Protein AF-0000000081654807 (afdb_homodimer)

InterPro domains:
  IPR016491 Septin [cd01850] (115-390)
  IPR027417 P-loop containing nucleoside triphosphate hydrolase [G3DSA:3.40.50.300] (94-390)
  IPR027417 P-loop containing nucleoside triphosphate hydrolase [SSF52540] (99-362)
  IPR030379 Septin-type guanine nucleotide-binding (G) domain [PF00735] (115-393)
  IPR030379 Septin-type guanine nucleotide-binding (G) domain [PS51719] (115-389)

Organism: Saccoglossus kowalevskii (NCBI:txid10224)

Sequence (804 aa):
MAFEGIRLSKSQSEAVSAVFFEADTQNSGCIDVKLVPALVRKLLGRQPHGLDPHIVRIKAEASSTKGLIQFTDFVGVMADAMAQTTNWGALKTHVGGYVGIDTIQEQIRRKALKKGFEFNIMVVGASGLGKSTLVNTLFKAKVSRRSCATEEDKTPIIPKTVQIKSVGHVIEEKSVRLKLTVTDTPGFGDHINNENCWLPIIEYINEQYEKYLGEEISVNRKRHIPDTRVHCCLYFIAPTGHSLKPLDLEFMSRLDKCVNIVPIISKADTLTVEERQTFKKKIRDELDSHGISTYPMKHLDEDDEDMVVNTNLRDKMPFAVVGSDKVYQVSGKPILGRRTNWGLIEVENRAHCEFANLRDMLIRSHMQDLKDVTESIHYEKFRRETLKGREKAVNGLEESRCMAFEGIRLSKSQSEAVSAVFFEADTQNSGCIDVKLVPALVRKLLGRQPHGLDPHIVRIKAEASSTKGLIQFTDFVGVMADAMAQTTNWGALKTHVGGYVGIDTIQEQIRRKALKKGFEFNIMVVGASGLGKSTLVNTLFKAKVSRRSCATEEDKTPIIPKTVQIKSVGHVIEEKSVRLKLTVTDTPGFGDHINNENCWLPIIEYINEQYEKYLGEEISVNRKRHIPDTRVHCCLYFIAPTGHSLKPLDLEFMSRLDKCVNIVPIISKADTLTVEERQTFKKKIRDELDSHGISTYPMKHLDEDDEDMVVNTNLRDKMPFAVVGSDKVYQVSGKPILGRRTNWGLIEVENRAHCEFANLRDMLIRSHMQDLKDVTESIHYEKFRRETLKGREKAVNGLEESRC

Nearest PDB structures (foldseek):
  6mq9-assembly6_B  TM=9.231E-01  e=2.153E-37  Homo sapiens
  6mq9-assembly3_C  TM=9.258E-01  e=5.223E-37  Homo sapiens
  6mqk-assembly5_D  TM=9.282E-01  e=2.730E-36  Homo sapiens
  6mqk-assembly6_B  TM=9.231E-01  e=2.156E-36  Homo sapiens
  8sgd-assembly2_C  TM=9.260E-01  e=8.408E-34  Saccharomyces cerevisiae

Radius of gyration: 30.56 Å; Cα contacts (8 Å, |Δi|>4): 1293; chains: 2; bounding box: 76×90×70 Å

Foldseek 3Di:
DPPPFDDADPVLLVLLVVLQVVQVPVPPQKHFLVCLLVSLCVFQNPFFPQADSVVLSVQSVVCDDPRIHGSVSSVVSSRVRVVRGPRRHNRDDDDPDDDPPVCVVVVVVVVCLVVAEEAEEEEAAAPPLCRQQLVCQLVVHNQGPVSVDDPVNPPPPPPPPQDWDKGWDWDDDPSGIYIYIYIYTYGDDDPPPLPCNLVVVVVVQLVQLVQQVCLVVDPPHDPDDDRPHHLEYEYEAELPLPAGDPSSLVNQQVVLQAAAYQYAYGPLLVDDPVSVLSHFVRHLVVCVVSVGAHPPGQVPQRDDVSNVVRVVLSSCPPWYFYGFSDWDADPNDTFTWDADPVGTQGRCDVVRTCSVVVSCCCPPPCVVVSVVCNVPPNSVVSSVVVVVVVVCVVVVVVVVVD/DPPPFDDADPVLLVLLVVLQVVQVPVPPQKHFLVCLLVSLCVFQNPAFPQADSVVLSVQSVVQADPRIHGSVSSVVSSRVRVVRGPRRDNRDDDDPDDDPPVCVVVVVVVVCLVVAEEAEEEEAAAPPLCRQQLVCQLVVHNQGCVSVDDPVNPPPPVPPDQDWDKGWDWDDDPSGIYIYIYIYTYGDPDPDPLPCNLVVVVVVQLVQLVQQVCLVVDPDHDPDDDRPHHLEYEYEAELPLDAGDPSSLVNQQVVLQAAAYQYAYGPLLVDDPVSVLSHFVRHLVVCVVSVGAHPPGQVPQRDDVSNVVRVVLSSCPPWYFYGFSDWDADPNDTFTWDQDPVGTQGRCDVVRTCSVVVSCCCPPPCVVVSVVCNVPPNSVVSSVVVVVVVVCVVVVVVVVVD

Solvent-accessible surface area (backbone atoms only — not comparable to full-atom values): 43240 Å² total; per-residue (Å²): 129,80,73,66,66,62,47,64,33,53,70,38,45,50,53,52,48,50,58,49,54,67,63,18,78,77,71,72,60,43,33,58,41,84,47,47,51,58,52,51,28,70,40,28,36,88,72,35,48,77,56,54,63,67,57,51,41,51,52,38,52,71,58,29,59,96,57,30,26,37,58,70,47,46,51,49,47,50,37,52,53,52,65,47,30,38,46,38,56,78,52,42,44,70,59,74,65,90,74,43,68,48,37,44,59,55,48,50,49,54,50,46,46,65,54,34,43,75,47,29,38,30,44,43,38,46,63,87,56,47,65,55,42,32,53,18,43,62,56,34,24,81,55,24,62,79,67,24,52,51,74,80,66,60,53,70,73,66,63,85,70,76,59,68,45,43,25,60,41,28,37,74,41,95,79,31,32,35,25,37,33,38,31,44,47,63,46,56,53,95,82,49,69,72,74,65,67,51,48,65,56,52,50,50,50,48,48,32,45,48,54,47,47,53,44,69,70,36,71,83,44,64,91,70,74,66,81,71,44,57,26,33,34,41,34,48,36,79,68,75,61,56,71,77,51,71,64,55,53,55,44,45,55,60,44,41,70,61,38,42,29,41,54,30,29,26,55,34,81,79,47,52,75,66,44,43,54,52,24,34,51,45,43,51,50,50,33,56,75,68,69,40,59,43,58,75,54,80,90,69,53,82,47,70,67,50,41,53,54,48,50,55,50,53,71,58,42,49,34,39,21,48,63,37,88,40,77,40,77,56,98,86,38,82,36,46,28,45,82,50,98,88,43,73,42,40,33,71,36,70,87,70,26,33,32,45,59,48,44,41,42,55,42,44,67,35,38,64,54,35,45,47,46,31,54,65,44,32,44,41,52,51,50,31,53,52,52,52,51,52,52,47,50,57,49,47,55,53,50,72,72,97,130,78,74,67,64,61,46,64,35,55,70,40,46,50,53,54,48,50,57,49,54,66,64,19,79,78,72,72,60,42,33,57,43,84,47,47,53,56,52,48,29,70,40,29,36,90,72,33,49,75,58,54,62,67,57,50,41,52,53,38,54,70,57,29,59,96,57,28,25,38,57,72,46,49,50,50,48,50,35,52,52,53,63,45,31,38,45,38,56,79,53,42,45,71,56,72,65,92,74,44,67,47,36,44,58,56,49,51,50,55,51,45,45,66,54,36,42,76,50,29,37,31,44,44,37,47,63,88,55,46,66,54,42,33,53,19,43,62,55,36,25,80,56,24,59,78,68,22,50,50,76,79,65,61,53,71,71,65,61,84,72,74,60,68,44,44,25,61,40,26,35,72,40,94,78,31,32,35,26,37,33,39,29,45,46,61,48,54,57,93,82,48,69,72,72,67,66,51,47,66,56,53,50,48,51,50,48,30,46,47,53,46,49,53,42,70,71,37,71,85,44,63,92,69,73,67,80,72,43,59,28,34,34,40,34,46,35,81,67,75,62,56,72,76,50,70,64,54,52,55,42,43,55,59,42,41,70,60,37,42,32,40,53,29,28,28,55,34,80,79,47,52,75,66,44,45,54,52,23,34,51,45,43,50,52,49,33,56,75,69,68,40,58,44,58,75,55,80,89,69,53,83,47,70,70,50,40,54,54,48,52,56,50,52,70,58,41,48,35,39,21,48,62,35,88,40,75,41,77,54,97,85,38,83,37,46,28,45,81,52,98,88,42,74,41,39,35,72,36,71,87,70,25,32,30,46,57,49,44,39,42,55,42,46,68,34,40,64,55,35,45,47,45,30,54,64,44,32,46,43,52,51,51,31,54,54,52,51,50,52,50,46,50,58,50,47,54,54,49,72,70,97

pLDDT: mean 85.09, std 14.55, range [24.31, 98.25]

Structure (mmCIF, N/CA/C/O backbone):
data_AF-0000000081654807-model_v1
#
loop_
_entity.id
_entity.type
_entity.pdbx_description
1 polymer 'Septin-9-like isoform X1'
#
loop_
_atom_site.group_PDB
_atom_site.id
_atom_site.type_symbol
_atom_site.label_atom_id
_atom_site.label_alt_id
_atom_site.label_comp_id
_atom_site.label_asym_id
_atom_site.label_entity_id
_atom_site.label_seq_id
_atom_site.pdbx_PDB_ins_code
_atom_site.Cartn_x
_atom_site.Cartn_y
_atom_site.Cartn_z
_atom_site.occupancy
_atom_site.B_iso_or_equiv
_atom_site.auth_seq_id
_atom_site.auth_comp_id
_atom_site.auth_asym_id
_atom_site.auth_atom_id
_atom_site.pdbx_PDB_model_num
ATOM 1 N N . MET A 1 1 ? -12.766 -30.844 5.414 1 24.52 1 MET A N 1
ATOM 2 C CA . MET A 1 1 ? -11.445 -31.188 4.906 1 24.52 1 MET A CA 1
ATOM 3 C C . MET A 1 1 ? -10.391 -30.234 5.457 1 24.52 1 MET A C 1
ATOM 5 O O . MET A 1 1 ? -10.531 -29.016 5.355 1 24.52 1 MET A O 1
ATOM 9 N N . ALA A 1 2 ? -9.68 -30.688 6.305 1 29.73 2 ALA A N 1
ATOM 10 C CA . ALA A 1 2 ? -8.75 -29.938 7.137 1 29.73 2 ALA A CA 1
ATOM 11 C C . ALA A 1 2 ? -7.695 -29.234 6.277 1 29.73 2 ALA A C 1
ATOM 13 O O . ALA A 1 2 ? -7.008 -29.875 5.48 1 29.73 2 ALA A O 1
ATOM 14 N N . PHE A 1 3 ? -7.926 -28.109 5.77 1 36.62 3 PHE A N 1
ATOM 15 C CA . PHE A 1 3 ? -6.844 -27.281 5.262 1 36.62 3 PHE A CA 1
ATOM 16 C C . PHE A 1 3 ? -5.57 -27.484 6.074 1 36.62 3 PHE A C 1
ATOM 18 O O . PHE A 1 3 ? -5.531 -27.172 7.266 1 36.62 3 PHE A O 1
ATOM 25 N N . GLU A 1 4 ? -4.934 -28.531 5.887 1 44.69 4 GLU A N 1
ATOM 26 C CA . GLU A 1 4 ? -3.691 -28.688 6.637 1 44.69 4 GLU A CA 1
ATOM 27 C C . GLU A 1 4 ? -2.758 -27.5 6.391 1 44.69 4 GLU A C 1
ATOM 29 O O . GLU A 1 4 ? -2.623 -27.031 5.258 1 44.69 4 GLU A O 1
ATOM 34 N N . GLY A 1 5 ? -2.543 -26.672 7.375 1 53.16 5 GLY A N 1
ATOM 35 C CA . GLY A 1 5 ? -1.667 -25.531 7.57 1 53.16 5 GLY A CA 1
ATOM 36 C C . GLY A 1 5 ? -0.414 -25.578 6.719 1 53.16 5 GLY A C 1
ATOM 37 O O . GLY A 1 5 ? -0.271 -26.469 5.871 1 53.16 5 GLY A O 1
ATOM 38 N N . ILE A 1 6 ? 0.42 -24.641 6.695 1 60.06 6 ILE A N 1
ATOM 39 C CA . ILE A 1 6 ? 1.721 -24.531 6.043 1 60.06 6 ILE A CA 1
ATOM 40 C C . ILE A 1 6 ? 2.572 -25.75 6.391 1 60.06 6 ILE A C 1
ATOM 42 O O . ILE A 1 6 ? 2.73 -26.094 7.566 1 60.06 6 ILE A O 1
ATOM 46 N N . ARG A 1 7 ? 2.83 -26.609 5.391 1 67.69 7 ARG A N 1
ATOM 47 C CA . ARG A 1 7 ? 3.764 -27.719 5.602 1 67.69 7 ARG A CA 1
ATOM 48 C C . ARG A 1 7 ? 5.207 -27.234 5.484 1 67.69 7 ARG A C 1
ATOM 50 O O . ARG A 1 7 ? 5.547 -26.469 4.578 1 67.69 7 ARG A O 1
ATOM 57 N N . LEU A 1 8 ? 5.922 -27.609 6.504 1 74.94 8 LEU A N 1
ATOM 58 C CA . LEU A 1 8 ? 7.336 -27.234 6.516 1 74.94 8 LEU A CA 1
ATOM 59 C C . LEU A 1 8 ? 8.125 -28.109 5.547 1 74.94 8 LEU A C 1
ATOM 61 O O . LEU A 1 8 ? 7.84 -29.297 5.402 1 74.94 8 LEU A O 1
ATOM 65 N N . SER A 1 9 ? 9.023 -27.547 4.863 1 74.44 9 SER A N 1
ATOM 66 C CA . SER A 1 9 ? 9.961 -28.312 4.055 1 74.44 9 SER A CA 1
ATOM 67 C C . SER A 1 9 ? 10.852 -29.203 4.93 1 74.44 9 SER A C 1
ATOM 69 O O . SER A 1 9 ? 10.852 -29.062 6.156 1 74.44 9 SER A O 1
ATOM 71 N N . LYS A 1 10 ? 11.508 -30.078 4.289 1 74.62 10 LYS A N 1
ATOM 72 C CA . LYS A 1 10 ? 12.406 -30.969 5.023 1 74.62 10 LYS A CA 1
ATOM 73 C C . LYS A 1 10 ? 13.461 -30.172 5.785 1 74.62 10 LYS A C 1
ATOM 75 O O . LYS A 1 10 ? 13.703 -30.438 6.969 1 74.62 10 LYS A O 1
ATOM 80 N N . SER A 1 11 ? 14.055 -29.234 5.082 1 78.19 11 SER A N 1
ATOM 81 C CA . SER A 1 11 ? 15.094 -28.422 5.715 1 78.19 11 SER A CA 1
ATOM 82 C C . SER A 1 11 ? 14.523 -27.609 6.871 1 78.19 11 SER A C 1
ATOM 84 O O . SER A 1 11 ? 15.18 -27.438 7.906 1 78.19 11 SER A O 1
ATOM 86 N N . GLN A 1 12 ? 13.359 -27.141 6.715 1 83.06 12 GLN A N 1
ATOM 87 C CA . GLN A 1 12 ? 12.711 -26.344 7.762 1 83.06 12 GLN A CA 1
ATOM 88 C C . GLN A 1 12 ? 12.359 -27.219 8.961 1 83.06 12 GLN A C 1
ATOM 90 O O . GLN A 1 12 ? 12.547 -26.812 10.109 1 83.06 12 GLN A O 1
ATOM 95 N N . SER A 1 13 ? 11.883 -28.406 8.641 1 83.38 13 SER A N 1
ATOM 96 C CA . SER A 1 13 ? 11.547 -29.344 9.703 1 83.38 13 SER A CA 1
ATOM 97 C C . SER A 1 13 ? 12.781 -29.734 10.516 1 83.38 13 SER A C 1
ATOM 99 O O . SER A 1 13 ? 12.711 -29.875 11.734 1 83.38 13 SER A O 1
ATOM 101 N N . GLU A 1 14 ? 13.812 -29.859 9.805 1 86.62 14 GLU A N 1
ATOM 102 C CA . GLU A 1 14 ? 15.062 -30.203 10.477 1 86.62 14 GLU A CA 1
ATOM 103 C C . GLU A 1 14 ? 15.531 -29.062 11.383 1 86.62 14 GLU A C 1
ATOM 105 O O . GLU A 1 14 ? 15.984 -29.312 12.508 1 86.62 14 GLU A O 1
ATOM 110 N N . ALA A 1 15 ? 15.414 -27.906 10.938 1 87.94 15 ALA A N 1
ATOM 111 C CA . ALA A 1 15 ? 15.82 -26.734 11.727 1 87.94 15 ALA A CA 1
ATOM 112 C C . ALA A 1 15 ? 14.945 -26.578 12.961 1 87.94 15 ALA A C 1
ATOM 114 O O . ALA A 1 15 ? 15.445 -26.328 14.055 1 87.94 15 ALA A O 1
ATOM 115 N N . VAL A 1 16 ? 13.688 -26.766 12.773 1 89.94 16 VAL A N 1
ATOM 116 C CA . VAL A 1 16 ? 12.742 -26.656 13.875 1 89.94 16 VAL A CA 1
ATOM 117 C C . VAL A 1 16 ? 13 -27.75 14.898 1 89.94 16 VAL A C 1
ATOM 119 O O . VAL A 1 16 ? 12.992 -27.516 16.109 1 89.94 16 VAL A O 1
ATOM 122 N N . SER A 1 17 ? 13.266 -28.922 14.391 1 90.69 17 SER A N 1
ATOM 123 C CA . SER A 1 17 ? 13.555 -30.062 15.258 1 90.69 17 SER A CA 1
ATOM 124 C C . SER A 1 17 ? 14.828 -29.812 16.062 1 90.69 17 SER A C 1
ATOM 126 O O . SER A 1 17 ? 14.875 -30.109 17.266 1 90.69 17 SER A O 1
ATOM 128 N N . ALA A 1 18 ? 15.758 -29.266 15.398 1 91.31 18 ALA A N 1
ATOM 129 C CA . ALA A 1 18 ? 17.031 -29.031 16.062 1 91.31 18 ALA A CA 1
ATOM 130 C C . ALA A 1 18 ? 16.875 -28.062 17.234 1 91.31 18 ALA A C 1
ATOM 132 O O . ALA A 1 18 ? 17.391 -28.312 18.328 1 91.31 18 ALA A O 1
ATOM 133 N N . VAL A 1 19 ? 16.172 -27.016 17.047 1 91.62 19 VAL A N 1
ATOM 134 C CA . VAL A 1 19 ? 15.984 -26 18.078 1 91.62 19 VAL A CA 1
ATOM 135 C C . VAL A 1 19 ? 15.141 -26.562 19.203 1 91.62 19 VAL A C 1
ATOM 137 O O . VAL A 1 19 ? 15.406 -26.281 20.391 1 91.62 19 VAL A O 1
ATOM 140 N N . PHE A 1 20 ? 14.141 -27.391 18.859 1 92.81 20 PHE A N 1
ATOM 141 C CA . PHE A 1 20 ? 13.266 -28 19.859 1 92.81 20 PHE A CA 1
ATOM 142 C C . PHE A 1 20 ? 14.047 -28.984 20.734 1 92.81 20 PHE A C 1
ATOM 144 O O . PHE A 1 20 ? 13.953 -28.938 21.953 1 92.81 20 PHE A O 1
ATOM 151 N N . PHE A 1 21 ? 14.82 -29.797 20.141 1 92.06 21 PHE A N 1
ATOM 152 C CA . PHE A 1 21 ? 15.484 -30.844 20.875 1 92.06 21 PHE A CA 1
ATOM 153 C C . PHE A 1 21 ? 16.703 -30.312 21.625 1 92.06 21 PHE A C 1
ATOM 155 O O . PHE A 1 21 ? 17.156 -30.906 22.594 1 92.06 21 PHE A O 1
ATOM 162 N N . GLU A 1 22 ? 17.203 -29.203 21.156 1 91.81 22 GLU A N 1
ATOM 163 C CA . GLU A 1 22 ? 18.203 -28.5 21.953 1 91.81 22 GLU A CA 1
ATOM 164 C C . GLU A 1 22 ? 17.609 -27.953 23.234 1 91.81 22 GLU A C 1
ATOM 166 O O . GLU A 1 22 ? 18.281 -27.938 24.281 1 91.81 22 GLU A O 1
ATOM 171 N N . ALA A 1 23 ? 16.375 -27.578 23.141 1 91.25 23 ALA A N 1
ATOM 172 C CA . ALA A 1 23 ? 15.688 -27.031 24.312 1 91.25 23 ALA A CA 1
ATOM 173 C C . ALA A 1 23 ? 15.156 -28.141 25.219 1 91.25 23 ALA A C 1
ATOM 175 O O . ALA A 1 23 ? 14.953 -27.938 26.406 1 91.25 23 ALA A O 1
ATOM 176 N N . ASP A 1 24 ? 14.898 -29.297 24.594 1 91.69 24 ASP A N 1
ATOM 177 C CA . ASP A 1 24 ? 14.422 -30.453 25.344 1 91.69 24 ASP A CA 1
ATOM 178 C C . ASP A 1 24 ? 15.586 -31.172 26.031 1 91.69 24 ASP A C 1
ATOM 180 O O . ASP A 1 24 ? 15.93 -32.312 25.656 1 91.69 24 ASP A O 1
ATOM 184 N N . THR A 1 25 ? 16.047 -30.688 27.047 1 87.94 25 THR A N 1
ATOM 185 C CA . THR A 1 25 ? 17.234 -31.203 27.734 1 87.94 25 THR A CA 1
ATOM 186 C C . THR A 1 25 ? 16.953 -32.562 28.344 1 87.94 25 THR A C 1
ATOM 188 O O . THR A 1 25 ? 17.875 -33.375 28.531 1 87.94 25 THR A O 1
ATOM 191 N N . GLN A 1 26 ? 15.75 -32.875 28.641 1 88.38 26 GLN A N 1
ATOM 192 C CA . GLN A 1 26 ? 15.414 -34.125 29.312 1 88.38 26 GLN A CA 1
ATOM 193 C C . GLN A 1 26 ? 15 -35.188 28.312 1 88.38 26 GLN A C 1
ATOM 195 O O . GLN A 1 26 ? 14.641 -36.312 28.703 1 88.38 26 GLN A O 1
ATOM 200 N N . ASN A 1 27 ? 15.016 -34.906 27.031 1 88.81 27 ASN A N 1
ATOM 201 C CA . ASN A 1 27 ? 14.641 -35.844 25.984 1 88.81 27 ASN A CA 1
ATOM 202 C C . ASN A 1 27 ? 13.266 -36.469 26.219 1 88.81 27 ASN A C 1
ATOM 204 O O . ASN A 1 27 ? 13.094 -37.688 26.109 1 88.81 27 ASN A O 1
ATOM 208 N N . SER A 1 28 ? 12.359 -35.656 26.781 1 88.56 28 SER A N 1
ATOM 209 C CA . SER A 1 28 ? 11.008 -36.094 27.109 1 88.56 28 SER A CA 1
ATOM 210 C C . SER A 1 28 ? 10.07 -35.938 25.922 1 88.56 28 SER A C 1
ATOM 212 O O . SER A 1 28 ? 8.961 -36.469 25.906 1 88.56 28 SER A O 1
ATOM 214 N N . GLY A 1 29 ? 10.531 -35.188 24.938 1 90.44 29 GLY A N 1
ATOM 215 C CA . GLY A 1 29 ? 9.68 -34.875 23.797 1 90.44 29 GLY A CA 1
ATOM 216 C C . GLY A 1 29 ? 8.789 -33.656 24.031 1 90.44 29 GLY A C 1
ATOM 217 O O . GLY A 1 29 ? 7.93 -33.344 23.203 1 90.44 29 GLY A O 1
ATOM 218 N N . CYS A 1 30 ? 8.992 -33.062 25.234 1 92.81 30 CYS A N 1
ATOM 219 C CA . CYS A 1 30 ? 8.219 -31.859 25.594 1 92.81 30 CYS A CA 1
ATOM 220 C C . CYS A 1 30 ? 9.133 -30.75 26.094 1 92.81 30 CYS A C 1
ATOM 222 O O . CYS A 1 30 ? 10.242 -31.016 26.562 1 92.81 30 CYS A O 1
ATOM 224 N N . ILE A 1 31 ? 8.727 -29.562 25.891 1 93.81 31 ILE A N 1
ATOM 225 C CA . ILE A 1 31 ? 9.461 -28.422 26.422 1 93.81 31 ILE A CA 1
ATOM 226 C C . ILE A 1 31 ? 8.516 -27.5 27.188 1 93.81 31 ILE A C 1
ATOM 228 O O . ILE A 1 31 ? 7.293 -27.578 27.031 1 93.81 31 ILE A O 1
ATOM 232 N N . ASP A 1 32 ? 9.109 -26.734 28 1 93.25 32 ASP A N 1
ATOM 233 C CA . ASP A 1 32 ? 8.352 -25.734 28.734 1 93.25 32 ASP A CA 1
ATOM 234 C C . ASP A 1 32 ? 7.793 -24.672 27.781 1 93.25 32 ASP A C 1
ATOM 236 O O . ASP A 1 32 ? 8.516 -24.156 26.938 1 93.25 32 ASP A O 1
ATOM 240 N N . VAL A 1 33 ? 6.508 -24.391 27.938 1 92.75 33 VAL A N 1
ATOM 241 C CA . VAL A 1 33 ? 5.812 -23.453 27.062 1 92.75 33 VAL A CA 1
ATOM 242 C C . VAL A 1 33 ? 6.445 -22.062 27.188 1 92.75 33 VAL A C 1
ATOM 244 O O . VAL A 1 33 ? 6.41 -21.281 26.234 1 92.75 33 VAL A O 1
ATOM 247 N N . LYS A 1 34 ? 7.109 -21.766 28.25 1 90.44 34 LYS A N 1
ATOM 248 C CA . LYS A 1 34 ? 7.723 -20.469 28.5 1 90.44 34 LYS A CA 1
ATOM 249 C C . LYS A 1 34 ? 8.914 -20.25 27.562 1 90.44 34 LYS A C 1
ATOM 251 O O . LYS A 1 34 ? 9.32 -19.109 27.328 1 90.44 34 LYS A O 1
ATOM 256 N N . LEU A 1 35 ? 9.391 -21.281 26.984 1 92.38 35 LEU A N 1
ATOM 257 C CA . LEU A 1 35 ? 10.57 -21.188 26.141 1 92.38 35 LEU A CA 1
ATOM 258 C C . LEU A 1 35 ? 10.18 -20.938 24.688 1 92.38 35 LEU A C 1
ATOM 260 O O . LEU A 1 35 ? 11.023 -20.562 23.859 1 92.38 35 LEU A O 1
ATOM 264 N N . VAL A 1 36 ? 8.922 -21.109 24.406 1 92.06 36 VAL A N 1
ATOM 265 C CA . VAL A 1 36 ? 8.469 -21.141 23.016 1 92.06 36 VAL A CA 1
ATOM 266 C C . VAL A 1 36 ? 8.75 -19.797 22.344 1 92.06 36 VAL A C 1
ATOM 268 O O . VAL A 1 36 ? 9.312 -19.734 21.25 1 92.06 36 VAL A O 1
ATOM 271 N N . PRO A 1 37 ? 8.453 -18.672 23.016 1 88.62 37 PRO A N 1
ATOM 272 C CA . PRO A 1 37 ? 8.734 -17.391 22.344 1 88.62 37 PRO A CA 1
ATOM 273 C C . PRO A 1 37 ? 10.219 -17.203 22.047 1 88.62 37 PRO A C 1
ATOM 275 O O . PRO A 1 37 ? 10.57 -16.672 20.984 1 88.62 37 PRO A O 1
ATOM 278 N N . ALA A 1 38 ? 11.016 -17.656 22.891 1 88.69 38 ALA A N 1
ATOM 279 C CA . ALA A 1 38 ? 12.461 -17.531 22.688 1 88.69 38 ALA A CA 1
ATOM 280 C C . ALA A 1 38 ? 12.93 -18.406 21.547 1 88.69 38 ALA A C 1
ATOM 282 O O . ALA A 1 38 ? 13.805 -18.016 20.766 1 88.69 38 ALA A O 1
ATOM 283 N N . LEU A 1 39 ? 12.383 -19.547 21.469 1 91 39 LEU A N 1
ATOM 284 C CA . LEU A 1 39 ? 12.75 -20.469 20.406 1 91 39 LEU A CA 1
ATOM 285 C C . LEU A 1 39 ? 12.297 -19.938 19.047 1 91 39 LEU A C 1
ATOM 287 O O . LEU A 1 39 ? 13.016 -20.047 18.047 1 91 39 LEU A O 1
ATOM 291 N N . VAL A 1 40 ? 11.133 -19.359 19.062 1 89.81 40 VAL A N 1
ATOM 292 C CA . VAL A 1 40 ? 10.617 -18.766 17.828 1 89.81 40 VAL A CA 1
ATOM 293 C C . VAL A 1 40 ? 11.531 -17.625 17.391 1 89.81 40 VAL A C 1
ATOM 295 O O . VAL A 1 40 ? 11.867 -17.516 16.203 1 89.81 40 VAL A O 1
ATOM 298 N N . ARG A 1 41 ? 11.984 -16.906 18.297 1 87.06 41 ARG A N 1
ATOM 299 C CA . ARG A 1 41 ? 12.891 -15.797 18.016 1 87.06 41 ARG A CA 1
ATOM 300 C C . ARG A 1 41 ? 14.234 -16.312 17.5 1 87.06 41 ARG A C 1
ATOM 302 O O . ARG A 1 41 ? 14.852 -15.68 16.641 1 87.06 41 ARG A O 1
ATOM 309 N N . LYS A 1 42 ? 14.633 -17.359 18.031 1 88.56 42 LYS A N 1
ATOM 310 C CA . LYS A 1 42 ? 15.891 -17.953 17.609 1 88.56 42 LYS A CA 1
ATOM 311 C C . LYS A 1 42 ? 15.828 -18.391 16.141 1 88.56 42 LYS A C 1
ATOM 313 O O . LYS A 1 42 ? 16.812 -18.297 15.414 1 88.56 42 LYS A O 1
ATOM 318 N N . LEU A 1 43 ? 14.688 -18.812 15.781 1 89.69 43 LEU A N 1
ATOM 319 C CA . LEU A 1 43 ? 14.531 -19.344 14.43 1 89.69 43 LEU A CA 1
ATOM 320 C C . LEU A 1 43 ? 14.211 -18.219 13.445 1 89.69 43 LEU A C 1
ATOM 322 O O . LEU A 1 43 ? 14.805 -18.141 12.367 1 89.69 43 LEU A O 1
ATOM 326 N N . LEU A 1 44 ? 13.32 -17.328 13.852 1 87.75 44 LEU A N 1
ATOM 327 C CA . LEU A 1 44 ? 12.812 -16.328 12.914 1 87.75 44 LEU A CA 1
ATOM 328 C C . LEU A 1 44 ? 13.57 -15.008 13.062 1 87.75 44 LEU A C 1
ATOM 330 O O . LEU A 1 44 ? 13.492 -14.148 12.18 1 87.75 44 LEU A O 1
ATOM 334 N N . GLY A 1 45 ? 14.273 -14.844 14.148 1 80.19 45 GLY A N 1
ATOM 335 C CA . GLY A 1 45 ? 14.984 -13.602 14.414 1 80.19 45 GLY A CA 1
ATOM 336 C C . GLY A 1 45 ? 14.328 -12.758 15.484 1 80.19 45 GLY A C 1
ATOM 337 O O . GLY A 1 45 ? 13.258 -13.109 16 1 80.19 45 GLY A O 1
ATOM 338 N N . ARG A 1 46 ? 14.828 -11.711 15.961 1 68.88 46 ARG A N 1
ATOM 339 C CA . ARG A 1 46 ? 14.438 -10.93 17.125 1 68.88 46 ARG A CA 1
ATOM 340 C C . ARG A 1 46 ? 13.117 -10.219 16.906 1 68.88 46 ARG A C 1
ATOM 342 O O . ARG A 1 46 ? 12.242 -10.211 17.781 1 68.88 46 ARG A O 1
ATOM 349 N N . GLN A 1 47 ? 12.836 -9.664 15.852 1 65.88 47 GLN A N 1
ATOM 350 C CA . GLN A 1 47 ? 11.578 -8.93 15.672 1 65.88 47 GLN A CA 1
ATOM 351 C C . GLN A 1 47 ? 11.07 -9.062 14.242 1 65.88 47 GLN A C 1
ATOM 353 O O . GLN A 1 47 ? 11.102 -8.094 13.477 1 65.88 47 GLN A O 1
ATOM 358 N N . PRO A 1 48 ? 10.438 -10.273 14.203 1 72.31 48 PRO A N 1
ATOM 359 C CA . PRO A 1 48 ? 9.906 -10.398 12.844 1 72.31 48 PRO A CA 1
ATOM 360 C C . PRO A 1 48 ? 8.672 -9.539 12.609 1 72.31 48 PRO A C 1
ATOM 362 O O . PRO A 1 48 ? 7.801 -9.445 13.484 1 72.31 48 PRO A O 1
ATOM 365 N N . HIS A 1 49 ? 8.688 -8.836 11.57 1 71.75 49 HIS A N 1
ATOM 366 C CA . HIS A 1 49 ? 7.566 -7.977 11.219 1 71.75 49 HIS A CA 1
ATOM 367 C C . HIS A 1 49 ? 6.262 -8.758 11.188 1 71.75 49 HIS A C 1
ATOM 369 O O . HIS A 1 49 ? 6.203 -9.859 10.633 1 71.75 49 HIS A O 1
ATOM 375 N N . GLY A 1 50 ? 5.348 -8.273 11.922 1 68.75 50 GLY A N 1
ATOM 376 C CA . GLY A 1 50 ? 4.012 -8.852 11.867 1 68.75 50 GLY A CA 1
ATOM 377 C C . GLY A 1 50 ? 3.762 -9.875 12.953 1 68.75 50 GLY A C 1
ATOM 378 O O . GLY A 1 50 ? 2.637 -10.352 13.125 1 68.75 50 GLY A O 1
ATOM 379 N N . LEU A 1 51 ? 4.852 -10.242 13.633 1 77.5 51 LEU A N 1
ATOM 380 C CA . LEU A 1 51 ? 4.684 -11.273 14.641 1 77.5 51 LEU A CA 1
ATOM 381 C C . LEU A 1 51 ? 4.695 -10.68 16.047 1 77.5 51 LEU A C 1
ATOM 383 O O . LEU A 1 51 ? 5.645 -9.977 16.422 1 77.5 51 LEU A O 1
ATOM 387 N N . ASP A 1 52 ? 3.586 -10.922 16.688 1 75.5 52 ASP A N 1
ATOM 388 C CA . ASP A 1 52 ? 3.467 -10.508 18.094 1 75.5 52 ASP A CA 1
ATOM 389 C C . ASP A 1 52 ? 3.869 -11.641 19.031 1 75.5 52 ASP A C 1
ATOM 391 O O . ASP A 1 52 ? 3.221 -12.688 19.062 1 75.5 52 ASP A O 1
ATOM 395 N N . PRO A 1 53 ? 4.883 -11.383 19.781 1 77.44 53 PRO A N 1
ATOM 396 C CA . PRO A 1 53 ? 5.332 -12.438 20.688 1 77.44 53 PRO A CA 1
ATOM 397 C C . PRO A 1 53 ? 4.258 -12.859 21.688 1 77.44 53 PRO A C 1
ATOM 399 O O . PRO A 1 53 ? 4.234 -14.016 22.125 1 77.44 53 PRO A O 1
ATOM 402 N N . HIS A 1 54 ? 3.418 -11.922 22 1 80.69 54 HIS A N 1
ATOM 403 C CA . HIS A 1 54 ? 2.354 -12.242 22.938 1 80.69 54 HIS A CA 1
ATOM 404 C C . HIS A 1 54 ? 1.357 -13.227 22.328 1 80.69 54 HIS A C 1
ATOM 406 O O . HIS A 1 54 ? 0.874 -14.133 23.016 1 80.69 54 HIS A O 1
ATOM 412 N N . ILE A 1 55 ? 1.17 -13.086 21.125 1 80 55 ILE A N 1
ATOM 413 C CA . ILE A 1 55 ? 0.24 -13.969 20.438 1 80 55 ILE A CA 1
ATOM 414 C C . ILE A 1 55 ? 0.849 -15.367 20.312 1 80 55 ILE A C 1
ATOM 416 O O . ILE A 1 55 ? 0.149 -16.375 20.469 1 80 55 ILE A O 1
ATOM 420 N N . VAL A 1 56 ? 2.121 -15.406 20.109 1 85.75 56 VAL A N 1
ATOM 421 C CA . VAL A 1 56 ? 2.818 -16.688 20 1 85.75 56 VAL A CA 1
ATOM 422 C C . VAL A 1 56 ? 2.736 -17.438 21.328 1 85.75 56 VAL A C 1
ATOM 424 O O . VAL A 1 56 ? 2.496 -18.641 21.359 1 85.75 56 VAL A O 1
ATOM 427 N N . ARG A 1 57 ? 2.846 -16.672 22.359 1 86.88 57 ARG A N 1
ATOM 428 C CA . ARG A 1 57 ? 2.779 -17.266 23.688 1 86.88 57 ARG A CA 1
ATOM 429 C C . ARG A 1 57 ? 1.389 -17.828 23.969 1 86.88 57 ARG A C 1
ATOM 431 O O . ARG A 1 57 ? 1.252 -18.938 24.453 1 86.88 57 ARG A O 1
ATOM 438 N N . ILE A 1 58 ? 0.431 -17.109 23.594 1 86.94 58 ILE A N 1
ATOM 439 C CA . ILE A 1 58 ? -0.949 -17.516 23.828 1 86.94 58 ILE A CA 1
ATOM 440 C C . ILE A 1 58 ? -1.255 -18.797 23.047 1 86.94 58 ILE A C 1
ATOM 442 O O . ILE A 1 58 ? -1.861 -19.719 23.594 1 86.94 58 ILE A O 1
ATOM 446 N N . LYS A 1 59 ? -0.801 -18.844 21.891 1 87 59 LYS A N 1
ATOM 447 C CA . LYS A 1 59 ? -1.044 -20.016 21.062 1 87 59 LYS A CA 1
ATOM 448 C C . LYS A 1 59 ? -0.296 -21.234 21.578 1 87 59 LYS A C 1
ATOM 450 O O . LYS A 1 59 ? -0.823 -22.359 21.562 1 87 59 LYS A O 1
ATOM 455 N N . ALA A 1 60 ? 0.866 -20.969 22.031 1 90.06 60 ALA A N 1
ATOM 456 C CA . ALA A 1 60 ? 1.659 -22.047 22.609 1 90.06 60 ALA A CA 1
ATOM 457 C C . ALA A 1 60 ? 1.01 -22.594 23.875 1 90.06 60 ALA A C 1
ATOM 459 O O . ALA A 1 60 ? 0.951 -23.812 24.078 1 90.06 60 ALA A O 1
ATOM 460 N N . GLU A 1 61 ? 0.508 -21.688 24.625 1 90.75 61 GLU A N 1
ATOM 461 C CA . GLU A 1 61 ? -0.144 -22.094 25.859 1 90.75 61 GLU A CA 1
ATOM 462 C C . GLU A 1 61 ? -1.435 -22.859 25.594 1 90.75 61 GLU A C 1
ATOM 464 O O . GLU A 1 61 ? -1.759 -23.812 26.297 1 90.75 61 GLU A O 1
ATOM 469 N N . ALA A 1 62 ? -2.09 -22.5 24.578 1 90.25 62 ALA A N 1
ATOM 470 C CA . ALA A 1 62 ? -3.336 -23.172 24.203 1 90.25 62 ALA A CA 1
ATOM 471 C C . ALA A 1 62 ? -3.08 -24.594 23.734 1 90.25 62 ALA A C 1
ATOM 473 O O . ALA A 1 62 ? -3.936 -25.469 23.906 1 90.25 62 ALA A O 1
ATOM 474 N N . SER A 1 63 ? -1.928 -24.828 23.188 1 89.25 63 SER A N 1
ATOM 475 C CA . SER A 1 63 ? -1.596 -26.141 22.656 1 89.25 63 SER A CA 1
ATOM 476 C C . SER A 1 63 ? -0.816 -26.969 23.672 1 89.25 63 SER A C 1
ATOM 478 O O . SER A 1 63 ? -0.373 -28.078 23.375 1 89.25 63 SER A O 1
ATOM 480 N N . SER A 1 64 ? -0.665 -26.328 24.875 1 89.12 64 SER A N 1
ATOM 481 C CA . SER A 1 64 ? 0.17 -27 25.875 1 89.12 64 SER A CA 1
ATOM 482 C C . SER A 1 64 ? -0.678 -27.75 26.891 1 89.12 64 SER A C 1
ATOM 484 O O . SER A 1 64 ? -1.881 -27.5 27 1 89.12 64 SER A O 1
ATOM 486 N N . THR A 1 65 ? -0.115 -28.812 27.375 1 89.5 65 THR A N 1
ATOM 487 C CA . THR A 1 65 ? -0.697 -29.562 28.484 1 89.5 65 THR A CA 1
ATOM 488 C C . THR A 1 65 ? 0.173 -29.453 29.734 1 89.5 65 THR A C 1
ATOM 490 O O . THR A 1 65 ? 1.335 -29.859 29.734 1 89.5 65 THR A O 1
ATOM 493 N N . LYS A 1 66 ? -0.365 -28.938 30.828 1 90.12 66 LYS A N 1
ATOM 494 C CA . LYS A 1 66 ? 0.319 -28.766 32.094 1 90.12 66 LYS A CA 1
ATOM 495 C C . LYS A 1 66 ? 1.608 -27.969 31.938 1 90.12 66 LYS A C 1
ATOM 497 O O . LYS A 1 66 ? 2.65 -28.328 32.469 1 90.12 66 LYS A O 1
ATOM 502 N N . GLY A 1 67 ? 1.596 -27.016 30.969 1 90.25 67 GLY A N 1
ATOM 503 C CA . GLY A 1 67 ? 2.723 -26.109 30.797 1 90.25 67 GLY A CA 1
ATOM 504 C C . GLY A 1 67 ? 3.787 -26.656 29.859 1 90.25 67 GLY A C 1
ATOM 505 O O . GLY A 1 67 ? 4.828 -26.031 29.672 1 90.25 67 GLY A O 1
ATOM 506 N N . LEU A 1 68 ? 3.494 -27.859 29.375 1 93.31 68 LEU A N 1
ATOM 507 C CA . LEU A 1 68 ? 4.441 -28.5 28.469 1 93.31 68 LEU A CA 1
ATOM 508 C C . LEU A 1 68 ? 3.85 -28.609 27.062 1 93.31 68 LEU A C 1
ATOM 510 O O . LEU A 1 68 ? 2.648 -28.859 26.906 1 93.31 68 LEU A O 1
ATOM 514 N N . ILE A 1 69 ? 4.703 -28.391 26.062 1 94.19 69 ILE A N 1
ATOM 515 C CA . ILE A 1 69 ? 4.258 -28.5 24.672 1 94.19 69 ILE A CA 1
ATOM 516 C C . ILE A 1 69 ? 5.039 -29.609 23.969 1 94.19 69 ILE A C 1
ATOM 518 O O . ILE A 1 69 ? 6.258 -29.703 24.109 1 94.19 69 ILE A O 1
ATOM 522 N N . GLN A 1 70 ? 4.293 -30.375 23.328 1 93.06 70 GLN A N 1
ATOM 523 C CA . GLN A 1 70 ? 4.895 -31.469 22.562 1 93.06 70 GLN A CA 1
ATOM 524 C C . GLN A 1 70 ? 5.477 -30.969 21.25 1 93.06 70 GLN A C 1
ATOM 526 O O . GLN A 1 70 ? 5.148 -29.875 20.797 1 93.06 70 GLN A O 1
ATOM 531 N N . PHE A 1 71 ? 6.285 -31.797 20.719 1 91.06 71 PHE A N 1
ATOM 532 C CA . PHE A 1 71 ? 6.957 -31.422 19.484 1 91.06 71 PHE A CA 1
ATOM 533 C C . PHE A 1 71 ? 5.945 -31.141 18.375 1 91.06 71 PHE A C 1
ATOM 535 O O . PHE A 1 71 ? 6.055 -30.156 17.656 1 91.06 71 PHE A O 1
ATOM 542 N N . THR A 1 72 ? 4.984 -31.953 18.266 1 87.75 72 THR A N 1
ATOM 543 C CA . THR A 1 72 ? 3.98 -31.812 17.219 1 87.75 72 THR A CA 1
ATOM 544 C C . THR A 1 72 ? 3.244 -30.484 17.359 1 87.75 72 THR A C 1
ATOM 546 O O . THR A 1 72 ? 2.988 -29.797 16.359 1 87.75 72 THR A O 1
ATOM 549 N N . ASP A 1 73 ? 2.98 -30.156 18.562 1 90.31 73 ASP A N 1
ATOM 550 C CA . ASP A 1 73 ? 2.285 -28.906 18.812 1 90.31 73 ASP A CA 1
ATOM 551 C C . ASP A 1 73 ? 3.205 -27.703 18.562 1 90.31 73 ASP A C 1
ATOM 553 O O . ASP A 1 73 ? 2.758 -26.656 18.094 1 90.31 73 ASP A O 1
ATOM 557 N N . PHE A 1 74 ? 4.445 -27.938 18.922 1 91.56 74 PHE A N 1
ATOM 558 C CA . PHE A 1 74 ? 5.426 -26.891 18.672 1 91.56 74 PHE A CA 1
ATOM 559 C C . PHE A 1 74 ? 5.543 -26.609 17.172 1 91.56 74 PHE A C 1
ATOM 561 O O . PHE A 1 74 ? 5.633 -25.438 16.766 1 91.56 74 PHE A O 1
ATOM 568 N N . VAL A 1 75 ? 5.473 -27.609 16.406 1 88.19 75 VAL A N 1
ATOM 569 C CA . VAL A 1 75 ? 5.527 -27.453 14.961 1 88.19 75 VAL A CA 1
ATOM 570 C C . VAL A 1 75 ? 4.316 -26.672 14.477 1 88.19 75 VAL A C 1
ATOM 572 O O . VAL A 1 75 ? 4.434 -25.812 13.586 1 88.19 75 VAL A O 1
ATOM 575 N N . GLY A 1 76 ? 3.262 -26.906 15.07 1 86.06 76 GLY A N 1
ATOM 576 C CA . GLY A 1 76 ? 2.062 -26.141 14.734 1 86.06 76 GLY A CA 1
ATOM 577 C C . GLY A 1 76 ? 2.184 -24.672 15.055 1 86.06 76 GLY A C 1
ATOM 578 O O . GLY A 1 76 ? 1.775 -23.828 14.25 1 86.06 76 GLY A O 1
ATOM 579 N N . VAL A 1 77 ? 2.736 -24.422 16.188 1 87.44 77 VAL A N 1
ATOM 580 C CA . VAL A 1 77 ? 2.941 -23.047 16.609 1 87.44 77 VAL A CA 1
ATOM 581 C C . VAL A 1 77 ? 3.906 -22.359 15.641 1 87.44 77 VAL A C 1
ATOM 583 O O . VAL A 1 77 ? 3.689 -21.203 15.242 1 87.44 77 VAL A O 1
ATOM 586 N N . MET A 1 78 ? 4.906 -23.047 15.281 1 87.94 78 MET A N 1
ATOM 587 C CA . MET A 1 78 ? 5.902 -22.5 14.367 1 87.94 78 MET A CA 1
ATOM 588 C C . MET A 1 78 ? 5.289 -22.234 12.992 1 87.94 78 MET A C 1
ATOM 590 O O . MET A 1 78 ? 5.555 -21.203 12.383 1 87.94 78 MET A O 1
ATOM 594 N N . ALA A 1 79 ? 4.465 -23.172 12.609 1 84.06 79 ALA A N 1
ATOM 595 C CA . ALA A 1 79 ? 3.797 -23.016 11.32 1 84.06 79 ALA A CA 1
ATOM 596 C C . ALA A 1 79 ? 2.906 -21.781 11.312 1 84.06 79 ALA A C 1
ATOM 598 O O . ALA A 1 79 ? 2.893 -21.016 10.336 1 84.06 79 ALA A O 1
ATOM 599 N N . ASP A 1 80 ? 2.305 -21.562 12.359 1 83.44 80 ASP A N 1
ATOM 600 C CA . ASP A 1 80 ? 1.433 -20.391 12.484 1 83.44 80 ASP A CA 1
ATOM 601 C C . ASP A 1 80 ? 2.242 -19.094 12.5 1 83.44 80 ASP A C 1
ATOM 603 O O . ASP A 1 80 ? 1.85 -18.109 11.875 1 83.44 80 ASP A O 1
ATOM 607 N N . ALA A 1 81 ? 3.266 -19.156 13.234 1 85.62 81 ALA A N 1
ATOM 608 C CA . ALA A 1 81 ? 4.137 -17.984 13.305 1 85.62 81 ALA A CA 1
ATOM 609 C C . ALA A 1 81 ? 4.711 -17.641 11.938 1 85.62 81 ALA A C 1
ATOM 611 O O . ALA A 1 81 ? 4.738 -16.484 11.539 1 85.62 81 ALA A O 1
ATOM 612 N N . MET A 1 82 ? 5.09 -18.656 11.266 1 86.81 82 MET A N 1
ATOM 613 C CA . MET A 1 82 ? 5.68 -18.484 9.945 1 86.81 82 MET A CA 1
ATOM 614 C C . MET A 1 82 ? 4.652 -17.938 8.953 1 86.81 82 MET A C 1
ATOM 616 O O . MET A 1 82 ? 4.996 -17.156 8.07 1 86.81 82 MET A O 1
ATOM 620 N N . ALA A 1 83 ? 3.484 -18.328 9.148 1 83.31 83 ALA A N 1
ATOM 621 C CA . ALA A 1 83 ? 2.41 -17.875 8.273 1 83.31 83 ALA A CA 1
ATOM 622 C C . ALA A 1 83 ? 2.141 -16.375 8.453 1 83.31 83 ALA A C 1
ATOM 624 O O . ALA A 1 83 ? 1.622 -15.719 7.551 1 83.31 83 ALA A O 1
ATOM 625 N N . GLN A 1 84 ? 2.578 -15.836 9.523 1 83.62 84 GLN A N 1
ATOM 626 C CA . GLN A 1 84 ? 2.201 -14.469 9.867 1 83.62 84 GLN A CA 1
ATOM 627 C C . GLN A 1 84 ? 3.305 -13.477 9.492 1 83.62 84 GLN A C 1
ATOM 629 O O . GLN A 1 84 ? 3.105 -12.266 9.555 1 83.62 84 GLN A O 1
ATOM 634 N N . THR A 1 85 ? 4.434 -14.008 9.094 1 86.38 85 THR A N 1
ATOM 635 C CA . THR A 1 85 ? 5.551 -13.094 8.852 1 86.38 85 THR A CA 1
ATOM 636 C C . THR A 1 85 ? 6.289 -13.469 7.574 1 86.38 85 THR A C 1
ATOM 638 O O . THR A 1 85 ? 6.191 -14.602 7.102 1 86.38 85 THR A O 1
ATOM 641 N N . THR A 1 86 ? 6.953 -12.5 7.035 1 88.06 86 THR A N 1
ATOM 642 C CA . THR A 1 86 ? 7.809 -12.734 5.879 1 88.06 86 THR A CA 1
ATOM 643 C C . THR A 1 86 ? 9.266 -12.906 6.309 1 88.06 86 THR A C 1
ATOM 645 O O . THR A 1 86 ? 10.141 -13.148 5.473 1 88.06 86 THR A O 1
ATOM 648 N N . ASN A 1 87 ? 9.492 -12.812 7.566 1 87.38 87 ASN A N 1
ATOM 649 C CA . ASN A 1 87 ? 10.836 -13.008 8.102 1 87.38 87 ASN A CA 1
ATOM 650 C C . ASN A 1 87 ? 11.008 -14.406 8.695 1 87.38 87 ASN A C 1
ATOM 652 O O . ASN A 1 87 ? 10.633 -14.648 9.836 1 87.38 87 ASN A O 1
ATOM 656 N N . TRP A 1 88 ? 11.695 -15.242 7.906 1 86.75 88 TRP A N 1
ATOM 657 C CA . TRP A 1 88 ? 11.828 -16.625 8.359 1 86.75 88 TRP A CA 1
ATOM 658 C C . TRP A 1 88 ? 13.242 -16.891 8.875 1 86.75 88 TRP A C 1
ATOM 660 O O . TRP A 1 88 ? 13.547 -18 9.328 1 86.75 88 TRP A O 1
ATOM 670 N N . GLY A 1 89 ? 14.07 -15.867 8.844 1 85.88 89 GLY A N 1
ATOM 671 C CA . GLY A 1 89 ? 15.398 -15.984 9.422 1 85.88 89 GLY A CA 1
ATOM 672 C C . GLY A 1 89 ? 16.156 -17.203 8.938 1 85.88 89 GLY A C 1
ATOM 673 O O . GLY A 1 89 ? 16.375 -17.359 7.734 1 85.88 89 GLY A O 1
ATOM 674 N N . ALA A 1 90 ? 16.375 -18.156 9.867 1 83.69 90 ALA A N 1
ATOM 675 C CA . ALA A 1 90 ? 17.141 -19.359 9.57 1 83.69 90 ALA A CA 1
ATOM 676 C C . ALA A 1 90 ? 16.312 -20.344 8.75 1 83.69 90 ALA A C 1
ATOM 678 O O . ALA A 1 90 ? 16.859 -21.312 8.195 1 83.69 90 ALA A O 1
ATOM 679 N N . LEU A 1 91 ? 15.102 -20.078 8.617 1 85.56 91 LEU A N 1
ATOM 680 C CA . LEU A 1 91 ? 14.211 -21.031 7.953 1 85.56 91 LEU A CA 1
ATOM 681 C C . LEU A 1 91 ? 13.961 -20.625 6.508 1 85.56 91 LEU A C 1
ATOM 683 O O . LEU A 1 91 ? 13.109 -21.203 5.832 1 85.56 91 LEU A O 1
ATOM 687 N N . LYS A 1 92 ? 14.688 -19.719 6.035 1 86.69 92 LYS A N 1
ATOM 688 C CA . LYS A 1 92 ? 14.523 -19.266 4.652 1 86.69 92 LYS A CA 1
ATOM 689 C C . LYS A 1 92 ? 14.969 -20.359 3.672 1 86.69 92 LYS A C 1
ATOM 691 O O . LYS A 1 92 ? 15.758 -21.234 4.023 1 86.69 92 LYS A O 1
ATOM 696 N N . THR A 1 93 ? 14.391 -20.328 2.574 1 85.69 93 THR A N 1
ATOM 697 C CA . THR A 1 93 ? 14.742 -21.281 1.526 1 85.69 93 THR A CA 1
ATOM 698 C C . THR A 1 93 ? 15.852 -20.734 0.639 1 85.69 93 THR A C 1
ATOM 700 O O . THR A 1 93 ? 15.781 -19.578 0.192 1 85.69 93 THR A O 1
ATOM 703 N N . HIS A 1 94 ? 16.812 -21.547 0.398 1 83.06 94 HIS A N 1
ATOM 704 C CA . HIS A 1 94 ? 17.953 -21.141 -0.42 1 83.06 94 HIS A CA 1
ATOM 705 C C . HIS A 1 94 ? 17.594 -21.156 -1.903 1 83.06 94 HIS A C 1
ATOM 707 O O . HIS A 1 94 ? 16.922 -22.078 -2.371 1 83.06 94 HIS A O 1
ATOM 713 N N . VAL A 1 95 ? 18.047 -20.125 -2.576 1 83 95 VAL A N 1
ATOM 714 C CA . VAL A 1 95 ? 17.812 -20.016 -4.008 1 83 95 VAL A CA 1
ATOM 715 C C . VAL A 1 95 ? 19.094 -20.312 -4.777 1 83 95 VAL A C 1
ATOM 717 O O . VAL A 1 95 ? 20.172 -19.797 -4.434 1 83 95 VAL A O 1
ATOM 720 N N . GLY A 1 96 ? 18.875 -21.281 -5.805 1 79.56 96 GLY A N 1
ATOM 721 C CA . GLY A 1 96 ? 20.016 -21.672 -6.605 1 79.56 96 GLY A CA 1
ATOM 722 C C . GLY A 1 96 ? 20.344 -20.688 -7.711 1 79.56 96 GLY A C 1
ATOM 723 O O . GLY A 1 96 ? 20.422 -21.062 -8.883 1 79.56 96 GLY A O 1
ATOM 724 N N . GLY A 1 97 ? 20.609 -19.422 -7.5 1 81.56 97 GLY A N 1
ATOM 725 C CA . GLY A 1 97 ? 20.953 -18.438 -8.508 1 81.56 97 GLY A CA 1
ATOM 726 C C . GLY A 1 97 ? 20.016 -17.234 -8.516 1 81.56 97 GLY A C 1
ATOM 727 O O . GLY A 1 97 ? 19.141 -17.109 -7.66 1 81.56 97 GLY A O 1
ATOM 728 N N . TYR A 1 98 ? 20.25 -16.453 -9.609 1 88.19 98 TYR A N 1
ATOM 729 C CA . TYR A 1 98 ? 19.484 -15.211 -9.688 1 88.19 98 TYR A CA 1
ATOM 730 C C . TYR A 1 98 ? 18.125 -15.453 -10.312 1 88.19 98 TYR A C 1
ATOM 732 O O . TYR A 1 98 ? 18.016 -15.984 -11.422 1 88.19 98 TYR A O 1
ATOM 740 N N . VAL A 1 99 ? 17.078 -15.164 -9.641 1 89.5 99 VAL A N 1
ATOM 741 C CA . VAL A 1 99 ? 15.703 -15.352 -10.086 1 89.5 99 VAL A CA 1
ATOM 742 C C . VAL A 1 99 ? 15.109 -14.008 -10.508 1 89.5 99 VAL A C 1
ATOM 744 O O . VAL A 1 99 ? 14.398 -13.922 -11.508 1 89.5 99 VAL A O 1
ATOM 747 N N . GLY A 1 100 ? 15.375 -12.922 -9.844 1 92.81 100 GLY A N 1
ATOM 748 C CA . GLY A 1 100 ? 14.891 -11.594 -10.172 1 92.81 100 GLY A CA 1
ATOM 749 C C . GLY A 1 100 ? 13.766 -11.125 -9.266 1 92.81 100 GLY A C 1
ATOM 750 O O . GLY A 1 100 ? 12.945 -10.289 -9.664 1 92.81 100 GLY A O 1
ATOM 751 N N . ILE A 1 101 ? 13.727 -11.625 -8.039 1 92.75 101 ILE A N 1
ATOM 752 C CA . ILE A 1 101 ? 12.633 -11.258 -7.145 1 92.75 101 ILE A CA 1
ATOM 753 C C . ILE A 1 101 ? 12.812 -9.82 -6.668 1 92.75 101 ILE A C 1
ATOM 755 O O . ILE A 1 101 ? 11.844 -9.172 -6.258 1 92.75 101 ILE A O 1
ATOM 759 N N . ASP A 1 102 ? 14.102 -9.328 -6.73 1 93.88 102 ASP A N 1
ATOM 760 C CA . ASP A 1 102 ? 14.398 -7.977 -6.273 1 93.88 102 ASP A CA 1
ATOM 761 C C . ASP A 1 102 ? 13.727 -6.934 -7.164 1 93.88 102 ASP A C 1
ATOM 763 O O . ASP A 1 102 ? 13.57 -5.777 -6.766 1 93.88 102 ASP A O 1
ATOM 767 N N . THR A 1 103 ? 13.266 -7.34 -8.352 1 95.12 103 THR A N 1
ATOM 768 C CA . THR A 1 103 ? 12.664 -6.414 -9.305 1 95.12 103 THR A CA 1
ATOM 769 C C . THR A 1 103 ? 11.297 -5.953 -8.82 1 95.12 103 THR A C 1
ATOM 771 O O . THR A 1 103 ? 10.742 -4.973 -9.336 1 95.12 103 THR A O 1
ATOM 774 N N . ILE A 1 104 ? 10.781 -6.617 -7.824 1 94.75 104 ILE A N 1
ATOM 775 C CA . ILE A 1 104 ? 9.477 -6.246 -7.293 1 94.75 104 ILE A CA 1
ATOM 776 C C . ILE A 1 104 ? 9.531 -4.832 -6.719 1 94.75 104 ILE A C 1
ATOM 778 O O . ILE A 1 104 ? 8.531 -4.105 -6.738 1 94.75 104 ILE A O 1
ATOM 782 N N . GLN A 1 105 ? 10.711 -4.43 -6.246 1 93.31 105 GLN A N 1
ATOM 783 C CA . GLN A 1 105 ? 10.883 -3.086 -5.703 1 93.31 105 GLN A CA 1
ATOM 784 C C . GLN A 1 105 ? 10.594 -2.025 -6.766 1 93.31 105 GLN A C 1
ATOM 786 O O . GLN A 1 105 ? 9.906 -1.041 -6.496 1 93.31 105 GLN A O 1
ATOM 791 N N . GLU A 1 106 ? 11.086 -2.334 -7.918 1 93.44 106 GLU A N 1
ATOM 792 C CA . GLU A 1 106 ? 10.898 -1.388 -9.016 1 93.44 106 GLU A CA 1
ATOM 793 C C . GLU A 1 106 ? 9.453 -1.396 -9.508 1 93.44 106 GLU A C 1
ATOM 795 O O . GLU A 1 106 ? 8.922 -0.358 -9.898 1 93.44 106 GLU A O 1
ATOM 800 N N . GLN A 1 107 ? 8.844 -2.533 -9.492 1 93.44 107 GLN A N 1
ATOM 801 C CA . GLN A 1 107 ? 7.441 -2.637 -9.891 1 93.44 107 GLN A CA 1
ATOM 802 C C . GLN A 1 107 ? 6.547 -1.796 -8.984 1 93.44 107 GLN A C 1
ATOM 804 O O . GLN A 1 107 ? 5.695 -1.044 -9.461 1 93.44 107 GLN A O 1
ATOM 809 N N . ILE A 1 108 ? 6.809 -1.83 -7.73 1 93.12 108 ILE A N 1
ATOM 810 C CA . ILE A 1 108 ? 6.012 -1.103 -6.75 1 93.12 108 ILE A CA 1
ATOM 811 C C . ILE A 1 108 ? 6.281 0.395 -6.875 1 93.12 108 ILE A C 1
ATOM 813 O O . ILE A 1 108 ? 5.355 1.207 -6.793 1 93.12 108 ILE A O 1
ATOM 817 N N . ARG A 1 109 ? 7.555 0.702 -6.996 1 92.5 109 ARG A N 1
ATOM 818 C CA . ARG A 1 109 ? 7.938 2.104 -7.141 1 92.5 109 ARG A CA 1
ATOM 819 C C . ARG A 1 109 ? 7.234 2.744 -8.328 1 92.5 109 ARG A C 1
ATOM 821 O O . ARG A 1 109 ? 6.664 3.83 -8.211 1 92.5 109 ARG A O 1
ATOM 828 N N . ARG A 1 110 ? 7.246 2.088 -9.453 1 91.06 110 ARG A N 1
ATOM 829 C CA . ARG A 1 110 ? 6.637 2.613 -10.672 1 91.06 110 ARG A CA 1
ATOM 830 C C . ARG A 1 110 ? 5.137 2.834 -10.484 1 91.06 110 ARG A C 1
ATOM 832 O O . ARG A 1 110 ? 4.602 3.865 -10.891 1 91.06 110 ARG A O 1
ATOM 839 N N . LYS A 1 111 ? 4.527 1.938 -9.883 1 89.94 111 LYS A N 1
ATOM 840 C CA . LYS A 1 111 ? 3.088 2.035 -9.672 1 89.94 111 LYS A CA 1
ATOM 841 C C . LYS A 1 111 ? 2.754 3.166 -8.703 1 89.94 111 LYS A C 1
ATOM 843 O O . LYS A 1 111 ? 1.779 3.895 -8.898 1 89.94 111 LYS A O 1
ATOM 848 N N . ALA A 1 112 ? 3.545 3.275 -7.641 1 90.62 112 ALA A N 1
ATOM 849 C CA . ALA A 1 112 ? 3.344 4.34 -6.664 1 90.62 112 ALA A CA 1
ATOM 850 C C . ALA A 1 112 ? 3.51 5.715 -7.309 1 90.62 112 ALA A C 1
ATOM 852 O O . ALA A 1 112 ? 2.752 6.641 -7.012 1 90.62 112 ALA A O 1
ATOM 853 N N . LEU A 1 113 ? 4.477 5.805 -8.172 1 90.94 113 LEU A N 1
ATOM 854 C CA . LEU A 1 113 ? 4.738 7.066 -8.859 1 90.94 113 LEU A CA 1
ATOM 855 C C . LEU A 1 113 ? 3.596 7.418 -9.805 1 90.94 113 LEU A C 1
ATOM 857 O O . LEU A 1 113 ? 3.225 8.586 -9.93 1 90.94 113 LEU A O 1
ATOM 861 N N . LYS A 1 114 ? 3.062 6.406 -10.43 1 87.56 114 LYS A N 1
ATOM 862 C CA . LYS A 1 114 ? 1.936 6.633 -11.328 1 87.56 114 LYS A CA 1
ATOM 863 C C . LYS A 1 114 ? 0.702 7.098 -10.562 1 87.56 114 LYS A C 1
ATOM 865 O O . LYS A 1 114 ? -0.034 7.969 -11.031 1 87.56 114 LYS A O 1
ATOM 870 N N . LYS A 1 115 ? 0.491 6.566 -9.453 1 88.44 115 LYS A N 1
ATOM 871 C CA . LYS A 1 115 ? -0.658 6.914 -8.625 1 88.44 115 LYS A CA 1
ATOM 872 C C . LYS A 1 115 ? -0.464 8.273 -7.961 1 88.44 115 LYS A C 1
ATOM 874 O O . LYS A 1 115 ? -1.414 9.047 -7.832 1 88.44 115 LYS A O 1
ATOM 879 N N . GLY A 1 116 ? 0.675 8.555 -7.539 1 92.19 116 GLY A N 1
ATOM 880 C CA . GLY A 1 116 ? 0.958 9.742 -6.758 1 92.19 116 GLY A CA 1
ATOM 881 C C . GLY A 1 116 ? 0.739 9.555 -5.27 1 92.19 116 GLY A C 1
ATOM 882 O O . GLY A 1 116 ? 0.38 8.461 -4.824 1 92.19 116 GLY A O 1
ATOM 883 N N . PHE A 1 117 ? 1.04 10.594 -4.535 1 93.62 117 PHE A N 1
ATOM 884 C CA . PHE A 1 117 ? 0.964 10.516 -3.082 1 93.62 117 PHE A CA 1
ATOM 885 C C . PHE A 1 117 ? 0.042 11.602 -2.531 1 93.62 117 PHE A C 1
ATOM 887 O O . PHE A 1 117 ? -0.266 12.57 -3.225 1 93.62 117 PHE A O 1
ATOM 894 N N . GLU A 1 118 ? -0.497 11.305 -1.395 1 94.56 118 GLU A N 1
ATOM 895 C CA . GLU A 1 118 ? -1.36 12.266 -0.708 1 94.56 118 GLU A CA 1
ATOM 896 C C . GLU A 1 118 ? -0.854 12.547 0.703 1 94.56 118 GLU A C 1
ATOM 898 O O . GLU A 1 118 ? -0.362 11.648 1.386 1 94.56 118 GLU A O 1
ATOM 903 N N . PHE A 1 119 ? -0.941 13.75 1.078 1 96.19 119 PHE A N 1
ATOM 904 C CA . PHE A 1 119 ? -0.57 14.18 2.422 1 96.19 119 PHE A CA 1
ATOM 905 C C . PHE A 1 119 ? -1.488 15.289 2.91 1 96.19 119 PHE A C 1
ATOM 907 O O . PHE A 1 119 ? -1.608 16.328 2.262 1 96.19 119 PHE A O 1
ATOM 914 N N . ASN A 1 120 ? -2.209 15.062 3.977 1 96.31 120 ASN A N 1
ATOM 915 C CA . ASN A 1 120 ? -3.182 16 4.52 1 96.31 120 ASN A CA 1
ATOM 916 C C . ASN A 1 120 ? -2.74 16.547 5.879 1 96.31 120 ASN A C 1
ATOM 918 O O . ASN A 1 120 ? -2.604 15.781 6.84 1 96.31 120 ASN A O 1
ATOM 922 N N . ILE A 1 121 ? -2.576 17.875 5.949 1 96.06 121 ILE A N 1
ATOM 923 C CA . ILE A 1 121 ? -2.104 18.5 7.18 1 96.06 121 ILE A CA 1
ATOM 924 C C . ILE A 1 121 ? -3.158 19.469 7.699 1 96.06 121 ILE A C 1
ATOM 926 O O . ILE A 1 121 ? -3.824 20.156 6.918 1 96.06 121 ILE A O 1
ATOM 930 N N . MET A 1 122 ? -3.303 19.484 8.977 1 95.44 122 MET A N 1
ATOM 931 C CA . MET A 1 122 ? -4.152 20.453 9.664 1 95.44 122 MET A CA 1
ATOM 932 C C . MET A 1 122 ? -3.324 21.375 10.555 1 95.44 122 MET A C 1
ATOM 934 O O . MET A 1 122 ? -2.393 20.922 11.227 1 95.44 122 MET A O 1
ATOM 938 N N . VAL A 1 123 ? -3.66 22.672 10.516 1 93.5 123 VAL A N 1
ATOM 939 C CA . VAL A 1 123 ? -2.939 23.641 11.344 1 93.5 123 VAL A CA 1
ATOM 940 C C . VAL A 1 123 ? -3.863 24.188 12.43 1 93.5 123 VAL A C 1
ATOM 942 O O . VAL A 1 123 ? -4.969 24.641 12.133 1 93.5 123 VAL A O 1
ATOM 945 N N . VAL A 1 124 ? -3.377 24.094 13.656 1 93.12 124 VAL A N 1
ATOM 946 C CA . VAL A 1 124 ? -4.172 24.516 14.797 1 93.12 124 VAL A CA 1
ATOM 947 C C . VAL A 1 124 ? -3.334 25.438 15.695 1 93.12 124 VAL A C 1
ATOM 949 O O . VAL A 1 124 ? -2.148 25.172 15.914 1 93.12 124 VAL A O 1
ATOM 952 N N . GLY A 1 125 ? -3.949 26.5 16.25 1 90.31 125 GLY A N 1
ATOM 953 C CA . GLY A 1 125 ? -3.301 27.438 17.156 1 90.31 125 GLY A CA 1
ATOM 954 C C . GLY A 1 125 ? -4.023 28.766 17.266 1 90.31 125 GLY A C 1
ATOM 955 O O . GLY A 1 125 ? -4.98 29.016 16.531 1 90.31 125 GLY A O 1
ATOM 956 N N . ALA A 1 126 ? -3.508 29.547 18.156 1 86.62 126 ALA A N 1
ATOM 957 C CA . ALA A 1 126 ? -4.109 30.859 18.375 1 86.62 126 ALA A CA 1
ATOM 958 C C . ALA A 1 126 ? -3.936 31.75 17.156 1 86.62 126 ALA A C 1
ATOM 960 O O . ALA A 1 126 ? -3.053 31.516 16.328 1 86.62 126 ALA A O 1
ATOM 961 N N . SER A 1 127 ? -4.816 32.688 17.078 1 84 127 SER A N 1
ATOM 962 C CA . SER A 1 127 ? -4.734 33.656 15.977 1 84 127 SER A CA 1
ATOM 963 C C . SER A 1 127 ? -3.43 34.438 16.031 1 84 127 SER A C 1
ATOM 965 O O . SER A 1 127 ? -2.951 34.781 17.109 1 84 127 SER A O 1
ATOM 967 N N . GLY A 1 128 ? -2.9 34.688 14.859 1 85.06 128 GLY A N 1
ATOM 968 C CA . GLY A 1 128 ? -1.745 35.562 14.773 1 85.06 128 GLY A CA 1
ATOM 969 C C . GLY A 1 128 ? -0.427 34.844 14.977 1 85.06 128 GLY A C 1
ATOM 970 O O . GLY A 1 128 ? 0.628 35.469 15.055 1 85.06 128 GLY A O 1
ATOM 971 N N . LEU A 1 129 ? -0.443 33.625 15.055 1 88.81 129 LEU A N 1
ATOM 972 C CA . LEU A 1 129 ? 0.787 32.875 15.328 1 88.81 129 LEU A CA 1
ATOM 973 C C . LEU A 1 129 ? 1.514 32.531 14.039 1 88.81 129 LEU A C 1
ATOM 975 O O . LEU A 1 129 ? 2.57 31.891 14.07 1 88.81 129 LEU A O 1
ATOM 979 N N . GLY A 1 130 ? 0.982 32.906 12.883 1 87.06 130 GLY A N 1
ATOM 980 C CA . GLY A 1 130 ? 1.672 32.719 11.617 1 87.06 130 GLY A CA 1
ATOM 981 C C . GLY A 1 130 ? 1.403 31.344 11.008 1 87.06 130 GLY A C 1
ATOM 982 O O . GLY A 1 130 ? 2.262 30.797 10.32 1 87.06 130 GLY A O 1
ATOM 983 N N . LYS A 1 131 ? 0.314 30.781 11.227 1 88.5 131 LYS A N 1
ATOM 984 C CA . LYS A 1 131 ? -0.043 29.453 10.734 1 88.5 131 LYS A CA 1
ATOM 985 C C . LYS A 1 131 ? 0.041 29.391 9.211 1 88.5 131 LYS A C 1
ATOM 987 O O . LYS A 1 131 ? 0.748 28.547 8.656 1 88.5 131 LYS A O 1
ATOM 992 N N . SER A 1 132 ? -0.607 30.312 8.531 1 84.19 132 SER A N 1
ATOM 993 C CA . SER A 1 132 ? -0.643 30.344 7.074 1 84.19 132 SER A CA 1
ATOM 994 C C . SER A 1 132 ? 0.745 30.594 6.492 1 84.19 132 SER A C 1
ATOM 996 O O . SER A 1 132 ? 1.133 29.953 5.508 1 84.19 132 SER A O 1
ATOM 998 N N . THR A 1 133 ? 1.48 31.422 7.117 1 85.44 133 THR A N 1
ATOM 999 C CA . THR A 1 133 ? 2.82 31.75 6.645 1 85.44 133 THR A CA 1
ATOM 1000 C C . THR A 1 133 ? 3.74 30.547 6.734 1 85.44 133 THR A C 1
ATOM 1002 O O . THR A 1 133 ? 4.504 30.266 5.809 1 85.44 133 THR A O 1
ATOM 1005 N N . LEU A 1 134 ? 3.617 29.891 7.801 1 87.62 134 LEU A N 1
ATOM 1006 C CA . LEU A 1 134 ? 4.504 28.75 8 1 87.62 134 LEU A CA 1
ATOM 1007 C C . LEU A 1 134 ? 4.219 27.641 6.984 1 87.62 134 LEU A C 1
ATOM 1009 O O . LEU A 1 134 ? 5.145 27.031 6.445 1 87.62 134 LEU A O 1
ATOM 1013 N N . VAL A 1 135 ? 2.996 27.422 6.723 1 86.25 135 VAL A N 1
ATOM 1014 C CA . VAL A 1 135 ? 2.635 26.359 5.785 1 86.25 135 VAL A CA 1
ATOM 1015 C C . VAL A 1 135 ? 3.123 26.734 4.383 1 86.25 135 VAL A C 1
ATOM 1017 O O . VAL A 1 135 ? 3.648 25.875 3.664 1 86.25 135 VAL A O 1
ATOM 1020 N N . ASN A 1 136 ? 3.014 27.953 4.02 1 82.94 136 ASN A N 1
ATOM 1021 C CA . ASN A 1 136 ? 3.547 28.406 2.74 1 82.94 136 ASN A CA 1
ATOM 1022 C C . ASN A 1 136 ? 5.062 28.234 2.668 1 82.94 136 ASN A C 1
ATOM 1024 O O . ASN A 1 136 ? 5.598 27.859 1.629 1 82.94 136 ASN A O 1
ATOM 1028 N N . THR A 1 137 ? 5.613 28.453 3.771 1 82.25 137 THR A N 1
ATOM 1029 C CA . THR A 1 137 ? 7.066 28.328 3.852 1 82.25 137 THR A CA 1
ATOM 1030 C C . THR A 1 137 ? 7.484 26.859 3.748 1 82.25 137 THR A C 1
ATOM 1032 O O . THR A 1 1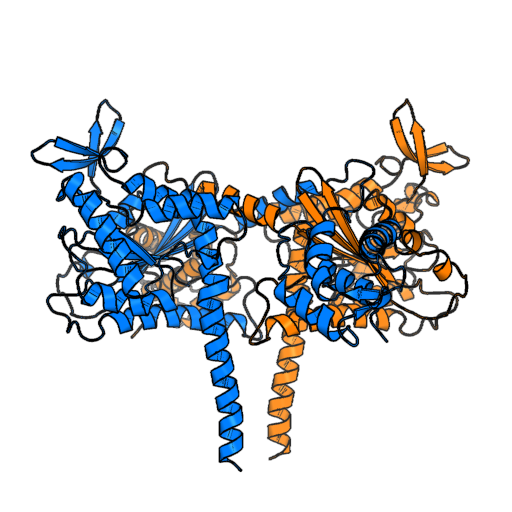37 ? 8.438 26.531 3.041 1 82.25 137 THR A O 1
ATOM 1035 N N . LEU A 1 138 ? 6.742 26.016 4.348 1 84.88 138 LEU A N 1
ATOM 1036 C CA . LEU A 1 138 ? 7.055 24.594 4.391 1 84.88 138 LEU A CA 1
ATOM 1037 C C . LEU A 1 138 ? 7.062 24 2.984 1 84.88 138 LEU A C 1
ATOM 1039 O O . LEU A 1 138 ? 7.926 23.188 2.656 1 84.88 138 LEU A O 1
ATOM 1043 N N . PHE A 1 139 ? 6.195 24.5 2.156 1 79.25 139 PHE A N 1
ATOM 1044 C CA . PHE A 1 139 ? 6.035 23.875 0.85 1 79.25 139 PHE A CA 1
ATOM 1045 C C . PHE A 1 139 ? 6.492 24.812 -0.261 1 79.25 139 PHE A C 1
ATOM 1047 O O . PHE A 1 139 ? 6.375 24.484 -1.444 1 79.25 139 PHE A O 1
ATOM 1054 N N . LYS A 1 140 ? 7.066 25.922 0.155 1 74.31 140 LYS A N 1
ATOM 1055 C CA . LYS A 1 140 ? 7.578 26.922 -0.777 1 74.31 140 LYS A CA 1
ATOM 1056 C C . LYS A 1 140 ? 6.555 27.234 -1.863 1 74.31 140 LYS A C 1
ATOM 1058 O O . LYS A 1 140 ? 6.887 27.25 -3.051 1 74.31 140 LYS A O 1
ATOM 1063 N N . ALA A 1 141 ? 5.344 27.266 -1.452 1 72.38 141 ALA A N 1
ATOM 1064 C CA . ALA A 1 141 ? 4.223 27.531 -2.35 1 72.38 141 ALA A CA 1
ATOM 1065 C C . ALA A 1 141 ? 3.068 28.203 -1.606 1 72.38 141 ALA A C 1
ATOM 1067 O O . ALA A 1 141 ? 2.945 28.062 -0.387 1 72.38 141 ALA A O 1
ATOM 1068 N N . LYS A 1 142 ? 2.322 28.953 -2.385 1 73.44 142 LYS A N 1
ATOM 1069 C CA . LYS A 1 142 ? 1.13 29.562 -1.809 1 73.44 142 LYS A CA 1
ATOM 1070 C C . LYS A 1 142 ? 0.014 28.547 -1.632 1 73.44 142 LYS A C 1
ATOM 1072 O O . LYS A 1 142 ? -0.895 28.453 -2.461 1 73.44 142 LYS A O 1
ATOM 1077 N N . VAL A 1 143 ? 0.11 27.812 -0.551 1 69.44 143 VAL A N 1
ATOM 1078 C CA . VAL A 1 143 ? -0.784 26.672 -0.373 1 69.44 143 VAL A CA 1
ATOM 1079 C C . VAL A 1 143 ? -1.779 26.969 0.746 1 69.44 143 VAL A C 1
ATOM 1081 O O . VAL A 1 143 ? -2.754 26.234 0.928 1 69.44 143 VAL A O 1
ATOM 1084 N N . SER A 1 144 ? -1.564 28.109 1.339 1 70.69 144 SER A N 1
ATOM 1085 C CA . SER A 1 144 ? -2.463 28.422 2.447 1 70.69 144 SER A CA 1
ATOM 1086 C C . SER A 1 144 ? -3.764 29.047 1.949 1 70.69 144 SER A C 1
ATOM 1088 O O . SER A 1 144 ? -3.826 29.547 0.829 1 70.69 144 SER A O 1
ATOM 1090 N N . ARG A 1 145 ? -4.727 28.984 2.766 1 61.06 145 ARG A N 1
ATOM 1091 C CA . ARG A 1 145 ? -6.027 29.562 2.432 1 61.06 145 ARG A CA 1
ATOM 1092 C C . ARG A 1 145 ? -5.918 31.062 2.154 1 61.06 145 ARG A C 1
ATOM 1094 O O . ARG A 1 145 ? -6.512 31.562 1.2 1 61.06 145 ARG A O 1
ATOM 1101 N N . ARG A 1 146 ? -5.215 31.641 3.02 1 58.59 146 ARG A N 1
ATOM 1102 C CA . ARG A 1 146 ? -5.094 33.094 2.902 1 58.59 146 ARG A CA 1
ATOM 1103 C C . ARG A 1 146 ? -4.473 33.469 1.567 1 58.59 146 ARG A C 1
ATOM 1105 O O . ARG A 1 146 ? -4.863 34.469 0.964 1 58.59 146 ARG A O 1
ATOM 1112 N N . SER A 1 147 ? -3.621 32.594 1.172 1 58.09 147 SER A N 1
ATOM 1113 C CA . SER A 1 147 ? -2.941 32.906 -0.08 1 58.09 147 SER A CA 1
ATOM 1114 C C . SER A 1 147 ? -3.828 32.594 -1.282 1 58.09 147 SER A C 1
ATOM 1116 O O . SER A 1 147 ? -3.617 33.156 -2.369 1 58.09 147 SER A O 1
ATOM 1118 N N . CYS A 1 148 ? -4.832 31.719 -1.033 1 52.94 148 CYS A N 1
ATOM 1119 C CA . CYS A 1 148 ? -5.691 31.297 -2.135 1 52.94 148 CYS A CA 1
ATOM 1120 C C . CYS A 1 148 ? -6.996 32.094 -2.139 1 52.94 148 CYS A C 1
ATOM 1122 O O . CYS A 1 148 ? -7.777 32 -3.088 1 52.94 148 CYS A O 1
ATOM 1124 N N . ALA A 1 149 ? -7.258 32.875 -1.055 1 53.59 149 ALA A N 1
ATOM 1125 C CA . ALA A 1 149 ? -8.539 33.562 -0.906 1 53.59 149 ALA A CA 1
ATOM 1126 C C . ALA A 1 149 ? -8.688 34.688 -1.927 1 53.59 149 ALA A C 1
ATOM 1128 O O . ALA A 1 149 ? -7.723 35.406 -2.207 1 53.59 149 ALA A O 1
ATOM 1129 N N . THR A 1 150 ? -9.609 34.531 -2.789 1 50.44 150 THR A N 1
ATOM 1130 C CA . THR A 1 150 ? -9.961 35.594 -3.711 1 50.44 150 THR A CA 1
ATOM 1131 C C . THR A 1 150 ? -10.352 36.844 -2.947 1 50.44 150 THR A C 1
ATOM 1133 O O . THR A 1 150 ? -10.641 36.812 -1.75 1 50.44 150 THR A O 1
ATOM 1136 N N . GLU A 1 151 ? -10.195 38.125 -3.57 1 44.91 151 GLU A N 1
ATOM 1137 C CA . GLU A 1 151 ? -10.555 39.438 -3.051 1 44.91 151 GLU A CA 1
ATOM 1138 C C . GLU A 1 151 ? -11.859 39.375 -2.264 1 44.91 151 GLU A C 1
ATOM 1140 O O . GLU A 1 151 ? -12.055 40.156 -1.32 1 44.91 151 GLU A O 1
ATOM 1145 N N . GLU A 1 152 ? -12.789 38.719 -2.787 1 44.16 152 GLU A N 1
ATOM 1146 C CA . GLU A 1 152 ? -14.086 38.75 -2.119 1 44.16 152 GLU A CA 1
ATOM 1147 C C . GLU A 1 152 ? -14 38.125 -0.721 1 44.16 152 GLU A C 1
ATOM 1149 O O . GLU A 1 152 ? -14.805 38.469 0.155 1 44.16 152 GLU A O 1
ATOM 1154 N N . ASP A 1 153 ? -13.141 37.25 -0.647 1 45.5 153 ASP A N 1
ATOM 1155 C CA . ASP A 1 153 ? -12.969 36.625 0.659 1 45.5 153 ASP A CA 1
ATOM 1156 C C . ASP A 1 153 ? -12.203 37.531 1.614 1 45.5 153 AS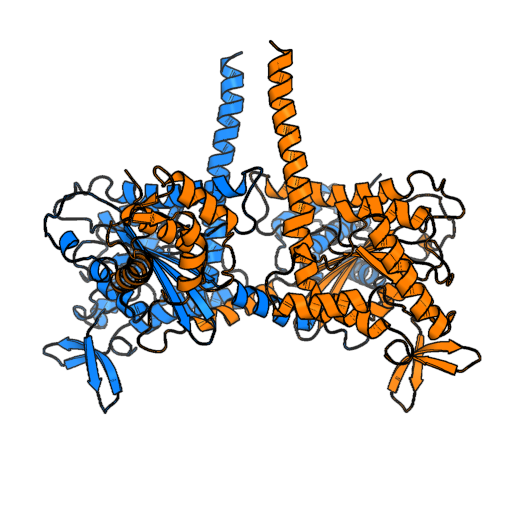P A C 1
ATOM 1158 O O . ASP A 1 153 ? -12.086 37.219 2.805 1 45.5 153 ASP A O 1
ATOM 1162 N N . LYS A 1 154 ? -11.508 38.562 1.174 1 43.66 154 LYS A N 1
ATOM 1163 C CA . LYS A 1 154 ? -10.766 39.562 1.97 1 43.66 154 LYS A CA 1
ATOM 1164 C C . LYS A 1 154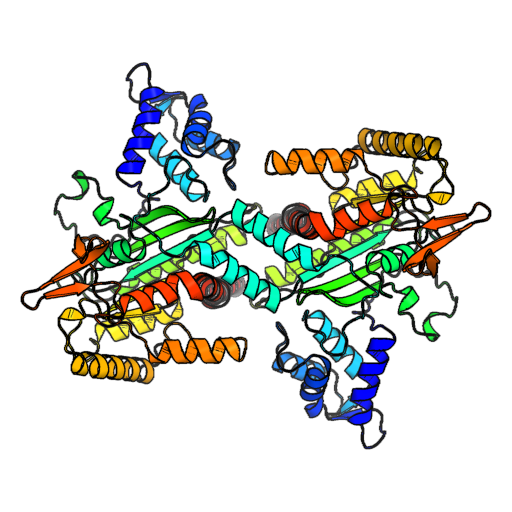 ? -11.711 40.406 2.814 1 43.66 154 LYS A C 1
ATOM 1166 O O . LYS A 1 154 ? -11.289 41.406 3.412 1 43.66 154 LYS A O 1
ATOM 1171 N N . THR A 1 155 ? -12.961 40.5 2.357 1 35.81 155 THR A N 1
ATOM 1172 C CA . THR A 1 155 ? -13.711 41.312 3.312 1 35.81 155 THR A CA 1
ATOM 1173 C C . THR A 1 155 ? -13.492 40.812 4.738 1 35.81 155 THR A C 1
ATOM 1175 O O . THR A 1 155 ? -13.625 39.594 5.004 1 35.81 155 THR A O 1
ATOM 1178 N N . PRO A 1 156 ? -12.836 41.625 5.469 1 36.41 156 PRO A N 1
ATOM 1179 C CA . PRO A 1 156 ? -12.609 41.438 6.902 1 36.41 156 PRO A CA 1
ATOM 1180 C C . PRO A 1 156 ? -13.812 40.812 7.613 1 36.41 156 PRO A C 1
ATOM 1182 O O . PRO A 1 156 ? -13.875 40.812 8.844 1 36.41 156 PRO A O 1
ATOM 1185 N N . ILE A 1 157 ? -14.977 40.906 6.895 1 33.84 157 ILE A N 1
ATOM 1186 C CA . ILE A 1 157 ? -15.992 40.531 7.871 1 33.84 157 ILE A CA 1
ATOM 1187 C C . ILE A 1 157 ? -15.609 39.188 8.516 1 33.84 157 ILE A C 1
ATOM 1189 O O . ILE A 1 157 ? -15.492 38.188 7.828 1 33.84 157 ILE A O 1
ATOM 1193 N N . ILE A 1 158 ? -14.844 39.281 9.508 1 35.56 158 ILE A N 1
ATOM 1194 C CA . ILE A 1 158 ? -14.516 38.25 10.484 1 35.56 158 ILE A CA 1
ATOM 1195 C C . ILE A 1 158 ? -15.711 37.344 10.672 1 35.56 158 ILE A C 1
ATOM 1197 O O . ILE A 1 158 ? -16.656 37.656 11.406 1 35.56 158 ILE A O 1
ATOM 1201 N N . PRO A 1 159 ? -16.625 37.188 9.703 1 35.91 159 PRO A N 1
ATOM 1202 C CA . PRO A 1 159 ? -17.641 36.375 10.391 1 35.91 159 PRO A CA 1
ATOM 1203 C C . PRO A 1 159 ? -17.016 35.312 11.312 1 35.91 159 PRO A C 1
ATOM 1205 O O . PRO A 1 159 ? -15.898 34.875 11.062 1 35.91 159 PRO A O 1
ATOM 1208 N N . LYS A 1 160 ? -17.328 35.375 12.586 1 37.97 160 LYS A N 1
ATOM 1209 C CA . LYS A 1 160 ? -17.156 34.469 13.703 1 37.97 160 LYS A CA 1
ATOM 1210 C C . LYS A 1 160 ? -16.984 33.031 13.219 1 37.97 160 LYS A C 1
ATOM 1212 O O . LYS A 1 160 ? -17.062 32.062 14.008 1 37.97 160 LYS A O 1
ATOM 1217 N N . THR A 1 161 ? -17.5 32.719 12 1 39.03 161 THR A N 1
ATOM 1218 C CA . THR A 1 161 ? -17.766 31.297 11.719 1 39.03 161 THR A CA 1
ATOM 1219 C C . THR A 1 161 ? -16.469 30.516 11.641 1 39.03 161 THR A C 1
ATOM 1221 O O . THR A 1 161 ? -15.508 30.953 11 1 39.03 161 THR A O 1
ATOM 1224 N N . VAL A 1 162 ? -16.078 29.766 12.695 1 50.94 162 VAL A N 1
ATOM 1225 C CA . VAL A 1 162 ? -15.297 28.562 13.023 1 50.94 162 VAL A CA 1
ATOM 1226 C C . VAL A 1 162 ? -15.164 27.688 11.781 1 50.94 162 VAL A C 1
ATOM 1228 O O . VAL A 1 162 ? -15.125 26.453 11.883 1 50.94 162 VAL A O 1
ATOM 1231 N N . GLN A 1 163 ? -15.188 28.266 10.617 1 61.5 163 GLN A N 1
ATOM 1232 C CA . GLN A 1 163 ? -15.273 27.312 9.516 1 61.5 163 GLN A CA 1
ATOM 1233 C C . GLN A 1 163 ? -13.898 26.766 9.148 1 61.5 163 GLN A C 1
ATOM 1235 O O . GLN A 1 163 ? -12.953 27.547 8.969 1 61.5 163 GLN A O 1
ATOM 1240 N N . ILE A 1 164 ? -13.672 25.484 9.336 1 72.88 164 ILE A N 1
ATOM 1241 C CA . ILE A 1 164 ? -12.531 24.719 8.875 1 72.88 164 ILE A CA 1
ATOM 1242 C C . ILE A 1 164 ? -12.531 24.656 7.344 1 72.88 164 ILE A C 1
ATOM 1244 O O . ILE A 1 164 ? -13.539 24.312 6.73 1 72.88 164 ILE A O 1
ATOM 1248 N N . LYS A 1 165 ? -11.539 25.297 6.781 1 75 165 LYS A N 1
ATOM 1249 C CA . LYS A 1 165 ? -11.422 25.281 5.324 1 75 165 LYS A CA 1
ATOM 1250 C C . LYS A 1 165 ? -10.188 24.5 4.875 1 75 165 LYS A C 1
ATOM 1252 O O . LYS A 1 165 ? -9.117 24.656 5.457 1 75 165 LYS A O 1
ATOM 1257 N N . SER A 1 166 ? -10.422 23.656 3.881 1 81.69 166 SER A N 1
ATOM 1258 C CA . SER A 1 166 ? -9.328 22.875 3.33 1 81.69 166 SER A CA 1
ATOM 1259 C C . SER A 1 166 ? -9 23.297 1.903 1 81.69 166 SER A C 1
ATOM 1261 O O . SER A 1 166 ? -9.898 23.609 1.119 1 81.69 166 SER A O 1
ATOM 1263 N N . VAL A 1 167 ? -7.75 23.469 1.625 1 79.81 167 VAL A N 1
ATOM 1264 C CA . VAL A 1 167 ? -7.281 23.781 0.276 1 79.81 167 VAL A CA 1
ATOM 1265 C C . VAL A 1 167 ? -6.359 22.656 -0.216 1 79.81 167 VAL A C 1
ATOM 1267 O O . VAL A 1 167 ? -5.465 22.219 0.51 1 79.81 167 VAL A O 1
ATOM 1270 N N . GLY A 1 168 ? -6.676 22.234 -1.407 1 82.81 168 GLY A N 1
ATOM 1271 C CA . GLY A 1 168 ? -5.867 21.188 -2 1 82.81 168 GLY A CA 1
ATOM 1272 C C . GLY A 1 168 ? -4.891 21.703 -3.041 1 82.81 168 GLY A C 1
ATOM 1273 O O . GLY A 1 168 ? -5.188 22.656 -3.764 1 82.81 168 GLY A O 1
ATOM 1274 N N . HIS A 1 169 ? -3.717 21.094 -3.061 1 85.25 169 HIS A N 1
ATOM 1275 C CA . HIS A 1 169 ? -2.664 21.391 -4.023 1 85.25 169 HIS A CA 1
ATOM 1276 C C . HIS A 1 169 ? -1.996 20.109 -4.523 1 85.25 169 HIS A C 1
ATOM 1278 O O . HIS A 1 169 ? -1.906 19.125 -3.791 1 85.25 169 HIS A O 1
ATOM 1284 N N . VAL A 1 170 ? -1.665 20.172 -5.805 1 88.19 170 VAL A N 1
ATOM 1285 C CA . VAL A 1 170 ? -0.776 19.125 -6.289 1 88.19 170 VAL A CA 1
ATOM 1286 C C . VAL A 1 170 ? 0.586 19.719 -6.641 1 88.19 170 VAL A C 1
ATOM 1288 O O . VAL A 1 170 ? 0.676 20.656 -7.434 1 88.19 170 VAL A O 1
ATOM 1291 N N . ILE A 1 171 ? 1.54 19.25 -5.98 1 89.31 171 ILE A N 1
ATOM 1292 C CA . ILE A 1 171 ? 2.91 19.688 -6.234 1 89.31 171 ILE A CA 1
ATOM 1293 C C . ILE A 1 171 ? 3.711 18.531 -6.836 1 89.31 171 ILE A C 1
ATOM 1295 O O . ILE A 1 171 ? 3.438 17.359 -6.555 1 89.31 171 ILE A O 1
ATOM 1299 N N . GLU A 1 172 ? 4.691 18.906 -7.707 1 90.19 172 GLU A N 1
ATOM 1300 C CA . GLU A 1 172 ? 5.496 17.891 -8.391 1 90.19 172 GLU A CA 1
ATOM 1301 C C . GLU A 1 172 ? 6.988 18.203 -8.273 1 90.19 172 GLU A C 1
ATOM 1303 O O . GLU A 1 172 ? 7.402 19.359 -8.461 1 90.19 172 GLU A O 1
ATOM 1308 N N . GLU A 1 173 ? 7.77 17.281 -7.785 1 91.5 173 GLU A N 1
ATOM 1309 C CA . GLU A 1 173 ? 9.227 17.375 -7.688 1 91.5 173 GLU A CA 1
ATOM 1310 C C . GLU A 1 173 ? 9.891 16.062 -8.117 1 91.5 173 GLU A C 1
ATOM 1312 O O . GLU A 1 173 ? 9.609 15.008 -7.555 1 91.5 173 GLU A O 1
ATOM 1317 N N . LYS A 1 174 ? 10.773 16.094 -9.141 1 90.44 174 LYS A N 1
ATOM 1318 C CA . LYS A 1 174 ? 11.508 14.93 -9.656 1 90.44 174 LYS A CA 1
ATOM 1319 C C . LYS A 1 174 ? 10.555 13.781 -9.977 1 90.44 174 LYS A C 1
ATOM 1321 O O . LYS A 1 174 ? 10.758 12.656 -9.539 1 90.44 174 LYS A O 1
ATOM 1326 N N . SER A 1 175 ? 9.453 14.023 -10.586 1 88.19 175 SER A N 1
ATOM 1327 C CA . SER A 1 175 ? 8.477 13.094 -11.141 1 88.19 175 SER A CA 1
ATOM 1328 C C . SER A 1 175 ? 7.582 12.516 -10.047 1 88.19 175 SER A C 1
ATOM 1330 O O . SER A 1 175 ? 6.867 11.539 -10.273 1 88.19 175 SER A O 1
ATOM 1332 N N . VAL A 1 176 ? 7.75 13.094 -8.844 1 93.06 176 VAL A N 1
ATOM 1333 C CA . VAL A 1 176 ? 6.863 12.695 -7.758 1 93.06 176 VAL A CA 1
ATOM 1334 C C . VAL A 1 176 ? 5.738 13.719 -7.605 1 93.06 176 VAL A C 1
ATOM 1336 O O . VAL A 1 176 ? 5.996 14.914 -7.469 1 93.06 176 VAL A O 1
ATOM 1339 N N . ARG A 1 177 ? 4.531 13.25 -7.691 1 92.62 177 ARG A N 1
ATOM 1340 C CA . ARG A 1 177 ? 3.361 14.102 -7.508 1 92.62 177 ARG A CA 1
ATOM 1341 C C . ARG A 1 177 ? 2.762 13.914 -6.117 1 92.62 177 ARG A C 1
ATOM 1343 O O . ARG A 1 177 ? 2.484 12.789 -5.703 1 92.62 177 ARG A O 1
ATOM 1350 N N . LEU A 1 178 ? 2.58 15.031 -5.422 1 93.25 178 LEU A N 1
ATOM 1351 C CA . LEU A 1 178 ? 2 15.016 -4.082 1 93.25 178 LEU A CA 1
ATOM 1352 C C . LEU A 1 178 ? 0.765 15.906 -4.016 1 93.25 178 LEU A C 1
ATOM 1354 O O . LEU A 1 178 ? 0.847 17.109 -4.277 1 93.25 178 LEU A O 1
ATOM 1358 N N . LYS A 1 179 ? -0.311 15.281 -3.809 1 92.88 179 LYS A N 1
ATOM 1359 C CA . LYS A 1 179 ? -1.51 16.047 -3.479 1 92.88 179 LYS A CA 1
ATOM 1360 C C . LYS A 1 179 ? -1.522 16.438 -2.004 1 92.88 179 LYS A C 1
ATOM 1362 O O . LYS A 1 179 ? -1.676 15.586 -1.13 1 92.88 179 LYS A O 1
ATOM 1367 N N . LEU A 1 180 ? -1.354 17.672 -1.809 1 91.94 180 LEU A N 1
ATOM 1368 C CA . LEU A 1 180 ? -1.274 18.25 -0.468 1 91.94 180 LEU A CA 1
ATOM 1369 C C . LEU A 1 180 ? -2.574 18.953 -0.101 1 91.94 180 LEU A C 1
ATOM 1371 O O . LEU A 1 180 ? -3.047 19.812 -0.842 1 91.94 180 LEU A O 1
ATOM 1375 N N . THR A 1 181 ? -3.146 18.484 0.98 1 90.94 181 THR A N 1
ATOM 1376 C CA . THR A 1 181 ? -4.316 19.172 1.508 1 90.94 181 THR A CA 1
ATOM 1377 C C . THR A 1 181 ? -3.984 19.875 2.826 1 90.94 181 THR A C 1
ATOM 1379 O O . THR A 1 181 ? -3.482 19.234 3.758 1 90.94 181 THR A O 1
ATOM 1382 N N . VAL A 1 182 ? -4.203 21.203 2.814 1 89.88 182 VAL A N 1
ATOM 1383 C CA . VAL A 1 182 ? -3.967 21.984 4.02 1 89.88 182 VAL A CA 1
ATOM 1384 C C . VAL A 1 182 ? -5.297 22.469 4.59 1 89.88 182 VAL A C 1
ATOM 1386 O O . VAL A 1 182 ? -6.066 23.141 3.902 1 89.88 182 VAL A O 1
ATOM 1389 N N . THR A 1 183 ? -5.527 22.016 5.773 1 89.06 183 THR A N 1
ATOM 1390 C CA . THR A 1 183 ? -6.73 22.438 6.477 1 89.06 183 THR A CA 1
ATOM 1391 C C . THR A 1 183 ? -6.398 23.484 7.539 1 89.06 183 THR A C 1
ATOM 1393 O O . THR A 1 183 ? -5.719 23.188 8.523 1 89.06 183 THR A O 1
ATOM 1396 N N . ASP A 1 184 ? -6.938 24.625 7.301 1 84 184 ASP A N 1
ATOM 1397 C CA . ASP A 1 184 ? -6.727 25.719 8.234 1 84 184 ASP A CA 1
ATOM 1398 C C . ASP A 1 184 ? -7.895 25.859 9.203 1 84 184 ASP A C 1
ATOM 1400 O O . ASP A 1 184 ? -9.055 25.672 8.82 1 84 184 ASP A O 1
ATOM 1404 N N . THR A 1 185 ? -7.496 26.078 10.367 1 83.06 185 THR A N 1
ATOM 1405 C CA . THR A 1 185 ? -8.5 26.281 11.398 1 83.06 185 THR A CA 1
ATOM 1406 C C . THR A 1 185 ? -8.469 27.719 11.922 1 83.06 185 THR A C 1
ATOM 1408 O O . THR A 1 185 ? -7.414 28.359 11.906 1 83.06 185 THR A O 1
ATOM 1411 N N . PRO A 1 186 ? -9.68 28.172 12.242 1 74.38 186 PRO A N 1
ATOM 1412 C CA . PRO A 1 186 ? -9.672 29.516 12.82 1 74.38 186 PRO A CA 1
ATOM 1413 C C . PRO A 1 186 ? -8.906 29.594 14.141 1 74.38 186 PRO A C 1
ATOM 1415 O O . PRO A 1 186 ? -8.906 28.641 14.906 1 74.38 186 PRO A O 1
ATOM 1418 N N . GLY A 1 187 ? -8.102 30.625 14.289 1 70.69 187 GLY A N 1
ATOM 1419 C CA . GLY A 1 187 ? -7.367 30.812 15.531 1 70.69 187 GLY A CA 1
ATOM 1420 C C . GLY A 1 187 ? -8.266 31.016 16.734 1 70.69 187 GLY A C 1
ATOM 1421 O O . GLY A 1 187 ? -9.32 31.641 16.625 1 70.69 187 GLY A O 1
ATOM 1422 N N . PHE A 1 188 ? -8.047 30.172 17.891 1 65.69 188 PHE A N 1
ATOM 1423 C CA . PHE A 1 188 ? -8.828 30.359 19.109 1 65.69 188 PHE A CA 1
ATOM 1424 C C . PHE A 1 188 ? -8.18 31.391 20.016 1 65.69 188 PHE A C 1
ATOM 1426 O O . PHE A 1 188 ? -6.977 31.656 19.891 1 65.69 188 PHE A O 1
ATOM 1433 N N . GLY A 1 189 ? -8.977 32.156 20.969 1 58.75 189 GLY A N 1
ATOM 1434 C CA . GLY A 1 189 ? -8.562 33.188 21.922 1 58.75 189 GLY A CA 1
ATOM 1435 C C . GLY A 1 189 ? -9.586 34.281 22.125 1 58.75 189 GLY A C 1
ATOM 1436 O O . GLY A 1 189 ? -10.742 34 22.438 1 58.75 189 GLY A O 1
ATOM 1437 N N . ASP A 1 190 ? -9.375 35.406 21.344 1 50.56 190 ASP A N 1
ATOM 1438 C CA . ASP A 1 190 ? -9.969 36.656 21.812 1 50.56 190 ASP A CA 1
ATOM 1439 C C . ASP A 1 190 ? -11.492 36.594 21.797 1 50.56 190 ASP A C 1
ATOM 1441 O O . ASP A 1 190 ? 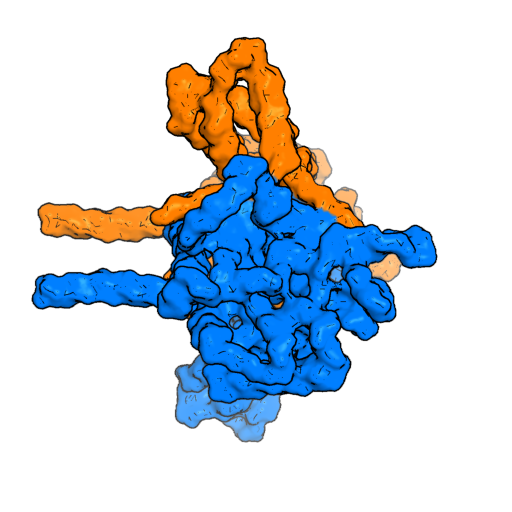-12.156 37.188 22.641 1 50.56 190 ASP A O 1
ATOM 1445 N N . HIS A 1 191 ? -12.07 36.188 20.688 1 46.91 191 HIS A N 1
ATOM 1446 C CA . HIS A 1 191 ? -13.508 36.406 20.578 1 46.91 191 HIS A CA 1
ATOM 1447 C C . HIS A 1 191 ? -14.273 35.094 20.609 1 46.91 191 HIS A C 1
ATOM 1449 O O . HIS A 1 191 ? -15.508 35.094 20.578 1 46.91 191 HIS A O 1
ATOM 1455 N N . ILE A 1 192 ? -13.633 34 20.438 1 50.19 192 ILE A N 1
ATOM 1456 C CA . ILE A 1 192 ? -14.406 32.75 20.453 1 50.19 192 ILE A CA 1
ATOM 1457 C C . ILE A 1 192 ? -14.453 32.188 21.875 1 50.19 192 ILE A C 1
ATOM 1459 O O . ILE A 1 192 ? -13.469 32.25 22.609 1 50.19 192 ILE A O 1
ATOM 1463 N N . ASN A 1 193 ? -15.711 32.094 22.422 1 52.31 193 ASN A N 1
ATOM 1464 C CA . ASN A 1 193 ? -15.883 31.359 23.672 1 52.31 193 ASN A CA 1
ATOM 1465 C C . ASN A 1 193 ? -14.953 30.156 23.75 1 52.31 193 ASN A C 1
ATOM 1467 O O . ASN A 1 193 ? -15.062 29.234 22.938 1 52.31 193 ASN A O 1
ATOM 1471 N N . ASN A 1 194 ? -13.742 30.359 24.312 1 60.34 194 ASN A N 1
ATOM 1472 C CA . ASN A 1 194 ? -12.68 29.391 24.531 1 60.34 194 ASN A CA 1
ATOM 1473 C C . ASN A 1 194 ? -13.227 28.047 25 1 60.34 194 ASN A C 1
ATOM 1475 O O . ASN A 1 194 ? -12.5 27.062 25.062 1 60.34 194 ASN A O 1
ATOM 1479 N N . GLU A 1 195 ? -14.617 28.156 25.234 1 64.5 195 GLU A N 1
ATOM 1480 C CA . GLU A 1 195 ? -15.195 26.906 25.719 1 64.5 195 GLU A CA 1
ATOM 1481 C C . GLU A 1 195 ? -15.492 25.953 24.547 1 64.5 195 GLU A C 1
ATOM 1483 O O . GLU A 1 195 ? -16.188 26.328 23.609 1 64.5 195 GLU A O 1
ATOM 1488 N N . ASN A 1 196 ? -14.781 24.953 24.375 1 78 196 ASN A N 1
ATOM 1489 C CA . ASN A 1 196 ? -15 23.812 23.484 1 78 196 ASN A CA 1
ATOM 1490 C C . ASN A 1 196 ? -14.508 24.109 22.078 1 78 196 ASN A C 1
ATOM 1492 O O . ASN A 1 196 ? -15.109 23.672 21.094 1 78 196 ASN A O 1
ATOM 1496 N N . CYS A 1 197 ? -13.461 25.078 21.953 1 78.5 197 CYS A N 1
ATOM 1497 C CA . CYS A 1 197 ? -12.953 25.469 20.641 1 78.5 197 CYS A CA 1
ATOM 1498 C C . CYS A 1 197 ? -12.328 24.281 19.922 1 78.5 197 CYS A C 1
ATOM 1500 O O . CYS A 1 197 ? -12.086 24.344 18.719 1 78.5 197 CYS A O 1
ATOM 1502 N N . TRP A 1 198 ? -12.133 23.219 20.688 1 86.62 198 TRP A N 1
ATOM 1503 C CA . TRP A 1 198 ? -11.547 22.016 20.078 1 86.62 198 TRP A CA 1
ATOM 1504 C C . TRP A 1 198 ? -12.609 21.188 19.391 1 86.62 198 TRP A C 1
ATOM 1506 O O . TRP A 1 198 ? -12.297 20.344 18.547 1 86.62 198 TRP A O 1
ATOM 1516 N N . LEU A 1 199 ? -13.812 21.375 19.594 1 88.5 199 LEU A N 1
ATOM 1517 C CA . LEU A 1 199 ? -14.891 20.5 19.156 1 88.5 199 LEU A CA 1
ATOM 1518 C C . LEU A 1 199 ? -15.031 20.516 17.641 1 88.5 199 LEU A C 1
ATOM 1520 O O . LEU A 1 199 ? -15.078 19.453 17.016 1 88.5 199 LEU A O 1
ATOM 1524 N N . PRO A 1 200 ? -15 21.703 17.078 1 88.06 200 PRO A N 1
ATOM 1525 C CA . PRO A 1 200 ? -15.117 21.703 15.617 1 88.06 200 PRO A CA 1
ATOM 1526 C C . PRO A 1 200 ? -13.961 20.984 14.93 1 88.06 200 PRO A C 1
ATOM 1528 O O . PRO A 1 200 ? -14.141 20.375 13.875 1 88.06 200 PRO A O 1
ATOM 1531 N N . ILE A 1 201 ? -12.859 21.094 15.492 1 91.75 201 ILE A N 1
ATOM 1532 C CA . ILE A 1 201 ? -11.672 20.484 14.93 1 91.75 201 ILE A CA 1
ATOM 1533 C C . ILE A 1 201 ? -11.773 18.953 15.047 1 91.75 201 ILE A C 1
ATOM 1535 O O . ILE A 1 201 ? -11.531 18.234 14.078 1 91.75 201 ILE A O 1
ATOM 1539 N N . ILE A 1 202 ? -12.172 18.531 16.172 1 93.62 202 ILE A N 1
ATOM 1540 C CA . ILE A 1 202 ? -12.336 17.094 16.422 1 93.62 202 ILE A CA 1
ATOM 1541 C C . ILE A 1 202 ? -13.438 16.547 15.516 1 93.62 202 ILE A C 1
ATOM 1543 O O . ILE A 1 202 ? -13.297 15.461 14.945 1 93.62 202 ILE A O 1
ATOM 1547 N N . GLU A 1 203 ? -14.461 17.297 15.383 1 93 203 GLU A N 1
ATOM 1548 C CA . GLU A 1 203 ? -15.57 16.891 14.523 1 93 203 GLU A CA 1
ATOM 1549 C C . GLU A 1 203 ? -15.125 16.766 13.07 1 93 203 GLU A C 1
ATOM 1551 O O . GLU A 1 203 ? -15.516 15.82 12.375 1 93 203 GLU A O 1
ATOM 1556 N N . TYR A 1 204 ? -14.336 17.656 12.68 1 92.81 204 TYR A N 1
ATOM 1557 C CA . TYR A 1 204 ? -13.828 17.609 11.312 1 92.81 204 TYR A CA 1
ATOM 1558 C C . TYR A 1 204 ? -12.992 16.344 11.094 1 92.81 204 TYR A C 1
ATOM 1560 O O . TYR A 1 204 ? -13.172 15.648 10.094 1 92.81 204 TYR A O 1
ATOM 1568 N N . ILE A 1 205 ? -12.094 16.078 11.969 1 96.44 205 ILE A N 1
ATOM 1569 C CA . ILE A 1 205 ? -11.227 14.914 11.867 1 96.44 205 ILE A CA 1
ATOM 1570 C C . ILE A 1 205 ? -12.078 13.648 11.82 1 96.44 205 ILE A C 1
ATOM 1572 O O . ILE A 1 205 ? -11.859 12.781 10.969 1 96.44 205 ILE A O 1
ATOM 1576 N N . ASN A 1 206 ? -13.055 13.578 12.672 1 96.81 206 ASN A N 1
ATOM 1577 C CA . ASN A 1 206 ? -13.938 12.414 12.727 1 96.81 206 ASN A CA 1
ATOM 1578 C C . ASN A 1 206 ? -14.773 12.289 11.453 1 96.81 206 ASN A C 1
ATOM 1580 O O . ASN A 1 206 ? -15.055 11.18 11 1 96.81 206 ASN A O 1
ATOM 1584 N N . GLU A 1 207 ? -15.141 13.398 10.938 1 96 207 GLU A N 1
ATOM 1585 C CA . GLU A 1 207 ? -15.898 13.391 9.688 1 96 207 GLU A CA 1
ATOM 1586 C C . GLU A 1 207 ? -15.078 12.781 8.555 1 96 207 GLU A C 1
ATOM 1588 O O . GLU A 1 207 ? -15.617 12.055 7.715 1 96 207 GLU A O 1
ATOM 1593 N N . GLN A 1 208 ? -13.805 13.18 8.508 1 96.12 208 GLN A N 1
ATOM 1594 C CA . GLN A 1 208 ? -12.945 12.586 7.492 1 96.12 208 GLN A CA 1
ATOM 1595 C C . GLN A 1 208 ? -12.828 11.078 7.68 1 96.12 208 GLN A C 1
ATOM 1597 O O . GLN A 1 208 ? -12.82 10.32 6.703 1 96.12 208 GLN A O 1
ATOM 1602 N N . TYR A 1 209 ? -12.727 10.609 8.945 1 98 209 TYR A N 1
ATOM 1603 C CA . TYR A 1 209 ? -12.68 9.18 9.227 1 98 209 TYR A CA 1
ATOM 1604 C C . TYR A 1 209 ? -13.977 8.508 8.812 1 98 209 TYR A C 1
ATOM 1606 O O . TYR A 1 209 ? -13.961 7.406 8.25 1 98 209 TYR A O 1
ATOM 1614 N N . GLU A 1 210 ? -15.094 9.18 9.055 1 97 210 GLU A N 1
ATOM 1615 C CA . GLU A 1 210 ? -16.406 8.641 8.695 1 97 210 GLU A CA 1
ATOM 1616 C C . GLU A 1 210 ? -16.531 8.484 7.184 1 97 210 GLU A C 1
ATOM 1618 O O . GLU A 1 210 ? -17.062 7.48 6.703 1 97 210 GLU A O 1
ATOM 1623 N N . LYS A 1 211 ? -16.094 9.484 6.52 1 94.88 211 LYS A N 1
ATOM 1624 C CA . LYS A 1 211 ? -16.141 9.438 5.062 1 94.88 211 LYS A CA 1
ATOM 1625 C C . LYS A 1 211 ? -15.312 8.266 4.531 1 94.88 211 LYS A C 1
ATOM 1627 O O . LYS A 1 211 ? -15.773 7.527 3.656 1 94.88 211 LYS A O 1
ATOM 1632 N N . TYR A 1 212 ? -14.18 8.094 5.039 1 96.25 212 TYR A N 1
ATOM 1633 C CA . TYR A 1 212 ? -13.305 7.004 4.625 1 96.25 212 TYR A CA 1
ATOM 1634 C C . TYR A 1 212 ? -13.922 5.652 4.969 1 96.25 212 TYR A C 1
ATOM 1636 O O . TYR A 1 212 ? -13.938 4.742 4.137 1 96.25 212 TYR A O 1
ATOM 1644 N N . LEU A 1 213 ? -14.398 5.539 6.191 1 96.56 213 LEU A N 1
ATOM 1645 C CA . LEU A 1 213 ? -15.023 4.301 6.648 1 96.56 213 LEU A CA 1
ATOM 1646 C C . LEU A 1 213 ? -16.25 3.967 5.797 1 96.56 213 LEU A C 1
ATOM 1648 O O . LEU A 1 213 ? -16.453 2.809 5.43 1 96.56 213 LEU A O 1
ATOM 1652 N N . GLY A 1 214 ? -17 4.992 5.531 1 95 214 GLY A N 1
ATOM 1653 C CA . GLY A 1 214 ? -18.172 4.793 4.688 1 95 214 GLY A CA 1
ATOM 1654 C C . GLY A 1 214 ? -17.828 4.195 3.334 1 95 214 GLY A C 1
ATOM 1655 O O . GLY A 1 214 ? -18.547 3.312 2.846 1 95 214 GLY A O 1
ATOM 1656 N N . GLU A 1 215 ? -16.781 4.68 2.775 1 93.19 215 GLU A N 1
ATOM 1657 C CA . GLU A 1 215 ? -16.328 4.145 1.497 1 93.19 215 GLU A CA 1
ATOM 1658 C C . GLU A 1 215 ? -15.766 2.736 1.658 1 93.19 215 GLU A C 1
ATOM 1660 O O . GLU A 1 215 ? -16.016 1.865 0.823 1 93.19 215 GLU A O 1
ATOM 1665 N N . GLU A 1 216 ? -15.078 2.482 2.732 1 93.44 216 GLU A N 1
ATOM 1666 C CA . GLU A 1 216 ? -14.414 1.201 2.977 1 93.44 216 GLU A CA 1
ATOM 1667 C C . GLU A 1 216 ? -15.438 0.075 3.115 1 93.44 216 GLU A C 1
ATOM 1669 O O . GLU A 1 216 ? -15.219 -1.03 2.613 1 93.44 216 GLU A O 1
ATOM 1674 N N . ILE A 1 217 ? -16.547 0.359 3.742 1 91.81 217 ILE A N 1
ATOM 1675 C CA . ILE A 1 217 ? -17.484 -0.704 4.059 1 91.81 217 ILE A CA 1
ATOM 1676 C C . ILE A 1 217 ? -18.562 -0.784 2.973 1 91.81 217 ILE A C 1
ATOM 1678 O O . ILE A 1 217 ? -19.375 -1.705 2.967 1 91.81 217 ILE A O 1
ATOM 1682 N N . SER A 1 218 ? -18.516 0.181 2.053 1 92.69 218 SER A N 1
ATOM 1683 C CA . SER A 1 218 ? -19.516 0.198 0.98 1 92.69 218 SER A CA 1
ATOM 1684 C C . SER A 1 218 ? -19.406 -1.053 0.114 1 92.69 218 SER A C 1
ATOM 1686 O O . SER A 1 218 ? -18.312 -1.528 -0.172 1 92.69 218 SER A O 1
ATOM 1688 N N . VAL A 1 219 ? -20.562 -1.635 -0.329 1 91.19 219 VAL A N 1
ATOM 1689 C CA . VAL A 1 219 ? -20.609 -2.791 -1.219 1 91.19 219 VAL A CA 1
ATOM 1690 C C . VAL A 1 219 ? -19.922 -2.451 -2.537 1 91.19 219 VAL A C 1
ATOM 1692 O O . VAL A 1 219 ? -19.141 -3.252 -3.061 1 91.19 219 VAL A O 1
ATOM 1695 N N . ASN A 1 220 ? -20.188 -1.283 -3.057 1 88.88 220 ASN A N 1
ATOM 1696 C CA . ASN A 1 220 ? -19.594 -0.816 -4.301 1 88.88 220 ASN A CA 1
ATOM 1697 C C . ASN A 1 220 ? -18.516 0.243 -4.043 1 88.88 220 ASN A C 1
ATOM 1699 O O . ASN A 1 220 ? -18.578 1.336 -4.609 1 88.88 220 ASN A O 1
ATOM 1703 N N . ARG A 1 221 ? -17.484 -0.174 -3.318 1 89 221 ARG A N 1
ATOM 1704 C CA . ARG A 1 221 ? -16.453 0.793 -2.977 1 89 221 ARG A CA 1
ATOM 1705 C C . ARG A 1 221 ? -15.555 1.085 -4.176 1 89 221 ARG A C 1
ATOM 1707 O O . ARG A 1 221 ? -15.438 0.26 -5.086 1 89 221 ARG A O 1
ATOM 1714 N N . LYS A 1 222 ? -14.992 2.248 -4.215 1 84.5 222 LYS A N 1
ATOM 1715 C CA . LYS A 1 222 ? -14.078 2.67 -5.273 1 84.5 222 LYS A CA 1
ATOM 1716 C C . LYS A 1 222 ? -12.797 1.843 -5.254 1 84.5 222 LYS A C 1
ATOM 1718 O O . LYS A 1 222 ? -12.344 1.422 -4.188 1 84.5 222 LYS A O 1
ATOM 1723 N N . ARG A 1 223 ? -12.242 1.635 -6.43 1 82.94 223 ARG A N 1
ATOM 1724 C CA . ARG A 1 223 ? -10.977 0.914 -6.535 1 82.94 223 ARG A CA 1
ATOM 1725 C C . ARG A 1 223 ? -9.898 1.58 -5.691 1 82.94 223 ARG A C 1
ATOM 1727 O O . ARG A 1 223 ? -9.102 0.899 -5.035 1 82.94 223 ARG A O 1
ATOM 1734 N N . HIS A 1 224 ? -9.906 2.854 -5.766 1 85.12 224 HIS A N 1
ATOM 1735 C CA . HIS A 1 224 ? -9.023 3.662 -4.934 1 85.12 224 HIS A CA 1
ATOM 1736 C C . HIS A 1 224 ? -9.82 4.656 -4.09 1 85.12 224 HIS A C 1
ATOM 1738 O O . HIS A 1 224 ? -10.523 5.508 -4.633 1 85.12 224 HIS A O 1
ATOM 1744 N N . ILE A 1 225 ? -9.734 4.488 -2.826 1 89.12 225 ILE A N 1
ATOM 1745 C CA . ILE A 1 225 ? -10.422 5.41 -1.933 1 89.12 225 ILE A CA 1
ATOM 1746 C C . ILE A 1 225 ? -9.57 6.656 -1.718 1 89.12 225 ILE A C 1
ATOM 1748 O O . ILE A 1 225 ? -8.461 6.57 -1.188 1 89.12 225 ILE A O 1
ATOM 1752 N N . PRO A 1 226 ? -10.047 7.75 -2.168 1 87.94 226 PRO A N 1
ATOM 1753 C CA . PRO A 1 226 ? -9.289 8.969 -1.883 1 87.94 226 PRO A CA 1
ATOM 1754 C C . PRO A 1 226 ? -9.07 9.195 -0.389 1 87.94 226 PRO A C 1
ATOM 1756 O O . PRO A 1 226 ? -10 9.055 0.404 1 87.94 226 PRO A O 1
ATOM 1759 N N . ASP A 1 227 ? -7.871 9.5 -0.027 1 92.81 227 ASP A N 1
ATOM 1760 C CA . ASP A 1 227 ? -7.539 9.688 1.383 1 92.81 227 ASP A CA 1
ATOM 1761 C C . ASP A 1 227 ? -7.691 11.148 1.797 1 92.81 227 ASP A C 1
ATOM 1763 O O . ASP A 1 227 ? -6.844 11.977 1.471 1 92.81 227 ASP A O 1
ATOM 1767 N N . THR A 1 228 ? -8.742 11.453 2.527 1 92.81 228 THR A N 1
ATOM 1768 C CA . THR A 1 228 ? -8.977 12.812 3.004 1 92.81 228 THR A CA 1
ATOM 1769 C C . THR A 1 228 ? -8.688 12.914 4.5 1 92.81 228 THR A C 1
ATOM 1771 O O . THR A 1 228 ? -8.852 13.977 5.094 1 92.81 228 THR A O 1
ATOM 1774 N N . ARG A 1 229 ? -8.242 11.859 5.129 1 97.19 229 ARG A N 1
ATOM 1775 C CA . ARG A 1 229 ? -7.965 11.844 6.559 1 97.19 229 ARG A CA 1
ATOM 1776 C C . ARG A 1 229 ? -6.805 12.781 6.902 1 97.19 229 ARG A C 1
ATOM 1778 O O . ARG A 1 229 ? -5.855 12.906 6.121 1 97.19 229 ARG A O 1
ATOM 1785 N N . VAL A 1 230 ? -6.926 13.297 8.023 1 97.88 230 VAL A N 1
ATOM 1786 C CA . VAL A 1 230 ? -5.859 14.195 8.461 1 97.88 230 VAL A CA 1
ATOM 1787 C C . VAL A 1 230 ? -4.672 13.375 8.961 1 97.88 230 VAL A C 1
ATOM 1789 O O . VAL A 1 230 ? -4.801 12.602 9.914 1 97.88 230 VAL A O 1
ATOM 1792 N N . HIS A 1 231 ? -3.521 13.594 8.352 1 98.25 231 HIS A N 1
ATOM 1793 C CA . HIS A 1 231 ? -2.352 12.781 8.672 1 98.25 231 HIS A CA 1
ATOM 1794 C C . HIS A 1 231 ? -1.541 13.414 9.797 1 98.25 231 HIS A C 1
ATOM 1796 O O . HIS A 1 231 ? -0.861 12.711 10.547 1 98.25 231 HIS A O 1
ATOM 1802 N N . CYS A 1 232 ? -1.615 14.734 9.836 1 97.94 232 CYS A N 1
ATOM 1803 C CA . CYS A 1 232 ? -0.794 15.445 10.82 1 97.94 232 CYS A CA 1
ATOM 1804 C C . CYS A 1 232 ? -1.45 16.75 11.234 1 97.94 232 CYS A C 1
ATOM 1806 O O . CYS A 1 232 ? -1.954 17.5 10.391 1 97.94 232 CYS A O 1
ATOM 1808 N N . CYS A 1 233 ? -1.499 16.969 12.508 1 97.75 233 CYS A N 1
ATOM 1809 C CA . CYS A 1 233 ? -1.938 18.234 13.07 1 97.75 233 CYS A CA 1
ATOM 1810 C C . CYS A 1 233 ? -0.756 19.031 13.617 1 97.75 233 CYS A C 1
ATOM 1812 O O . CYS A 1 233 ? -0.156 18.641 14.617 1 97.75 233 CYS A O 1
ATOM 1814 N N . LEU A 1 234 ? -0.432 20.094 12.945 1 97 234 LEU A N 1
ATOM 1815 C CA . LEU A 1 234 ? 0.574 21.016 13.453 1 97 234 LEU A CA 1
ATOM 1816 C C . LEU A 1 234 ? -0.03 21.953 14.492 1 97 234 LEU A C 1
ATOM 1818 O O . LEU A 1 234 ? -0.878 22.781 14.156 1 97 234 LEU A O 1
ATOM 1822 N N . TYR A 1 235 ? 0.398 21.797 15.711 1 97.19 235 TYR A N 1
ATOM 1823 C CA . TYR A 1 235 ? -0.144 22.609 16.781 1 97.19 235 TYR A CA 1
ATOM 1824 C C . TYR A 1 235 ? 0.799 23.75 17.125 1 97.19 235 TYR A C 1
ATOM 1826 O O . TYR A 1 235 ? 1.902 23.531 17.625 1 97.19 235 TYR A O 1
ATOM 1834 N N . PHE A 1 236 ? 0.318 24.969 16.984 1 96.06 236 PHE A N 1
ATOM 1835 C CA . PHE A 1 236 ? 1.142 26.156 17.156 1 96.06 236 PHE A CA 1
ATOM 1836 C C . PHE A 1 236 ? 1.074 26.656 18.594 1 96.06 236 PHE A C 1
ATOM 1838 O O . PHE A 1 236 ? -0.012 26.922 19.125 1 96.06 236 PHE A O 1
ATOM 1845 N N . ILE A 1 237 ? 2.227 26.734 19.188 1 95.88 237 ILE A N 1
ATOM 1846 C CA . ILE A 1 237 ? 2.369 27.25 20.547 1 95.88 237 ILE A CA 1
ATOM 1847 C C . ILE A 1 237 ? 2.986 28.641 20.5 1 95.88 237 ILE A C 1
ATOM 1849 O O . ILE A 1 237 ? 3.975 28.875 19.812 1 95.88 237 ILE A O 1
ATOM 1853 N N . ALA A 1 238 ? 2.383 29.547 21.281 1 94.06 238 ALA A N 1
ATOM 1854 C CA . ALA A 1 238 ? 2.924 30.906 21.375 1 94.06 238 ALA A CA 1
ATOM 1855 C C . ALA A 1 238 ? 4.262 30.922 22.094 1 94.06 238 ALA A C 1
ATOM 1857 O O . ALA A 1 238 ? 4.445 30.188 23.078 1 94.06 238 ALA A O 1
ATOM 1858 N N . PRO A 1 239 ? 5.141 31.766 21.656 1 93.94 239 PRO A N 1
ATOM 1859 C CA . PRO A 1 239 ? 6.469 31.812 22.266 1 93.94 239 PRO A CA 1
ATOM 1860 C C . PRO A 1 239 ? 6.484 32.625 23.562 1 93.94 239 PRO A C 1
ATOM 1862 O O . PRO A 1 239 ? 7.211 33.625 23.656 1 93.94 239 PRO A O 1
ATOM 1865 N N . THR A 1 240 ? 5.836 32.25 24.547 1 88.56 240 THR A N 1
ATOM 1866 C CA . THR A 1 240 ? 5.73 33 25.797 1 88.56 240 THR A CA 1
ATOM 1867 C C . THR A 1 240 ? 6.977 32.781 26.656 1 88.56 240 THR A C 1
ATOM 1869 O O . THR A 1 240 ? 7.266 33.594 27.547 1 88.56 240 THR A O 1
ATOM 1872 N N . GLY A 1 241 ? 7.691 31.766 26.453 1 84.25 241 GLY A N 1
ATOM 1873 C CA . GLY A 1 241 ? 8.883 31.453 27.234 1 84.25 241 GLY A CA 1
ATOM 1874 C C . GLY A 1 241 ? 8.562 30.875 28.594 1 84.25 241 GLY A C 1
ATOM 1875 O O . GLY A 1 241 ? 9.469 30.531 29.359 1 84.25 241 GLY A O 1
ATOM 1876 N N . HIS A 1 242 ? 7.391 30.734 28.875 1 86.62 242 HIS A N 1
ATOM 1877 C CA . HIS A 1 242 ? 6.98 30.234 30.188 1 86.62 242 HIS A CA 1
ATOM 1878 C C . HIS A 1 242 ? 6.375 28.828 30.078 1 86.62 242 HIS A C 1
ATOM 1880 O O . HIS A 1 242 ? 7.051 27.891 29.656 1 86.62 242 HIS A O 1
ATOM 1886 N N . SER A 1 243 ? 5.141 28.703 30.312 1 86.81 243 SER A N 1
ATOM 1887 C CA . SER A 1 243 ? 4.465 27.406 30.266 1 86.81 243 SER A CA 1
ATOM 1888 C C . SER A 1 243 ? 3.35 27.391 29.234 1 86.81 243 SER A C 1
ATOM 1890 O O . SER A 1 243 ? 3.021 28.438 28.656 1 86.81 243 SER A O 1
ATOM 1892 N N . LEU A 1 244 ? 2.982 26.172 28.938 1 93.19 244 LEU A N 1
ATOM 1893 C CA . LEU A 1 244 ? 1.8 26.031 28.094 1 93.19 244 LEU A CA 1
ATOM 1894 C C . LEU A 1 244 ? 0.576 26.641 28.781 1 93.19 244 LEU A C 1
ATOM 1896 O O . LEU A 1 244 ? 0.429 26.547 30 1 93.19 244 LEU A O 1
ATOM 1900 N N . LYS A 1 245 ? -0.236 27.266 27.969 1 90.38 245 LYS A N 1
ATOM 1901 C CA . LYS A 1 245 ? -1.52 27.719 28.5 1 90.38 245 LYS A CA 1
ATOM 1902 C C . LYS A 1 245 ? -2.43 26.531 28.812 1 90.38 245 LYS A C 1
ATOM 1904 O O . LYS A 1 245 ? -2.363 25.5 28.156 1 90.38 245 LYS A O 1
ATOM 1909 N N . PRO A 1 246 ? -3.252 26.672 29.812 1 89.56 246 PRO A N 1
ATOM 1910 C CA . PRO A 1 246 ? -4.207 25.609 30.125 1 89.56 246 PRO A CA 1
ATOM 1911 C C . PRO A 1 246 ? -5.039 25.188 28.922 1 89.56 246 PRO A C 1
ATOM 1913 O O . PRO A 1 246 ? -5.344 24 28.75 1 89.56 246 PRO A O 1
ATOM 1916 N N . LEU A 1 247 ? -5.289 26.094 28.109 1 88.75 247 LEU A N 1
ATOM 1917 C CA . LEU A 1 247 ? -6.059 25.797 26.906 1 88.75 247 LEU A CA 1
ATOM 1918 C C . LEU A 1 247 ? -5.285 24.875 25.969 1 88.75 247 LEU A C 1
ATOM 1920 O O . LEU A 1 247 ? -5.867 23.984 25.344 1 88.75 247 LEU A O 1
ATOM 1924 N N . ASP A 1 248 ? -4.008 25.141 25.859 1 92.5 248 ASP A N 1
ATOM 1925 C CA . ASP A 1 248 ? -3.16 24.281 25.047 1 92.5 248 ASP A CA 1
ATOM 1926 C C . ASP A 1 248 ? -3.188 22.828 25.547 1 92.5 248 ASP A C 1
ATOM 1928 O O . ASP A 1 248 ? -3.312 21.906 24.75 1 92.5 248 ASP A O 1
ATOM 1932 N N . LEU A 1 249 ? -3.111 22.734 26.812 1 93.94 249 LEU A N 1
ATOM 1933 C CA . LEU A 1 249 ? -3.094 21.406 27.422 1 93.94 249 LEU A CA 1
ATOM 1934 C C . LEU A 1 249 ? -4.422 20.688 27.203 1 93.94 249 LEU A C 1
ATOM 1936 O O . LEU A 1 249 ? -4.438 19.516 26.828 1 93.94 249 LEU A O 1
ATOM 1940 N N . GLU A 1 250 ? -5.441 21.406 27.406 1 92.12 250 GLU A N 1
ATOM 1941 C CA . GLU A 1 250 ? -6.762 20.812 27.203 1 92.12 250 GLU A CA 1
ATOM 1942 C C . GLU A 1 250 ? -6.973 20.422 25.75 1 92.12 250 GLU A C 1
ATOM 1944 O O . GLU A 1 250 ? -7.445 19.328 25.453 1 92.12 250 GLU A O 1
ATOM 1949 N N . PHE A 1 251 ? -6.602 21.281 24.906 1 92.62 251 PHE A N 1
ATOM 1950 C CA . PHE A 1 251 ? -6.758 21.078 23.484 1 92.62 251 PHE A CA 1
ATOM 1951 C C . PHE A 1 251 ? -5.965 19.859 23.016 1 92.62 251 PHE A C 1
ATOM 1953 O O . PHE A 1 251 ? -6.52 18.953 22.391 1 92.62 251 PHE A O 1
ATOM 1960 N N . MET A 1 252 ? -4.738 19.75 23.375 1 95.56 252 MET A N 1
ATOM 1961 C CA . MET A 1 252 ? -3.865 18.688 22.922 1 95.56 252 MET A CA 1
ATOM 1962 C C . MET A 1 252 ? -4.242 17.359 23.578 1 95.56 252 MET A C 1
ATOM 1964 O O . MET A 1 252 ? -4.074 16.297 22.984 1 95.56 252 MET A O 1
ATOM 1968 N N . SER A 1 253 ? -4.805 17.438 24.766 1 95.75 253 SER A N 1
ATOM 1969 C CA . SER A 1 253 ? -5.23 16.219 25.453 1 95.75 253 SER A CA 1
ATOM 1970 C C . SER A 1 253 ? -6.395 15.562 24.719 1 95.75 253 SER A C 1
ATOM 1972 O O . SER A 1 253 ? -6.547 14.344 24.766 1 95.75 253 SER A O 1
ATOM 1974 N N . ARG A 1 254 ? -7.16 16.344 24.078 1 94.19 254 ARG A N 1
ATOM 1975 C CA . ARG A 1 254 ? -8.281 15.82 23.297 1 94.19 254 ARG A CA 1
ATOM 1976 C C . ARG A 1 254 ? -7.836 15.391 21.906 1 94.19 254 ARG A C 1
ATOM 1978 O O . ARG A 1 254 ? -8.281 14.352 21.406 1 94.19 254 ARG A O 1
ATOM 1985 N N . LEU A 1 255 ? -6.938 16.109 21.328 1 95.19 255 LEU A N 1
ATOM 1986 C CA . LEU A 1 255 ? -6.504 15.891 19.953 1 95.19 255 LEU A CA 1
ATOM 1987 C C . LEU A 1 255 ? -5.621 14.648 19.859 1 95.19 255 LEU A C 1
ATOM 1989 O O . LEU A 1 255 ? -5.641 13.945 18.859 1 95.19 255 LEU A O 1
ATOM 1993 N N . ASP A 1 256 ? -4.816 14.414 20.906 1 95.62 256 ASP A N 1
ATOM 1994 C CA . ASP A 1 256 ? -3.818 13.352 20.812 1 95.62 256 ASP A CA 1
ATOM 1995 C C . ASP A 1 256 ? -4.484 11.977 20.719 1 95.62 256 ASP A C 1
ATOM 1997 O O . ASP A 1 256 ? -3.822 10.984 20.422 1 95.62 256 ASP A O 1
ATOM 2001 N N . LYS A 1 257 ? -5.84 11.938 20.859 1 94.69 257 LYS A N 1
ATOM 2002 C CA . LYS A 1 257 ? -6.586 10.68 20.781 1 94.69 257 LYS A CA 1
ATOM 2003 C C . LYS A 1 257 ? -7.016 10.391 19.344 1 94.69 257 LYS A C 1
ATOM 2005 O O . LYS A 1 257 ? -7.402 9.266 19.031 1 94.69 257 LYS A O 1
ATOM 2010 N N . CYS A 1 258 ? -6.898 11.367 18.484 1 96.69 258 CYS A N 1
ATOM 2011 C CA . CYS A 1 258 ? -7.527 11.125 17.188 1 96.69 258 CYS A CA 1
ATOM 2012 C C . CYS A 1 258 ? -6.613 11.547 16.047 1 96.69 258 CYS A C 1
ATOM 2014 O O . CYS A 1 258 ? -6.918 11.312 14.875 1 96.69 258 CYS A O 1
ATOM 2016 N N . VAL A 1 259 ? -5.527 12.156 16.297 1 98 259 VAL A N 1
ATOM 2017 C CA . VAL A 1 259 ? -4.668 12.594 15.203 1 98 259 VAL A CA 1
ATOM 2018 C C . VAL A 1 259 ? -3.225 12.703 15.695 1 98 259 VAL A C 1
ATOM 2020 O O . VAL A 1 259 ? -2.98 12.844 16.891 1 98 259 VAL A O 1
ATOM 2023 N N . ASN A 1 260 ? -2.227 12.602 14.781 1 98.06 260 ASN A N 1
ATOM 2024 C CA . ASN A 1 260 ? -0.832 12.883 15.094 1 98.06 260 ASN A CA 1
ATOM 2025 C C . ASN A 1 260 ? -0.617 14.367 15.383 1 98.06 260 ASN A C 1
ATOM 2027 O O . ASN A 1 260 ? -0.899 15.219 14.539 1 98.06 260 ASN A O 1
ATOM 2031 N N . ILE A 1 261 ? -0.075 14.656 16.547 1 97.88 261 ILE A N 1
ATOM 2032 C CA . ILE A 1 261 ? 0.176 16.047 16.906 1 97.88 261 ILE A CA 1
ATOM 2033 C C . ILE A 1 261 ? 1.67 16.344 16.812 1 97.88 261 ILE A C 1
ATOM 2035 O O . ILE A 1 261 ? 2.494 15.617 17.359 1 97.88 261 ILE A O 1
ATOM 2039 N N . VAL A 1 262 ? 1.974 17.359 16.141 1 97.81 262 VAL A N 1
ATOM 2040 C CA . VAL A 1 262 ? 3.326 17.906 16.109 1 97.81 262 VAL A CA 1
ATOM 2041 C C . VAL A 1 262 ? 3.32 19.328 16.656 1 97.81 262 VAL A C 1
ATOM 2043 O O . VAL A 1 262 ? 2.918 20.266 15.953 1 97.81 262 VAL A O 1
ATOM 2046 N N . PRO A 1 263 ? 3.734 19.484 17.875 1 97.19 263 PRO A N 1
ATOM 2047 C CA . PRO A 1 263 ? 3.773 20.828 18.453 1 97.19 263 PRO A CA 1
ATOM 2048 C C . PRO A 1 263 ? 4.926 21.672 17.906 1 97.19 263 PRO A C 1
ATOM 2050 O O . PRO A 1 263 ? 6.035 21.172 17.734 1 97.19 263 PRO A O 1
ATOM 2053 N N . ILE A 1 264 ? 4.633 22.906 17.672 1 97.19 264 ILE A N 1
ATOM 2054 C CA . ILE A 1 264 ? 5.633 23.844 17.156 1 97.19 264 ILE A CA 1
ATOM 2055 C C . ILE A 1 264 ? 5.574 25.156 17.938 1 97.19 264 ILE A C 1
ATOM 2057 O O . ILE A 1 264 ? 4.492 25.625 18.297 1 97.19 264 ILE A O 1
ATOM 2061 N N . ILE A 1 265 ? 6.738 25.656 18.266 1 97 265 ILE A N 1
ATOM 2062 C CA . ILE A 1 265 ? 6.836 27 18.828 1 97 265 ILE A CA 1
ATOM 2063 C C . ILE A 1 265 ? 7.004 28.016 17.703 1 97 265 ILE A C 1
ATOM 2065 O O . ILE A 1 265 ? 8.047 28.062 17.047 1 97 265 ILE A O 1
ATOM 2069 N N . SER A 1 266 ? 5.961 28.719 17.531 1 94.19 266 SER A N 1
ATOM 2070 C CA . SER A 1 266 ? 6.012 29.688 16.438 1 94.19 266 SER A CA 1
ATOM 2071 C C . SER A 1 266 ? 6.703 30.969 16.875 1 94.19 266 SER A C 1
ATOM 2073 O O . SER A 1 266 ? 6.934 31.188 18.078 1 94.19 266 SER A O 1
ATOM 2075 N N . LYS A 1 267 ? 7.078 31.812 15.867 1 91.81 267 LYS A N 1
ATOM 2076 C CA . LYS A 1 267 ? 7.719 33.094 16.109 1 91.81 267 LYS A CA 1
ATOM 2077 C C . LYS A 1 267 ? 8.875 32.969 17.094 1 91.81 267 LYS A C 1
ATOM 2079 O O . LYS A 1 267 ? 8.969 33.719 18.062 1 91.81 267 LYS A O 1
ATOM 2084 N N . ALA A 1 268 ? 9.727 32.031 16.875 1 92.56 268 ALA A N 1
ATOM 2085 C CA . ALA A 1 268 ? 10.805 31.672 17.797 1 92.56 268 ALA A CA 1
ATOM 2086 C C . ALA A 1 268 ? 11.875 32.75 17.844 1 92.56 268 ALA A C 1
ATOM 2088 O O . ALA A 1 268 ? 12.727 32.75 18.734 1 92.56 268 ALA A O 1
ATOM 2089 N N . ASP A 1 269 ? 11.812 33.656 16.953 1 89.06 269 ASP A N 1
ATOM 2090 C CA . ASP A 1 269 ? 12.781 34.75 16.922 1 89.06 269 ASP A CA 1
ATOM 2091 C C . ASP A 1 269 ? 12.594 35.688 18.109 1 89.06 269 ASP A C 1
ATOM 2093 O O . ASP A 1 269 ? 13.461 36.531 18.406 1 89.06 269 ASP A O 1
ATOM 2097 N N . THR A 1 270 ? 11.57 35.562 18.812 1 88.5 270 THR A N 1
ATOM 2098 C CA . THR A 1 270 ? 11.305 36.406 19.984 1 88.5 270 THR A CA 1
ATOM 2099 C C . THR A 1 270 ? 11.984 35.844 21.219 1 88.5 270 THR A C 1
ATOM 2101 O O . THR A 1 270 ? 12.016 36.469 22.266 1 88.5 270 THR A O 1
ATOM 2104 N N . LEU A 1 271 ? 12.539 34.656 21.125 1 91.31 271 LEU A N 1
ATOM 2105 C CA . LEU A 1 271 ? 13.172 33.969 22.25 1 91.31 271 LEU A CA 1
ATOM 2106 C C . LEU A 1 271 ? 14.688 33.938 22.078 1 91.31 271 LEU A C 1
ATOM 2108 O O . LEU A 1 271 ? 15.18 33.719 20.953 1 91.31 271 LEU A O 1
ATOM 2112 N N . THR A 1 272 ? 15.398 34.062 23.203 1 89.94 272 THR A N 1
ATOM 2113 C CA . THR A 1 272 ? 16.828 33.781 23.172 1 89.94 272 THR A CA 1
ATOM 2114 C C . THR A 1 272 ? 17.094 32.281 23.109 1 89.94 272 THR A C 1
ATOM 2116 O O . THR A 1 272 ? 16.172 31.484 23.312 1 89.94 272 THR A O 1
ATOM 2119 N N . VAL A 1 273 ? 18.281 31.953 22.797 1 90.12 273 VAL A N 1
ATOM 2120 C CA . VAL A 1 273 ? 18.656 30.547 22.672 1 90.12 273 VAL A CA 1
ATOM 2121 C C . VAL A 1 273 ? 18.391 29.828 23.984 1 90.12 273 VAL A C 1
ATOM 2123 O O . VAL A 1 273 ? 17.859 28.703 24 1 90.12 273 VAL A O 1
ATOM 2126 N N . GLU A 1 274 ? 18.719 30.469 25.062 1 93.06 274 GLU A N 1
ATOM 2127 C CA . GLU A 1 274 ? 18.531 29.891 26.391 1 93.06 274 GLU A CA 1
ATOM 2128 C C . GLU A 1 274 ? 17.047 29.766 26.75 1 93.06 274 GLU A C 1
ATOM 2130 O O . GLU A 1 274 ? 16.609 28.734 27.266 1 93.06 274 GLU A O 1
ATOM 2135 N N . GLU A 1 275 ? 16.375 30.828 26.453 1 93.81 275 GLU A N 1
ATOM 2136 C CA . GLU A 1 275 ? 14.93 30.828 26.703 1 93.81 275 GLU A CA 1
ATOM 2137 C C . GLU A 1 275 ? 14.242 29.734 25.891 1 93.81 275 GLU A C 1
ATOM 2139 O O . GLU A 1 275 ? 13.336 29.062 26.391 1 93.81 275 GLU A O 1
ATOM 2144 N N . ARG A 1 276 ? 14.672 29.609 24.734 1 94.38 276 ARG A N 1
ATOM 2145 C CA . ARG A 1 276 ? 14.109 28.609 23.828 1 94.38 276 ARG A CA 1
ATOM 2146 C C . ARG A 1 276 ? 14.312 27.203 24.391 1 94.38 276 ARG A C 1
ATOM 2148 O O . ARG A 1 276 ? 13.375 26.406 24.453 1 94.38 276 ARG A O 1
ATOM 2155 N N . GLN A 1 277 ? 15.5 26.922 24.812 1 94.38 277 GLN A N 1
ATOM 2156 C CA . GLN A 1 277 ? 15.82 25.594 25.328 1 94.38 277 GLN A CA 1
ATOM 2157 C C . GLN A 1 277 ? 15.039 25.281 26.594 1 94.38 277 GLN A C 1
ATOM 2159 O O . GLN A 1 277 ? 14.516 24.188 26.766 1 94.38 277 GLN A O 1
ATOM 2164 N N . THR A 1 278 ? 14.992 26.297 27.422 1 95.62 278 THR A N 1
ATOM 2165 C CA . THR A 1 278 ? 14.25 26.125 28.656 1 95.62 278 THR A CA 1
ATOM 2166 C C . THR A 1 278 ? 12.758 25.938 28.391 1 95.62 278 THR A C 1
ATOM 2168 O O . THR A 1 278 ? 12.109 25.109 29.031 1 95.62 278 THR A O 1
ATOM 2171 N N . PHE A 1 279 ? 12.273 26.719 27.469 1 96.25 279 PHE A N 1
ATOM 2172 C CA . PHE A 1 279 ? 10.859 26.641 27.109 1 96.25 279 PHE A CA 1
ATOM 2173 C C . PHE A 1 279 ? 10.523 25.281 26.531 1 96.25 279 PHE A C 1
ATOM 2175 O O . PHE A 1 279 ? 9.516 24.672 26.906 1 96.25 279 PHE A O 1
ATOM 2182 N N . LYS A 1 280 ? 11.289 24.75 25.688 1 96.56 280 LYS A N 1
ATOM 2183 C CA . LYS A 1 280 ? 11.094 23.438 25.094 1 96.56 280 LYS A CA 1
ATOM 2184 C C . LYS A 1 280 ? 11.047 22.359 26.172 1 96.56 280 LYS A C 1
ATOM 2186 O O . LYS A 1 280 ? 10.172 21.484 26.141 1 96.56 280 LYS A O 1
ATOM 2191 N N . LYS A 1 281 ? 11.992 22.438 27.047 1 95.94 281 LYS A N 1
ATOM 2192 C CA . LYS A 1 281 ? 12.039 21.453 28.125 1 95.94 281 LYS A CA 1
ATOM 2193 C C . LYS A 1 281 ? 10.773 21.516 28.984 1 95.94 281 LYS A C 1
ATOM 2195 O O . LYS A 1 281 ? 10.203 20.484 29.344 1 95.94 281 LYS A O 1
ATOM 2200 N N . LYS A 1 282 ? 10.375 22.688 29.281 1 96 282 LYS A N 1
ATOM 2201 C CA . LYS A 1 282 ? 9.172 22.875 30.094 1 96 282 LYS A CA 1
ATOM 2202 C C . LYS A 1 282 ? 7.945 22.312 29.391 1 96 282 LYS A C 1
ATOM 2204 O O . LYS A 1 282 ? 7.105 21.656 30.016 1 96 282 LYS A O 1
ATOM 2209 N N . ILE A 1 283 ? 7.844 22.578 28.109 1 96.81 283 ILE A N 1
ATOM 2210 C CA . ILE A 1 283 ? 6.719 22.062 27.328 1 96.81 283 ILE A CA 1
ATOM 2211 C C . ILE A 1 283 ? 6.715 20.531 27.375 1 96.81 283 ILE A C 1
ATOM 2213 O O . ILE A 1 283 ? 5.672 19.922 27.609 1 96.81 283 ILE A O 1
ATOM 2217 N N . ARG A 1 284 ? 7.844 19.906 27.172 1 95.94 284 ARG A N 1
ATOM 2218 C CA . ARG A 1 284 ? 7.945 18.438 27.188 1 95.94 284 ARG A CA 1
ATOM 2219 C C . ARG A 1 284 ? 7.516 17.891 28.547 1 95.94 284 ARG A C 1
ATOM 2221 O O . ARG A 1 284 ? 6.773 16.906 28.609 1 95.94 284 ARG A O 1
ATOM 2228 N N . ASP A 1 285 ? 7.957 18.547 29.578 1 95.62 285 ASP A N 1
ATOM 2229 C CA . ASP A 1 285 ? 7.617 18.109 30.922 1 95.62 285 ASP A CA 1
ATOM 2230 C C . ASP A 1 285 ? 6.117 18.203 31.172 1 95.62 285 ASP A C 1
ATOM 2232 O O . ASP A 1 285 ? 5.523 17.312 31.781 1 95.62 285 ASP A O 1
ATOM 2236 N N . GLU A 1 286 ? 5.57 19.234 30.719 1 95.88 286 GLU A N 1
ATOM 2237 C CA . GLU A 1 286 ? 4.137 19.438 30.906 1 95.88 286 GLU A CA 1
ATOM 2238 C C . GLU A 1 286 ? 3.324 18.422 30.109 1 95.88 286 GLU A C 1
ATOM 2240 O O . GLU A 1 286 ? 2.33 17.891 30.609 1 95.88 286 GLU A O 1
ATOM 2245 N N . LEU A 1 287 ? 3.748 18.25 28.891 1 95.88 287 LEU A N 1
ATOM 2246 C CA . LEU A 1 287 ? 3.061 17.25 28.078 1 95.88 287 LEU A CA 1
ATOM 2247 C C . LEU A 1 287 ? 3.123 15.875 28.734 1 95.88 287 LEU A C 1
ATOM 2249 O O . LEU A 1 287 ? 2.113 15.164 28.812 1 95.88 287 LEU A O 1
ATOM 2253 N N . ASP A 1 288 ? 4.223 15.531 29.25 1 94.44 288 ASP A N 1
ATOM 2254 C CA . ASP A 1 288 ? 4.418 14.242 29.906 1 94.44 288 ASP A CA 1
ATOM 2255 C C . ASP A 1 288 ? 3.58 14.141 31.172 1 94.44 288 ASP A C 1
ATOM 2257 O O . ASP A 1 288 ? 2.932 13.125 31.422 1 94.44 288 ASP A O 1
ATOM 2261 N N . SER A 1 289 ? 3.594 15.148 31.969 1 95.44 289 SER A N 1
ATOM 2262 C CA . SER A 1 289 ? 2.881 15.156 33.25 1 95.44 289 SER A CA 1
ATOM 2263 C C . SER A 1 289 ? 1.374 15.055 33.031 1 95.44 289 SER A C 1
ATOM 2265 O O . SER A 1 289 ? 0.656 14.531 33.906 1 95.44 289 SER A O 1
ATOM 2267 N N . HIS A 1 290 ? 0.91 15.555 31.938 1 95.38 290 HIS A N 1
ATOM 2268 C CA . HIS A 1 290 ? -0.522 15.531 31.656 1 95.38 290 HIS A CA 1
ATOM 2269 C C . HIS A 1 290 ? -0.897 14.344 30.781 1 95.38 290 HIS A C 1
ATOM 2271 O O . HIS A 1 290 ? -2.043 14.227 30.344 1 95.38 290 HIS A O 1
ATOM 2277 N N . GLY A 1 291 ? 0.069 13.531 30.391 1 94.69 291 GLY A N 1
ATOM 2278 C CA . GLY A 1 291 ? -0.179 12.32 29.625 1 94.69 291 GLY A CA 1
ATOM 2279 C C . GLY A 1 291 ? -0.529 12.586 28.188 1 94.69 291 GLY A C 1
ATOM 2280 O O . GLY A 1 291 ? -1.322 11.852 27.578 1 94.69 291 GLY A O 1
ATOM 2281 N N . ILE A 1 292 ? -0.084 13.688 27.625 1 95.94 292 ILE A N 1
ATOM 2282 C CA . ILE A 1 292 ? -0.355 14.039 26.234 1 95.94 292 ILE A CA 1
ATOM 2283 C C . ILE A 1 292 ? 0.706 13.414 25.328 1 95.94 292 ILE A C 1
ATOM 2285 O O . ILE A 1 292 ? 1.904 13.625 25.531 1 95.94 292 ILE A O 1
ATOM 2289 N N . SER A 1 293 ? 0.248 12.617 24.359 1 94.5 293 SER A N 1
ATOM 2290 C CA . SER A 1 293 ? 1.161 11.945 23.438 1 94.5 293 SER A CA 1
ATOM 2291 C C . SER A 1 293 ? 1.293 12.711 22.125 1 94.5 293 SER A C 1
ATOM 2293 O O . SER A 1 293 ? 0.294 12.977 21.453 1 94.5 293 SER A O 1
ATOM 2295 N N . THR A 1 294 ? 2.432 13.102 21.797 1 95.88 294 THR A N 1
ATOM 2296 C CA . THR A 1 294 ? 2.707 13.742 20.531 1 95.88 294 THR A CA 1
ATOM 2297 C C . THR A 1 294 ? 3.498 12.812 19.609 1 95.88 294 THR A C 1
ATOM 2299 O O . THR A 1 294 ? 4.008 11.781 20.062 1 95.88 294 THR A O 1
ATOM 2302 N N . TYR A 1 295 ? 3.486 13.094 18.344 1 96.44 295 TYR A N 1
ATOM 2303 C CA . TYR A 1 295 ? 4.242 12.305 17.375 1 96.44 295 TYR A CA 1
ATOM 2304 C C . TYR A 1 295 ? 5.723 12.672 17.406 1 96.44 295 TYR A C 1
ATOM 2306 O O . TYR A 1 295 ? 6.074 13.844 17.484 1 96.44 295 TYR A O 1
ATOM 2314 N N . PRO A 1 296 ? 6.543 11.758 17.344 1 95.06 296 PRO A N 1
ATOM 2315 C CA . PRO A 1 296 ? 6.324 10.312 17.266 1 95.06 296 PRO A CA 1
ATOM 2316 C C . PRO A 1 296 ? 6.113 9.664 18.625 1 95.06 296 PRO A C 1
ATOM 2318 O O . PRO A 1 296 ? 6.777 10.039 19.609 1 95.06 296 PRO A O 1
ATOM 2321 N N . MET A 1 297 ? 5.258 8.719 18.641 1 90.12 297 MET A N 1
ATOM 2322 C CA . MET A 1 297 ? 4.941 8.07 19.922 1 90.12 297 MET A CA 1
ATOM 2323 C C . MET A 1 297 ? 5.949 6.969 20.219 1 90.12 297 MET A C 1
ATOM 2325 O O . MET A 1 297 ? 6.32 6.191 19.344 1 90.12 297 MET A O 1
ATOM 2329 N N . LYS A 1 298 ? 6.316 6.816 21.438 1 80.88 298 LYS A N 1
ATOM 2330 C CA . LYS A 1 298 ? 7.363 5.906 21.891 1 80.88 298 LYS A CA 1
ATOM 2331 C C . LYS A 1 298 ? 6.961 4.453 21.656 1 80.88 298 LYS A C 1
ATOM 2333 O O . LYS A 1 298 ? 7.773 3.637 21.219 1 80.88 298 LYS A O 1
ATOM 2338 N N . HIS A 1 299 ? 5.793 4.109 21.797 1 78.06 299 HIS A N 1
ATOM 2339 C CA . HIS A 1 299 ? 5.375 2.713 21.828 1 78.06 299 HIS A CA 1
ATOM 2340 C C . HIS A 1 299 ? 5.121 2.191 20.406 1 78.06 299 HIS A C 1
ATOM 2342 O O . HIS A 1 299 ? 4.836 1.007 20.219 1 78.06 299 HIS A O 1
ATOM 2348 N N . LEU A 1 300 ? 5.352 2.992 19.406 1 76.44 300 LEU A N 1
ATOM 2349 C CA . LEU A 1 300 ? 5.051 2.588 18.047 1 76.44 300 LEU A CA 1
ATOM 2350 C C . LEU A 1 300 ? 6.332 2.266 17.281 1 76.44 300 LEU A C 1
ATOM 2352 O O . LEU A 1 300 ? 6.281 1.913 16.094 1 76.44 300 LEU A O 1
ATOM 2356 N N . ASP A 1 301 ? 7.391 2.291 17.891 1 74.06 301 ASP A N 1
ATOM 2357 C CA . ASP A 1 301 ? 8.648 2.012 17.203 1 74.06 301 ASP A CA 1
ATOM 2358 C C . ASP A 1 301 ? 8.734 0.545 16.797 1 74.06 301 ASP A C 1
ATOM 2360 O O . ASP A 1 301 ? 8.492 -0.351 17.609 1 74.06 301 ASP A O 1
ATOM 2364 N N . GLU A 1 302 ? 8.969 0.283 15.516 1 70.38 302 GLU A N 1
ATOM 2365 C CA . GLU A 1 302 ? 8.93 -1.058 14.945 1 70.38 302 GLU A CA 1
ATOM 2366 C C . GLU A 1 302 ? 10.258 -1.786 15.141 1 70.38 302 GLU A C 1
ATOM 2368 O O . GLU A 1 302 ? 10.281 -3.002 15.344 1 70.38 302 GLU A O 1
ATOM 2373 N N . ASP A 1 303 ? 11.406 -1.055 14.953 1 77.12 303 ASP A N 1
ATOM 2374 C CA . ASP A 1 303 ? 12.711 -1.682 15.102 1 77.12 303 ASP A CA 1
ATOM 2375 C C . ASP A 1 303 ? 13.703 -0.738 15.781 1 77.12 303 ASP A C 1
ATOM 2377 O O . ASP A 1 303 ? 13.344 0.39 16.141 1 77.12 303 ASP A O 1
ATOM 2381 N N . ASP A 1 304 ? 14.852 -1.194 15.961 1 79.62 304 ASP A N 1
ATOM 2382 C CA . ASP A 1 304 ? 15.875 -0.468 16.703 1 79.62 304 ASP A CA 1
ATOM 2383 C C . ASP A 1 304 ? 16.297 0.798 15.961 1 79.62 304 ASP A C 1
ATOM 2385 O O . ASP A 1 304 ? 16.531 1.837 16.578 1 79.62 304 ASP A O 1
ATOM 2389 N N . GLU A 1 305 ? 16.359 0.68 14.703 1 81.94 305 GLU A N 1
ATOM 2390 C CA . GLU A 1 305 ? 16.75 1.846 13.914 1 81.94 305 GLU A CA 1
ATOM 2391 C C . GLU A 1 305 ? 15.719 2.967 14.039 1 81.94 305 GLU A C 1
ATOM 2393 O O . GLU A 1 305 ? 16.078 4.129 14.25 1 81.94 305 GLU A O 1
ATOM 2398 N N . ASP A 1 306 ? 14.508 2.566 13.992 1 84.5 306 ASP A N 1
ATOM 2399 C CA . ASP A 1 306 ? 13.43 3.539 14.141 1 84.5 306 ASP A CA 1
ATOM 2400 C C . ASP A 1 306 ? 13.438 4.152 15.539 1 84.5 306 ASP A C 1
ATOM 2402 O O . ASP A 1 306 ? 13.172 5.344 15.703 1 84.5 306 ASP A O 1
ATOM 2406 N N . MET A 1 307 ? 13.742 3.316 16.469 1 87.75 307 MET A N 1
ATOM 2407 C CA . MET A 1 307 ? 13.758 3.777 17.859 1 87.75 307 MET A CA 1
ATOM 2408 C C . MET A 1 307 ? 14.812 4.867 18.062 1 87.75 307 MET A C 1
ATOM 2410 O O . MET A 1 307 ? 14.539 5.883 18.703 1 87.75 307 MET A O 1
ATOM 2414 N N . VAL A 1 308 ? 15.938 4.676 17.484 1 90.5 308 VAL A N 1
ATOM 2415 C CA . VAL A 1 308 ? 17.031 5.641 17.641 1 90.5 308 VAL A CA 1
ATOM 2416 C C . VAL A 1 308 ? 16.641 6.953 16.953 1 90.5 308 VAL A C 1
ATOM 2418 O O . VAL A 1 308 ? 16.766 8.023 17.547 1 90.5 308 VAL A O 1
ATOM 2421 N N . VAL A 1 309 ? 16.141 6.871 15.805 1 90.5 309 VAL A N 1
ATOM 2422 C CA . VAL A 1 309 ? 15.766 8.047 15.023 1 90.5 309 VAL A CA 1
ATOM 2423 C C . VAL A 1 309 ? 14.641 8.805 15.727 1 90.5 309 VAL A C 1
ATOM 2425 O O . VAL A 1 309 ? 14.695 10.023 15.875 1 90.5 309 VAL A O 1
ATOM 2428 N N . ASN A 1 310 ? 13.664 8.086 16.188 1 92.19 310 ASN A N 1
ATOM 2429 C CA . ASN A 1 310 ? 12.5 8.711 16.812 1 92.19 310 ASN A CA 1
ATOM 2430 C C . ASN A 1 310 ? 12.836 9.297 18.172 1 92.19 310 ASN A C 1
ATOM 2432 O O . ASN A 1 310 ? 12.281 10.328 18.562 1 92.19 310 ASN A O 1
ATOM 2436 N N . THR A 1 311 ? 13.727 8.656 18.859 1 92.06 311 THR A N 1
ATOM 2437 C CA . THR A 1 311 ? 14.172 9.211 20.141 1 92.06 311 THR A CA 1
ATOM 2438 C C . THR A 1 311 ? 14.891 10.539 19.938 1 92.06 311 THR A C 1
ATOM 2440 O O . THR A 1 311 ? 14.625 11.508 20.656 1 92.06 311 THR A O 1
ATOM 2443 N N . ASN A 1 312 ? 15.734 10.562 18.984 1 92.62 312 ASN A N 1
ATOM 2444 C CA . ASN A 1 312 ? 16.422 11.805 18.641 1 92.62 312 ASN A CA 1
ATOM 2445 C C . ASN A 1 312 ? 15.445 12.906 18.266 1 92.62 312 ASN A C 1
ATOM 2447 O O . ASN A 1 312 ? 15.617 14.062 18.641 1 92.62 312 ASN A O 1
ATOM 2451 N N . LEU A 1 313 ? 14.492 12.555 17.562 1 93.38 313 LEU A N 1
ATOM 2452 C CA . LEU A 1 313 ? 13.484 13.508 17.125 1 93.38 313 LEU A CA 1
ATOM 2453 C C . LEU A 1 313 ? 12.68 14.023 18.312 1 93.38 313 LEU A C 1
ATOM 2455 O O . LEU A 1 313 ? 12.43 15.227 18.422 1 93.38 313 LEU A O 1
ATOM 2459 N N . ARG A 1 314 ? 12.312 13.148 19.188 1 92.38 314 ARG A N 1
ATOM 2460 C CA . ARG A 1 314 ? 11.547 13.523 20.375 1 92.38 314 ARG A CA 1
ATOM 2461 C C . ARG A 1 314 ? 12.336 14.492 21.25 1 92.38 314 ARG A C 1
ATOM 2463 O O . ARG A 1 314 ? 11.766 15.414 21.844 1 92.38 314 ARG A O 1
ATOM 2470 N N . ASP A 1 315 ? 13.57 14.32 21.25 1 91.75 315 ASP A N 1
ATOM 2471 C CA . ASP A 1 315 ? 14.43 15.164 22.078 1 91.75 315 ASP A CA 1
ATOM 2472 C C . ASP A 1 315 ? 14.539 16.578 21.5 1 91.75 315 ASP A C 1
ATOM 2474 O O . ASP A 1 315 ? 14.797 17.531 22.219 1 91.75 315 ASP A O 1
ATOM 2478 N N . LYS A 1 316 ? 14.328 16.656 20.25 1 93 316 LYS A N 1
ATOM 2479 C CA . LYS A 1 316 ? 14.461 17.938 19.578 1 93 316 LYS A CA 1
ATOM 2480 C C . LYS A 1 316 ? 13.133 18.688 19.562 1 93 316 LYS A C 1
ATOM 2482 O O . LYS A 1 316 ? 13.094 19.906 19.344 1 93 316 LYS A O 1
ATOM 2487 N N . MET A 1 317 ? 12.07 18.047 19.812 1 94.62 317 MET A N 1
ATOM 2488 C CA . MET A 1 317 ? 10.742 18.656 19.734 1 94.62 317 MET A CA 1
ATOM 2489 C C . MET A 1 317 ? 10.352 19.281 21.062 1 94.62 317 MET A C 1
ATOM 2491 O O . MET A 1 317 ? 10.812 18.859 22.125 1 94.62 317 MET A O 1
ATOM 2495 N N . PRO A 1 318 ? 9.43 20.25 21.047 1 97.12 318 PRO A N 1
ATOM 2496 C CA . PRO A 1 318 ? 8.844 20.922 19.891 1 97.12 318 PRO A CA 1
ATOM 2497 C C . PRO A 1 318 ? 9.852 21.766 19.125 1 97.12 318 PRO A C 1
ATOM 2499 O O . PRO A 1 318 ? 10.781 22.312 19.734 1 97.12 318 PRO A O 1
ATOM 2502 N N . PHE A 1 319 ? 9.617 21.906 17.844 1 96.81 319 PHE A N 1
ATOM 2503 C CA . PHE A 1 319 ? 10.492 22.719 17.016 1 96.81 319 PHE A CA 1
ATOM 2504 C C . PHE A 1 319 ? 10.164 24.203 17.172 1 96.81 319 PHE A C 1
ATOM 2506 O O . PHE A 1 319 ? 9 24.594 17.156 1 96.81 319 PHE A O 1
ATOM 2513 N N . ALA A 1 320 ? 11.172 24.906 17.391 1 96.88 320 ALA A N 1
ATOM 2514 C CA . ALA A 1 320 ? 11.047 26.359 17.391 1 96.88 320 ALA A CA 1
ATOM 2515 C C . ALA A 1 320 ? 11.328 26.938 16 1 96.88 320 ALA A C 1
ATOM 2517 O O . ALA A 1 320 ? 12.461 26.922 15.531 1 96.88 320 ALA A O 1
ATOM 2518 N N . VAL A 1 321 ? 10.273 27.547 15.438 1 95.88 321 VAL A N 1
ATOM 2519 C CA . VAL A 1 321 ? 10.398 27.859 14.016 1 95.88 321 VAL A CA 1
ATOM 2520 C C . VAL A 1 321 ? 10.055 29.328 13.789 1 95.88 321 VAL A C 1
ATOM 2522 O O . VAL A 1 321 ? 9.422 29.969 14.641 1 95.88 321 VAL A O 1
ATOM 2525 N N . VAL A 1 322 ? 10.57 29.828 12.719 1 91.94 322 VAL A N 1
ATOM 2526 C CA . VAL A 1 322 ? 10.242 31.156 12.195 1 91.94 322 VAL A CA 1
ATOM 2527 C C . VAL A 1 322 ? 9.742 31.031 10.758 1 91.94 322 VAL A C 1
ATOM 2529 O O . VAL A 1 322 ? 10.32 30.297 9.953 1 91.94 322 VAL A O 1
ATOM 2532 N N . GLY A 1 323 ? 8.555 31.594 10.5 1 86.31 323 GLY A N 1
ATOM 2533 C CA . GLY A 1 323 ? 8.023 31.578 9.141 1 86.31 323 GLY A CA 1
ATOM 2534 C C . GLY A 1 323 ? 8.203 32.906 8.43 1 86.31 323 GLY A C 1
ATOM 2535 O O . GLY A 1 323 ? 8.188 33.969 9.055 1 86.31 323 GLY A O 1
ATOM 2536 N N . SER A 1 324 ? 8.5 32.781 7.195 1 86.38 324 SER A N 1
ATOM 2537 C CA . SER A 1 324 ? 8.57 33.969 6.367 1 86.38 324 SER A CA 1
ATOM 2538 C C . SER A 1 324 ? 8.242 33.656 4.91 1 86.38 324 SER A C 1
ATOM 2540 O O . SER A 1 324 ? 8.586 32.594 4.41 1 86.38 324 SER A O 1
ATOM 2542 N N . ASP A 1 325 ? 7.566 34.531 4.297 1 78.44 325 ASP A N 1
ATOM 2543 C CA . ASP A 1 325 ? 7.281 34.406 2.871 1 78.44 325 ASP A CA 1
ATOM 2544 C C . ASP A 1 325 ? 8.094 35.375 2.043 1 78.44 325 ASP A C 1
ATOM 2546 O O . ASP A 1 325 ? 7.859 35.531 0.842 1 78.44 325 ASP A O 1
ATOM 2550 N N . LYS A 1 326 ? 9.055 35.969 2.615 1 83.94 326 LYS A N 1
ATOM 2551 C CA . LYS A 1 326 ? 9.859 36.969 1.919 1 83.94 326 LYS A CA 1
ATOM 2552 C C . LYS A 1 326 ? 11.234 36.438 1.55 1 83.94 326 LYS A C 1
ATOM 2554 O O . LYS A 1 326 ? 11.844 35.688 2.338 1 83.94 326 LYS A O 1
ATOM 2559 N N . VAL A 1 327 ? 11.617 36.812 0.316 1 86.75 327 VAL A N 1
ATOM 2560 C CA . VAL A 1 327 ? 12.891 36.312 -0.201 1 86.75 327 VAL A CA 1
ATOM 2561 C C . VAL A 1 327 ? 13.93 37.438 -0.161 1 86.75 327 VAL A C 1
ATOM 2563 O O . VAL A 1 327 ? 13.641 38.594 -0.552 1 86.75 327 VAL A O 1
ATOM 2566 N N . TYR A 1 328 ? 15.016 37.156 0.377 1 89.25 328 TYR A N 1
ATOM 2567 C CA . TYR A 1 328 ? 16.141 38.062 0.428 1 89.25 328 TYR A CA 1
ATOM 2568 C C . TYR A 1 328 ? 17.359 37.5 -0.295 1 89.25 328 TYR A C 1
ATOM 2570 O O . TYR A 1 328 ? 17.5 36.281 -0.415 1 89.25 328 TYR A O 1
ATOM 2578 N N . GLN A 1 329 ? 18.125 38.375 -0.84 1 89.5 329 GLN A N 1
ATOM 2579 C CA . GLN A 1 329 ? 19.359 37.938 -1.509 1 89.5 329 GLN A CA 1
ATOM 2580 C C . GLN A 1 329 ? 20.547 38 -0.561 1 89.5 329 GLN A C 1
ATOM 2582 O O . GLN A 1 329 ? 20.859 39.062 -0.011 1 89.5 329 GLN A O 1
ATOM 2587 N N . VAL A 1 330 ? 21.109 36.906 -0.275 1 87.06 330 VAL A N 1
ATOM 2588 C CA . VAL A 1 330 ? 22.328 36.844 0.532 1 87.06 330 VAL A CA 1
ATOM 2589 C C . VAL A 1 330 ? 23.438 36.156 -0.268 1 87.06 330 VAL A C 1
ATOM 2591 O O . VAL A 1 330 ? 23.328 35 -0.639 1 87.06 330 VAL A O 1
ATOM 2594 N N . SER A 1 331 ? 24.562 36.906 -0.523 1 88.38 331 SER A N 1
ATOM 2595 C CA . SER A 1 331 ? 25.688 36.406 -1.306 1 88.38 331 SER A CA 1
ATOM 2596 C C . SER A 1 331 ? 25.219 35.844 -2.637 1 88.38 331 SER A C 1
ATOM 2598 O O . SER A 1 331 ? 25.625 34.75 -3.025 1 88.38 331 SER A O 1
ATOM 2600 N N . GLY A 1 332 ? 24.172 36.344 -3.268 1 84.94 332 GLY A N 1
ATOM 2601 C CA . GLY A 1 332 ? 23.703 35.969 -4.594 1 84.94 332 GLY A CA 1
ATOM 2602 C C . GLY A 1 332 ? 22.703 34.844 -4.578 1 84.94 332 GLY A C 1
ATOM 2603 O O . GLY A 1 332 ? 22.219 34.438 -5.633 1 84.94 332 GLY A O 1
ATOM 2604 N N . LYS A 1 333 ? 22.469 34.312 -3.438 1 86.5 333 LYS A N 1
ATOM 2605 C CA . LYS A 1 333 ? 21.5 33.219 -3.365 1 86.5 333 LYS A CA 1
ATOM 2606 C C . LYS A 1 333 ? 20.203 33.688 -2.713 1 86.5 333 LYS A C 1
ATOM 2608 O O . LYS A 1 333 ? 20.219 34.406 -1.709 1 86.5 333 LYS A O 1
ATOM 2613 N N . PRO A 1 334 ? 19.141 33.375 -3.367 1 86.56 334 PRO A N 1
ATOM 2614 C CA . PRO A 1 334 ? 17.859 33.719 -2.756 1 86.56 334 PRO A CA 1
ATOM 2615 C C . PRO A 1 334 ? 17.562 32.906 -1.502 1 86.56 334 PRO A C 1
ATOM 2617 O O . PRO A 1 334 ? 17.672 31.672 -1.521 1 86.56 334 PRO A O 1
ATOM 2620 N N . ILE A 1 335 ? 17.266 33.656 -0.422 1 86.69 335 ILE A N 1
ATOM 2621 C CA . ILE A 1 335 ? 16.984 32.969 0.837 1 86.69 335 ILE A CA 1
ATOM 2622 C C . ILE A 1 335 ? 15.695 33.5 1.443 1 86.69 335 ILE A C 1
ATOM 2624 O O . ILE A 1 335 ? 15.414 34.688 1.364 1 86.69 335 ILE A O 1
ATOM 2628 N N . LEU A 1 336 ? 14.906 32.625 1.971 1 86.31 336 LEU A N 1
ATOM 2629 C CA . LEU A 1 336 ? 13.742 33.031 2.742 1 86.31 336 LEU A CA 1
ATOM 2630 C C . LEU A 1 336 ? 14.148 33.531 4.125 1 86.31 336 LEU A C 1
ATOM 2632 O O . LEU A 1 336 ? 14.93 32.875 4.816 1 86.31 336 LEU A O 1
ATOM 2636 N N . GLY A 1 337 ? 13.648 34.75 4.387 1 89.12 337 GLY A N 1
ATOM 2637 C CA . GLY A 1 337 ? 14.078 35.25 5.68 1 89.12 337 GLY A CA 1
ATOM 2638 C C . GLY A 1 337 ? 13.195 36.344 6.215 1 89.12 337 GLY A C 1
ATOM 2639 O O . GLY A 1 337 ? 12.219 36.75 5.566 1 89.12 337 GLY A O 1
ATOM 2640 N N . ARG A 1 338 ? 13.43 36.656 7.449 1 87.69 338 ARG A N 1
ATOM 2641 C CA . ARG A 1 338 ? 12.781 37.75 8.141 1 87.69 338 ARG A CA 1
ATOM 2642 C C . ARG A 1 338 ? 13.812 38.781 8.617 1 87.69 338 ARG A C 1
ATOM 2644 O O . ARG A 1 338 ? 14.758 38.438 9.32 1 87.69 338 ARG A O 1
ATOM 2651 N N . ARG A 1 339 ? 13.578 39.969 8.18 1 88.25 339 ARG A N 1
ATOM 2652 C CA . ARG A 1 339 ? 14.5 41.031 8.555 1 88.25 339 ARG A CA 1
ATOM 2653 C C . ARG A 1 339 ? 14.133 41.625 9.914 1 88.25 339 ARG A C 1
ATOM 2655 O O . ARG A 1 339 ? 12.992 42.031 10.133 1 88.25 339 ARG A O 1
ATOM 2662 N N . THR A 1 340 ? 15.109 41.562 10.836 1 85.44 340 THR A N 1
ATOM 2663 C CA . THR A 1 340 ? 14.938 42.188 12.141 1 85.44 340 THR A CA 1
ATOM 2664 C C . THR A 1 340 ? 15.938 43.312 12.336 1 85.44 340 THR A C 1
ATOM 2666 O O . THR A 1 340 ? 16.766 43.562 11.469 1 85.44 340 THR A O 1
ATOM 2669 N N . ASN A 1 341 ? 15.773 44.062 13.414 1 84.12 341 ASN A N 1
ATOM 2670 C CA . ASN A 1 341 ? 16.703 45.125 13.719 1 84.12 341 ASN A CA 1
ATOM 2671 C C . ASN A 1 341 ? 18.109 44.625 13.945 1 84.12 341 ASN A C 1
ATOM 2673 O O . ASN A 1 341 ? 19.094 45.375 13.805 1 84.12 341 ASN A O 1
ATOM 2677 N N . TRP A 1 342 ? 18.25 43.375 14.203 1 82.88 342 TRP A N 1
ATOM 2678 C CA . TRP A 1 342 ? 19.531 42.781 14.578 1 82.88 342 TRP A CA 1
ATOM 2679 C C . TRP A 1 342 ? 20.125 42 13.406 1 82.88 342 TRP A C 1
ATOM 2681 O O . TRP A 1 342 ? 21.234 41.469 13.516 1 82.88 342 TRP A O 1
ATOM 2691 N N . GLY A 1 343 ? 19.344 41.938 12.336 1 86.38 343 GLY A N 1
ATOM 2692 C CA . GLY A 1 343 ? 19.859 41.219 11.188 1 86.38 343 GLY A CA 1
ATOM 2693 C C . GLY A 1 343 ? 18.797 40.375 10.492 1 86.38 343 GLY A C 1
ATOM 2694 O O . GLY A 1 343 ? 17.609 40.531 10.742 1 86.38 343 GLY A O 1
ATOM 2695 N N . LEU A 1 344 ? 19.375 39.562 9.625 1 90.38 344 LEU A N 1
ATOM 2696 C CA . LEU A 1 344 ? 18.484 38.75 8.82 1 90.38 344 LEU A CA 1
ATOM 2697 C C . LEU A 1 344 ? 18.422 37.312 9.375 1 90.38 344 LEU A C 1
ATOM 2699 O O . LEU A 1 344 ? 19.453 36.656 9.562 1 90.38 344 LEU A O 1
ATOM 2703 N N . ILE A 1 345 ? 17.234 36.969 9.719 1 90.25 345 ILE A N 1
ATOM 2704 C CA . ILE A 1 345 ? 17.016 35.594 10.125 1 90.25 345 ILE A CA 1
ATOM 2705 C C . ILE A 1 345 ? 16.75 34.75 8.891 1 90.25 345 ILE A C 1
ATOM 2707 O O . ILE A 1 345 ? 15.773 34.969 8.164 1 90.25 345 ILE A O 1
ATOM 2711 N N . GLU A 1 346 ? 17.656 33.844 8.688 1 91.38 346 GLU A N 1
ATOM 2712 C CA . GLU A 1 346 ? 17.469 32.906 7.594 1 91.38 346 GLU A CA 1
ATOM 2713 C C . GLU A 1 346 ? 16.641 31.703 8.047 1 91.38 346 GLU A C 1
ATOM 2715 O O . GLU A 1 346 ? 17.078 30.906 8.875 1 91.38 346 GLU A O 1
ATOM 2720 N N . VAL A 1 347 ? 15.539 31.438 7.41 1 91.06 347 VAL A N 1
ATOM 2721 C CA . VAL A 1 347 ? 14.547 30.484 7.871 1 91.06 347 VAL A CA 1
ATOM 2722 C C . VAL A 1 347 ? 15.094 29.062 7.746 1 91.06 347 VAL A C 1
ATOM 2724 O O . VAL A 1 347 ? 14.828 28.219 8.594 1 91.06 347 VAL A O 1
ATOM 2727 N N . GLU A 1 348 ? 15.938 28.828 6.727 1 90.81 348 GLU A N 1
ATOM 2728 C CA . GLU A 1 348 ? 16.406 27.484 6.465 1 90.81 348 GLU A CA 1
ATOM 2729 C C . GLU A 1 348 ? 17.781 27.234 7.102 1 90.81 348 GLU A C 1
ATOM 2731 O O . GLU A 1 348 ? 18.359 26.156 6.949 1 90.81 348 GLU A O 1
ATOM 2736 N N . ASN A 1 349 ? 18.25 28.25 7.797 1 91.31 349 ASN A N 1
ATOM 2737 C CA . ASN A 1 349 ? 19.516 28.141 8.508 1 91.31 349 ASN A CA 1
ATOM 2738 C C . ASN A 1 349 ? 19.328 27.5 9.883 1 91.31 349 ASN A C 1
ATOM 2740 O O . ASN A 1 349 ? 18.688 28.078 10.766 1 91.31 349 ASN A O 1
ATOM 2744 N N . ARG A 1 350 ? 19.922 26.406 10.109 1 91.88 350 ARG A N 1
ATOM 2745 C CA . ARG A 1 350 ? 19.75 25.609 11.32 1 91.88 350 ARG A CA 1
ATOM 2746 C C . ARG A 1 350 ? 20.312 26.328 12.539 1 91.88 350 ARG A C 1
ATOM 2748 O O . ARG A 1 350 ? 19.953 26.016 13.672 1 91.88 350 ARG A O 1
ATOM 2755 N N . ALA A 1 351 ? 21.125 27.234 12.281 1 90.31 351 ALA A N 1
ATOM 2756 C CA . ALA A 1 351 ? 21.703 28.016 13.375 1 90.31 351 ALA A CA 1
ATOM 2757 C C . ALA A 1 351 ? 20.703 29.062 13.867 1 90.31 351 ALA A C 1
ATOM 2759 O O . ALA A 1 351 ? 20.812 29.531 15 1 90.31 351 ALA A O 1
ATOM 2760 N N . HIS A 1 352 ? 19.828 29.5 12.992 1 91.06 352 HIS A N 1
ATOM 2761 C CA . HIS A 1 352 ? 18.906 30.578 13.312 1 91.06 352 HIS A CA 1
ATOM 2762 C C . HIS A 1 352 ? 17.609 30.047 13.922 1 91.06 352 HIS A C 1
ATOM 2764 O O . HIS A 1 352 ? 17.078 30.625 14.883 1 91.06 352 HIS A O 1
ATOM 2770 N N . CYS A 1 353 ? 17.078 28.953 13.359 1 92.88 353 CYS A N 1
ATOM 2771 C CA . CYS A 1 353 ? 15.852 28.344 13.859 1 92.88 353 CYS A CA 1
ATOM 2772 C C . CYS A 1 353 ? 15.766 26.875 13.453 1 92.88 353 CYS A C 1
ATOM 2774 O O . CYS A 1 353 ? 16.703 26.344 12.867 1 92.88 353 CYS A O 1
ATOM 2776 N N . GLU A 1 354 ? 14.719 26.25 13.828 1 95.62 354 GLU A N 1
ATOM 2777 C CA . GLU A 1 354 ? 14.609 24.812 13.641 1 95.62 354 GLU A CA 1
ATOM 2778 C C . GLU A 1 354 ? 13.594 24.469 12.547 1 95.62 354 GLU A C 1
ATOM 2780 O O . GLU A 1 354 ? 12.984 23.406 12.57 1 95.62 354 GLU A O 1
ATOM 2785 N N . PHE A 1 355 ? 13.406 25.391 11.625 1 94.81 355 PHE A N 1
ATOM 2786 C CA . PHE A 1 355 ? 12.484 25.188 10.516 1 94.81 355 PHE A CA 1
ATOM 2787 C C . PHE A 1 355 ? 12.938 24.031 9.641 1 94.81 355 PHE A C 1
ATOM 2789 O O . PHE A 1 355 ? 12.125 23.188 9.258 1 94.81 355 PHE A O 1
ATOM 2796 N N . ALA A 1 356 ? 14.188 24 9.352 1 93.81 356 ALA A N 1
ATOM 2797 C CA . ALA A 1 356 ? 14.734 22.938 8.508 1 93.81 356 ALA A CA 1
ATOM 2798 C C . ALA A 1 356 ? 14.508 21.578 9.141 1 93.81 356 ALA A C 1
ATOM 2800 O O . ALA A 1 356 ? 14.219 20.609 8.438 1 93.81 356 ALA A O 1
ATOM 2801 N N . ASN A 1 357 ? 14.594 21.516 10.43 1 95.25 357 ASN A N 1
ATOM 2802 C CA . ASN A 1 357 ? 14.352 20.266 11.141 1 95.25 357 ASN A CA 1
ATOM 2803 C C . ASN A 1 357 ? 12.891 19.844 11.023 1 95.25 357 ASN A C 1
ATOM 2805 O O . ASN A 1 357 ? 12.602 18.656 10.82 1 95.25 357 ASN A O 1
ATOM 2809 N N . LEU A 1 358 ? 12.023 20.781 11.125 1 96.38 358 LEU A N 1
ATOM 2810 C CA . LEU A 1 358 ? 10.602 20.516 10.984 1 96.38 358 LEU A CA 1
ATOM 2811 C C . LEU A 1 358 ? 10.273 20.016 9.578 1 96.38 358 LEU A C 1
ATOM 2813 O O . LEU A 1 358 ? 9.586 19 9.422 1 96.38 358 LEU A O 1
ATOM 2817 N N . ARG A 1 359 ? 10.758 20.672 8.617 1 94.25 359 ARG A N 1
ATOM 2818 C CA . ARG A 1 359 ? 10.508 20.297 7.234 1 94.25 359 ARG A CA 1
ATOM 2819 C C . ARG A 1 359 ? 11.047 18.891 6.949 1 94.25 359 ARG A C 1
ATOM 2821 O O . ARG A 1 359 ? 10.367 18.078 6.32 1 94.25 359 ARG A O 1
ATOM 2828 N N . ASP A 1 360 ? 12.273 18.656 7.395 1 94.88 360 ASP A N 1
ATOM 2829 C CA . ASP A 1 360 ? 12.883 17.344 7.191 1 94.88 360 ASP A CA 1
ATOM 2830 C C . ASP A 1 360 ? 12.031 16.234 7.824 1 94.88 360 ASP A C 1
ATOM 2832 O O . ASP A 1 360 ? 11.781 15.203 7.199 1 94.88 360 ASP A O 1
ATOM 2836 N N . MET A 1 361 ? 11.57 16.484 8.938 1 95.81 361 MET A N 1
ATOM 2837 C CA . MET A 1 361 ? 10.758 15.484 9.633 1 95.81 361 MET A CA 1
ATOM 2838 C C . MET A 1 361 ? 9.445 15.242 8.898 1 95.81 361 MET A C 1
ATOM 2840 O O . MET A 1 361 ? 9.086 14.102 8.609 1 95.81 361 MET A O 1
ATOM 2844 N N . LEU A 1 362 ? 8.734 16.312 8.531 1 95.69 362 LEU A N 1
ATOM 2845 C CA . LEU A 1 362 ? 7.395 16.219 7.973 1 95.69 362 LEU A CA 1
ATOM 2846 C C . LEU A 1 362 ? 7.43 15.648 6.555 1 95.69 362 LEU A C 1
ATOM 2848 O O . LEU A 1 362 ? 6.57 14.844 6.184 1 95.69 362 LEU A O 1
ATOM 2852 N N . ILE A 1 363 ? 8.477 16.078 5.812 1 94.56 363 ILE A N 1
ATOM 2853 C CA . ILE A 1 363 ? 8.43 15.812 4.379 1 94.56 363 ILE A CA 1
ATOM 2854 C C . ILE A 1 363 ? 9.453 14.734 4.016 1 94.56 363 ILE A C 1
ATOM 2856 O O . ILE A 1 363 ? 9.125 13.781 3.307 1 94.56 363 ILE A O 1
ATOM 2860 N N . ARG A 1 364 ? 10.602 14.766 4.566 1 93.88 364 ARG A N 1
ATOM 2861 C CA . ARG A 1 364 ? 11.711 13.977 4.027 1 93.88 364 ARG A CA 1
ATOM 2862 C C . ARG A 1 364 ? 11.852 12.656 4.766 1 93.88 364 ARG A C 1
ATOM 2864 O O . ARG A 1 364 ? 12.281 11.656 4.184 1 93.88 364 ARG A O 1
ATOM 2871 N N . SER A 1 365 ? 11.469 12.641 6 1 94.25 365 SER A N 1
ATOM 2872 C CA . SER A 1 365 ? 11.797 11.422 6.727 1 94.25 365 SER A CA 1
ATOM 2873 C C . SER A 1 365 ? 10.539 10.727 7.246 1 94.25 365 SER A C 1
ATOM 2875 O O . SER A 1 365 ? 10.484 9.5 7.316 1 94.25 365 SER A O 1
ATOM 2877 N N . HIS A 1 366 ? 9.461 11.461 7.637 1 95.94 366 HIS A N 1
ATOM 2878 C CA . HIS A 1 366 ? 8.414 10.797 8.398 1 95.94 366 HIS A CA 1
ATOM 2879 C C . HIS A 1 366 ? 7.051 10.984 7.738 1 95.94 366 HIS A C 1
ATOM 2881 O O . HIS A 1 366 ? 6.016 10.68 8.336 1 95.94 366 HIS A O 1
ATOM 2887 N N . MET A 1 367 ? 7 11.461 6.527 1 96.75 367 MET A N 1
ATOM 2888 C CA . MET A 1 367 ? 5.711 11.648 5.867 1 96.75 367 MET A CA 1
ATOM 2889 C C . MET A 1 367 ? 4.934 10.344 5.812 1 96.75 367 MET A C 1
ATOM 2891 O O . MET A 1 367 ? 3.771 10.289 6.219 1 96.75 367 MET A O 1
ATOM 2895 N N . GLN A 1 368 ? 5.617 9.305 5.297 1 95.62 368 GLN A N 1
ATOM 2896 C CA . GLN A 1 368 ? 4.965 8.008 5.176 1 95.62 368 GLN A CA 1
ATOM 2897 C C . GLN A 1 368 ? 4.613 7.438 6.551 1 95.62 368 GLN A C 1
ATOM 2899 O O . GLN A 1 368 ? 3.561 6.82 6.723 1 95.62 368 GLN A O 1
ATOM 2904 N N . ASP A 1 369 ? 5.441 7.641 7.531 1 94.94 369 ASP A N 1
ATOM 2905 C CA . ASP A 1 369 ? 5.176 7.164 8.883 1 94.94 369 ASP A CA 1
ATOM 2906 C C . ASP A 1 369 ? 3.928 7.82 9.469 1 94.94 369 ASP A C 1
ATOM 2908 O O . ASP A 1 369 ? 3.131 7.168 10.141 1 94.94 369 ASP A O 1
ATOM 2912 N N . LEU A 1 370 ? 3.826 9.094 9.234 1 97.38 370 LEU A N 1
ATOM 2913 C CA . LEU A 1 370 ? 2.652 9.828 9.703 1 97.38 370 LEU A CA 1
ATOM 2914 C C . LEU A 1 370 ? 1.376 9.25 9.102 1 97.38 370 LEU A C 1
ATOM 2916 O O . LEU A 1 370 ? 0.378 9.078 9.805 1 97.38 370 LEU A O 1
ATOM 2920 N N . LYS A 1 371 ? 1.415 8.93 7.848 1 97.12 371 LYS A N 1
ATOM 2921 C CA . LYS A 1 371 ? 0.272 8.32 7.18 1 97.12 371 LYS A CA 1
ATOM 2922 C C . LYS A 1 371 ? -0.028 6.938 7.754 1 97.12 371 LYS A C 1
ATOM 2924 O O . LYS A 1 371 ? -1.19 6.586 7.969 1 97.12 371 LYS A O 1
ATOM 2929 N N . ASP A 1 372 ? 1.019 6.184 8.008 1 94.88 372 ASP A N 1
ATOM 2930 C CA . ASP A 1 372 ? 0.856 4.832 8.539 1 94.88 372 ASP A CA 1
ATOM 2931 C C . ASP A 1 372 ? 0.238 4.859 9.93 1 94.88 372 ASP A C 1
ATOM 2933 O O . ASP A 1 372 ? -0.629 4.043 10.25 1 94.88 372 ASP A O 1
ATOM 2937 N N . VAL A 1 373 ? 0.731 5.762 10.773 1 95.69 373 VAL A N 1
ATOM 2938 C CA . VAL A 1 373 ? 0.196 5.879 12.125 1 95.69 373 VAL A CA 1
ATOM 2939 C C . VAL A 1 373 ? -1.269 6.309 12.07 1 95.69 373 VAL A C 1
ATOM 2941 O O . VAL A 1 373 ? -2.098 5.809 12.836 1 95.69 373 VAL A O 1
ATOM 2944 N N . THR A 1 374 ? -1.581 7.234 11.164 1 97.88 374 THR A N 1
ATOM 2945 C CA . THR A 1 374 ? -2.975 7.625 10.984 1 97.88 374 THR A CA 1
ATOM 2946 C C . THR A 1 374 ? -3.83 6.418 10.617 1 97.88 374 THR A C 1
ATOM 2948 O O . THR A 1 374 ? -4.914 6.227 11.172 1 97.88 374 THR A O 1
ATOM 2951 N N . GLU A 1 375 ? -3.338 5.598 9.703 1 96.19 375 GLU A N 1
ATOM 2952 C CA . GLU A 1 375 ? -4.07 4.434 9.211 1 96.19 375 GLU A CA 1
ATOM 2953 C C . GLU A 1 375 ? -4.203 3.367 10.297 1 96.19 375 GLU A C 1
ATOM 2955 O O . GLU A 1 375 ? -5.312 2.916 10.594 1 96.19 375 GLU A O 1
ATOM 2960 N N . SER A 1 376 ? -3.158 3.012 10.977 1 93.69 376 SER A N 1
ATOM 2961 C CA . SER A 1 376 ? -3.109 1.805 11.789 1 93.69 376 SER A CA 1
ATOM 2962 C C . SER A 1 376 ? -3.482 2.102 13.242 1 93.69 376 SER A C 1
ATOM 2964 O O . SER A 1 376 ? -3.84 1.192 13.992 1 93.69 376 SER A O 1
ATOM 2966 N N . ILE A 1 377 ? -3.387 3.346 13.609 1 94.5 377 ILE A N 1
ATOM 2967 C CA . ILE A 1 377 ? -3.633 3.641 15.016 1 94.5 377 ILE A CA 1
ATOM 2968 C C . ILE A 1 377 ? -4.887 4.508 15.148 1 94.5 377 ILE A C 1
ATOM 2970 O O . ILE A 1 377 ? -5.922 4.039 15.625 1 94.5 377 ILE A O 1
ATOM 2974 N N . HIS A 1 378 ? -4.863 5.691 14.633 1 96.81 378 HIS A N 1
ATOM 2975 C CA . HIS A 1 378 ? -5.938 6.648 14.867 1 96.81 378 HIS A CA 1
ATOM 2976 C C . HIS A 1 378 ? -7.215 6.23 14.141 1 96.81 378 HIS A C 1
ATOM 2978 O O . HIS A 1 378 ? -8.281 6.145 14.758 1 96.81 378 HIS A O 1
ATOM 2984 N N . TYR A 1 379 ? -7.078 5.984 12.852 1 97.94 379 TYR A N 1
ATOM 2985 C CA . TYR A 1 379 ? -8.242 5.559 12.086 1 97.94 379 TYR A CA 1
ATOM 2986 C C . TYR A 1 379 ? -8.789 4.238 12.617 1 97.94 379 TYR A C 1
ATOM 2988 O O . TYR A 1 379 ? -10.008 4.07 12.758 1 97.94 379 TYR A O 1
ATOM 2996 N N . GLU A 1 380 ? -7.875 3.26 12.836 1 96.31 380 GLU A N 1
ATOM 2997 C CA . GLU A 1 380 ? -8.305 1.95 13.32 1 96.31 380 GLU A CA 1
ATOM 2998 C C . GLU A 1 380 ? -9.039 2.066 14.656 1 96.31 380 GLU A C 1
ATOM 3000 O O . GLU A 1 380 ? -10 1.337 14.906 1 96.31 380 GLU A O 1
ATOM 3005 N N . LYS A 1 381 ? -8.555 2.904 15.547 1 95.44 381 LYS A N 1
ATOM 3006 C CA . LYS A 1 381 ? -9.258 3.15 16.797 1 95.44 381 LYS A CA 1
ATOM 3007 C C . LYS A 1 381 ? -10.664 3.678 16.547 1 95.44 381 LYS A C 1
ATOM 3009 O O . LYS A 1 381 ? -11.633 3.188 17.141 1 95.44 381 LYS A O 1
ATOM 3014 N N . PHE A 1 382 ? -10.781 4.672 15.688 1 97.38 382 PHE A N 1
ATOM 3015 C CA . PHE A 1 382 ? -12.07 5.23 15.328 1 97.38 382 PHE A CA 1
ATOM 3016 C C . PHE A 1 382 ? -12.992 4.16 14.75 1 97.38 382 PHE A C 1
ATOM 3018 O O . PHE A 1 382 ? -14.156 4.055 15.141 1 97.38 382 PHE A O 1
ATOM 3025 N N . ARG A 1 383 ? -12.477 3.379 13.766 1 96.69 383 ARG A N 1
ATOM 3026 C CA . ARG A 1 383 ? -13.219 2.311 13.109 1 96.69 383 ARG A CA 1
ATOM 3027 C C . ARG A 1 383 ? -13.75 1.309 14.125 1 96.69 383 ARG A C 1
ATOM 3029 O O . ARG A 1 383 ? -14.938 0.956 14.102 1 96.69 383 ARG A O 1
ATOM 3036 N N . ARG A 1 384 ? -12.922 0.824 15.055 1 95.44 384 ARG A N 1
ATOM 3037 C CA . ARG A 1 384 ? -13.312 -0.148 16.078 1 95.44 384 ARG A CA 1
ATOM 3038 C C . ARG A 1 384 ? -14.43 0.397 16.953 1 95.44 384 ARG A C 1
ATOM 3040 O O . ARG A 1 384 ? -15.414 -0.297 17.219 1 95.44 384 ARG A O 1
ATOM 3047 N N . GLU A 1 385 ? -14.234 1.592 17.359 1 94.94 385 GLU A N 1
ATOM 3048 C CA . GLU A 1 385 ? -15.234 2.217 18.219 1 94.94 385 GLU A CA 1
ATOM 3049 C C . GLU A 1 385 ? -16.562 2.381 17.5 1 94.94 385 GLU A C 1
ATOM 3051 O O . GLU A 1 385 ? -17.625 2.164 18.078 1 94.94 385 GLU A O 1
ATOM 3056 N N . THR A 1 386 ? -16.547 2.77 16.266 1 94.31 386 THR A N 1
ATOM 3057 C CA . THR A 1 386 ? -17.75 2.973 15.477 1 94.31 386 THR A CA 1
ATOM 3058 C C . THR A 1 386 ? -18.453 1.647 15.227 1 94.31 386 THR A C 1
ATOM 3060 O O . THR A 1 386 ? -19.688 1.562 15.359 1 94.31 386 THR A O 1
ATOM 3063 N N . LEU A 1 387 ? -17.734 0.604 14.852 1 92.44 387 LEU A N 1
ATOM 3064 C CA . LEU A 1 387 ? -18.312 -0.699 14.555 1 92.44 387 LEU A CA 1
ATOM 3065 C C . LEU A 1 387 ? -18.859 -1.351 15.812 1 92.44 387 LEU A C 1
ATOM 3067 O O . LEU A 1 387 ? -19.906 -2.014 15.773 1 92.44 387 LEU A O 1
ATOM 3071 N N . LYS A 1 388 ? -18.188 -1.202 16.938 1 90.69 388 LYS A N 1
ATOM 3072 C CA . LYS A 1 388 ? -18.688 -1.699 18.219 1 90.69 388 LYS A CA 1
ATOM 3073 C C . LYS A 1 388 ? -20 -1.013 18.594 1 90.69 388 LYS A C 1
ATOM 3075 O O . LYS A 1 388 ? -20.906 -1.65 19.141 1 90.69 388 LYS A O 1
ATOM 3080 N N . GLY A 1 389 ? -20.016 0.216 18.391 1 86.62 389 GLY A N 1
ATOM 3081 C CA . GLY A 1 389 ? -21.234 0.96 18.656 1 86.62 389 GLY A CA 1
ATOM 3082 C C . GLY A 1 389 ? -22.406 0.503 17.812 1 86.62 389 GLY A C 1
ATOM 3083 O O . GLY A 1 389 ? -23.531 0.419 18.312 1 86.62 389 GLY A O 1
ATOM 3084 N N . ARG A 1 390 ? -22.203 0.206 16.594 1 81.38 390 ARG A N 1
ATOM 3085 C CA . ARG A 1 390 ? -23.25 -0.282 15.695 1 81.38 390 ARG A CA 1
ATOM 3086 C C . ARG A 1 390 ? -23.75 -1.654 16.141 1 81.38 390 ARG A C 1
ATOM 3088 O O . ARG A 1 390 ? -24.938 -1.952 16.031 1 81.38 390 ARG A O 1
ATOM 3095 N N . GLU A 1 391 ? -22.844 -2.469 16.562 1 75.56 391 GLU A N 1
ATOM 3096 C CA . GLU A 1 391 ? -23.203 -3.801 17.047 1 75.56 391 GLU A CA 1
ATOM 3097 C C . GLU A 1 391 ? -24.078 -3.721 18.281 1 75.56 391 GLU A C 1
ATOM 3099 O O . GLU A 1 391 ? -25.062 -4.461 18.406 1 75.56 391 GLU A O 1
ATOM 3104 N N . LYS A 1 392 ? -23.703 -2.893 19.141 1 74.31 392 LYS A N 1
ATOM 3105 C CA . LYS A 1 392 ? -24.484 -2.707 20.359 1 74.31 392 LYS A CA 1
ATOM 3106 C C . LYS A 1 392 ? -25.875 -2.146 20.047 1 74.31 392 LYS A C 1
ATOM 3108 O O . LYS A 1 392 ? -26.859 -2.539 20.672 1 74.31 392 LYS A O 1
ATOM 3113 N N . ALA A 1 393 ? -25.938 -1.287 19.141 1 67.88 393 ALA A N 1
ATOM 3114 C CA . ALA A 1 393 ? -27.219 -0.7 18.75 1 67.88 393 ALA A CA 1
ATOM 3115 C C . ALA A 1 393 ? -28.156 -1.753 18.172 1 67.88 393 ALA A C 1
ATOM 3117 O O . ALA A 1 393 ? -29.359 -1.754 18.438 1 67.88 393 ALA A O 1
ATOM 3118 N N . VAL A 1 394 ? -27.578 -2.598 17.359 1 62.72 394 VAL A N 1
ATOM 3119 C CA . VAL A 1 394 ? -28.359 -3.664 16.75 1 62.72 394 VAL A CA 1
ATOM 3120 C C . VAL A 1 394 ? -28.781 -4.672 17.812 1 62.72 394 VAL A C 1
ATOM 3122 O O . VAL A 1 394 ? -29.922 -5.141 17.828 1 62.72 394 VAL A O 1
ATOM 3125 N N . ASN A 1 395 ? -27.812 -4.879 18.703 1 64.94 395 ASN A N 1
ATOM 3126 C CA . ASN A 1 395 ? -28.109 -5.816 19.781 1 64.94 395 ASN A CA 1
ATOM 3127 C C . ASN A 1 395 ? -29.016 -5.176 20.844 1 64.94 395 ASN A C 1
ATOM 3129 O O . ASN A 1 395 ? -29.828 -5.859 21.469 1 64.94 395 ASN A O 1
ATOM 3133 N N . GLY A 1 396 ? -28.734 -3.953 21.141 1 55.66 396 GLY A N 1
ATOM 3134 C CA . GLY A 1 396 ? -29.594 -3.258 22.078 1 55.66 396 GLY A CA 1
ATOM 3135 C C . GLY A 1 396 ? -31.031 -3.129 21.578 1 55.66 396 GLY A C 1
ATOM 3136 O O . GLY A 1 396 ? -31.969 -3.191 22.375 1 55.66 396 GLY A O 1
ATOM 3137 N N . LEU A 1 397 ? -31.188 -2.822 20.391 1 53.91 397 LEU A N 1
ATOM 3138 C CA . LEU A 1 397 ? -32.531 -2.811 19.828 1 53.91 397 LEU A CA 1
ATOM 3139 C C . LEU A 1 397 ? -33.156 -4.195 19.906 1 53.91 397 LEU A C 1
ATOM 3141 O O . LEU A 1 397 ? -34.375 -4.316 20.078 1 53.91 397 LEU A O 1
ATOM 3145 N N . GLU A 1 398 ? -32.438 -5.062 19.812 1 49.25 398 GLU A N 1
ATOM 3146 C CA . GLU A 1 398 ? -32.969 -6.414 19.953 1 49.25 398 GLU A CA 1
ATOM 3147 C C . GLU A 1 398 ? -33.375 -6.691 21.406 1 49.25 398 GLU A C 1
ATOM 3149 O O . GLU A 1 398 ? -34.375 -7.371 21.656 1 49.25 398 GLU A O 1
ATOM 3154 N N . GLU A 1 399 ? -32.656 -6.16 22.328 1 49.22 399 GLU A N 1
ATOM 3155 C CA . GLU A 1 399 ? -33.062 -6.367 23.719 1 49.22 399 GLU A CA 1
ATOM 3156 C C . GLU A 1 399 ? -34.312 -5.547 24.062 1 49.22 399 GLU A C 1
ATOM 3158 O O . GLU A 1 399 ? -35.125 -5.973 24.875 1 49.22 399 GLU A O 1
ATOM 3163 N N . SER A 1 400 ? -34.375 -4.375 23.609 1 40.62 400 SER A N 1
ATOM 3164 C CA . SER A 1 400 ? -35.594 -3.621 23.969 1 40.62 400 SER A CA 1
ATOM 3165 C C . SER A 1 400 ? -36.844 -4.223 23.312 1 40.62 400 SER A C 1
ATOM 3167 O O . SER A 1 400 ? -37.969 -3.838 23.641 1 40.62 400 SER A O 1
ATOM 3169 N N . ARG A 1 401 ? -36.719 -4.93 22.469 1 38.09 401 ARG A N 1
ATOM 3170 C CA . ARG A 1 401 ? -37.875 -5.543 21.859 1 38.09 401 ARG A CA 1
ATOM 3171 C C . ARG A 1 401 ? -38.25 -6.852 22.562 1 38.09 401 ARG A C 1
ATOM 3173 O O . ARG A 1 401 ? -39.281 -7.453 22.266 1 38.09 401 ARG A O 1
ATOM 3180 N N . CYS A 1 402 ? -37.344 -7.227 23.344 1 29.22 402 CYS A N 1
ATOM 3181 C CA . CYS A 1 402 ? -37.812 -8.344 24.172 1 29.22 402 CYS A CA 1
ATOM 3182 C C . CYS A 1 402 ? -38.375 -7.848 25.484 1 29.22 402 CYS A C 1
ATOM 3184 O O . CYS A 1 402 ? -37.812 -6.969 26.125 1 29.22 402 CYS A O 1
ATOM 3186 N N . MET B 1 1 ? -23.391 22.297 8.555 1 24.31 1 MET B N 1
ATOM 3187 C CA . MET B 1 1 ? -22.297 23.156 8.156 1 24.31 1 MET B CA 1
ATOM 3188 C C . MET B 1 1 ? -21.594 22.609 6.918 1 24.31 1 MET B C 1
ATOM 3190 O O . MET B 1 1 ? -21.188 21.453 6.898 1 24.31 1 MET B O 1
ATOM 3194 N N . ALA B 1 2 ? -21.844 23.172 5.891 1 29.56 2 ALA B N 1
ATOM 3195 C CA . ALA B 1 2 ? -21.484 22.734 4.547 1 29.56 2 ALA B CA 1
ATOM 3196 C C . ALA B 1 2 ? -19.969 22.594 4.406 1 29.56 2 ALA B C 1
ATOM 3198 O O . ALA B 1 2 ? -19.234 23.547 4.66 1 29.56 2 ALA B O 1
ATOM 3199 N N . PHE B 1 3 ? -19.391 21.562 4.762 1 36.56 3 PHE B N 1
ATOM 3200 C CA . PHE B 1 3 ? -18.031 21.281 4.32 1 36.56 3 PHE B CA 1
ATOM 3201 C C . PHE B 1 3 ? -17.781 21.828 2.92 1 36.56 3 PHE B C 1
ATOM 3203 O O . PHE B 1 3 ? -18.406 21.391 1.956 1 36.56 3 PHE B O 1
ATOM 3210 N N . GLU B 1 4 ? -17.609 23.031 2.789 1 44.47 4 GLU B N 1
ATOM 3211 C CA . GLU B 1 4 ? -17.328 23.531 1.446 1 44.47 4 GLU B CA 1
ATOM 3212 C C . GLU B 1 4 ? -16.109 22.812 0.848 1 44.47 4 GLU B C 1
ATOM 3214 O O . GLU B 1 4 ? -15.117 22.594 1.539 1 44.47 4 GLU B O 1
ATOM 3219 N N . GLY B 1 5 ? -16.328 22 -0.147 1 53.22 5 GLY B N 1
ATOM 3220 C CA . GLY B 1 5 ? -15.445 21.25 -1.037 1 53.22 5 GLY B CA 1
ATOM 3221 C C . GLY B 1 5 ? -14.086 21.906 -1.212 1 53.22 5 GLY B C 1
ATOM 3222 O O . GLY B 1 5 ? -13.766 22.891 -0.545 1 53.22 5 GLY B O 1
ATOM 3223 N N . ILE B 1 6 ? -13.172 21.344 -1.875 1 59.94 6 ILE B N 1
ATOM 3224 C CA . ILE B 1 6 ? -11.852 21.828 -2.25 1 59.94 6 ILE B CA 1
ATOM 3225 C C . ILE B 1 6 ? -11.969 23.219 -2.881 1 59.94 6 ILE B C 1
ATOM 3227 O O . ILE B 1 6 ? -12.758 23.422 -3.811 1 59.94 6 ILE B O 1
ATOM 3231 N N . ARG B 1 7 ? -11.477 24.25 -2.182 1 67.69 7 ARG B N 1
ATOM 3232 C CA . ARG B 1 7 ? -11.406 25.578 -2.783 1 67.69 7 ARG B CA 1
ATOM 3233 C C . ARG B 1 7 ? -10.203 25.688 -3.715 1 67.69 7 ARG B C 1
ATOM 3235 O O . ARG B 1 7 ? -9.109 25.25 -3.379 1 67.69 7 ARG B O 1
ATOM 3242 N N . LEU B 1 8 ? -10.539 26.141 -4.891 1 74.81 8 LEU B N 1
ATOM 3243 C CA . LEU B 1 8 ? -9.492 26.328 -5.879 1 74.81 8 LEU B CA 1
ATOM 3244 C C . LEU B 1 8 ? -8.656 27.562 -5.559 1 74.81 8 LEU B C 1
ATOM 3246 O O . LEU B 1 8 ? -9.195 28.578 -5.09 1 74.81 8 LEU B O 1
ATOM 3250 N N . SER B 1 9 ? -7.418 27.484 -5.715 1 74.19 9 SER B N 1
ATOM 3251 C CA . SER B 1 9 ? -6.559 28.656 -5.629 1 74.19 9 SER B CA 1
ATOM 3252 C C . SER B 1 9 ? -6.875 29.672 -6.73 1 74.19 9 SER B C 1
ATOM 3254 O O . SER B 1 9 ? -7.637 29.359 -7.652 1 74.19 9 SER B O 1
ATOM 3256 N N . LYS B 1 10 ? -6.352 30.812 -6.562 1 74.56 10 LYS B N 1
ATOM 3257 C CA . LYS B 1 10 ? -6.57 31.859 -7.566 1 74.56 10 LYS B CA 1
ATOM 3258 C C . LYS B 1 10 ? -6.086 31.406 -8.938 1 74.56 10 LYS B C 1
ATOM 3260 O O . LYS B 1 10 ? -6.797 31.547 -9.938 1 74.56 10 LYS B O 1
ATOM 3265 N N . SER B 1 11 ? -4.875 30.859 -8.953 1 77.81 11 SER B N 1
ATOM 3266 C CA . SER B 1 11 ? -4.309 30.406 -10.219 1 77.81 11 SER B CA 1
ATOM 3267 C C . SER B 1 11 ? -5.137 29.266 -10.82 1 77.81 11 SER B C 1
ATOM 3269 O O . SER B 1 11 ? -5.324 29.219 -12.039 1 77.81 11 SER B O 1
ATOM 3271 N N . GLN B 1 12 ? -5.625 28.438 -10.008 1 83.06 12 GLN B N 1
ATOM 3272 C CA . GLN B 1 12 ? -6.449 27.328 -10.477 1 83.06 12 GLN B CA 1
ATOM 3273 C C . GLN B 1 12 ? -7.793 27.812 -11 1 83.06 12 GLN B C 1
ATOM 3275 O O . GLN B 1 12 ? -8.266 27.344 -12.039 1 83.06 12 GLN B O 1
ATOM 3280 N N . SER B 1 13 ? -8.328 28.781 -10.289 1 83.44 13 SER B N 1
ATOM 3281 C CA . SER B 1 13 ? -9.594 29.359 -10.719 1 83.44 13 SER B CA 1
ATOM 3282 C C . SER B 1 13 ? -9.453 30.047 -12.078 1 83.44 13 SER B C 1
ATOM 3284 O O . SER B 1 13 ? -10.352 29.953 -12.914 1 83.44 13 SER B O 1
ATOM 3286 N N . GLU B 1 14 ? -8.359 30.641 -12.211 1 86.44 14 GLU B N 1
ATOM 3287 C CA . GLU B 1 14 ? -8.102 31.312 -13.477 1 86.44 14 GLU B CA 1
ATOM 3288 C C . GLU B 1 14 ? -7.973 30.312 -14.617 1 86.44 14 GLU B C 1
ATOM 3290 O O . GLU B 1 14 ? -8.492 30.531 -15.711 1 86.44 14 GLU B O 1
ATOM 3295 N N . ALA B 1 15 ? -7.328 29.266 -14.375 1 87.88 15 ALA B N 1
ATOM 3296 C CA . ALA B 1 15 ? -7.145 28.234 -15.391 1 87.88 15 ALA B CA 1
ATOM 3297 C C . ALA B 1 15 ? -8.477 27.578 -15.758 1 87.88 15 ALA B C 1
ATOM 3299 O O . ALA B 1 15 ? -8.766 27.359 -16.938 1 87.88 15 ALA B O 1
ATOM 3300 N N . VAL B 1 16 ? -9.25 27.312 -14.766 1 90 16 VAL B N 1
ATOM 3301 C CA . VAL B 1 16 ? -10.555 26.688 -14.977 1 90 16 VAL B CA 1
ATOM 3302 C C . VAL B 1 16 ? -11.461 27.656 -15.75 1 90 16 VAL B C 1
ATOM 3304 O O . VAL B 1 16 ? -12.164 27.25 -16.672 1 90 16 VAL B O 1
ATOM 3307 N N . SER B 1 17 ? -11.383 28.906 -15.375 1 90.75 17 SER B N 1
ATOM 3308 C CA . SER B 1 17 ? -12.18 29.922 -16.047 1 90.75 17 SER B CA 1
ATOM 3309 C C . SER B 1 17 ? -11.789 30.047 -17.516 1 90.75 17 SER B C 1
ATOM 3311 O O . S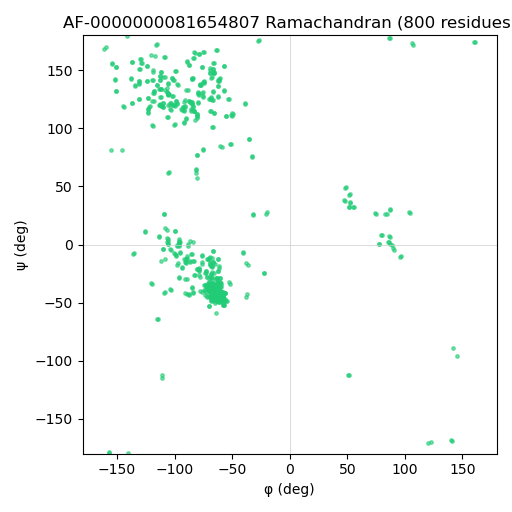ER B 1 17 ? -12.648 30.156 -18.391 1 90.75 17 SER B O 1
ATOM 3313 N N . ALA B 1 18 ? -10.531 29.984 -17.703 1 91.25 18 ALA B N 1
ATOM 3314 C CA . ALA B 1 18 ? -10.039 30.141 -19.078 1 91.25 18 ALA B CA 1
ATOM 3315 C C . ALA B 1 18 ? -10.562 29.016 -19.969 1 91.25 18 ALA B C 1
ATOM 3317 O O . ALA B 1 18 ? -11.031 29.281 -21.094 1 91.25 18 ALA B O 1
ATOM 3318 N N . VAL B 1 19 ? -10.508 27.828 -19.516 1 91.75 19 VAL B N 1
ATOM 3319 C CA . VAL B 1 19 ? -10.93 26.672 -20.312 1 91.75 19 VAL B CA 1
ATOM 3320 C C . VAL B 1 19 ? -12.438 26.719 -20.516 1 91.75 19 VAL B C 1
ATOM 3322 O O . VAL B 1 19 ? -12.938 26.375 -21.594 1 91.75 19 VAL B O 1
ATOM 3325 N N . PHE B 1 20 ? -13.164 27.172 -19.469 1 92.88 20 PHE B N 1
ATOM 3326 C CA . PHE B 1 20 ? -14.617 27.266 -19.547 1 92.88 20 PHE B CA 1
ATOM 3327 C C . PHE B 1 20 ? -15.047 28.312 -20.562 1 92.88 20 PHE B C 1
ATOM 3329 O O . PHE B 1 20 ? -15.891 28.047 -21.422 1 92.88 20 PHE B O 1
ATOM 3336 N N . PHE B 1 21 ? -14.453 29.422 -20.516 1 92.19 21 PHE B N 1
ATOM 3337 C CA . PHE B 1 21 ? -14.891 30.547 -21.344 1 92.19 21 PHE B CA 1
ATOM 3338 C C . PHE B 1 21 ? -14.383 30.391 -22.781 1 92.19 21 PHE B C 1
ATOM 3340 O O . PHE B 1 21 ? -14.945 30.953 -23.719 1 92.19 21 PHE B O 1
ATOM 3347 N N . GLU B 1 22 ? -13.336 29.625 -22.906 1 91.88 22 GLU B N 1
ATOM 3348 C CA . GLU B 1 22 ? -12.93 29.25 -24.266 1 91.88 22 GLU B CA 1
ATOM 3349 C C . GLU B 1 22 ? -13.969 28.344 -24.906 1 91.88 22 GLU B C 1
ATOM 3351 O O . GLU B 1 22 ? -14.203 28.422 -26.125 1 91.88 22 GLU B O 1
ATOM 3356 N N . ALA B 1 23 ? -14.586 27.547 -24.078 1 91.38 23 ALA B N 1
ATOM 3357 C CA . ALA B 1 23 ? -15.594 26.609 -24.578 1 91.38 23 ALA B CA 1
ATOM 3358 C C . ALA B 1 23 ? -16.953 27.312 -24.734 1 91.38 23 ALA B C 1
ATOM 3360 O O . ALA B 1 23 ? -17.781 26.875 -25.516 1 91.38 23 ALA B O 1
ATOM 3361 N N . ASP B 1 24 ? -17.125 28.359 -23.938 1 91.69 24 ASP B N 1
ATOM 3362 C CA . ASP B 1 24 ? -18.359 29.141 -24.016 1 91.69 24 ASP B CA 1
ATOM 3363 C C . ASP B 1 24 ? -18.312 30.141 -25.188 1 91.69 24 ASP B C 1
ATOM 3365 O O . ASP B 1 24 ? -18.266 31.344 -24.969 1 91.69 24 ASP B O 1
ATOM 3369 N N . THR B 1 25 ? -18.5 29.703 -26.312 1 88.06 25 THR B N 1
ATOM 3370 C CA . THR B 1 25 ? -18.359 30.5 -27.516 1 88.06 25 THR B CA 1
ATOM 3371 C C . THR B 1 25 ? -19.453 31.562 -27.594 1 88.06 25 THR B C 1
ATOM 3373 O O . THR B 1 25 ? -19.281 32.625 -28.219 1 88.06 25 THR B O 1
ATOM 3376 N N . GLN B 1 26 ? -20.547 31.359 -26.984 1 88.38 26 GLN B N 1
ATOM 3377 C CA . GLN B 1 26 ? -21.672 32.281 -27.078 1 88.38 26 GLN B CA 1
ATOM 3378 C C . GLN B 1 26 ? -21.688 33.25 -25.906 1 88.38 26 GLN B C 1
ATOM 3380 O O . GLN B 1 26 ? -22.594 34.094 -25.812 1 88.38 26 GLN B O 1
ATOM 3385 N N . ASN B 1 27 ? -20.75 33.188 -25.016 1 88.81 27 ASN B N 1
ATOM 3386 C CA . ASN B 1 27 ? -20.641 34.062 -23.844 1 88.81 27 ASN B CA 1
ATOM 3387 C C . ASN B 1 27 ? -21.938 34.094 -23.031 1 88.81 27 ASN B C 1
ATOM 3389 O O . ASN B 1 27 ? -22.422 35.156 -22.672 1 88.81 27 ASN B O 1
ATOM 3393 N N . SER B 1 28 ? -22.594 32.938 -22.969 1 88.75 28 SER B N 1
ATOM 3394 C CA . SER B 1 28 ? -23.859 32.781 -22.266 1 88.75 28 SER B CA 1
ATOM 3395 C C . SER B 1 28 ? -23.625 32.469 -20.797 1 88.75 28 SER B C 1
ATOM 3397 O O . SER B 1 28 ? -24.547 32.531 -19.984 1 88.75 28 SER B O 1
ATOM 3399 N N . GLY B 1 29 ? -22.406 32.094 -20.469 1 90.5 29 GLY B N 1
ATOM 3400 C CA . GLY B 1 29 ? -22.109 31.672 -19.125 1 90.5 29 GLY B CA 1
ATOM 3401 C C . GLY B 1 29 ? -22.391 30.203 -18.875 1 90.5 29 GLY B C 1
ATOM 3402 O O . GLY B 1 29 ? -22.312 29.719 -17.75 1 90.5 29 GLY B O 1
ATOM 3403 N N . CYS B 1 30 ? -22.828 29.531 -20 1 92.88 30 CYS B N 1
ATOM 3404 C CA . CYS B 1 30 ? -23.125 28.109 -19.922 1 92.88 30 CYS B CA 1
ATOM 3405 C C . CYS B 1 30 ? -22.453 27.344 -21.047 1 92.88 30 CYS B C 1
ATOM 3407 O O . CYS B 1 30 ? -22.125 27.922 -22.094 1 92.88 30 CYS B O 1
ATOM 3409 N N . ILE B 1 31 ? -22.156 26.141 -20.812 1 93.88 31 ILE B N 1
ATOM 3410 C CA . ILE B 1 31 ? -21.594 25.281 -21.859 1 93.88 31 ILE B CA 1
ATOM 3411 C C . ILE B 1 31 ? -22.375 23.969 -21.922 1 93.88 31 ILE B C 1
ATOM 3413 O O . ILE B 1 31 ? -23.109 23.625 -20.984 1 93.88 31 ILE B O 1
ATOM 3417 N N . ASP B 1 32 ? -22.234 23.375 -23.031 1 93.31 32 ASP B N 1
ATOM 3418 C CA . ASP B 1 32 ? -22.859 22.062 -23.203 1 93.31 32 ASP B CA 1
ATOM 3419 C C . ASP B 1 32 ? -22.203 21.031 -22.297 1 93.31 32 ASP B C 1
ATOM 3421 O O . ASP B 1 32 ? -20.969 20.938 -22.219 1 93.31 32 ASP B O 1
ATOM 3425 N N . VAL B 1 33 ? -23.031 20.281 -21.609 1 92.81 33 VAL B N 1
ATOM 3426 C CA . VAL B 1 33 ? -22.562 19.297 -20.625 1 92.81 33 VAL B CA 1
ATOM 3427 C C . VAL B 1 33 ? -21.719 18.234 -21.328 1 92.81 33 VAL B C 1
ATOM 3429 O O . VAL B 1 33 ? -20.828 17.641 -20.719 1 92.81 33 VAL B O 1
ATOM 3432 N N . LYS B 1 34 ? -21.891 18.047 -22.594 1 90.69 34 LYS B N 1
ATOM 3433 C CA . LYS B 1 34 ? -21.156 17.031 -23.375 1 90.69 34 LYS B CA 1
ATOM 3434 C C . LYS B 1 34 ? -19.688 17.406 -23.5 1 90.69 34 LYS B C 1
ATOM 3436 O O . LYS B 1 34 ? -18.844 16.547 -23.75 1 90.69 34 LYS B O 1
ATOM 3441 N N . LEU B 1 35 ? -19.359 18.609 -23.234 1 92.44 35 LEU B N 1
ATOM 3442 C CA . LEU B 1 35 ? -18 19.094 -23.391 1 92.44 35 LEU B CA 1
ATOM 3443 C C . LEU B 1 35 ? -17.203 18.906 -22.094 1 92.44 35 LEU B C 1
ATOM 3445 O O . LEU B 1 35 ? -15.969 19 -22.094 1 92.44 35 LEU B O 1
ATOM 3449 N N . VAL B 1 36 ? -17.906 18.656 -21.047 1 92.19 36 VAL B N 1
ATOM 3450 C CA . VAL B 1 36 ? -17.312 18.734 -19.719 1 92.19 36 VAL B CA 1
ATOM 3451 C C . VAL B 1 36 ? -16.188 17.688 -19.609 1 92.19 36 VAL B C 1
ATOM 3453 O O . VAL B 1 36 ? -15.078 18.016 -19.172 1 92.19 36 VAL B O 1
ATOM 3456 N N . PRO B 1 37 ? -16.406 16.469 -20.062 1 88.81 37 PRO B N 1
ATOM 3457 C CA . PRO B 1 37 ? -15.32 15.492 -19.922 1 88.81 37 PRO B CA 1
ATOM 3458 C C . PRO B 1 37 ? -14.07 15.898 -20.703 1 88.81 37 PRO B C 1
ATOM 3460 O O . PRO B 1 37 ? -12.945 15.703 -20.234 1 88.81 37 PRO B O 1
ATOM 3463 N N . ALA B 1 38 ? -14.273 16.484 -21.797 1 88.81 38 ALA B N 1
ATOM 3464 C CA . ALA B 1 38 ? -13.148 16.922 -22.609 1 88.81 38 ALA B CA 1
ATOM 3465 C C . ALA B 1 38 ? -12.406 18.078 -21.938 1 88.81 38 ALA B C 1
ATOM 3467 O O . ALA B 1 38 ? -11.18 18.156 -22 1 88.81 38 ALA B O 1
ATOM 3468 N N . LEU B 1 39 ? -13.148 18.938 -21.375 1 91.06 39 LEU B N 1
ATOM 3469 C CA . LEU B 1 39 ? -12.531 20.078 -20.688 1 91.06 39 LEU B CA 1
ATOM 3470 C C . LEU B 1 39 ? -11.742 19.609 -19.469 1 91.06 39 LEU B C 1
ATOM 3472 O O . LEU B 1 39 ? -10.664 20.141 -19.188 1 91.06 39 LEU B O 1
ATOM 3476 N N . VAL B 1 40 ? -12.297 18.656 -18.797 1 90 40 VAL B N 1
ATOM 3477 C CA . VAL B 1 40 ? -11.609 18.109 -17.641 1 90 40 VAL B CA 1
ATOM 3478 C C . VAL B 1 40 ? -10.297 17.453 -18.078 1 90 40 VAL B C 1
ATOM 3480 O O . VAL B 1 40 ? -9.258 17.656 -17.438 1 90 40 VAL B O 1
ATOM 3483 N N . ARG B 1 41 ? -10.344 16.828 -19.156 1 87.19 41 ARG B N 1
ATOM 3484 C CA . ARG B 1 41 ? -9.148 16.188 -19.688 1 87.19 41 ARG B CA 1
ATOM 3485 C C . ARG B 1 41 ? -8.117 17.219 -20.125 1 87.19 41 ARG B C 1
ATOM 3487 O O . ARG B 1 41 ? -6.914 17 -19.984 1 87.19 41 ARG B O 1
ATOM 3494 N N . LYS B 1 42 ? -8.594 18.25 -20.625 1 88.69 42 LYS B N 1
ATOM 3495 C CA . LYS B 1 42 ? -7.707 19.328 -21.047 1 88.69 42 LYS B CA 1
ATOM 3496 C C . LYS B 1 42 ? -6.953 19.922 -19.875 1 88.69 42 LYS B C 1
ATOM 3498 O O . LYS B 1 42 ? -5.785 20.297 -19.984 1 88.69 42 LYS B O 1
ATOM 3503 N N . LEU B 1 43 ? -7.613 19.938 -18.797 1 89.81 43 LEU B N 1
ATOM 3504 C CA . LEU B 1 43 ? -7.031 20.562 -17.609 1 89.81 43 LEU B CA 1
ATOM 3505 C C . LEU B 1 43 ? -6.184 19.562 -16.828 1 89.81 43 LEU B C 1
ATOM 3507 O O . LEU B 1 43 ? -5.055 19.875 -16.438 1 89.81 43 LEU B O 1
ATOM 3511 N N . LEU B 1 44 ? -6.691 18.359 -16.688 1 87.94 44 LEU B N 1
ATOM 3512 C CA . LEU B 1 44 ? -6.047 17.391 -15.805 1 87.94 44 LEU B CA 1
ATOM 3513 C C . LEU B 1 44 ? -5.156 16.438 -16.594 1 87.94 44 LEU B C 1
ATOM 3515 O O . LEU B 1 44 ? -4.312 15.75 -16.016 1 87.94 44 LEU B O 1
ATOM 3519 N N . GLY B 1 45 ? -5.363 16.375 -17.891 1 80.56 45 GLY B N 1
ATOM 3520 C CA . GLY B 1 45 ? -4.605 15.461 -18.734 1 80.56 45 GLY B CA 1
ATOM 3521 C C . GLY B 1 45 ? -5.422 14.281 -19.219 1 80.56 45 GLY B C 1
ATOM 3522 O O . GLY B 1 45 ? -6.586 14.125 -18.844 1 80.56 45 GLY B O 1
ATOM 3523 N N . ARG B 1 46 ? -5.008 13.438 -20.094 1 69.12 46 ARG B N 1
ATOM 3524 C CA . ARG B 1 46 ? -5.738 12.414 -20.828 1 69.12 46 ARG B CA 1
ATOM 3525 C C . ARG B 1 46 ? -6.172 11.273 -19.906 1 69.12 46 ARG B C 1
ATOM 3527 O O . ARG B 1 46 ? -7.305 10.797 -19.984 1 69.12 46 ARG B O 1
ATOM 3534 N N . GLN B 1 47 ? -5.594 10.883 -18.938 1 66.19 47 GLN B N 1
ATOM 3535 C CA . GLN B 1 47 ? -6.012 9.773 -18.078 1 66.19 47 GLN B CA 1
ATOM 3536 C C . GLN B 1 47 ? -5.445 9.914 -16.672 1 66.19 47 GLN B C 1
ATOM 3538 O O . GLN B 1 47 ? -4.566 9.148 -16.281 1 66.19 47 GLN B O 1
ATOM 3543 N N . PRO B 1 48 ? -6.242 10.758 -16.047 1 72.56 48 PRO B N 1
ATOM 3544 C CA . PRO B 1 48 ? -5.742 10.883 -14.672 1 72.56 48 PRO B CA 1
ATOM 3545 C C . PRO B 1 48 ? -6.086 9.672 -13.805 1 72.56 48 PRO B C 1
ATOM 3547 O O . PRO B 1 48 ? -7.199 9.148 -13.883 1 72.56 48 PRO B O 1
ATOM 3550 N N . HIS B 1 49 ? -5.125 9.18 -13.172 1 71.81 49 HIS B N 1
ATOM 3551 C CA . HIS B 1 49 ? -5.312 8.031 -12.297 1 71.81 49 HIS B CA 1
ATOM 3552 C C . HIS B 1 49 ? -6.438 8.289 -11.297 1 71.81 49 HIS B C 1
ATOM 3554 O O . HIS B 1 49 ? -6.512 9.359 -10.695 1 71.81 49 HIS B O 1
ATOM 3560 N N . GLY B 1 50 ? -7.352 7.406 -11.305 1 68.94 50 GLY B N 1
ATOM 3561 C CA . GLY B 1 50 ? -8.406 7.465 -10.305 1 68.94 50 GLY B CA 1
ATOM 3562 C C . GLY B 1 50 ? -9.664 8.156 -10.805 1 68.94 50 GLY B C 1
ATOM 3563 O O . GLY B 1 50 ? -10.68 8.164 -10.109 1 68.94 50 GLY B O 1
ATOM 3564 N N . LEU B 1 51 ? -9.516 8.766 -11.977 1 77.69 51 LEU B N 1
ATOM 3565 C CA . LEU B 1 51 ? -10.672 9.508 -12.461 1 77.69 51 LEU B CA 1
ATOM 3566 C C . LEU B 1 51 ? -11.359 8.758 -13.602 1 77.69 51 LEU B C 1
ATOM 3568 O O . LEU B 1 51 ? -10.727 8.422 -14.602 1 77.69 51 LEU B O 1
ATOM 3572 N N . ASP B 1 52 ? -12.609 8.469 -13.312 1 75.56 52 ASP B N 1
ATOM 3573 C CA . ASP B 1 52 ? -13.445 7.836 -14.328 1 75.56 52 ASP B CA 1
ATOM 3574 C C . ASP B 1 52 ? -14.219 8.883 -15.125 1 75.56 52 ASP B C 1
ATOM 3576 O O . ASP B 1 52 ? -15.062 9.594 -14.578 1 75.56 52 ASP B O 1
ATOM 3580 N N . PRO B 1 53 ? -13.961 8.906 -16.375 1 77.56 53 PRO B N 1
ATOM 3581 C CA . PRO B 1 53 ? -14.656 9.906 -17.188 1 77.56 53 PRO B CA 1
ATOM 3582 C C . PRO B 1 53 ? -16.172 9.75 -17.156 1 77.56 53 PRO B C 1
ATOM 3584 O O . PRO B 1 53 ? -16.906 10.734 -17.297 1 77.56 53 PRO B O 1
ATOM 3587 N N . HIS B 1 54 ? -16.578 8.539 -16.969 1 80.75 54 HIS B N 1
ATOM 3588 C CA . HIS B 1 54 ? -18.016 8.305 -16.922 1 80.75 54 HIS B CA 1
ATOM 3589 C C . HIS B 1 54 ? -18.625 8.93 -15.68 1 80.75 54 HIS B C 1
ATOM 3591 O O . HIS B 1 54 ? -19.734 9.477 -15.734 1 80.75 54 HIS B O 1
ATOM 3597 N N . ILE B 1 55 ? -17.891 8.906 -14.688 1 80 55 ILE B N 1
ATOM 3598 C CA . ILE B 1 55 ? -18.375 9.484 -13.43 1 80 55 ILE B CA 1
ATOM 3599 C C . ILE B 1 55 ? -18.422 11.008 -13.547 1 80 55 ILE B C 1
ATOM 3601 O O . ILE B 1 55 ? -19.344 11.648 -13.055 1 80 55 ILE B O 1
ATOM 3605 N N . VAL B 1 56 ? -17.469 11.531 -14.234 1 85.69 56 VAL B N 1
ATOM 3606 C CA . VAL B 1 56 ? -17.406 12.977 -14.43 1 85.69 56 VAL B CA 1
ATOM 3607 C C . VAL B 1 56 ? -18.609 13.438 -15.25 1 85.69 56 VAL B C 1
ATOM 3609 O O . VAL B 1 56 ? -19.219 14.461 -14.938 1 85.69 56 VAL B O 1
ATOM 3612 N N . ARG B 1 57 ? -18.938 12.641 -16.172 1 86.88 57 ARG B N 1
ATOM 3613 C CA . ARG B 1 57 ? -20.078 12.961 -17.031 1 86.88 57 ARG B CA 1
ATOM 3614 C C . ARG B 1 57 ? -21.375 12.93 -16.25 1 86.88 57 ARG B C 1
ATOM 3616 O O . ARG B 1 57 ? -22.203 13.836 -16.359 1 86.88 57 ARG B O 1
ATOM 3623 N N . ILE B 1 58 ? -21.484 11.977 -15.438 1 86.81 58 ILE B N 1
ATOM 3624 C CA . ILE B 1 58 ? -22.703 11.812 -14.648 1 86.81 58 ILE B CA 1
ATOM 3625 C C . ILE B 1 58 ? -22.859 12.984 -13.688 1 86.81 58 ILE B C 1
ATOM 3627 O O . ILE B 1 58 ? -23.953 13.539 -13.547 1 86.81 58 ILE B O 1
ATOM 3631 N N . LYS B 1 59 ? -21.828 13.367 -13.125 1 87.06 59 LYS B N 1
ATOM 3632 C CA . LYS B 1 59 ? -21.859 14.477 -12.18 1 87.06 59 LYS B CA 1
ATOM 3633 C C . LYS B 1 59 ? -22.172 15.797 -12.883 1 87.06 59 LYS B C 1
ATOM 3635 O O . LYS B 1 59 ? -22.906 16.625 -12.359 1 87.06 59 LYS B O 1
ATOM 3640 N N . ALA B 1 60 ? -21.609 15.914 -14.016 1 89.94 60 ALA B N 1
ATOM 3641 C CA . ALA B 1 60 ? -21.859 17.125 -14.805 1 89.94 60 ALA B CA 1
ATOM 3642 C C . ALA B 1 60 ? -23.328 17.188 -15.242 1 89.94 60 ALA B C 1
ATOM 3644 O O . ALA B 1 60 ? -23.938 18.25 -15.172 1 89.94 60 ALA B O 1
ATOM 3645 N N . GLU B 1 61 ? -23.812 16.078 -15.594 1 90.62 61 GLU B N 1
ATOM 3646 C CA . GLU B 1 61 ? -25.203 16.016 -16.031 1 90.62 61 GLU B CA 1
ATOM 3647 C C . GLU B 1 61 ? -26.156 16.297 -14.867 1 90.62 61 GLU B C 1
ATOM 3649 O O . GLU B 1 61 ? -27.188 16.938 -15.039 1 90.62 61 GLU B O 1
ATOM 3654 N N . ALA B 1 62 ? -25.781 15.875 -13.727 1 90.12 62 ALA B N 1
ATOM 3655 C CA . ALA B 1 62 ? -26.609 16.078 -12.539 1 90.12 62 ALA B CA 1
ATOM 3656 C C . ALA B 1 62 ? -26.656 17.562 -12.156 1 90.12 62 ALA B C 1
ATOM 3658 O O . ALA B 1 62 ? -27.641 18.031 -11.594 1 90.12 62 ALA B O 1
ATOM 3659 N N . SER B 1 63 ? -25.625 18.266 -12.484 1 89.25 63 SER B N 1
ATOM 3660 C CA . SER B 1 63 ? -25.547 19.672 -12.117 1 89.25 63 SER B CA 1
ATOM 3661 C C . SER B 1 63 ? -26 20.578 -13.266 1 89.25 63 SER B C 1
ATOM 3663 O O . SER B 1 63 ? -25.906 21.797 -13.172 1 89.25 63 SER B O 1
ATOM 3665 N N . SER B 1 64 ? -26.469 19.875 -14.336 1 89.12 64 SER B N 1
ATOM 3666 C CA . SER B 1 64 ? -26.812 20.641 -15.531 1 89.12 64 SER B CA 1
ATOM 3667 C C . SER B 1 64 ? -28.312 20.875 -15.617 1 89.12 64 SER B C 1
ATOM 3669 O O . SER B 1 64 ? -29.094 20.188 -14.945 1 89.12 64 SER B O 1
ATOM 3671 N N . THR B 1 65 ? -28.672 21.984 -16.203 1 89.44 65 THR B N 1
ATOM 3672 C CA . THR B 1 65 ? -30.047 22.297 -16.516 1 89.44 65 THR B CA 1
ATOM 3673 C C . THR B 1 65 ? -30.266 22.328 -18.031 1 89.44 65 THR B C 1
ATOM 3675 O O . THR B 1 65 ? -29.656 23.125 -18.734 1 89.44 65 THR B O 1
ATOM 3678 N N . LYS B 1 66 ? -31.125 21.5 -18.562 1 90.25 66 LYS B N 1
ATOM 3679 C CA . LYS B 1 66 ? -31.453 21.406 -19.984 1 90.25 66 LYS B CA 1
ATOM 3680 C C . LYS B 1 66 ? -30.203 21.156 -20.812 1 90.25 66 LYS B C 1
ATOM 3682 O O . LYS B 1 66 ? -30.016 21.797 -21.859 1 90.25 66 LYS B O 1
ATOM 3687 N N . GLY B 1 67 ? -29.234 20.422 -20.234 1 90.38 67 GLY B N 1
ATOM 3688 C CA . GLY B 1 67 ? -28.031 20.031 -20.969 1 90.38 67 GLY B CA 1
ATOM 3689 C C . GLY B 1 67 ? -26.922 21.062 -20.906 1 90.38 67 GLY B C 1
ATOM 3690 O O . GLY B 1 67 ? -25.891 20.906 -21.531 1 90.38 67 GLY B O 1
ATOM 3691 N N . LEU B 1 68 ? -27.25 22.141 -20.172 1 93.38 68 LEU B N 1
ATOM 3692 C CA . LEU B 1 68 ? -26.25 23.203 -20.031 1 93.38 68 LEU B CA 1
ATOM 3693 C C . LEU B 1 68 ? -25.766 23.297 -18.594 1 93.38 68 LEU B C 1
ATOM 3695 O O . LEU B 1 68 ? -26.547 23.109 -17.656 1 93.38 68 LEU B O 1
ATOM 3699 N N . ILE B 1 69 ? -24.469 23.547 -18.453 1 94.19 69 ILE B N 1
ATOM 3700 C CA . ILE B 1 69 ? -23.891 23.688 -17.125 1 94.19 69 ILE B CA 1
ATOM 3701 C C . ILE B 1 69 ? -23.312 25.094 -16.953 1 94.19 69 ILE B C 1
ATOM 3703 O O . ILE B 1 69 ? -22.641 25.609 -17.844 1 94.19 69 ILE B O 1
ATOM 3707 N N . GLN B 1 70 ? -23.672 25.609 -15.883 1 93.06 70 GLN B N 1
ATOM 3708 C CA . GLN B 1 70 ? -23.188 26.953 -15.562 1 93.06 70 GLN B CA 1
ATOM 3709 C C . GLN B 1 70 ? -21.75 26.906 -15.039 1 93.06 70 GLN B C 1
ATOM 3711 O O . GLN B 1 70 ? -21.266 25.844 -14.648 1 93.06 70 GLN B O 1
ATOM 3716 N N . PHE B 1 71 ? -21.172 28.047 -15.062 1 91.06 71 PHE B N 1
ATOM 3717 C CA . PHE B 1 71 ? -19.781 28.125 -14.641 1 91.06 71 PHE B CA 1
ATOM 3718 C C . PHE B 1 71 ? -19.625 27.672 -13.195 1 91.06 71 PHE B C 1
ATOM 3720 O O . PHE B 1 71 ? -18.703 26.906 -12.883 1 91.06 71 PHE B O 1
ATOM 3727 N N . THR B 1 72 ? -20.484 28.078 -12.359 1 87.69 72 THR B N 1
ATOM 3728 C CA . THR B 1 72 ? -20.391 27.734 -10.945 1 87.69 72 THR B CA 1
ATOM 3729 C C . THR B 1 72 ? -20.484 26.219 -10.758 1 87.69 72 THR B C 1
ATOM 3731 O O . THR B 1 72 ? -19.75 25.641 -9.953 1 87.69 72 THR B O 1
ATOM 3734 N N . ASP B 1 73 ? -21.328 25.641 -11.523 1 90.38 73 ASP B N 1
ATOM 3735 C CA . ASP B 1 73 ? -21.484 24.203 -11.438 1 90.38 73 ASP B CA 1
ATOM 3736 C C . ASP B 1 73 ? -20.281 23.469 -12.031 1 90.38 73 ASP B C 1
ATOM 3738 O O . ASP B 1 73 ? -19.875 22.422 -11.539 1 90.38 73 ASP B O 1
ATOM 3742 N N . PHE B 1 74 ? -19.781 24.078 -13.062 1 91.62 74 PHE B N 1
ATOM 3743 C CA . PHE B 1 74 ? -18.578 23.516 -13.672 1 91.62 74 PHE B CA 1
ATOM 3744 C C . PHE B 1 74 ? -17.422 23.516 -12.688 1 91.62 74 PHE B C 1
ATOM 3746 O O . PHE B 1 74 ? -16.672 22.547 -12.609 1 91.62 74 PHE B O 1
ATOM 3753 N N . VAL B 1 75 ? -17.344 24.531 -11.922 1 88.25 75 VAL B N 1
ATOM 3754 C CA . VAL B 1 75 ? -16.297 24.625 -10.914 1 88.25 75 VAL B CA 1
ATOM 3755 C C . VAL B 1 75 ? -16.484 23.531 -9.875 1 88.25 75 VAL B C 1
ATOM 3757 O O . VAL B 1 75 ? -15.508 22.922 -9.414 1 88.25 75 VAL B O 1
ATOM 3760 N N . GLY B 1 76 ? -17.656 23.266 -9.578 1 86.06 76 GLY B N 1
ATOM 3761 C CA . GLY B 1 76 ? -17.953 22.188 -8.656 1 86.06 76 GLY B CA 1
ATOM 3762 C C . GLY B 1 76 ? -17.531 20.828 -9.188 1 86.06 76 GLY B C 1
ATOM 3763 O O . GLY B 1 76 ? -16.969 20.016 -8.445 1 86.06 76 GLY B O 1
ATOM 3764 N N . VAL B 1 77 ? -17.828 20.641 -10.43 1 87.69 77 VAL B N 1
ATOM 3765 C CA . VAL B 1 77 ? -17.438 19.375 -11.062 1 87.69 77 VAL B CA 1
ATOM 3766 C C . VAL B 1 77 ? -15.922 19.25 -11.086 1 87.69 77 VAL B C 1
ATOM 3768 O O . VAL B 1 77 ? -15.383 18.172 -10.812 1 87.69 77 VAL B O 1
ATOM 3771 N N . MET B 1 78 ? -15.281 20.312 -11.375 1 88.06 78 MET B N 1
ATOM 3772 C CA . MET B 1 78 ? -13.828 20.312 -11.422 1 88.06 78 MET B CA 1
ATOM 3773 C C . MET B 1 78 ? -13.234 20.047 -10.047 1 88.06 78 MET B C 1
ATOM 3775 O O . MET B 1 78 ? -12.273 19.281 -9.914 1 88.06 78 MET B O 1
ATOM 3779 N N . ALA B 1 79 ? -13.859 20.656 -9.086 1 84.06 79 ALA B N 1
ATOM 3780 C CA . ALA B 1 79 ? -13.398 20.453 -7.719 1 84.06 79 ALA B CA 1
ATOM 3781 C C . ALA B 1 79 ? -13.523 18.984 -7.301 1 84.06 79 ALA B C 1
ATOM 3783 O O . ALA B 1 79 ? -12.609 18.438 -6.68 1 84.06 79 ALA B O 1
ATOM 3784 N N . ASP B 1 80 ? -14.516 18.422 -7.711 1 83.44 80 ASP B N 1
ATOM 3785 C CA . ASP B 1 80 ? -14.75 17.016 -7.402 1 83.44 80 ASP B CA 1
ATOM 3786 C C . ASP B 1 80 ? -13.75 16.125 -8.125 1 83.44 80 ASP B C 1
ATOM 3788 O O . ASP B 1 80 ? -13.234 15.164 -7.555 1 83.44 80 ASP B O 1
ATOM 3792 N N . ALA B 1 81 ? -13.586 16.438 -9.344 1 85.94 81 ALA B N 1
ATOM 3793 C CA . ALA B 1 81 ? -12.633 15.664 -10.133 1 85.94 81 ALA B CA 1
ATOM 3794 C C . ALA B 1 81 ? -11.227 15.766 -9.547 1 85.94 81 ALA B C 1
ATOM 3796 O O . ALA B 1 81 ? -10.523 14.758 -9.445 1 85.94 81 ALA B O 1
ATOM 3797 N N . MET B 1 82 ? -10.906 16.938 -9.164 1 87 82 MET B N 1
ATOM 3798 C CA . MET B 1 82 ? -9.586 17.188 -8.602 1 87 82 MET B CA 1
ATOM 3799 C C . MET B 1 82 ? -9.406 16.453 -7.281 1 87 82 MET B C 1
ATOM 3801 O O . MET B 1 82 ? -8.312 15.992 -6.961 1 87 82 MET B O 1
ATOM 3805 N N . ALA B 1 83 ? -10.453 16.344 -6.602 1 83.38 83 ALA B N 1
ATOM 3806 C CA . ALA B 1 83 ? -10.414 15.672 -5.309 1 83.38 83 ALA B CA 1
ATOM 3807 C C . ALA B 1 83 ? -10.164 14.18 -5.48 1 83.38 83 ALA B C 1
ATOM 3809 O O . ALA B 1 83 ? -9.664 13.516 -4.566 1 83.38 83 ALA B O 1
ATOM 3810 N N . GLN B 1 84 ? -10.375 13.68 -6.637 1 83.88 84 GLN B N 1
ATOM 3811 C CA . GLN B 1 84 ? -10.352 12.234 -6.836 1 83.88 84 GLN B CA 1
ATOM 3812 C C . GLN B 1 84 ? -9.016 11.789 -7.434 1 83.88 84 GLN B C 1
ATOM 3814 O O . GLN B 1 84 ? -8.75 10.594 -7.535 1 83.88 84 GLN B O 1
ATOM 3819 N N . THR B 1 85 ? -8.203 12.734 -7.801 1 86.69 85 THR B N 1
ATOM 3820 C CA . THR B 1 85 ? -6.98 12.344 -8.492 1 86.69 85 THR B CA 1
ATOM 3821 C C . THR B 1 85 ? -5.785 13.141 -7.977 1 86.69 85 THR B C 1
ATOM 3823 O O . THR B 1 85 ? -5.957 14.219 -7.395 1 86.69 85 THR B O 1
ATOM 3826 N N . THR B 1 86 ? -4.641 12.578 -8.156 1 88.31 86 THR B N 1
ATOM 3827 C CA . THR B 1 86 ? -3.4 13.273 -7.824 1 88.31 86 THR B CA 1
ATOM 3828 C C . THR B 1 86 ? -2.787 13.906 -9.07 1 88.31 86 THR B C 1
ATOM 3830 O O . THR B 1 86 ? -1.749 14.562 -8.992 1 88.31 86 THR B O 1
ATOM 3833 N N . ASN B 1 87 ? -3.422 13.719 -10.18 1 87.5 87 ASN B N 1
ATOM 3834 C CA . ASN B 1 87 ? -2.961 14.312 -11.422 1 87.5 87 ASN B CA 1
ATOM 3835 C C . ASN B 1 87 ? -3.746 15.578 -11.773 1 87.5 87 ASN B C 1
ATOM 3837 O O . ASN B 1 87 ? -4.844 15.5 -12.328 1 87.5 87 ASN B O 1
ATOM 3841 N N . TRP B 1 88 ? -3.09 16.719 -11.531 1 87 88 TRP B N 1
ATOM 3842 C CA . TRP B 1 88 ? -3.805 17.969 -11.758 1 87 88 TRP B CA 1
ATOM 3843 C C . TRP B 1 88 ? -3.314 18.656 -13.023 1 87 88 TRP B C 1
ATOM 3845 O O . TRP B 1 88 ? -3.818 19.719 -13.398 1 87 88 TRP B O 1
ATOM 3855 N N . GLY B 1 89 ? -2.367 18.016 -13.688 1 86 89 GLY B N 1
ATOM 3856 C CA . GLY B 1 89 ? -1.915 18.531 -14.969 1 86 89 GLY B CA 1
ATOM 3857 C C . GLY B 1 89 ? -1.54 20 -14.93 1 86 89 GLY B C 1
ATOM 3858 O O . GLY B 1 89 ? -0.67 20.406 -14.156 1 86 89 GLY B O 1
ATOM 3859 N N . ALA B 1 90 ? -2.359 20.828 -15.625 1 83.81 90 ALA B N 1
ATOM 3860 C CA . ALA B 1 90 ? -2.102 22.266 -15.734 1 83.81 90 ALA B CA 1
ATOM 3861 C C . ALA B 1 90 ? -2.467 22.984 -14.438 1 83.81 90 ALA B C 1
ATOM 3863 O O . ALA B 1 90 ? -2.092 24.141 -14.242 1 83.81 90 ALA B O 1
ATOM 3864 N N . LEU B 1 91 ? -3.08 22.312 -13.586 1 85.75 91 LEU B N 1
ATOM 3865 C CA . LEU B 1 91 ? -3.58 22.953 -12.375 1 85.75 91 LEU B CA 1
ATOM 3866 C C . LEU B 1 91 ? -2.652 22.703 -11.195 1 85.75 91 LEU B C 1
ATOM 3868 O O . LEU B 1 91 ? -2.984 23.031 -10.055 1 85.75 91 LEU B O 1
ATOM 3872 N N . LYS B 1 92 ? -1.522 22.203 -11.461 1 86.81 92 LYS B N 1
ATOM 3873 C CA . LYS B 1 92 ? -0.562 21.922 -10.391 1 86.81 92 LYS B CA 1
ATOM 3874 C C . LYS B 1 92 ? -0.023 23.234 -9.797 1 86.81 92 LYS B C 1
ATOM 3876 O O . LYS B 1 92 ? -0.052 24.266 -10.453 1 86.81 92 LYS B O 1
ATOM 3881 N N . THR B 1 93 ? 0.308 23.172 -8.594 1 85.62 93 THR B N 1
ATOM 3882 C CA . THR B 1 93 ? 0.875 24.328 -7.91 1 85.62 93 THR B CA 1
ATOM 3883 C C . THR B 1 93 ? 2.393 24.359 -8.062 1 85.62 93 THR B C 1
ATOM 3885 O O . THR B 1 93 ? 3.062 23.344 -7.852 1 85.62 93 THR B O 1
ATOM 3888 N N . HIS B 1 94 ? 2.887 25.484 -8.398 1 83 94 HIS B N 1
ATOM 3889 C CA . HIS B 1 94 ? 4.324 25.656 -8.602 1 83 94 HIS B CA 1
ATOM 3890 C C . HIS B 1 94 ? 5.055 25.75 -7.266 1 83 94 HIS B C 1
ATOM 3892 O O . HIS B 1 94 ? 4.574 26.406 -6.332 1 83 94 HIS B O 1
ATOM 3898 N N . VAL B 1 95 ? 6.168 25.078 -7.219 1 83.12 95 VAL B N 1
ATOM 3899 C CA . VAL B 1 95 ? 6.996 25.094 -6.016 1 83.12 95 VAL B CA 1
ATOM 3900 C C . VAL B 1 95 ? 8.234 25.953 -6.246 1 83.12 95 VAL B C 1
ATOM 3902 O O . VAL B 1 95 ? 8.906 25.812 -7.273 1 83.12 95 VAL B O 1
ATOM 3905 N N . GLY B 1 96 ? 8.398 26.891 -5.191 1 79.81 96 GLY B N 1
ATOM 3906 C CA . GLY B 1 96 ? 9.539 27.797 -5.289 1 79.81 96 GLY B CA 1
ATOM 3907 C C . GLY B 1 96 ? 10.836 27.156 -4.809 1 79.81 96 GLY B C 1
ATOM 3908 O O . GLY B 1 96 ? 11.461 27.656 -3.875 1 79.81 96 GLY B O 1
ATOM 3909 N N . GLY B 1 97 ? 11.375 26.094 -5.359 1 81.56 97 GLY B N 1
ATOM 3910 C CA . GLY B 1 97 ? 12.633 25.469 -4.977 1 81.56 97 GLY B CA 1
ATOM 3911 C C . GLY B 1 97 ? 12.453 24.031 -4.531 1 81.56 97 GLY B C 1
ATOM 3912 O O . GLY B 1 97 ? 11.359 23.469 -4.613 1 81.56 97 GLY B O 1
ATOM 3913 N N . TYR B 1 98 ? 13.602 23.547 -3.988 1 88.38 98 TYR B N 1
ATOM 3914 C CA . TYR B 1 98 ? 13.602 22.125 -3.617 1 88.38 98 TYR B CA 1
ATOM 3915 C C . TYR B 1 98 ? 13.023 21.938 -2.221 1 88.38 98 TYR B C 1
ATOM 3917 O O . TYR B 1 98 ? 13.492 22.547 -1.257 1 88.38 98 TYR B O 1
ATOM 3925 N N . VAL B 1 99 ? 12 21.188 -2.072 1 89.5 99 VAL B N 1
ATOM 3926 C CA . VAL B 1 99 ? 11.32 20.922 -0.813 1 89.5 99 VAL B CA 1
ATOM 3927 C C . VAL B 1 99 ? 11.695 19.531 -0.313 1 89.5 99 VAL B C 1
ATOM 3929 O O . VAL B 1 99 ? 11.914 19.328 0.884 1 89.5 99 VAL B O 1
ATOM 3932 N N . GLY B 1 100 ? 11.836 18.531 -1.146 1 92.94 100 GLY B N 1
ATOM 3933 C CA . GLY B 1 100 ? 12.227 17.172 -0.784 1 92.94 100 GLY B CA 1
ATOM 3934 C C . GLY B 1 100 ? 11.062 16.203 -0.779 1 92.94 100 GLY B C 1
ATOM 3935 O O . GLY B 1 100 ? 11.086 15.203 -0.06 1 92.94 100 GLY B O 1
ATOM 3936 N N . ILE B 1 101 ? 10.047 16.469 -1.589 1 92.81 101 ILE B N 1
ATOM 3937 C CA . ILE B 1 101 ? 8.875 15.602 -1.583 1 92.81 101 ILE B CA 1
ATOM 3938 C C . ILE B 1 101 ? 9.211 14.273 -2.258 1 92.81 101 ILE B C 1
ATOM 3940 O O . ILE B 1 101 ? 8.547 13.258 -2.02 1 92.81 101 ILE B O 1
ATOM 3944 N N . ASP B 1 102 ? 10.273 14.289 -3.135 1 94 102 ASP B N 1
ATOM 3945 C CA . ASP B 1 102 ? 10.664 13.086 -3.861 1 94 102 ASP B CA 1
ATOM 3946 C C . ASP B 1 102 ? 11.195 12.023 -2.91 1 94 102 ASP B C 1
ATOM 3948 O O . ASP B 1 102 ? 11.258 10.844 -3.262 1 94 102 ASP B O 1
ATOM 3952 N N . THR B 1 103 ? 11.523 12.414 -1.667 1 95.31 103 THR B N 1
ATOM 3953 C CA . THR B 1 103 ? 12.102 11.484 -0.703 1 95.31 103 THR B CA 1
ATOM 3954 C C . THR B 1 103 ? 11.055 10.484 -0.221 1 95.31 103 THR B C 1
ATOM 3956 O O . THR B 1 103 ? 11.391 9.461 0.38 1 95.31 103 THR B O 1
ATOM 3959 N N . ILE B 1 104 ? 9.812 10.758 -0.524 1 94.88 104 ILE B N 1
ATOM 3960 C CA . ILE B 1 104 ? 8.742 9.859 -0.11 1 94.88 104 ILE B CA 1
ATOM 3961 C C . ILE B 1 104 ? 8.922 8.5 -0.781 1 94.88 104 ILE B C 1
ATOM 3963 O O . ILE B 1 104 ? 8.547 7.465 -0.219 1 94.88 104 ILE B O 1
ATOM 3967 N N . GLN B 1 105 ? 9.523 8.492 -1.965 1 93.5 105 GLN B N 1
ATOM 3968 C CA . GLN B 1 105 ? 9.781 7.242 -2.674 1 93.5 105 GLN B CA 1
ATOM 3969 C C . GLN B 1 105 ? 10.68 6.32 -1.855 1 93.5 105 GLN B C 1
ATOM 3971 O O . GLN B 1 105 ? 10.414 5.121 -1.746 1 93.5 105 GLN B O 1
ATOM 3976 N N . GLU B 1 106 ? 11.648 6.949 -1.281 1 93.56 106 GLU B N 1
ATOM 3977 C CA . GLU B 1 106 ? 12.594 6.172 -0.485 1 93.56 106 GLU B CA 1
ATOM 3978 C C . GLU B 1 106 ? 11.969 5.719 0.831 1 93.56 106 GLU B C 1
ATOM 3980 O O . GLU B 1 106 ? 12.258 4.625 1.32 1 93.56 106 GLU B O 1
ATOM 3985 N N . GLN B 1 107 ? 11.133 6.539 1.385 1 93.56 107 GLN B N 1
ATOM 3986 C CA . GLN B 1 107 ? 10.438 6.172 2.613 1 93.56 107 GLN B CA 1
ATOM 3987 C C . GLN B 1 107 ? 9.562 4.938 2.404 1 93.56 107 GLN B C 1
ATOM 3989 O O . GLN B 1 107 ? 9.594 4.004 3.209 1 93.56 107 GLN B O 1
ATOM 3994 N N . ILE B 1 108 ? 8.914 4.879 1.316 1 93.19 108 ILE B N 1
ATOM 3995 C CA . ILE B 1 108 ? 8.016 3.775 1.001 1 93.19 108 ILE B CA 1
ATOM 3996 C C . ILE B 1 108 ? 8.828 2.518 0.702 1 93.19 108 ILE B C 1
ATOM 3998 O O . ILE B 1 108 ? 8.469 1.42 1.132 1 93.19 108 ILE B O 1
ATOM 4002 N N . ARG B 1 109 ? 9.852 2.725 -0.089 1 92.62 109 ARG B N 1
ATOM 4003 C CA . ARG B 1 109 ? 10.711 1.6 -0.439 1 92.62 109 ARG B CA 1
ATOM 4004 C C . ARG B 1 109 ? 11.273 0.928 0.812 1 92.62 109 ARG B C 1
ATOM 4006 O O . ARG B 1 109 ? 11.219 -0.297 0.939 1 92.62 109 ARG B O 1
ATOM 4013 N N . ARG B 1 110 ? 11.773 1.698 1.735 1 91.06 110 ARG B N 1
ATOM 4014 C CA . ARG B 1 110 ? 12.367 1.169 2.961 1 91.06 110 ARG B CA 1
ATOM 4015 C C . ARG B 1 110 ? 11.336 0.386 3.77 1 91.06 110 ARG B C 1
ATOM 4017 O O . ARG B 1 110 ? 11.633 -0.699 4.273 1 91.06 110 ARG B O 1
ATOM 4024 N N . LYS B 1 111 ? 10.211 0.9 3.854 1 89.94 111 LYS B N 1
ATOM 4025 C CA . LYS B 1 111 ? 9.156 0.247 4.621 1 89.94 111 LYS B CA 1
ATOM 4026 C C . LYS B 1 111 ? 8.719 -1.056 3.957 1 89.94 111 LYS B C 1
ATOM 4028 O O . LYS B 1 111 ? 8.469 -2.055 4.637 1 89.94 111 LYS B O 1
ATOM 4033 N N . ALA B 1 112 ? 8.578 -1.022 2.641 1 90.56 112 ALA B N 1
ATOM 4034 C CA . ALA B 1 112 ? 8.203 -2.219 1.893 1 90.56 112 ALA B CA 1
ATOM 4035 C C . ALA B 1 112 ? 9.234 -3.324 2.062 1 90.56 112 ALA B C 1
ATOM 4037 O O . ALA B 1 112 ? 8.883 -4.496 2.207 1 90.56 112 ALA B O 1
ATOM 4038 N N . LEU B 1 113 ? 10.477 -2.92 2.057 1 90.94 113 LEU B N 1
ATOM 4039 C CA . LEU B 1 113 ? 11.562 -3.885 2.205 1 90.94 113 LEU B CA 1
ATOM 4040 C C . LEU B 1 113 ? 11.562 -4.488 3.604 1 90.94 113 LEU B C 1
ATOM 4042 O O . LEU B 1 113 ? 11.828 -5.684 3.77 1 90.94 113 LEU B O 1
ATOM 4046 N N . LYS B 1 114 ? 11.25 -3.67 4.562 1 87.5 114 LYS B N 1
ATOM 4047 C CA . LYS B 1 114 ? 11.188 -4.164 5.938 1 87.5 114 LYS B CA 1
ATOM 4048 C C . LYS B 1 114 ? 10.039 -5.16 6.109 1 87.5 114 LYS B C 1
ATOM 4050 O O . LYS B 1 114 ? 10.188 -6.164 6.809 1 87.5 114 LYS B O 1
ATOM 4055 N N . LYS B 1 115 ? 8.969 -4.902 5.512 1 88.44 115 LYS B N 1
ATOM 4056 C CA . LYS B 1 115 ? 7.797 -5.766 5.602 1 88.44 115 LYS B CA 1
ATOM 4057 C C . LYS B 1 115 ? 7.992 -7.039 4.785 1 88.44 115 LYS B C 1
ATOM 4059 O O . LYS B 1 115 ? 7.57 -8.117 5.203 1 88.44 115 LYS B O 1
ATOM 4064 N N . GLY B 1 116 ? 8.562 -6.941 3.684 1 92.12 116 GLY B N 1
ATOM 4065 C CA . GLY B 1 116 ? 8.68 -8.047 2.748 1 92.12 116 GLY B CA 1
ATOM 4066 C C . GLY B 1 116 ? 7.484 -8.164 1.817 1 92.12 116 GLY B C 1
ATOM 4067 O O . GLY B 1 116 ? 6.559 -7.355 1.881 1 92.12 116 GLY B O 1
ATOM 4068 N N . PHE B 1 117 ? 7.586 -9.125 0.922 1 93.56 117 PHE B N 1
ATOM 4069 C CA . PHE B 1 117 ? 6.555 -9.297 -0.093 1 93.56 117 PHE B CA 1
ATOM 4070 C C . PHE B 1 117 ? 5.98 -10.703 -0.051 1 93.56 117 PHE B C 1
ATOM 4072 O O . PHE B 1 117 ? 6.59 -11.609 0.524 1 93.56 117 PHE B O 1
ATOM 4079 N N . GLU B 1 118 ? 4.766 -10.789 -0.498 1 94.44 118 GLU B N 1
ATOM 4080 C CA . GLU B 1 118 ? 4.102 -12.086 -0.577 1 94.44 118 GLU B CA 1
ATOM 4081 C C . GLU B 1 118 ? 3.611 -12.367 -1.994 1 94.44 118 GLU B C 1
ATOM 4083 O O . GLU B 1 118 ? 3.152 -11.461 -2.691 1 94.44 118 GLU B O 1
ATOM 4088 N N . PHE B 1 119 ? 3.746 -13.562 -2.389 1 96.25 119 PHE B N 1
ATOM 4089 C CA . PHE B 1 119 ? 3.262 -14.016 -3.689 1 96.25 119 PHE B CA 1
ATOM 4090 C C . PHE B 1 119 ? 2.748 -15.445 -3.611 1 96.25 119 PHE B C 1
ATOM 4092 O O . PHE B 1 119 ? 3.479 -16.359 -3.207 1 96.25 119 PHE B O 1
ATOM 4099 N N . ASN B 1 120 ? 1.497 -15.656 -3.904 1 96.38 120 ASN B N 1
ATOM 4100 C CA . ASN B 1 120 ? 0.848 -16.953 -3.807 1 96.38 120 ASN B CA 1
ATOM 4101 C C . ASN B 1 120 ? 0.447 -17.484 -5.18 1 96.38 120 ASN B C 1
ATOM 4103 O O . ASN B 1 120 ? -0.374 -16.875 -5.871 1 96.38 120 ASN B O 1
ATOM 4107 N N . ILE B 1 121 ? 1.001 -18.672 -5.527 1 96.06 121 ILE B N 1
ATOM 4108 C CA . ILE B 1 121 ? 0.737 -19.25 -6.836 1 96.06 121 ILE B CA 1
ATOM 4109 C C . ILE B 1 121 ? 0.057 -20.609 -6.672 1 96.06 121 ILE B C 1
ATOM 4111 O O . ILE B 1 121 ? 0.377 -21.359 -5.75 1 96.06 121 ILE B O 1
ATOM 4115 N N . MET B 1 122 ? -0.871 -20.859 -7.531 1 95.44 122 MET B N 1
ATOM 4116 C CA . MET B 1 122 ? -1.528 -22.156 -7.621 1 95.44 122 MET B CA 1
ATOM 4117 C C . MET B 1 122 ? -1.23 -22.828 -8.961 1 95.44 122 MET B C 1
ATOM 4119 O O . MET B 1 122 ? -1.225 -22.156 -10 1 95.44 122 MET B O 1
ATOM 4123 N N . VAL B 1 123 ? -0.949 -24.141 -8.906 1 93.44 123 VAL B N 1
ATOM 4124 C CA . VAL B 1 123 ? -0.661 -24.875 -10.125 1 93.44 123 VAL B CA 1
ATOM 4125 C C . VAL B 1 123 ? -1.78 -25.875 -10.398 1 93.44 123 VAL B C 1
ATOM 4127 O O . VAL B 1 123 ? -2.139 -26.672 -9.523 1 93.44 123 VAL B O 1
ATOM 4130 N N . VAL B 1 124 ? -2.303 -25.781 -11.609 1 93.06 124 VAL B N 1
ATOM 4131 C CA . VAL B 1 124 ? -3.416 -26.641 -12 1 93.06 124 VAL B CA 1
ATOM 4132 C C . VAL B 1 124 ? -3.121 -27.297 -13.344 1 93.06 124 VAL B C 1
ATOM 4134 O O . VAL B 1 124 ? -2.58 -26.656 -14.25 1 93.06 124 VAL B O 1
ATOM 4137 N N . GLY B 1 125 ? -3.492 -28.594 -13.508 1 90.12 125 GLY B N 1
ATOM 4138 C CA . GLY B 1 125 ? -3.322 -29.344 -14.742 1 90.12 125 GLY B CA 1
ATOM 4139 C C . GLY B 1 125 ? -3.373 -30.844 -14.539 1 90.12 125 GLY B C 1
ATOM 4140 O O . GLY B 1 125 ? -3.434 -31.328 -13.398 1 90.12 125 GLY B O 1
ATOM 4141 N N . ALA B 1 126 ? -3.338 -31.5 -15.648 1 86.44 126 ALA B N 1
ATOM 4142 C CA . ALA B 1 126 ? -3.393 -32.938 -15.609 1 86.44 126 ALA B CA 1
ATOM 4143 C C . ALA B 1 126 ? -2.146 -33.531 -14.945 1 86.44 126 ALA B C 1
ATOM 4145 O O . ALA B 1 126 ? -1.11 -32.875 -14.867 1 86.44 126 ALA B O 1
ATOM 4146 N N . SER B 1 127 ? -2.314 -34.719 -14.445 1 83.94 127 SER B N 1
ATOM 4147 C CA . SER B 1 127 ? -1.186 -35.406 -13.828 1 83.94 127 SER B CA 1
ATOM 4148 C C . SER B 1 127 ? -0.069 -35.656 -14.836 1 83.94 127 SER B C 1
ATOM 4150 O O . SER B 1 127 ? -0.335 -35.969 -16 1 83.94 127 SER B O 1
ATOM 4152 N N . GLY B 1 128 ? 1.14 -35.5 -14.352 1 85 128 GLY B N 1
ATOM 4153 C CA . GLY B 1 128 ? 2.285 -35.875 -15.172 1 85 128 GLY B CA 1
ATOM 4154 C C . GLY B 1 128 ? 2.748 -34.75 -16.078 1 85 128 GLY B C 1
ATOM 4155 O O . GLY B 1 128 ? 3.617 -34.969 -16.938 1 85 128 GLY B O 1
ATOM 4156 N N . LEU B 1 129 ? 2.23 -33.656 -15.953 1 88.69 129 LEU B N 1
ATOM 4157 C CA . LEU B 1 129 ? 2.584 -32.562 -16.859 1 88.69 129 LEU B CA 1
ATOM 4158 C C . LEU B 1 129 ? 3.781 -31.781 -16.328 1 88.69 129 LEU B C 1
ATOM 4160 O O . LEU B 1 129 ? 4.219 -30.812 -16.953 1 88.69 129 LEU B O 1
ATOM 4164 N N . GLY B 1 130 ? 4.332 -32.156 -15.188 1 87 130 GLY B N 1
ATOM 4165 C CA . GLY B 1 130 ? 5.543 -31.531 -14.68 1 87 130 GLY B CA 1
ATOM 4166 C C . GLY B 1 130 ? 5.266 -30.297 -13.859 1 87 130 GLY B C 1
ATOM 4167 O O . GLY B 1 130 ? 6.078 -29.375 -13.828 1 87 130 GLY B O 1
ATOM 4168 N N . LYS B 1 131 ? 4.195 -30.203 -13.219 1 88.5 131 LYS B N 1
ATOM 4169 C CA . LYS B 1 131 ? 3.793 -29.047 -12.43 1 88.5 131 LYS B CA 1
ATOM 4170 C C . LYS B 1 131 ? 4.824 -28.734 -11.344 1 88.5 131 LYS B C 1
ATOM 4172 O O . LYS B 1 131 ? 5.344 -27.625 -11.273 1 88.5 131 LYS B O 1
ATOM 4177 N N . SER B 1 132 ? 5.188 -29.719 -10.555 1 84.12 132 SER B N 1
ATOM 4178 C CA . SER B 1 132 ? 6.129 -29.547 -9.461 1 84.12 132 SER B CA 1
ATOM 4179 C C . SER B 1 132 ? 7.516 -29.172 -9.977 1 84.12 132 SER B C 1
ATOM 4181 O O . SER B 1 132 ? 8.18 -28.297 -9.406 1 84.12 132 SER B O 1
ATOM 4183 N N . THR B 1 133 ? 7.895 -29.766 -11.031 1 85.62 133 THR B N 1
ATOM 4184 C CA . THR B 1 133 ? 9.203 -29.5 -11.609 1 85.62 133 THR B CA 1
ATOM 4185 C C . THR B 1 133 ? 9.305 -28.062 -12.102 1 85.62 133 THR B C 1
ATOM 4187 O O . THR B 1 133 ? 10.312 -27.391 -11.883 1 85.62 133 THR B O 1
ATOM 4190 N N . LEU B 1 134 ? 8.281 -27.656 -12.719 1 87.62 134 LEU B N 1
ATOM 4191 C CA . LEU B 1 134 ? 8.312 -26.312 -13.289 1 87.62 134 LEU B CA 1
ATOM 4192 C C . LEU B 1 134 ? 8.383 -25.266 -12.188 1 87.62 134 LEU B C 1
ATOM 4194 O O . LEU B 1 134 ? 9.125 -24.281 -12.312 1 87.62 134 LEU B O 1
ATOM 4198 N N . VAL B 1 135 ? 7.672 -25.484 -11.156 1 86.19 135 VAL B N 1
ATOM 4199 C CA . VAL B 1 135 ? 7.66 -24.5 -10.07 1 86.19 135 VAL B CA 1
ATOM 4200 C C . VAL B 1 135 ? 9.031 -24.453 -9.406 1 86.19 135 VAL B C 1
ATOM 4202 O O . VAL B 1 135 ? 9.539 -23.375 -9.094 1 86.19 135 VAL B O 1
ATOM 4205 N N . ASN B 1 136 ? 9.656 -25.562 -9.25 1 83.06 136 ASN B N 1
ATOM 4206 C CA . ASN B 1 136 ? 11.016 -25.594 -8.719 1 83.06 136 ASN B CA 1
ATOM 4207 C C . ASN B 1 136 ? 11.992 -24.859 -9.633 1 83.06 136 ASN B C 1
ATOM 4209 O O . ASN B 1 136 ? 12.891 -24.156 -9.156 1 83.06 136 ASN B O 1
ATOM 4213 N N . THR B 1 137 ? 11.719 -25.016 -10.844 1 82.69 137 THR B N 1
ATOM 4214 C CA . THR B 1 137 ? 12.57 -24.375 -11.836 1 82.69 137 THR B CA 1
ATOM 4215 C C . THR B 1 137 ? 12.375 -22.859 -11.828 1 82.69 137 THR B C 1
ATOM 4217 O O . THR B 1 137 ? 13.344 -22.109 -11.883 1 82.69 137 THR B O 1
ATOM 4220 N N . LEU B 1 138 ? 11.172 -22.453 -11.656 1 84.94 138 LEU B N 1
ATOM 4221 C CA . LEU B 1 138 ? 10.828 -21.031 -11.688 1 84.94 138 LEU B CA 1
ATOM 4222 C C . LEU B 1 138 ? 11.539 -20.281 -10.562 1 84.94 138 LEU B C 1
ATOM 4224 O O . LEU B 1 138 ? 12.016 -19.156 -10.773 1 84.94 138 LEU B O 1
ATOM 4228 N N . PHE B 1 139 ? 11.695 -20.938 -9.453 1 79.88 139 PHE B N 1
ATOM 4229 C CA . PHE B 1 139 ? 12.219 -20.219 -8.289 1 79.88 139 PHE B CA 1
ATOM 4230 C C . PHE B 1 139 ? 13.594 -20.75 -7.91 1 79.88 139 PHE B C 1
ATOM 4232 O O . PHE B 1 139 ? 14.18 -20.328 -6.91 1 79.88 139 PHE B O 1
ATOM 4239 N N . LYS B 1 140 ? 14.109 -21.625 -8.758 1 74.69 140 LYS B N 1
ATOM 4240 C CA . LYS B 1 140 ? 15.43 -22.219 -8.547 1 74.69 140 LYS B CA 1
ATOM 4241 C C . LYS B 1 140 ? 15.586 -22.734 -7.121 1 74.69 140 LYS B C 1
ATOM 4243 O O . LYS B 1 140 ? 16.594 -22.453 -6.461 1 74.69 140 LYS B O 1
ATOM 4248 N N . ALA B 1 141 ? 14.539 -23.266 -6.633 1 73.06 141 ALA B N 1
ATOM 4249 C CA . ALA B 1 141 ? 14.484 -23.797 -5.273 1 73.06 141 ALA B CA 1
ATOM 4250 C C . ALA B 1 141 ? 13.484 -24.938 -5.164 1 73.06 141 ALA B C 1
ATOM 4252 O O . ALA B 1 141 ? 12.547 -25.031 -5.961 1 73.06 141 ALA B O 1
ATOM 4253 N N . LYS B 1 142 ? 13.773 -25.797 -4.215 1 74.12 142 LYS B N 1
ATOM 4254 C CA . LYS B 1 142 ? 12.836 -26.875 -3.949 1 74.12 142 LYS B CA 1
ATOM 4255 C C . LYS B 1 142 ? 11.609 -26.375 -3.191 1 74.12 142 LYS B C 1
ATOM 4257 O O . LYS B 1 142 ? 11.531 -26.516 -1.969 1 74.12 142 LYS B O 1
ATOM 4262 N N . VAL B 1 143 ? 10.703 -25.828 -3.953 1 69.38 143 VAL B N 1
ATOM 4263 C CA . VAL B 1 143 ? 9.578 -25.141 -3.324 1 69.38 143 VAL B CA 1
ATOM 4264 C C . VAL B 1 143 ? 8.297 -25.938 -3.547 1 69.38 143 VAL B C 1
ATOM 4266 O O . VAL B 1 143 ? 7.262 -25.656 -2.938 1 69.38 143 VAL B O 1
ATOM 4269 N N . SER B 1 144 ? 8.461 -26.984 -4.297 1 70.81 144 SER B N 1
ATOM 4270 C CA . SER B 1 144 ? 7.254 -27.766 -4.57 1 70.81 144 SER B CA 1
ATOM 4271 C C . SER B 1 144 ? 6.953 -28.734 -3.436 1 70.81 144 SER B C 1
ATOM 4273 O O . SER B 1 144 ? 7.84 -29.062 -2.645 1 70.81 144 SER B O 1
ATOM 4275 N N . ARG B 1 145 ? 5.758 -29.156 -3.393 1 61.75 145 ARG B N 1
ATOM 4276 C CA . ARG B 1 145 ? 5.328 -30.109 -2.371 1 61.75 145 ARG B CA 1
ATOM 4277 C C . ARG B 1 145 ? 6.129 -31.406 -2.459 1 61.75 145 ARG B C 1
ATOM 4279 O O . ARG B 1 145 ? 6.555 -31.953 -1.437 1 61.75 145 ARG B O 1
ATOM 4286 N N . ARG B 1 146 ? 6.246 -31.797 -3.656 1 59.09 146 ARG B N 1
ATOM 4287 C CA . ARG B 1 146 ? 6.934 -33.062 -3.863 1 59.09 146 ARG B CA 1
ATOM 4288 C C . ARG B 1 146 ? 8.367 -33 -3.348 1 59.09 146 ARG B C 1
ATOM 4290 O O . ARG B 1 146 ? 8.875 -33.969 -2.787 1 59.09 146 ARG B O 1
ATOM 4297 N N . SER B 1 147 ? 8.867 -31.828 -3.498 1 59.16 147 SER B N 1
ATOM 4298 C CA . SER B 1 147 ? 10.258 -31.688 -3.074 1 59.16 147 SER B CA 1
ATOM 4299 C C . SER B 1 147 ? 10.367 -31.547 -1.56 1 59.16 147 SER B C 1
ATOM 4301 O O . SER B 1 147 ? 11.422 -31.812 -0.98 1 59.16 147 SER B O 1
ATOM 4303 N N . CYS B 1 148 ? 9.219 -31.141 -0.938 1 53.66 148 CYS B N 1
ATOM 4304 C CA . CYS B 1 148 ? 9.234 -30.922 0.502 1 53.66 148 CYS B CA 1
ATOM 4305 C C . CYS B 1 148 ? 8.672 -32.125 1.252 1 53.66 148 CYS B C 1
ATOM 4307 O O . CYS B 1 148 ? 8.742 -32.188 2.48 1 53.66 148 CYS B O 1
ATOM 4309 N N . ALA B 1 149 ? 8.078 -33.094 0.512 1 53.75 149 ALA B N 1
ATOM 4310 C CA . ALA B 1 149 ? 7.391 -34.219 1.147 1 53.75 149 ALA B CA 1
ATOM 4311 C C . ALA B 1 149 ? 8.383 -35.125 1.855 1 53.75 149 ALA B C 1
ATOM 4313 O O . ALA B 1 149 ? 9.469 -35.406 1.341 1 53.75 149 ALA B O 1
ATOM 4314 N N . THR B 1 150 ? 8.273 -35.188 3.115 1 50.66 150 THR B N 1
ATOM 4315 C CA . THR B 1 150 ? 9.039 -36.156 3.889 1 50.66 150 THR B CA 1
ATOM 4316 C C . THR B 1 150 ? 8.758 -37.594 3.402 1 50.66 150 THR B C 1
ATOM 4318 O O . THR B 1 150 ? 7.762 -37.812 2.715 1 50.66 150 THR B O 1
ATOM 4321 N N . GLU B 1 151 ? 9.742 -38.594 3.584 1 45.25 151 GLU B N 1
ATOM 4322 C CA . GLU B 1 151 ? 9.656 -40 3.252 1 45.25 151 GLU B CA 1
ATOM 4323 C C . GLU B 1 151 ? 8.25 -40.562 3.52 1 45.25 151 GLU B C 1
ATOM 4325 O O . GLU B 1 151 ? 7.801 -41.469 2.844 1 45.25 151 GLU B O 1
ATOM 4330 N N . GLU B 1 152 ? 7.707 -40.188 4.598 1 44.28 152 GLU B N 1
ATOM 4331 C CA . GLU B 1 152 ? 6.418 -40.781 4.93 1 44.28 152 GLU B CA 1
ATOM 4332 C C . GLU B 1 152 ? 5.355 -40.438 3.898 1 44.28 152 GLU B C 1
ATOM 4334 O O . GLU B 1 152 ? 4.383 -41.156 3.713 1 44.28 152 GLU B O 1
ATOM 4339 N N . ASP B 1 153 ? 5.551 -39.312 3.402 1 45.84 153 ASP B N 1
ATOM 4340 C CA . ASP B 1 153 ? 4.59 -38.875 2.396 1 45.84 153 ASP B CA 1
ATOM 4341 C C . ASP B 1 153 ? 4.836 -39.562 1.059 1 45.84 153 ASP B C 1
ATOM 4343 O O . ASP B 1 153 ? 4.047 -39.406 0.124 1 45.84 153 ASP B O 1
ATOM 4347 N N . LYS B 1 154 ? 5.977 -40.219 0.788 1 43.41 154 LYS B N 1
ATOM 4348 C CA . LYS B 1 154 ? 6.328 -40.938 -0.426 1 43.41 154 LYS B CA 1
ATOM 4349 C C . LYS B 1 154 ? 5.461 -42.188 -0.583 1 43.41 154 LYS B C 1
ATOM 4351 O O . LYS B 1 154 ? 5.719 -43.031 -1.454 1 43.41 154 LYS B O 1
ATOM 4356 N N . THR B 1 155 ? 4.957 -42.656 0.552 1 36.06 155 THR B N 1
ATOM 4357 C CA . THR B 1 155 ? 4.141 -43.812 0.193 1 36.06 155 THR B CA 1
ATOM 4358 C C . THR B 1 155 ? 3.178 -43.469 -0.939 1 36.06 155 THR B C 1
ATOM 4360 O O . THR B 1 155 ? 2.477 -42.469 -0.875 1 36.06 155 THR B O 1
ATOM 4363 N N . PRO B 1 156 ? 3.453 -44.094 -2.041 1 36.41 156 PRO B N 1
ATOM 4364 C CA . PRO B 1 156 ? 2.594 -44.031 -3.227 1 36.41 156 PRO B CA 1
ATOM 4365 C C . PRO B 1 156 ? 1.107 -44.031 -2.879 1 36.41 156 PRO B C 1
ATOM 4367 O O . PRO B 1 156 ? 0.266 -44.25 -3.75 1 36.41 156 PRO B O 1
ATOM 4370 N N . ILE B 1 157 ? 0.841 -44.438 -1.59 1 33.91 157 ILE B N 1
ATOM 4371 C CA . ILE B 1 157 ? -0.607 -44.594 -1.599 1 33.91 157 ILE B CA 1
ATOM 4372 C C . ILE B 1 157 ? -1.271 -43.344 -2.16 1 33.91 157 ILE B C 1
ATOM 4374 O O . ILE B 1 157 ? -1.117 -42.25 -1.608 1 33.91 157 ILE B O 1
ATOM 4378 N N . ILE B 1 158 ? -1.376 -43.344 -3.41 1 35.5 158 ILE B N 1
ATOM 4379 C CA . ILE B 1 158 ? -2.213 -42.438 -4.207 1 35.5 158 ILE B CA 1
ATOM 4380 C C . ILE B 1 158 ? -3.463 -42.062 -3.416 1 35.5 158 ILE B C 1
ATOM 4382 O O . ILE B 1 158 ? -4.426 -42.844 -3.359 1 35.5 158 ILE B O 1
ATOM 4386 N N . PRO B 1 159 ? -3.467 -42.094 -2.068 1 35.62 159 PRO B N 1
ATOM 4387 C CA . PRO B 1 159 ? -4.879 -41.844 -1.784 1 35.62 159 PRO B CA 1
ATOM 4388 C C . PRO B 1 159 ? -5.488 -40.812 -2.734 1 35.62 159 PRO B C 1
ATOM 4390 O O . PRO B 1 159 ? -4.777 -39.938 -3.252 1 35.62 159 PRO B O 1
ATOM 4393 N N . LYS B 1 160 ? -6.516 -41.188 -3.434 1 37.53 160 LYS B N 1
ATOM 4394 C CA . LYS B 1 160 ? -7.492 -40.438 -4.215 1 37.53 160 LYS B CA 1
ATOM 4395 C C . LYS B 1 160 ? -7.555 -39 -3.756 1 37.53 160 LYS B C 1
ATOM 4397 O O . LYS B 1 160 ? -8.469 -38.25 -4.133 1 37.53 160 LYS B O 1
ATOM 4402 N N . THR B 1 161 ? -7.168 -38.719 -2.486 1 38.84 161 THR B N 1
ATOM 4403 C CA . THR B 1 161 ? -7.656 -37.5 -1.85 1 38.84 161 THR B CA 1
ATOM 4404 C C . THR B 1 161 ? -7.082 -36.25 -2.535 1 38.84 161 THR B C 1
ATOM 4406 O O . THR B 1 161 ? -5.883 -36.188 -2.812 1 38.84 161 THR B O 1
ATOM 4409 N N . VAL B 1 162 ? -7.859 -35.562 -3.416 1 50.78 162 VAL B N 1
ATOM 4410 C CA . VAL B 1 162 ? -8.078 -34.219 -3.965 1 50.78 162 VAL B CA 1
ATOM 4411 C C . VAL B 1 162 ? -7.508 -33.188 -3.018 1 50.78 162 VAL B C 1
ATOM 4413 O O . VAL B 1 162 ? -8.008 -32.062 -2.949 1 50.78 162 VAL B O 1
ATOM 4416 N N . GLN B 1 163 ? -6.531 -33.531 -2.227 1 61.62 163 GLN B N 1
ATOM 4417 C CA . GLN B 1 163 ? -6.23 -32.531 -1.224 1 61.62 163 GLN B CA 1
ATOM 4418 C C . GLN B 1 163 ? -5.277 -31.469 -1.778 1 61.62 163 GLN B C 1
ATOM 4420 O O . GLN B 1 163 ? -4.254 -31.797 -2.377 1 61.62 163 GLN B O 1
ATOM 4425 N N . ILE B 1 164 ? -5.73 -30.234 -1.867 1 72.69 164 ILE B N 1
ATOM 4426 C CA . ILE B 1 164 ? -4.957 -29.031 -2.162 1 72.69 164 ILE B CA 1
ATOM 4427 C C . ILE B 1 164 ? -3.977 -28.766 -1.024 1 72.69 164 ILE B C 1
ATOM 4429 O O . ILE B 1 164 ? -4.367 -28.719 0.145 1 72.69 164 ILE B O 1
ATOM 4433 N N . LYS B 1 165 ? -2.719 -28.891 -1.344 1 75 165 LYS B N 1
ATOM 4434 C CA . LYS B 1 165 ? -1.695 -28.625 -0.337 1 75 165 LYS B CA 1
ATOM 4435 C C . LYS B 1 165 ? -0.871 -27.391 -0.704 1 75 165 LYS B C 1
ATOM 4437 O O . LYS B 1 165 ? -0.49 -27.219 -1.863 1 75 165 LYS B O 1
ATOM 4442 N N . SER B 1 166 ? -0.688 -26.562 0.308 1 81.69 166 SER B N 1
ATOM 4443 C CA . SER B 1 166 ? 0.105 -25.344 0.111 1 81.69 166 SER B CA 1
ATOM 4444 C C . SER B 1 166 ? 1.414 -25.406 0.892 1 81.69 166 SER B C 1
ATOM 4446 O O . SER B 1 166 ? 1.446 -25.906 2.02 1 81.69 166 SER B O 1
ATOM 4448 N N . VAL B 1 167 ? 2.486 -25.062 0.259 1 79.94 167 VAL B N 1
ATOM 4449 C CA . VAL B 1 167 ? 3.791 -24.984 0.907 1 79.94 167 VAL B CA 1
ATOM 4450 C C . VAL B 1 167 ? 4.312 -23.547 0.827 1 79.94 167 VAL B C 1
ATOM 4452 O O . VAL B 1 167 ? 4.273 -22.922 -0.236 1 79.94 167 VAL B O 1
ATOM 4455 N N . GLY B 1 168 ? 4.723 -23.109 1.972 1 82.94 168 GLY B N 1
ATOM 4456 C CA . GLY B 1 168 ? 5.262 -21.75 2.031 1 82.94 168 GLY B CA 1
ATOM 4457 C C . GLY B 1 168 ? 6.777 -21.719 2.084 1 82.94 168 GLY B C 1
ATOM 4458 O O . GLY B 1 168 ? 7.406 -22.594 2.672 1 82.94 168 GLY B O 1
ATOM 4459 N N . HIS B 1 169 ? 7.332 -20.734 1.42 1 85.25 169 HIS B N 1
ATOM 4460 C CA . HIS B 1 169 ? 8.766 -20.484 1.395 1 85.25 169 HIS B CA 1
ATOM 4461 C C . HIS B 1 169 ? 9.07 -18.984 1.512 1 85.25 169 HIS B C 1
ATOM 4463 O O . HIS B 1 169 ? 8.289 -18.156 1.044 1 85.25 169 HIS B O 1
ATOM 4469 N N . VAL B 1 170 ? 10.148 -18.734 2.242 1 88.12 170 VAL B N 1
ATOM 4470 C CA . VAL B 1 170 ? 10.664 -17.375 2.17 1 88.12 170 VAL B CA 1
ATOM 4471 C C . VAL B 1 170 ? 12.008 -17.359 1.441 1 88.12 170 VAL B C 1
ATOM 4473 O O . VAL B 1 170 ? 12.938 -18.078 1.83 1 88.12 170 VAL B O 1
ATOM 4476 N N . ILE B 1 171 ? 12.039 -16.672 0.396 1 89.31 171 ILE B N 1
ATOM 4477 C CA . ILE B 1 171 ? 13.266 -16.531 -0.383 1 89.31 171 ILE B CA 1
ATOM 4478 C C . ILE B 1 171 ? 13.766 -15.094 -0.296 1 89.31 171 ILE B C 1
ATOM 4480 O O . ILE B 1 171 ? 12.977 -14.164 -0.153 1 89.31 171 ILE B O 1
ATOM 4484 N N . GLU B 1 172 ? 15.125 -14.953 -0.353 1 90.06 172 GLU B N 1
ATOM 4485 C CA . GLU B 1 172 ? 15.734 -13.633 -0.23 1 90.06 172 GLU B CA 1
ATOM 4486 C C . GLU B 1 172 ? 16.75 -13.391 -1.341 1 90.06 172 GLU B C 1
ATOM 4488 O O . GLU B 1 172 ? 17.562 -14.266 -1.649 1 90.06 172 GLU B O 1
ATOM 4493 N N . GLU B 1 173 ? 16.609 -12.312 -2.084 1 91.5 173 GLU B N 1
ATOM 4494 C CA . GLU B 1 173 ? 17.531 -11.875 -3.129 1 91.5 173 GLU B CA 1
ATOM 4495 C C . GLU B 1 173 ? 17.766 -10.367 -3.057 1 91.5 173 GLU B C 1
ATOM 4497 O O . GLU B 1 173 ? 16.828 -9.578 -3.133 1 91.5 173 GLU B O 1
ATOM 4502 N N . LYS B 1 174 ? 19.031 -9.914 -2.889 1 90.44 174 LYS B N 1
ATOM 4503 C CA . LYS B 1 174 ? 19.422 -8.516 -2.814 1 90.44 174 LYS B CA 1
ATOM 4504 C C . LYS B 1 174 ? 18.594 -7.762 -1.778 1 90.44 174 LYS B C 1
ATOM 4506 O O . LYS B 1 174 ? 18.016 -6.711 -2.076 1 90.44 174 LYS B O 1
ATOM 4511 N N . SER B 1 175 ? 18.344 -8.297 -0.649 1 88.19 175 SER B N 1
ATOM 4512 C CA . SER B 1 175 ? 17.719 -7.723 0.542 1 88.19 175 SER B CA 1
ATOM 4513 C C . SER B 1 175 ? 16.203 -7.684 0.406 1 88.19 175 SER B C 1
ATOM 4515 O O . SER B 1 175 ? 15.523 -7.02 1.19 1 88.19 175 SER B O 1
ATOM 4517 N N . VAL B 1 176 ? 15.75 -8.328 -0.683 1 92.94 176 VAL B N 1
ATOM 4518 C CA . VAL B 1 176 ? 14.305 -8.445 -0.843 1 92.94 176 VAL B CA 1
ATOM 4519 C C . VAL B 1 176 ? 13.844 -9.82 -0.365 1 92.94 176 VAL B C 1
ATOM 4521 O O . VAL B 1 176 ? 14.367 -10.844 -0.808 1 92.94 176 VAL B O 1
ATOM 4524 N N . ARG B 1 177 ? 12.93 -9.82 0.568 1 92.5 177 ARG B N 1
ATOM 4525 C CA . ARG B 1 177 ? 12.359 -11.062 1.077 1 92.5 177 ARG B CA 1
ATOM 4526 C C . ARG B 1 177 ? 10.977 -11.312 0.473 1 92.5 177 ARG B C 1
ATOM 4528 O O . ARG B 1 177 ? 10.109 -10.445 0.511 1 92.5 177 ARG B O 1
ATOM 4535 N N . LEU B 1 178 ? 10.805 -12.508 -0.09 1 93.19 178 LEU B N 1
ATOM 4536 C CA . LEU B 1 178 ? 9.539 -12.906 -0.695 1 93.19 178 LEU B CA 1
ATOM 4537 C C . LEU B 1 178 ? 9.008 -14.188 -0.062 1 93.19 178 LEU B C 1
ATOM 4539 O O . LEU B 1 178 ? 9.68 -15.219 -0.097 1 93.19 178 LEU B O 1
ATOM 4543 N N . LYS B 1 179 ? 7.938 -14.023 0.589 1 92.81 179 LYS B N 1
ATOM 4544 C CA . LYS B 1 179 ? 7.211 -15.219 1.021 1 92.81 179 LYS B CA 1
ATOM 4545 C C . LYS B 1 179 ? 6.379 -15.797 -0.12 1 92.81 179 LYS B C 1
ATOM 4547 O O . LYS B 1 179 ? 5.391 -15.195 -0.541 1 92.81 179 LYS B O 1
ATOM 4552 N N . LEU B 1 180 ? 6.816 -16.906 -0.559 1 91.88 180 LEU B N 1
ATOM 4553 C CA . LEU B 1 180 ? 6.199 -17.594 -1.686 1 91.88 180 LEU B CA 1
ATOM 4554 C C . LEU B 1 180 ? 5.363 -18.781 -1.207 1 91.88 180 LEU B C 1
ATOM 4556 O O . LEU B 1 180 ? 5.855 -19.625 -0.47 1 91.88 180 LEU B O 1
ATOM 4560 N N . THR B 1 181 ? 4.098 -18.703 -1.566 1 91 181 THR B N 1
ATOM 4561 C CA . THR B 1 181 ? 3.238 -19.844 -1.289 1 91 181 THR B CA 1
ATOM 4562 C C . THR B 1 181 ? 2.848 -20.562 -2.584 1 91 181 THR B C 1
ATOM 4564 O O . THR B 1 181 ? 2.33 -19.922 -3.51 1 91 181 THR B O 1
ATOM 4567 N N . VAL B 1 182 ? 3.197 -21.859 -2.627 1 89.88 182 VAL B N 1
ATOM 4568 C CA . VAL B 1 182 ? 2.854 -22.672 -3.789 1 89.88 182 VAL B CA 1
ATOM 4569 C C . VAL B 1 182 ? 1.779 -23.688 -3.41 1 89.88 182 VAL B C 1
ATOM 4571 O O . VAL B 1 182 ? 1.97 -24.484 -2.49 1 89.88 182 VAL B O 1
ATOM 4574 N N . THR B 1 183 ? 0.696 -23.531 -4.074 1 89.06 183 THR B N 1
ATOM 4575 C CA . THR B 1 183 ? -0.405 -24.469 -3.863 1 89.06 183 THR B CA 1
ATOM 4576 C C . THR B 1 183 ? -0.497 -25.453 -5.02 1 89.06 183 THR B C 1
ATOM 4578 O O . THR B 1 183 ? -0.794 -25.078 -6.152 1 89.06 183 THR B O 1
ATOM 4581 N N . ASP B 1 184 ? -0.285 -26.656 -4.66 1 84.06 184 ASP B N 1
ATOM 4582 C CA . ASP B 1 184 ? -0.352 -27.734 -5.652 1 84.06 184 ASP B CA 1
ATOM 4583 C C . ASP B 1 184 ? -1.713 -28.422 -5.621 1 84.06 184 ASP B C 1
ATOM 4585 O O . ASP B 1 184 ? -2.287 -28.625 -4.551 1 84.06 184 ASP B O 1
ATOM 4589 N N . THR B 1 185 ? -2.127 -28.641 -6.773 1 83 185 THR B N 1
ATOM 4590 C CA . THR B 1 185 ? -3.398 -29.344 -6.906 1 83 185 THR B CA 1
ATOM 4591 C C . THR B 1 185 ? -3.189 -30.734 -7.523 1 83 185 THR B C 1
ATOM 4593 O O . THR B 1 185 ? -2.242 -30.938 -8.281 1 83 185 THR B O 1
ATOM 4596 N N . PRO B 1 186 ? -4.027 -31.641 -7.031 1 74.19 186 PRO B N 1
ATOM 4597 C CA . PRO B 1 186 ? -3.912 -32.969 -7.656 1 74.19 186 PRO B CA 1
ATOM 4598 C C . PRO B 1 186 ? -4.238 -32.938 -9.148 1 74.19 186 PRO B C 1
ATOM 4600 O O . PRO B 1 186 ? -5.094 -32.188 -9.586 1 74.19 186 PRO B O 1
ATOM 4603 N N . GLY B 1 187 ? -3.434 -33.625 -9.93 1 70.44 187 GLY B N 1
ATOM 4604 C CA . GLY B 1 187 ? -3.686 -33.719 -11.359 1 70.44 187 GLY B CA 1
ATOM 4605 C C . GLY B 1 187 ? -4.996 -34.406 -11.695 1 70.44 187 GLY B C 1
ATOM 4606 O O . GLY B 1 187 ? -5.398 -35.344 -11.016 1 70.44 187 GLY B O 1
ATOM 4607 N N . PHE B 1 188 ? -5.93 -33.719 -12.578 1 65.38 188 PHE B N 1
ATOM 4608 C CA . PHE B 1 188 ? -7.172 -34.344 -12.992 1 65.38 188 PHE B CA 1
ATOM 4609 C C . PHE B 1 188 ? -6.957 -35.188 -14.242 1 65.38 188 PHE B C 1
ATOM 4611 O O . PHE B 1 188 ? -5.992 -35 -14.977 1 65.38 188 PHE B O 1
ATOM 4618 N N . GLY B 1 189 ? -7.828 -36.312 -14.555 1 58.28 189 GLY B N 1
ATOM 4619 C CA . GLY B 1 189 ? -7.809 -37.25 -15.688 1 58.28 189 GLY B CA 1
ATOM 4620 C C . GLY B 1 189 ? -8.148 -38.688 -15.297 1 58.28 189 GLY B C 1
ATOM 4621 O O . GLY B 1 189 ? -9.312 -38.969 -15.008 1 58.28 189 GLY B O 1
ATOM 4622 N N . ASP B 1 190 ? -7.039 -39.438 -14.914 1 50.31 190 ASP B N 1
ATOM 4623 C CA . ASP B 1 190 ? -7.223 -40.875 -15.016 1 50.31 190 ASP B CA 1
ATOM 4624 C C . ASP B 1 190 ? -8.297 -41.344 -14.055 1 50.31 190 ASP B C 1
ATOM 4626 O O . ASP B 1 190 ? -9.047 -42.281 -14.359 1 50.31 190 ASP B O 1
ATOM 4630 N N . HIS B 1 191 ? -8.141 -41.125 -12.766 1 46.53 191 HIS B N 1
ATOM 4631 C CA . HIS B 1 191 ? -8.969 -41.844 -11.805 1 46.53 191 HIS B CA 1
ATOM 4632 C C . HIS B 1 191 ? -9.992 -40.906 -11.156 1 46.53 191 HIS B C 1
ATOM 4634 O O . HIS B 1 191 ? -10.789 -41.344 -10.328 1 46.53 191 HIS B O 1
ATOM 4640 N N . ILE B 1 192 ? -9.867 -39.625 -11.305 1 50.16 192 ILE B N 1
ATOM 4641 C CA . ILE B 1 192 ? -10.859 -38.781 -10.641 1 50.16 192 ILE B CA 1
ATOM 4642 C C . ILE B 1 192 ? -12.023 -38.531 -11.586 1 50.16 192 ILE B C 1
ATOM 4644 O O . ILE B 1 192 ? -11.82 -38.312 -12.789 1 50.16 192 ILE B O 1
ATOM 4648 N N . ASN B 1 193 ? -13.242 -38.969 -11.172 1 52.31 193 ASN B N 1
ATOM 4649 C CA . ASN B 1 193 ? -14.453 -38.531 -11.875 1 52.31 193 ASN B CA 1
ATOM 4650 C C . ASN B 1 193 ? -14.328 -37.094 -12.359 1 52.31 193 ASN B C 1
ATOM 4652 O O . ASN B 1 193 ? -14.211 -36.188 -11.555 1 52.31 193 ASN B O 1
ATOM 4656 N N . ASN B 1 194 ? -13.82 -36.938 -13.602 1 60.44 194 ASN B N 1
ATOM 4657 C CA . ASN B 1 194 ? -13.617 -35.656 -14.32 1 60.44 194 ASN B CA 1
ATOM 4658 C C . ASN B 1 194 ? -14.773 -34.688 -14.109 1 60.44 194 ASN B C 1
ATOM 4660 O O . ASN B 1 194 ? -14.695 -33.531 -14.492 1 60.44 194 ASN B O 1
ATOM 4664 N N . GLU B 1 195 ? -15.805 -35.344 -13.406 1 64.62 195 GLU B N 1
ATOM 4665 C CA . GLU B 1 195 ? -16.953 -34.469 -13.195 1 64.62 195 GLU B CA 1
ATOM 4666 C C . GLU B 1 195 ? -16.734 -33.531 -12 1 64.62 195 GLU B C 1
ATOM 4668 O O . GLU B 1 195 ? -16.422 -34 -10.898 1 64.62 195 GLU B O 1
ATOM 4673 N N . ASN B 1 196 ? -16.547 -32.344 -12.188 1 77.94 196 ASN B N 1
ATOM 4674 C CA . ASN B 1 196 ? -16.516 -31.25 -11.219 1 77.94 196 ASN B CA 1
ATOM 4675 C C . ASN B 1 196 ? -15.148 -31.141 -10.539 1 77.94 196 ASN B C 1
ATOM 4677 O O . ASN B 1 196 ? -15.062 -30.828 -9.352 1 77.94 196 ASN B O 1
ATOM 4681 N N . CYS B 1 197 ? -14.031 -31.625 -11.281 1 78.5 197 CYS B N 1
ATOM 4682 C CA . CYS B 1 197 ? -12.688 -31.609 -10.711 1 78.5 197 CYS B CA 1
ATOM 4683 C C . CYS B 1 197 ? -12.242 -30.188 -10.406 1 78.5 197 CYS B C 1
ATOM 4685 O O . CYS B 1 197 ? -11.266 -29.969 -9.68 1 78.5 197 CYS B O 1
ATOM 4687 N N . TRP B 1 198 ? -13 -29.234 -10.938 1 86.5 198 TRP B N 1
ATOM 4688 C CA . TRP B 1 198 ? -12.656 -27.844 -10.703 1 86.5 198 TRP B CA 1
ATOM 4689 C C . TRP B 1 198 ? -13.211 -27.359 -9.367 1 86.5 198 TRP B C 1
ATOM 4691 O O . TRP B 1 198 ? -12.766 -26.344 -8.828 1 86.5 198 TRP B O 1
ATOM 4701 N N . LEU B 1 199 ? -14.07 -28.016 -8.766 1 88.38 199 LEU B N 1
ATOM 4702 C CA . LEU B 1 199 ? -14.82 -27.531 -7.609 1 88.38 199 LEU B CA 1
ATOM 4703 C C . LEU B 1 199 ? -13.906 -27.375 -6.398 1 88.38 199 LEU B C 1
ATOM 4705 O O . LEU B 1 199 ? -13.906 -26.328 -5.742 1 88.38 199 LEU B O 1
ATOM 4709 N N . PRO B 1 200 ? -13.078 -28.391 -6.172 1 87.88 200 PRO B N 1
ATOM 4710 C CA . PRO B 1 200 ? -12.195 -28.219 -5.016 1 87.88 200 PRO B CA 1
ATOM 4711 C C . PRO B 1 200 ? -11.242 -27.031 -5.168 1 87.88 200 PRO B C 1
ATOM 4713 O O . PRO B 1 200 ? -10.891 -26.375 -4.176 1 87.88 200 PRO B O 1
ATOM 4716 N N . ILE B 1 201 ? -10.852 -26.812 -6.32 1 91.56 201 ILE B N 1
ATOM 4717 C CA . ILE B 1 201 ? -9.922 -25.719 -6.594 1 91.56 201 ILE B CA 1
ATOM 4718 C C . ILE B 1 201 ? -10.625 -24.375 -6.395 1 91.56 201 ILE B C 1
ATOM 4720 O O . ILE B 1 201 ? -10.102 -23.484 -5.73 1 91.56 201 ILE B O 1
ATOM 4724 N N . ILE B 1 202 ? -11.789 -24.297 -6.902 1 93.5 202 ILE B N 1
ATOM 4725 C CA . ILE B 1 202 ? -12.578 -23.078 -6.766 1 93.5 202 ILE B CA 1
ATOM 4726 C C . ILE B 1 202 ? -12.914 -22.844 -5.293 1 93.5 202 ILE B C 1
ATOM 4728 O O . ILE B 1 202 ? -12.852 -21.703 -4.809 1 93.5 202 ILE B O 1
ATOM 4732 N N . GLU B 1 203 ? -13.234 -23.875 -4.633 1 92.88 203 GLU B N 1
ATOM 4733 C CA . GLU B 1 203 ? -13.547 -23.781 -3.209 1 92.88 203 GLU B CA 1
ATOM 4734 C C . GLU B 1 203 ? -12.344 -23.297 -2.408 1 92.88 203 GLU B C 1
ATOM 4736 O O . GLU B 1 203 ? -12.492 -22.484 -1.498 1 92.88 203 GLU B O 1
ATOM 4741 N N . TYR B 1 204 ? -11.25 -23.766 -2.775 1 92.75 204 TYR B N 1
ATOM 4742 C CA . TYR B 1 204 ? -10.031 -23.344 -2.09 1 92.75 204 TYR B CA 1
ATOM 4743 C C . TYR B 1 204 ? -9.797 -21.844 -2.293 1 92.75 204 TYR B C 1
ATOM 4745 O O . TYR B 1 204 ? -9.516 -21.125 -1.336 1 92.75 204 TYR B O 1
ATOM 4753 N N . ILE B 1 205 ? -9.883 -21.406 -3.486 1 96.38 205 ILE B N 1
ATOM 4754 C CA . ILE B 1 205 ? -9.68 -20 -3.809 1 96.38 205 ILE B CA 1
ATOM 4755 C C . ILE B 1 205 ? -10.672 -19.141 -3.033 1 96.38 205 ILE B C 1
ATOM 4757 O O . ILE B 1 205 ? -10.289 -18.141 -2.42 1 96.38 205 ILE B O 1
ATOM 4761 N N . ASN B 1 206 ? -11.898 -19.562 -3.016 1 96.81 206 ASN B N 1
ATOM 4762 C CA . ASN B 1 206 ? -12.938 -18.828 -2.307 1 96.81 206 ASN B CA 1
ATOM 4763 C C . ASN B 1 206 ? -12.703 -18.828 -0.799 1 96.81 206 ASN B C 1
ATOM 4765 O O . ASN B 1 206 ? -13 -17.844 -0.116 1 96.81 206 ASN B O 1
ATOM 4769 N N . GLU B 1 207 ? -12.203 -19.906 -0.339 1 96 207 GLU B N 1
ATOM 4770 C CA . GLU B 1 207 ? -11.883 -19.984 1.084 1 96 207 GLU B CA 1
ATOM 4771 C C . GLU B 1 207 ? -10.828 -18.969 1.479 1 96 207 GLU B C 1
ATOM 4773 O O . GLU B 1 207 ? -10.898 -18.375 2.559 1 96 207 GLU B O 1
ATOM 4778 N N . GLN B 1 208 ? -9.805 -18.859 0.619 1 96.12 208 GLN B N 1
ATOM 4779 C CA . GLN B 1 208 ? -8.789 -17.844 0.89 1 96.12 208 GLN B CA 1
ATOM 4780 C C . GLN B 1 208 ? -9.391 -16.453 0.896 1 96.12 208 GLN B C 1
ATOM 4782 O O . GLN B 1 208 ? -9.023 -15.609 1.72 1 96.12 208 GLN B O 1
ATOM 4787 N N . TYR B 1 209 ? -10.336 -16.172 -0.042 1 98 209 TYR B N 1
ATOM 4788 C CA . TYR B 1 209 ? -11.016 -14.883 -0.07 1 98 209 TYR B CA 1
ATOM 4789 C C . TYR B 1 209 ? -11.844 -14.672 1.192 1 98 209 TYR B C 1
ATOM 4791 O O . TYR B 1 209 ? -11.875 -13.578 1.755 1 98 209 TYR B O 1
ATOM 4799 N N . GLU B 1 210 ? -12.492 -15.742 1.643 1 97 210 GLU B N 1
ATOM 4800 C CA . GLU B 1 210 ? -13.312 -15.672 2.848 1 97 210 GLU B CA 1
ATOM 4801 C C . GLU B 1 210 ? -12.461 -15.359 4.078 1 97 210 GLU B C 1
ATOM 4803 O O . GLU B 1 210 ? -12.859 -14.555 4.922 1 97 210 GLU B O 1
ATOM 4808 N N . LYS B 1 211 ? -11.375 -16.031 4.133 1 94.88 211 LYS B N 1
ATOM 4809 C CA . LYS B 1 211 ? -10.453 -15.781 5.242 1 94.88 211 LYS B CA 1
ATOM 4810 C C . LYS B 1 211 ? -10 -14.328 5.27 1 94.88 211 LYS B C 1
ATOM 4812 O O . LYS B 1 211 ? -9.992 -13.688 6.324 1 94.88 211 LYS B O 1
ATOM 4817 N N . TYR B 1 212 ? -9.641 -13.82 4.176 1 96.31 212 TYR B N 1
ATOM 4818 C CA . TYR B 1 212 ? -9.195 -12.438 4.07 1 96.31 212 TYR B CA 1
ATOM 4819 C C . TYR B 1 212 ? -10.32 -11.477 4.414 1 96.31 212 TYR B C 1
ATOM 4821 O O . TYR B 1 212 ? -10.125 -10.523 5.172 1 96.31 212 TYR B O 1
ATOM 4829 N N . LEU B 1 213 ? -11.484 -11.727 3.832 1 96.56 213 LEU B N 1
ATOM 4830 C CA . LEU B 1 213 ? -12.656 -10.891 4.086 1 96.56 213 LEU B CA 1
ATOM 4831 C C . LEU B 1 213 ? -13.023 -10.906 5.566 1 96.56 213 LEU B C 1
ATOM 4833 O O . LEU B 1 213 ? -13.344 -9.859 6.141 1 96.56 213 LEU B O 1
ATOM 4837 N N . GLY B 1 214 ? -12.977 -12.078 6.117 1 95.06 214 GLY B N 1
ATOM 4838 C CA . GLY B 1 214 ? -13.258 -12.203 7.539 1 95.06 214 GLY B CA 1
ATOM 4839 C C . GLY B 1 214 ? -12.367 -11.336 8.406 1 95.06 214 GLY B C 1
ATOM 4840 O O . GLY B 1 214 ? -12.836 -10.711 9.359 1 95.06 214 GLY B O 1
ATOM 4841 N N . GLU B 1 215 ? -11.133 -11.312 8.055 1 93.25 215 GLU B N 1
ATOM 4842 C CA . GLU B 1 215 ? -10.188 -10.469 8.773 1 93.25 215 GLU B CA 1
ATOM 4843 C C . GLU B 1 215 ? -10.445 -8.992 8.492 1 93.25 215 GLU B C 1
ATOM 4845 O O . GLU B 1 215 ? -10.375 -8.156 9.398 1 93.25 215 GLU B O 1
ATOM 4850 N N . GLU B 1 216 ? -10.797 -8.656 7.285 1 93.38 216 GLU B N 1
ATOM 4851 C CA . GLU B 1 216 ? -10.992 -7.277 6.859 1 93.38 216 GLU B CA 1
ATOM 4852 C C . GLU B 1 216 ? -12.172 -6.637 7.594 1 93.38 216 GLU B C 1
ATOM 4854 O O . GLU B 1 216 ? -12.109 -5.469 7.98 1 93.38 216 GLU B O 1
ATOM 4859 N N . ILE B 1 217 ? -13.203 -7.395 7.82 1 91.81 217 ILE B N 1
ATOM 4860 C CA . ILE B 1 217 ? -14.43 -6.816 8.359 1 91.81 217 ILE B CA 1
ATOM 4861 C C . ILE B 1 217 ? -14.445 -6.977 9.883 1 91.81 217 ILE B C 1
ATOM 4863 O O . ILE B 1 217 ? -15.32 -6.426 10.555 1 91.81 217 ILE B O 1
ATOM 4867 N N . SER B 1 218 ? -13.469 -7.719 10.391 1 92.69 218 SER B N 1
ATOM 4868 C CA . SER B 1 218 ? -13.406 -7.941 11.828 1 92.69 218 SER B CA 1
ATOM 4869 C C . SER B 1 218 ? -13.234 -6.629 12.586 1 92.69 218 SER B C 1
ATOM 4871 O O . SER B 1 218 ? -12.5 -5.746 12.148 1 92.69 218 SER B O 1
ATOM 4873 N N . VAL B 1 219 ? -13.93 -6.461 13.766 1 91.25 219 VAL B N 1
ATOM 4874 C CA . VAL B 1 219 ? -13.797 -5.285 14.617 1 91.25 219 VAL B CA 1
ATOM 4875 C C . VAL B 1 219 ? -12.352 -5.152 15.094 1 91.25 219 VAL B C 1
ATOM 4877 O O . VAL B 1 219 ? -11.781 -4.055 15.078 1 91.25 219 VAL B O 1
ATOM 4880 N N . ASN B 1 220 ? -11.758 -6.25 15.492 1 89 220 ASN B N 1
ATOM 4881 C CA . ASN B 1 220 ? -10.375 -6.277 15.945 1 89 220 ASN B CA 1
ATOM 4882 C C . ASN B 1 220 ? -9.453 -6.895 14.898 1 89 220 ASN B C 1
ATOM 4884 O O . ASN B 1 220 ? -8.719 -7.844 15.188 1 89 220 ASN B O 1
ATOM 4888 N N . ARG B 1 221 ? -9.398 -6.227 13.75 1 89.06 221 ARG B N 1
ATOM 4889 C CA . ARG B 1 221 ? -8.578 -6.781 12.672 1 89.06 221 ARG B CA 1
ATOM 4890 C C . ARG B 1 221 ? -7.098 -6.547 12.93 1 89.06 221 ARG B C 1
ATOM 4892 O O . ARG B 1 221 ? -6.727 -5.613 13.648 1 89.06 221 ARG B O 1
ATOM 4899 N N . LYS B 1 222 ? -6.262 -7.395 12.414 1 84.44 222 LYS B N 1
ATOM 4900 C CA . LYS B 1 222 ? -4.812 -7.289 12.539 1 84.44 222 LYS B CA 1
ATOM 4901 C C . LYS B 1 222 ? -4.285 -6.062 11.797 1 84.44 222 LYS B C 1
ATOM 4903 O O . LYS B 1 222 ? -4.84 -5.664 10.773 1 84.44 222 LYS B O 1
ATOM 4908 N N . ARG B 1 223 ? -3.225 -5.5 12.344 1 83 223 ARG B N 1
ATOM 4909 C CA . ARG B 1 223 ? -2.588 -4.359 11.688 1 83 223 ARG B CA 1
ATOM 4910 C C . ARG B 1 223 ? -2.186 -4.699 10.258 1 83 223 ARG B C 1
ATOM 4912 O O . ARG B 1 223 ? -2.342 -3.877 9.352 1 83 223 ARG B O 1
ATOM 4919 N N . HIS B 1 224 ? -1.682 -5.867 10.141 1 85 224 HIS B N 1
ATOM 4920 C CA . HIS B 1 224 ? -1.348 -6.406 8.828 1 85 224 HIS B CA 1
ATOM 4921 C C . HIS B 1 224 ? -2.057 -7.73 8.578 1 85 224 HIS B C 1
ATOM 4923 O O . HIS B 1 224 ? -1.852 -8.695 9.32 1 85 224 HIS B O 1
ATOM 4929 N N . ILE B 1 225 ? -2.895 -7.723 7.605 1 89.06 225 ILE B N 1
ATOM 4930 C CA . ILE B 1 225 ? -3.596 -8.953 7.262 1 89.06 225 ILE B CA 1
ATOM 4931 C C . ILE B 1 225 ? -2.713 -9.812 6.359 1 89.06 225 ILE B C 1
ATOM 4933 O O . ILE B 1 225 ? -2.355 -9.406 5.254 1 89.06 225 ILE B O 1
ATOM 4937 N N . PRO B 1 226 ? -2.324 -10.945 6.848 1 87.88 226 PRO B N 1
ATOM 4938 C CA . PRO B 1 226 ? -1.562 -11.828 5.965 1 87.88 226 PRO B CA 1
ATOM 4939 C C . PRO B 1 226 ? -2.316 -12.172 4.68 1 87.88 226 PRO B C 1
ATOM 4941 O O . PRO B 1 226 ? -3.504 -12.508 4.73 1 87.88 226 PRO B O 1
ATOM 4944 N N . ASP B 1 227 ? -1.663 -12.062 3.584 1 92.81 227 ASP B N 1
ATOM 4945 C CA . ASP B 1 227 ? -2.303 -12.312 2.297 1 92.81 227 ASP B CA 1
ATOM 4946 C C . ASP B 1 227 ? -2.137 -13.773 1.879 1 92.81 227 ASP B C 1
ATOM 4948 O O . ASP B 1 227 ? -1.059 -14.18 1.443 1 92.81 227 ASP B O 1
ATOM 4952 N N . THR B 1 228 ? -3.189 -14.547 1.992 1 92.81 228 THR B N 1
ATOM 4953 C CA . THR B 1 228 ? -3.154 -15.945 1.593 1 92.81 228 THR B CA 1
ATOM 4954 C C . THR B 1 228 ? -3.912 -16.156 0.285 1 92.81 228 THR B C 1
ATOM 4956 O O . THR B 1 228 ? -4.016 -17.281 -0.206 1 92.81 228 THR B O 1
ATOM 4959 N N . ARG B 1 229 ? -4.418 -15.117 -0.325 1 97.12 229 ARG B N 1
ATOM 4960 C CA . ARG B 1 229 ? -5.176 -15.219 -1.567 1 97.12 229 ARG B CA 1
ATOM 4961 C C . ARG B 1 229 ? -4.293 -15.695 -2.715 1 97.12 229 ARG B C 1
ATOM 4963 O O . ARG B 1 229 ? -3.109 -15.352 -2.775 1 97.12 229 ARG B O 1
ATOM 4970 N N . VAL B 1 230 ? -4.914 -16.375 -3.557 1 97.88 230 VAL B N 1
ATOM 4971 C CA . VAL B 1 230 ? -4.164 -16.859 -4.707 1 97.88 230 VAL B CA 1
ATOM 4972 C C . VAL B 1 230 ? -4.016 -15.75 -5.742 1 97.88 230 VAL B C 1
ATOM 4974 O O . VAL B 1 230 ? -5.008 -15.227 -6.246 1 97.88 230 VAL B O 1
ATOM 4977 N N . HIS B 1 231 ? -2.779 -15.43 -6.062 1 98.25 231 HIS B N 1
ATOM 4978 C CA . HIS B 1 231 ? -2.52 -14.305 -6.953 1 98.25 231 HIS B CA 1
ATOM 4979 C C . HIS B 1 231 ? -2.494 -14.75 -8.414 1 98.25 231 HIS B C 1
ATOM 4981 O O . HIS B 1 231 ? -2.799 -13.961 -9.312 1 98.25 231 HIS B O 1
ATOM 4987 N N . CYS B 1 232 ? -2.086 -15.984 -8.594 1 97.94 232 CYS B N 1
ATOM 4988 C CA . CYS B 1 232 ? -1.927 -16.484 -9.953 1 97.94 232 CYS B CA 1
ATOM 4989 C C . CYS B 1 232 ? -2.15 -17.984 -10.023 1 97.94 232 CYS B C 1
ATOM 4991 O O . CYS B 1 232 ? -1.652 -18.734 -9.18 1 97.94 232 CYS B O 1
ATOM 4993 N N . CYS B 1 233 ? -2.938 -18.391 -10.969 1 97.75 233 CYS B N 1
ATOM 4994 C CA . CYS B 1 233 ? -3.123 -19.797 -11.273 1 97.75 233 CYS B CA 1
ATOM 4995 C C . CYS B 1 233 ? -2.412 -20.172 -12.57 1 97.75 233 CYS B C 1
ATOM 4997 O O . CYS B 1 233 ? -2.818 -19.75 -13.656 1 97.75 233 CYS B O 1
ATOM 4999 N N . LEU B 1 234 ? -1.377 -20.922 -12.445 1 97 234 LEU B N 1
ATOM 5000 C CA . LEU B 1 234 ? -0.708 -21.484 -13.609 1 97 234 LEU B CA 1
ATOM 5001 C C . LEU B 1 234 ? -1.438 -22.719 -14.117 1 97 234 LEU B C 1
ATOM 5003 O O . LEU B 1 234 ? -1.467 -23.75 -13.438 1 97 234 LEU B O 1
ATOM 5007 N N . TYR B 1 235 ? -2.016 -22.578 -15.281 1 97.12 235 TYR B N 1
ATOM 5008 C CA . TYR B 1 235 ? -2.779 -23.688 -15.844 1 97.12 235 TYR B CA 1
ATOM 5009 C C . TYR B 1 235 ? -1.961 -24.453 -16.875 1 97.12 235 TYR B C 1
ATOM 5011 O O . TYR B 1 235 ? -1.649 -23.906 -17.953 1 97.12 235 TYR B O 1
ATOM 5019 N N . PHE B 1 236 ? -1.728 -25.719 -16.625 1 96 236 PHE B N 1
ATOM 5020 C CA . PHE B 1 236 ? -0.866 -26.531 -17.484 1 96 236 PHE B CA 1
ATOM 5021 C C . PHE B 1 236 ? -1.675 -27.219 -18.578 1 96 236 PHE B C 1
ATOM 5023 O O . PHE B 1 236 ? -2.635 -27.938 -18.281 1 96 236 PHE B O 1
ATOM 5030 N N . ILE B 1 237 ? -1.256 -26.969 -19.766 1 95.88 237 ILE B N 1
ATOM 5031 C CA . ILE B 1 237 ? -1.866 -27.578 -20.938 1 95.88 237 ILE B CA 1
ATOM 5032 C C . ILE B 1 237 ? -0.922 -28.625 -21.531 1 95.88 237 ILE B C 1
ATOM 5034 O O . ILE B 1 237 ? 0.273 -28.375 -21.688 1 95.88 237 ILE B O 1
ATOM 5038 N N . ALA B 1 238 ? -1.483 -29.812 -21.828 1 94.06 238 ALA B N 1
ATOM 5039 C CA . ALA B 1 238 ? -0.69 -30.859 -22.453 1 94.06 238 ALA B CA 1
ATOM 5040 C C . ALA B 1 238 ? -0.288 -30.484 -23.875 1 94.06 238 ALA B C 1
ATOM 5042 O O . ALA B 1 238 ? -1.078 -29.891 -24.609 1 94.06 238 ALA B O 1
ATOM 5043 N N . PRO B 1 239 ? 0.894 -30.875 -24.25 1 93.94 239 PRO B N 1
ATOM 5044 C CA . PRO B 1 239 ? 1.383 -30.516 -25.578 1 93.94 239 PRO B CA 1
ATOM 5045 C C . PRO B 1 239 ? 0.85 -31.453 -26.672 1 93.94 239 PRO B C 1
ATOM 5047 O O . PRO B 1 239 ? 1.631 -32.125 -27.359 1 93.94 239 PRO B O 1
ATOM 5050 N N . THR B 1 240 ? -0.369 -31.484 -26.922 1 88.56 240 THR B N 1
ATOM 5051 C CA . THR B 1 240 ? -0.986 -32.406 -27.875 1 88.56 240 THR B CA 1
ATOM 5052 C C . THR B 1 240 ? -0.809 -31.875 -29.297 1 88.56 240 THR B C 1
ATOM 5054 O O . THR B 1 240 ? -0.91 -32.625 -30.266 1 88.56 240 THR B O 1
ATOM 5057 N N . GLY B 1 241 ? -0.579 -30.641 -29.469 1 84.25 241 GLY B N 1
ATOM 5058 C CA . GLY B 1 241 ? -0.431 -30.031 -30.781 1 84.25 241 GLY B CA 1
ATOM 5059 C C . GLY B 1 241 ? -1.754 -29.812 -31.484 1 84.25 241 GLY B C 1
ATOM 5060 O O . GLY B 1 241 ? -1.789 -29.281 -32.594 1 84.25 241 GLY B O 1
ATOM 5061 N N . HIS B 1 242 ? -2.746 -30.156 -30.891 1 86.44 242 HIS B N 1
ATOM 5062 C CA . HIS B 1 242 ? -4.066 -30.031 -31.5 1 86.44 242 HIS B CA 1
ATOM 5063 C C . HIS B 1 242 ? -4.898 -28.969 -30.812 1 86.44 242 HIS B C 1
ATOM 5065 O O . HIS B 1 242 ? -4.465 -27.812 -30.703 1 86.44 242 HIS B O 1
ATOM 5071 N N . SER B 1 243 ? -5.934 -29.328 -30.203 1 86.69 243 SER B N 1
ATOM 5072 C CA . SER B 1 243 ? -6.828 -28.391 -29.547 1 86.69 243 SER B CA 1
ATOM 5073 C C . SER B 1 243 ? -6.883 -28.641 -28.047 1 86.69 243 SER B C 1
ATOM 5075 O O . SER B 1 243 ? -6.344 -29.641 -27.547 1 86.69 243 SER B O 1
ATOM 5077 N N . LEU B 1 244 ? -7.375 -27.609 -27.406 1 93.06 244 LEU B N 1
ATOM 5078 C CA . LEU B 1 244 ? -7.652 -27.797 -25.984 1 93.06 244 LEU B CA 1
ATOM 5079 C C . LEU B 1 244 ? -8.68 -28.906 -25.781 1 93.06 244 LEU B C 1
ATOM 5081 O O . LEU B 1 244 ? -9.609 -29.062 -26.562 1 93.06 244 LEU B O 1
ATOM 5085 N N . LYS B 1 245 ? -8.461 -29.656 -24.719 1 90.19 245 LYS B N 1
ATOM 5086 C CA . LYS B 1 245 ? -9.484 -30.609 -24.328 1 90.19 245 LYS B CA 1
ATOM 5087 C C . LYS B 1 245 ? -10.727 -29.906 -23.797 1 90.19 245 LYS B C 1
ATOM 5089 O O . LYS B 1 245 ? -10.633 -28.828 -23.203 1 90.19 245 LYS B O 1
ATOM 5094 N N . PRO B 1 246 ? -11.875 -30.469 -24.016 1 89.44 246 PRO B N 1
ATOM 5095 C CA . PRO B 1 246 ? -13.094 -29.891 -23.469 1 89.44 246 PRO B CA 1
ATOM 5096 C C . PRO B 1 246 ? -13 -29.625 -21.953 1 89.44 246 PRO B C 1
ATOM 5098 O O . PRO B 1 246 ? -13.531 -28.625 -21.469 1 89.44 246 PRO B O 1
ATOM 5101 N N . LEU B 1 247 ? -12.305 -30.453 -21.328 1 88.69 247 LEU B N 1
ATOM 5102 C CA . LEU B 1 247 ? -12.133 -30.297 -19.891 1 88.69 247 LEU B CA 1
ATOM 5103 C C . LEU B 1 247 ? -11.344 -29.016 -19.578 1 88.69 247 LEU B C 1
ATOM 5105 O O . LEU B 1 247 ? -11.648 -28.328 -18.609 1 88.69 247 LEU B O 1
ATOM 5109 N N . ASP B 1 248 ? -10.344 -28.766 -20.375 1 92.44 248 ASP B N 1
ATOM 5110 C CA . ASP B 1 248 ? -9.562 -27.547 -20.203 1 92.44 248 ASP B CA 1
ATOM 5111 C C . ASP B 1 248 ? -10.438 -26.312 -20.344 1 92.44 248 ASP B C 1
ATOM 5113 O O . ASP B 1 248 ? -10.344 -25.375 -19.547 1 92.44 248 ASP B O 1
ATOM 5117 N N . LEU B 1 249 ? -11.266 -26.375 -21.312 1 93.81 249 LEU B N 1
ATOM 5118 C CA . LEU B 1 249 ? -12.141 -25.25 -21.594 1 93.81 249 LEU B CA 1
ATOM 5119 C C . LEU B 1 249 ? -13.133 -25.031 -20.453 1 93.81 249 LEU B C 1
ATOM 5121 O O . LEU B 1 249 ? -13.336 -23.906 -20 1 93.81 249 LEU B O 1
ATOM 5125 N N . GLU B 1 250 ? -13.68 -26.094 -20.047 1 92.06 250 GLU B N 1
ATOM 5126 C CA . GLU B 1 250 ? -14.633 -26.016 -18.938 1 92.06 250 GLU B CA 1
ATOM 5127 C C . GLU B 1 250 ? -13.953 -25.516 -17.656 1 92.06 250 GLU B C 1
ATOM 5129 O O . GLU B 1 250 ? -14.477 -24.641 -16.969 1 92.06 250 GLU B O 1
ATOM 5134 N N . PHE B 1 251 ? -12.844 -26.047 -17.422 1 92.5 251 PHE B N 1
ATOM 5135 C CA . PHE B 1 251 ? -12.078 -25.703 -16.219 1 92.5 251 PHE B CA 1
ATOM 5136 C C . PHE B 1 251 ? -11.711 -24.219 -16.234 1 92.5 251 PHE B C 1
ATOM 5138 O O . PHE B 1 251 ? -11.992 -23.5 -15.266 1 92.5 251 PHE B O 1
ATOM 5145 N N . MET B 1 252 ? -11.18 -23.734 -17.281 1 95.5 252 MET B N 1
ATOM 5146 C CA . MET B 1 252 ? -10.695 -22.359 -17.359 1 95.5 252 MET B CA 1
ATOM 5147 C C . MET B 1 252 ? -11.867 -21.375 -17.406 1 95.5 252 MET B C 1
ATOM 5149 O O . MET B 1 252 ? -11.75 -20.25 -16.922 1 95.5 252 MET B O 1
ATOM 5153 N N . SER B 1 253 ? -12.984 -21.844 -17.938 1 95.69 253 SER B N 1
ATOM 5154 C CA . SER B 1 253 ? -14.156 -20.969 -17.984 1 95.69 253 SER B CA 1
ATOM 5155 C C . SER B 1 253 ? -14.695 -20.688 -16.578 1 95.69 253 SER B C 1
ATOM 5157 O O . SER B 1 253 ? -15.266 -19.625 -16.328 1 95.69 253 SER B O 1
ATOM 5159 N N . ARG B 1 254 ? -14.492 -21.578 -15.711 1 94.06 254 ARG B N 1
ATOM 5160 C CA . ARG B 1 254 ? -14.914 -21.406 -14.328 1 94.06 254 ARG B CA 1
ATOM 5161 C C . ARG B 1 254 ? -13.859 -20.641 -13.523 1 94.06 254 ARG B C 1
ATOM 5163 O O . ARG B 1 254 ? -14.203 -19.781 -12.711 1 94.06 254 ARG B O 1
ATOM 5170 N N . LEU B 1 255 ? -12.633 -20.891 -13.805 1 95.12 255 LEU B N 1
ATOM 5171 C CA . LEU B 1 255 ? -11.523 -20.328 -13.039 1 95.12 255 LEU B CA 1
ATOM 5172 C C . LEU B 1 255 ? -11.336 -18.844 -13.367 1 95.12 255 LEU B C 1
ATOM 5174 O O . LEU B 1 255 ? -10.945 -18.062 -12.5 1 95.12 255 LEU B O 1
ATOM 5178 N N . ASP B 1 256 ? -11.578 -18.484 -14.625 1 95.62 256 ASP B N 1
ATOM 5179 C CA . ASP B 1 256 ? -11.242 -17.141 -15.055 1 95.62 256 ASP B CA 1
ATOM 5180 C C . ASP B 1 256 ? -12.133 -16.109 -14.352 1 95.62 256 ASP B C 1
ATOM 5182 O O . ASP B 1 256 ? -11.867 -14.906 -14.422 1 95.62 256 ASP B O 1
ATOM 5186 N N . LYS B 1 257 ? -13.133 -16.578 -13.555 1 94.62 257 LYS B N 1
ATOM 5187 C CA . LYS B 1 257 ? -14.031 -15.695 -12.828 1 94.62 257 LYS B CA 1
ATOM 5188 C C . LYS B 1 257 ? -13.477 -15.375 -11.438 1 94.62 257 LYS B C 1
ATOM 5190 O O . LYS B 1 257 ? -13.938 -14.438 -10.789 1 94.62 257 LYS B O 1
ATOM 5195 N N . CYS B 1 258 ? -12.477 -16.094 -11.023 1 96.62 258 CYS B N 1
ATOM 5196 C CA . CYS B 1 258 ? -12.133 -15.922 -9.617 1 96.62 258 CYS B CA 1
ATOM 5197 C C . CYS B 1 258 ? -10.625 -15.805 -9.43 1 96.62 258 CYS B C 1
ATOM 5199 O O . CYS B 1 258 ? -10.141 -15.531 -8.328 1 96.62 258 CYS B O 1
ATOM 5201 N N . VAL B 1 259 ? -9.844 -16.016 -10.422 1 98 259 VAL B N 1
ATOM 5202 C CA . VAL B 1 259 ? -8.398 -15.938 -10.242 1 98 259 VAL B CA 1
ATOM 5203 C C . VAL B 1 259 ? -7.734 -15.586 -11.57 1 98 259 VAL B C 1
ATOM 5205 O O . VAL B 1 259 ? -8.312 -15.789 -12.641 1 98 259 VAL B O 1
ATOM 5208 N N . ASN B 1 260 ? -6.52 -14.984 -11.531 1 98.06 260 ASN B N 1
ATOM 5209 C CA . ASN B 1 260 ? -5.699 -14.781 -12.727 1 98.06 260 ASN B CA 1
ATOM 5210 C C . ASN B 1 260 ? -5.207 -16.109 -13.297 1 98.06 260 ASN B C 1
ATOM 5212 O O . ASN B 1 260 ? -4.52 -16.859 -12.609 1 98.06 260 ASN B O 1
ATOM 5216 N N . ILE B 1 261 ? -5.508 -16.344 -14.555 1 97.88 261 ILE B N 1
ATOM 5217 C CA . ILE B 1 261 ? -5.062 -17.578 -15.188 1 97.88 261 ILE B CA 1
ATOM 5218 C C . ILE B 1 261 ? -3.904 -17.297 -16.141 1 97.88 261 ILE B C 1
ATOM 5220 O O . ILE B 1 261 ? -3.994 -16.391 -16.984 1 97.88 261 ILE B O 1
ATOM 5224 N N . VAL B 1 262 ? -2.895 -18.016 -15.984 1 97.81 262 VAL B N 1
ATOM 5225 C CA . VAL B 1 262 ? -1.785 -18 -16.938 1 97.81 262 VAL B CA 1
ATOM 5226 C C . VAL B 1 262 ? -1.617 -19.406 -17.531 1 97.81 262 VAL B C 1
ATOM 5228 O O . VAL B 1 262 ? -1.078 -20.297 -16.891 1 97.81 262 VAL B O 1
ATOM 5231 N N . PRO B 1 263 ? -2.09 -19.562 -18.734 1 97.25 263 PRO B N 1
ATOM 5232 C CA . PRO B 1 263 ? -1.943 -20.875 -19.375 1 97.25 263 PRO B CA 1
ATOM 5233 C C . PRO B 1 263 ? -0.517 -21.141 -19.844 1 97.25 263 PRO B C 1
ATOM 5235 O O . PRO B 1 263 ? 0.14 -20.234 -20.375 1 97.25 263 PRO B O 1
ATOM 5238 N N . ILE B 1 264 ? -0.107 -22.359 -19.672 1 97.12 264 ILE B N 1
ATOM 5239 C CA . ILE B 1 264 ? 1.231 -22.766 -20.094 1 97.12 264 ILE B CA 1
ATOM 5240 C C . ILE B 1 264 ? 1.162 -24.094 -20.828 1 97.12 264 ILE B C 1
ATOM 5242 O O . ILE B 1 264 ? 0.397 -24.984 -20.438 1 97.12 264 ILE B O 1
ATOM 5246 N N . ILE B 1 265 ? 1.898 -24.172 -21.906 1 97 265 ILE B N 1
ATOM 5247 C CA . ILE B 1 265 ? 2.09 -25.453 -22.578 1 97 265 ILE B CA 1
ATOM 5248 C C . ILE B 1 265 ? 3.314 -26.156 -22 1 97 265 ILE B C 1
ATOM 5250 O O . ILE B 1 265 ? 4.445 -25.719 -22.203 1 97 265 ILE B O 1
ATOM 5254 N N . SER B 1 266 ? 3.01 -27.172 -21.281 1 94.19 266 SER B N 1
ATOM 5255 C CA . SER B 1 266 ? 4.117 -27.891 -20.656 1 94.19 266 SER B CA 1
ATOM 5256 C C . SER B 1 266 ? 4.754 -28.875 -21.625 1 94.19 266 SER B C 1
ATOM 5258 O O . SER B 1 266 ? 4.199 -29.156 -22.688 1 94.19 266 SER B O 1
ATOM 5260 N N . LYS B 1 267 ? 5.977 -29.344 -21.234 1 91.88 267 LYS B N 1
ATOM 5261 C CA . LYS B 1 267 ? 6.711 -30.328 -22.016 1 91.88 267 LYS B CA 1
ATOM 5262 C C . LYS B 1 267 ? 6.777 -29.922 -23.484 1 91.88 267 LYS B C 1
ATOM 5264 O O . LYS B 1 267 ? 6.484 -30.734 -24.375 1 91.88 267 LYS B O 1
ATOM 5269 N N . ALA B 1 268 ? 7.141 -28.734 -23.75 1 92.5 268 ALA B N 1
ATOM 5270 C CA . ALA B 1 268 ? 7.113 -28.141 -25.094 1 92.5 268 ALA B CA 1
ATOM 5271 C C . ALA B 1 268 ? 8.18 -28.766 -25.984 1 92.5 268 ALA B C 1
ATOM 5273 O O . ALA B 1 268 ? 8.164 -28.578 -27.203 1 92.5 268 ALA B O 1
ATOM 5274 N N . ASP B 1 269 ? 9.078 -29.469 -25.422 1 88.94 269 ASP B N 1
ATOM 5275 C CA . ASP B 1 269 ? 10.141 -30.109 -26.188 1 88.94 269 ASP B CA 1
ATOM 5276 C C . ASP B 1 269 ? 9.578 -31.219 -27.078 1 88.94 269 ASP B C 1
ATOM 5278 O O . ASP B 1 269 ? 10.266 -31.703 -27.984 1 88.94 269 ASP B O 1
ATOM 5282 N N . THR B 1 270 ? 8.391 -31.594 -26.906 1 88.38 270 THR B N 1
ATOM 5283 C CA . THR B 1 270 ? 7.762 -32.625 -27.719 1 88.38 270 THR B CA 1
ATOM 5284 C C . THR B 1 270 ? 7.184 -32.031 -29 1 88.38 270 THR B C 1
ATOM 5286 O O . THR B 1 270 ? 6.742 -32.781 -29.891 1 88.38 270 THR B O 1
ATOM 5289 N N . LEU B 1 271 ? 7.172 -30.719 -29.141 1 91.31 271 LEU B N 1
ATOM 5290 C CA . LEU B 1 271 ? 6.602 -30.031 -30.297 1 91.31 271 LEU B CA 1
ATOM 5291 C C . LEU B 1 271 ? 7.695 -29.406 -31.141 1 91.31 271 LEU B C 1
ATOM 5293 O O . LEU B 1 271 ? 8.68 -28.891 -30.625 1 91.31 271 LEU B O 1
ATOM 5297 N N . THR B 1 272 ? 7.469 -29.438 -32.469 1 89.94 272 THR B N 1
ATOM 5298 C CA . THR B 1 272 ? 8.328 -28.656 -33.344 1 89.94 272 THR B CA 1
ATOM 5299 C C . THR B 1 272 ? 7.984 -27.172 -33.25 1 89.94 272 THR B C 1
ATOM 5301 O O . THR B 1 272 ? 6.953 -26.797 -32.688 1 89.94 272 THR B O 1
ATOM 5304 N N . VAL B 1 273 ? 8.852 -26.375 -33.75 1 90.06 273 VAL B N 1
ATOM 5305 C CA . VAL B 1 273 ? 8.656 -24.938 -33.688 1 90.06 273 VAL B CA 1
ATOM 5306 C C . VAL B 1 273 ? 7.352 -24.562 -34.375 1 90.06 273 VAL B C 1
ATOM 5308 O O . VAL B 1 273 ? 6.586 -23.734 -33.875 1 90.06 273 VAL B O 1
ATOM 5311 N N . GLU B 1 274 ? 7.094 -25.203 -35.5 1 93.06 274 GLU B N 1
ATOM 5312 C CA . GLU B 1 274 ? 5.891 -24.922 -36.281 1 93.06 274 GLU B CA 1
ATOM 5313 C C . GLU B 1 274 ? 4.641 -25.406 -35.531 1 93.06 274 GLU B C 1
ATOM 5315 O O . GLU B 1 274 ? 3.629 -24.703 -35.5 1 93.06 274 GLU B O 1
ATOM 5320 N N . GLU B 1 275 ? 4.777 -26.594 -35.031 1 93.75 275 GLU B N 1
ATOM 5321 C CA . GLU B 1 275 ? 3.664 -27.156 -34.281 1 93.75 275 GLU B CA 1
ATOM 5322 C C . GLU B 1 275 ? 3.332 -26.281 -33.062 1 93.75 275 GLU B C 1
ATOM 5324 O O . GLU B 1 275 ? 2.16 -26.078 -32.75 1 93.75 275 GLU B O 1
ATOM 5329 N N . ARG B 1 276 ? 4.34 -25.844 -32.469 1 94.31 276 ARG B N 1
ATOM 5330 C CA . ARG B 1 276 ? 4.188 -25 -31.297 1 94.31 276 ARG B CA 1
ATOM 5331 C C . ARG B 1 276 ? 3.438 -23.719 -31.641 1 94.31 276 ARG B C 1
ATOM 5333 O O . ARG B 1 276 ? 2.488 -23.344 -30.938 1 94.31 276 ARG B O 1
ATOM 5340 N N . GLN B 1 277 ? 3.828 -23.078 -32.688 1 94.38 277 GLN B N 1
ATOM 5341 C CA . GLN B 1 277 ? 3.213 -21.812 -33.094 1 94.38 277 GLN B CA 1
ATOM 5342 C C . GLN B 1 277 ? 1.749 -22.016 -33.469 1 94.38 277 GLN B C 1
ATOM 5344 O O . GLN B 1 277 ? 0.889 -21.219 -33.094 1 94.38 277 GLN B O 1
ATOM 5349 N N . THR B 1 278 ? 1.557 -23.078 -34.188 1 95.56 278 THR B N 1
ATOM 5350 C CA . THR B 1 278 ? 0.193 -23.375 -34.594 1 95.56 278 THR B CA 1
ATOM 5351 C C . THR B 1 278 ? -0.676 -23.703 -33.375 1 95.56 278 THR B C 1
ATOM 5353 O O . THR B 1 278 ? -1.83 -23.281 -33.312 1 95.56 278 THR B O 1
ATOM 5356 N N . PHE B 1 279 ? -0.096 -24.469 -32.5 1 96.25 279 PHE B N 1
ATOM 5357 C CA . PHE B 1 279 ? -0.82 -24.875 -31.297 1 96.25 279 PHE B CA 1
ATOM 5358 C C . PHE B 1 279 ? -1.171 -23.656 -30.438 1 96.25 279 PHE B C 1
ATOM 5360 O O . PHE B 1 279 ? -2.305 -23.516 -29.984 1 96.25 279 PHE B O 1
ATOM 5367 N N . LYS B 1 280 ? -0.302 -22.766 -30.234 1 96.56 280 LYS B N 1
ATOM 5368 C CA . LYS B 1 280 ? -0.53 -21.547 -29.484 1 96.56 280 LYS B CA 1
ATOM 5369 C C . LYS B 1 280 ? -1.669 -20.734 -30.078 1 96.56 280 LYS B C 1
ATOM 5371 O O . LYS B 1 280 ? -2.547 -20.25 -29.359 1 96.56 280 LYS B O 1
ATOM 5376 N N . LYS B 1 281 ? -1.591 -20.594 -31.359 1 95.94 281 LYS B N 1
ATOM 5377 C CA . LYS B 1 281 ? -2.633 -19.828 -32.062 1 95.94 281 LYS B CA 1
ATOM 5378 C C . LYS B 1 281 ? -4 -20.484 -31.859 1 95.94 281 LYS B C 1
ATOM 5380 O O . LYS B 1 281 ? -4.992 -19.797 -31.609 1 95.94 281 LYS B O 1
ATOM 5385 N N . LYS B 1 282 ? -4.031 -21.75 -32 1 96 282 LYS B N 1
ATOM 5386 C CA . LYS B 1 282 ? -5.285 -22.484 -31.828 1 96 282 LYS B CA 1
ATOM 5387 C C . LYS B 1 282 ? -5.844 -22.297 -30.422 1 96 282 LYS B C 1
ATOM 5389 O O . LYS B 1 282 ? -7.047 -22.109 -30.25 1 96 282 LYS B O 1
ATOM 5394 N N . ILE B 1 283 ? -4.965 -22.391 -29.469 1 96.75 283 ILE B N 1
ATOM 5395 C CA . ILE B 1 283 ? -5.379 -22.234 -28.078 1 96.75 283 ILE B CA 1
ATOM 5396 C C . ILE B 1 283 ? -5.973 -20.828 -27.875 1 96.75 283 ILE B C 1
ATOM 5398 O O . ILE B 1 283 ? -7.039 -20.688 -27.281 1 96.75 283 ILE B O 1
ATOM 5402 N N . ARG B 1 284 ? -5.34 -19.797 -28.375 1 95.94 284 ARG B N 1
ATOM 5403 C CA . ARG B 1 284 ? -5.824 -18.438 -28.25 1 95.94 284 ARG B CA 1
ATOM 5404 C C . ARG B 1 284 ? -7.203 -18.266 -28.875 1 95.94 284 ARG B C 1
ATOM 5406 O O . ARG B 1 284 ? -8.094 -17.656 -28.297 1 95.94 284 ARG B O 1
ATOM 5413 N N . ASP B 1 285 ? -7.336 -18.875 -30.016 1 95.56 285 ASP B N 1
ATOM 5414 C CA . ASP B 1 285 ? -8.609 -18.797 -30.734 1 95.56 285 ASP B CA 1
ATOM 5415 C C . ASP B 1 285 ? -9.727 -19.484 -29.953 1 95.56 285 ASP B C 1
ATOM 5417 O O . ASP B 1 285 ? -10.844 -18.969 -29.875 1 95.56 285 ASP B O 1
ATOM 5421 N N . GLU B 1 286 ? -9.414 -20.547 -29.422 1 95.81 286 GLU B N 1
ATOM 5422 C CA . GLU B 1 286 ? -10.406 -21.297 -28.641 1 95.81 286 GLU B CA 1
ATOM 5423 C C . GLU B 1 286 ? -10.797 -20.547 -27.375 1 95.81 286 GLU B C 1
ATOM 5425 O O . GLU B 1 286 ? -11.977 -20.484 -27.016 1 95.81 286 GLU B O 1
ATOM 5430 N N . LEU B 1 287 ? -9.773 -20.031 -26.719 1 95.88 287 LEU B N 1
ATOM 5431 C CA . LEU B 1 287 ? -10.055 -19.25 -25.516 1 95.88 287 LEU B CA 1
ATOM 5432 C C . LEU B 1 287 ? -10.953 -18.062 -25.844 1 95.88 287 LEU B C 1
ATOM 5434 O O . LEU B 1 287 ? -11.93 -17.797 -25.141 1 95.88 287 LEU B O 1
ATOM 5438 N N . ASP B 1 288 ? -10.688 -17.422 -26.906 1 94.44 288 ASP B N 1
ATOM 5439 C CA . ASP B 1 288 ? -11.469 -16.266 -27.328 1 94.44 288 ASP B CA 1
ATOM 5440 C C . ASP B 1 288 ? -12.891 -16.656 -27.703 1 94.44 288 ASP B C 1
ATOM 5442 O O . ASP B 1 288 ? -13.852 -16 -27.312 1 94.44 288 ASP B O 1
ATOM 5446 N N . SER B 1 289 ?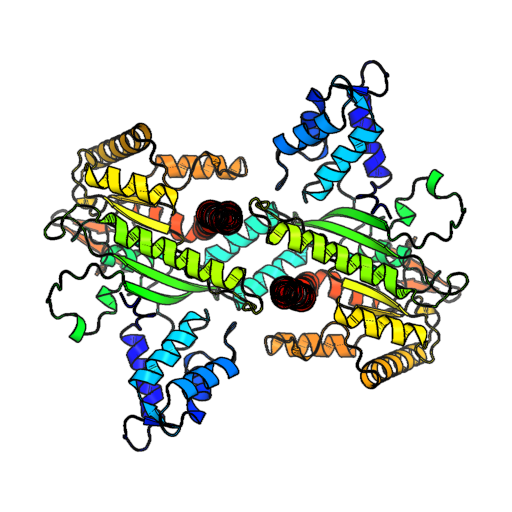 -13.039 -17.703 -28.453 1 95.38 289 SER B N 1
ATOM 5447 C CA . SER B 1 289 ? -14.344 -18.156 -28.922 1 95.38 289 SER B CA 1
ATOM 5448 C C . SER B 1 289 ? -15.234 -18.594 -27.766 1 95.38 289 SER B C 1
ATOM 5450 O O . SER B 1 289 ? -16.469 -18.5 -27.844 1 95.38 289 SER B O 1
ATOM 5452 N N . HIS B 1 290 ? -14.625 -19.062 -26.719 1 95.38 290 HIS B N 1
ATOM 5453 C CA . HIS B 1 290 ? -15.391 -19.516 -25.562 1 95.38 290 HIS B CA 1
ATOM 5454 C C . HIS B 1 290 ? -15.508 -18.438 -24.5 1 95.38 290 HIS B C 1
ATOM 5456 O O . HIS B 1 290 ? -16.016 -18.688 -23.406 1 95.38 290 HIS B O 1
ATOM 5462 N N . GLY B 1 291 ? -14.914 -17.297 -24.719 1 94.69 291 GLY B N 1
ATOM 5463 C CA . GLY B 1 291 ? -15.023 -16.156 -23.812 1 94.69 291 GLY B CA 1
ATOM 5464 C C . GLY B 1 291 ? -14.203 -16.312 -22.547 1 94.69 291 GLY B C 1
ATOM 5465 O O . GLY B 1 291 ? -14.602 -15.852 -21.484 1 94.69 291 GLY B O 1
ATOM 5466 N N . ILE B 1 292 ? -13.141 -17.078 -22.594 1 95.94 292 ILE B N 1
ATOM 5467 C CA . ILE B 1 292 ? -12.281 -17.297 -21.438 1 95.94 292 ILE B CA 1
ATOM 5468 C C . ILE B 1 292 ? -11.211 -16.203 -21.375 1 95.94 292 ILE B C 1
ATOM 5470 O O . ILE B 1 292 ? -10.484 -15.984 -22.344 1 95.94 292 ILE B O 1
ATOM 5474 N N . SER B 1 293 ? -11.164 -15.492 -20.234 1 94.62 293 SER B N 1
ATOM 5475 C CA . SER B 1 293 ? -10.211 -14.406 -20.062 1 94.62 293 SER B CA 1
ATOM 5476 C C . SER B 1 293 ? -8.977 -14.875 -19.297 1 94.62 293 SER B C 1
ATOM 5478 O O . SER B 1 293 ? -9.094 -15.406 -18.188 1 94.62 293 SER B O 1
ATOM 5480 N N . THR B 1 294 ? -7.875 -14.75 -19.859 1 96 294 THR B N 1
ATOM 5481 C CA . THR B 1 294 ? -6.617 -15.055 -19.188 1 96 294 THR B CA 1
ATOM 5482 C C . THR B 1 294 ? -5.836 -13.773 -18.891 1 96 294 THR B C 1
ATOM 5484 O O . THR B 1 294 ? -6.172 -12.703 -19.406 1 96 294 THR B O 1
ATOM 5487 N N . TYR B 1 295 ? -4.898 -13.852 -17.984 1 96.5 295 TYR B N 1
ATOM 5488 C CA . TYR B 1 295 ? -4.055 -12.711 -17.656 1 96.5 295 TYR B CA 1
ATOM 5489 C C . TYR B 1 295 ? -2.967 -12.508 -18.703 1 96.5 295 TYR B C 1
ATOM 5491 O O . TYR B 1 295 ? -2.352 -13.469 -19.156 1 96.5 295 TYR B O 1
ATOM 5499 N N . PRO B 1 296 ? -2.734 -11.359 -19.062 1 95.25 296 PRO B N 1
ATOM 5500 C CA . PRO B 1 296 ? -3.357 -10.102 -18.656 1 95.25 296 PRO B CA 1
ATOM 5501 C C . PRO B 1 296 ? -4.629 -9.789 -19.438 1 95.25 296 PRO B C 1
ATOM 5503 O O . PRO B 1 296 ? -4.691 -10.023 -20.641 1 95.25 296 PRO B O 1
ATOM 5506 N N . MET B 1 297 ? -5.551 -9.234 -18.75 1 90.25 297 MET B N 1
ATOM 5507 C CA . MET B 1 297 ? -6.828 -8.93 -19.391 1 90.25 297 MET B CA 1
ATOM 5508 C C . MET B 1 297 ? -6.77 -7.59 -20.109 1 90.25 297 MET B C 1
ATOM 5510 O O . MET B 1 297 ? -6.238 -6.617 -19.578 1 90.25 297 MET B O 1
ATOM 5514 N N . LYS B 1 298 ? -7.367 -7.484 -21.203 1 81.19 298 LYS B N 1
ATOM 5515 C CA . LYS B 1 298 ? -7.305 -6.324 -22.094 1 81.19 298 LYS B CA 1
ATOM 5516 C C . LYS B 1 298 ? -7.965 -5.109 -21.438 1 81.19 298 LYS B C 1
ATOM 5518 O O . LYS B 1 298 ? -7.441 -3.996 -21.516 1 81.19 298 LYS B O 1
ATOM 5523 N N . HIS B 1 299 ? -8.961 -5.262 -20.75 1 78.31 299 HIS B N 1
ATOM 5524 C CA . HIS B 1 299 ? -9.773 -4.145 -20.266 1 78.31 299 HIS B CA 1
ATOM 5525 C C . HIS B 1 299 ? -9.203 -3.559 -18.984 1 78.31 299 HIS B C 1
ATOM 5527 O O . HIS B 1 299 ? -9.695 -2.549 -18.484 1 78.31 299 HIS B O 1
ATOM 5533 N N . LEU B 1 300 ? -8.094 -4.059 -18.516 1 77.12 300 LEU B N 1
ATOM 5534 C CA . LEU B 1 300 ? -7.543 -3.605 -17.234 1 77.12 300 LEU B CA 1
ATOM 5535 C C . LEU B 1 300 ? -6.312 -2.729 -17.469 1 77.12 300 LEU B C 1
ATOM 5537 O O . LEU B 1 300 ? -5.695 -2.262 -16.516 1 77.12 300 LEU B O 1
ATOM 5541 N N . ASP B 1 301 ? -6.02 -2.449 -18.625 1 74.62 301 ASP B N 1
ATOM 5542 C CA . ASP B 1 301 ? -4.844 -1.629 -18.906 1 74.62 301 ASP B CA 1
ATOM 5543 C C . ASP B 1 301 ? -5.055 -0.189 -18.453 1 74.62 301 ASP B C 1
ATOM 5545 O O . ASP B 1 301 ? -6.074 0.427 -18.766 1 74.62 301 ASP B O 1
ATOM 5549 N N . GLU B 1 302 ? -4.16 0.325 -17.625 1 71 302 GLU B N 1
ATOM 5550 C CA . GLU B 1 302 ? -4.305 1.627 -16.969 1 71 302 GLU B CA 1
ATOM 5551 C C . GLU B 1 302 ? -3.83 2.752 -17.891 1 71 302 GLU B C 1
ATOM 5553 O O . GLU B 1 302 ? -4.395 3.85 -17.875 1 71 302 GLU B O 1
ATOM 5558 N N . ASP B 1 303 ? -2.682 2.535 -18.609 1 77.31 303 ASP B N 1
ATOM 5559 C CA . ASP B 1 303 ? -2.148 3.57 -19.5 1 77.31 303 ASP B CA 1
ATOM 5560 C C . ASP B 1 303 ? -1.598 2.967 -20.781 1 77.31 303 ASP B C 1
ATOM 5562 O O . ASP B 1 303 ? -1.647 1.75 -20.969 1 77.31 303 ASP B O 1
ATOM 5566 N N . ASP B 1 304 ? -1.118 3.789 -21.594 1 79.88 304 ASP B N 1
ATOM 5567 C CA . ASP B 1 304 ? -0.661 3.393 -22.922 1 79.88 304 ASP B CA 1
ATOM 5568 C C . ASP B 1 304 ? 0.569 2.492 -22.828 1 79.88 304 ASP B C 1
ATOM 5570 O O . ASP B 1 304 ? 0.7 1.535 -23.594 1 79.88 304 ASP B O 1
ATOM 5574 N N . GLU B 1 305 ? 1.382 2.801 -21.922 1 82.25 305 GLU B N 1
ATOM 5575 C CA . GLU B 1 305 ? 2.586 1.991 -21.766 1 82.25 305 GLU B CA 1
ATOM 5576 C C . GLU B 1 305 ? 2.242 0.564 -21.359 1 82.25 305 GLU B C 1
ATOM 5578 O O . GLU B 1 305 ? 2.773 -0.397 -21.922 1 82.25 305 GLU B O 1
ATOM 5583 N N . ASP B 1 306 ? 1.322 0.488 -20.469 1 84.75 306 ASP B N 1
ATOM 5584 C CA . ASP B 1 306 ? 0.872 -0.825 -20.016 1 84.75 306 ASP B CA 1
ATOM 5585 C C . ASP B 1 306 ? 0.186 -1.59 -21.141 1 84.75 306 ASP B C 1
ATOM 5587 O O . ASP B 1 306 ? 0.346 -2.807 -21.266 1 84.75 306 ASP B O 1
ATOM 5591 N N . MET B 1 307 ? -0.529 -0.84 -21.906 1 88 307 MET B N 1
ATOM 5592 C CA . MET B 1 307 ? -1.259 -1.46 -23.016 1 88 307 MET B CA 1
ATOM 5593 C C . MET B 1 307 ? -0.298 -2.102 -24.016 1 88 307 MET B C 1
ATOM 5595 O O . MET B 1 307 ? -0.525 -3.225 -24.453 1 88 307 MET B O 1
ATOM 5599 N N . VAL B 1 308 ? 0.75 -1.425 -24.297 1 90.75 308 VAL B N 1
ATOM 5600 C CA . VAL B 1 308 ? 1.724 -1.935 -25.266 1 90.75 308 VAL B CA 1
ATOM 5601 C C . VAL B 1 308 ? 2.4 -3.182 -24.703 1 90.75 308 VAL B C 1
ATOM 5603 O O . VAL B 1 308 ? 2.484 -4.211 -25.375 1 90.75 308 VAL B O 1
ATOM 5606 N N . VAL B 1 309 ? 2.797 -3.129 -23.5 1 90.62 309 VAL B N 1
ATOM 5607 C CA . VAL B 1 309 ? 3.5 -4.23 -22.859 1 90.62 309 VAL B CA 1
ATOM 5608 C C . VAL B 1 309 ? 2.576 -5.441 -22.75 1 90.62 309 VAL B C 1
ATOM 5610 O O . VAL B 1 309 ? 2.973 -6.562 -23.062 1 90.62 309 VAL B O 1
ATOM 5613 N N . ASN B 1 310 ? 1.366 -5.219 -22.344 1 92.44 310 ASN B N 1
ATOM 5614 C CA . ASN B 1 310 ? 0.419 -6.305 -22.141 1 92.44 310 ASN B CA 1
ATOM 5615 C C . ASN B 1 310 ? -0.038 -6.922 -23.453 1 92.44 310 ASN B C 1
ATOM 5617 O O . ASN B 1 310 ? -0.291 -8.125 -23.531 1 92.44 310 ASN B O 1
ATOM 5621 N N . THR B 1 311 ? -0.147 -6.094 -24.453 1 92.31 311 THR B N 1
ATOM 5622 C CA . THR B 1 311 ? -0.49 -6.625 -25.766 1 92.31 311 THR B CA 1
ATOM 5623 C C . THR B 1 311 ? 0.606 -7.555 -26.281 1 92.31 311 THR B C 1
ATOM 5625 O O . THR B 1 311 ? 0.319 -8.648 -26.781 1 92.31 311 THR B O 1
ATOM 5628 N N . ASN B 1 312 ? 1.796 -7.137 -26.125 1 92.81 312 ASN B N 1
ATOM 5629 C CA . ASN B 1 312 ? 2.928 -7.973 -26.516 1 92.81 312 ASN B CA 1
ATOM 5630 C C . 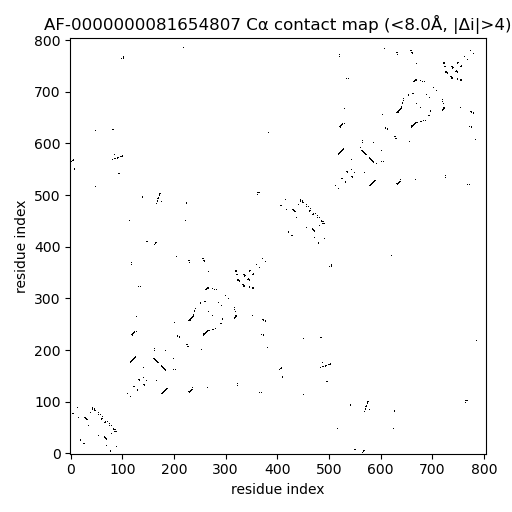ASN B 1 312 ? 2.938 -9.289 -25.75 1 92.81 312 ASN B C 1
ATOM 5632 O O . ASN B 1 312 ? 3.225 -10.344 -26.312 1 92.81 312 ASN B O 1
ATOM 5636 N N . LEU B 1 313 ? 2.652 -9.219 -24.562 1 93.44 313 LEU B N 1
ATOM 5637 C CA . LEU B 1 313 ? 2.619 -10.406 -23.719 1 93.44 313 LEU B CA 1
ATOM 5638 C C . LEU B 1 313 ? 1.497 -11.344 -24.141 1 93.44 313 LEU B C 1
ATOM 5640 O O . LEU B 1 313 ? 1.7 -12.555 -24.234 1 93.44 313 LEU B O 1
ATOM 5644 N N . ARG B 1 314 ? 0.351 -10.797 -24.422 1 92.5 314 ARG B N 1
ATOM 5645 C CA . ARG B 1 314 ? -0.792 -11.594 -24.844 1 92.5 314 ARG B CA 1
ATOM 5646 C C . ARG B 1 314 ? -0.493 -12.312 -26.156 1 92.5 314 ARG B C 1
ATOM 5648 O O . ARG B 1 314 ? -0.918 -13.453 -26.359 1 92.5 314 ARG B O 1
ATOM 5655 N N . ASP B 1 315 ? 0.271 -11.703 -26.938 1 91.81 315 ASP B N 1
ATOM 5656 C CA . ASP B 1 315 ? 0.61 -12.281 -28.25 1 91.81 315 ASP B CA 1
ATOM 5657 C C . ASP B 1 315 ? 1.575 -13.453 -28.094 1 91.81 315 ASP B C 1
ATOM 5659 O O . ASP B 1 315 ? 1.623 -14.336 -28.938 1 91.81 315 ASP B O 1
ATOM 5663 N N . LYS B 1 316 ? 2.277 -13.43 -27.047 1 93.06 316 LYS B N 1
ATOM 5664 C CA . LYS B 1 316 ? 3.275 -14.469 -26.828 1 93.06 316 LYS B CA 1
ATOM 5665 C C . LYS B 1 316 ? 2.688 -15.641 -26.047 1 93.06 316 LYS B C 1
ATOM 5667 O O . LYS B 1 316 ? 3.252 -16.734 -26.047 1 93.06 316 LYS B O 1
ATOM 5672 N N . MET B 1 317 ? 1.587 -15.469 -25.453 1 94.62 317 MET B N 1
ATOM 5673 C CA . MET B 1 317 ? 0.997 -16.5 -24.609 1 94.62 317 MET B CA 1
ATOM 5674 C C . MET B 1 317 ? 0.103 -17.438 -25.422 1 94.62 317 MET B C 1
ATOM 5676 O O . MET B 1 317 ? -0.445 -17.031 -26.453 1 94.62 317 MET B O 1
ATOM 5680 N N . PRO B 1 318 ? -0.156 -18.641 -24.953 1 97.19 318 PRO B N 1
ATOM 5681 C CA . PRO B 1 318 ? 0.471 -19.297 -23.797 1 97.19 318 PRO B CA 1
ATOM 5682 C C . PRO B 1 318 ? 1.95 -19.594 -24.031 1 97.19 318 PRO B C 1
ATOM 5684 O O . PRO B 1 318 ? 2.365 -19.844 -25.156 1 97.19 318 PRO B O 1
ATOM 5687 N N . PHE B 1 319 ? 2.688 -19.609 -22.938 1 96.81 319 PHE B N 1
ATOM 5688 C CA . PHE B 1 319 ? 4.113 -19.922 -23.016 1 96.81 319 PHE B CA 1
ATOM 5689 C C . PHE B 1 319 ? 4.344 -21.422 -23.125 1 96.81 319 PHE B C 1
ATOM 5691 O O . PHE B 1 319 ? 3.727 -22.203 -22.406 1 96.81 319 PHE B O 1
ATOM 5698 N N . ALA B 1 320 ? 5.125 -21.734 -24.047 1 96.88 320 ALA B N 1
ATOM 5699 C CA . ALA B 1 320 ? 5.574 -23.125 -24.188 1 96.88 320 ALA B CA 1
ATOM 5700 C C . ALA B 1 320 ? 6.879 -23.344 -23.422 1 96.88 320 ALA B C 1
ATOM 5702 O O . ALA B 1 320 ? 7.93 -22.828 -23.812 1 96.88 320 ALA B O 1
ATOM 5703 N N . VAL B 1 321 ? 6.789 -24.188 -22.406 1 95.88 321 VAL B N 1
ATOM 5704 C CA . VAL B 1 321 ? 7.922 -24.234 -21.484 1 95.88 321 VAL B CA 1
ATOM 5705 C C . VAL B 1 321 ? 8.383 -25.688 -21.297 1 95.88 321 VAL B C 1
ATOM 5707 O O . VAL B 1 321 ? 7.641 -26.625 -21.609 1 95.88 321 VAL B O 1
ATOM 5710 N N . VAL B 1 322 ? 9.609 -25.797 -20.922 1 92 322 VAL B N 1
ATOM 5711 C CA . VAL B 1 322 ? 10.227 -27.047 -20.5 1 92 322 VAL B CA 1
ATOM 5712 C C . VAL B 1 322 ? 10.789 -26.906 -19.094 1 92 322 VAL B C 1
ATOM 5714 O O . VAL B 1 322 ? 11.438 -25.906 -18.781 1 92 322 VAL B O 1
ATOM 5717 N N . GLY B 1 323 ? 10.391 -27.812 -18.219 1 86.69 323 GLY B N 1
ATOM 5718 C CA . GLY B 1 323 ? 10.922 -27.812 -16.859 1 86.69 323 GLY B CA 1
ATOM 5719 C C . GLY B 1 323 ? 12.008 -28.844 -16.641 1 86.69 323 GLY B C 1
ATOM 5720 O O . GLY B 1 323 ? 11.984 -29.922 -17.25 1 86.69 323 GLY B O 1
ATOM 5721 N N . SER B 1 324 ? 12.953 -28.422 -15.898 1 86.38 324 SER B N 1
ATOM 5722 C CA . SER B 1 324 ? 13.984 -29.375 -15.5 1 86.38 324 SER B CA 1
ATOM 5723 C C . SER B 1 324 ? 14.609 -29 -14.164 1 86.38 324 SER B C 1
ATOM 5725 O O . SER B 1 324 ? 14.773 -27.812 -13.867 1 86.38 324 SER B O 1
ATOM 5727 N N . ASP B 1 325 ? 14.898 -29.969 -13.398 1 78.56 325 ASP B N 1
ATOM 5728 C CA . ASP B 1 325 ? 15.594 -29.734 -12.133 1 78.56 325 ASP B CA 1
ATOM 5729 C C . ASP B 1 325 ? 17.047 -30.234 -12.203 1 78.56 325 ASP B C 1
ATOM 5731 O O . ASP B 1 325 ? 17.734 -30.281 -11.188 1 78.56 325 ASP B O 1
ATOM 5735 N N . LYS B 1 326 ? 17.516 -30.5 -13.336 1 84.12 326 LYS B N 1
ATOM 5736 C CA . LYS B 1 326 ? 18.859 -31.016 -13.5 1 84.12 326 LYS B CA 1
ATOM 5737 C C . LYS B 1 326 ? 19.797 -29.953 -14.047 1 84.12 326 LYS B C 1
ATOM 5739 O O . LYS B 1 326 ? 19.422 -29.188 -14.93 1 84.12 326 LYS B O 1
ATOM 5744 N N . VAL B 1 327 ? 21.016 -29.984 -13.453 1 86.69 327 VAL B N 1
ATOM 5745 C CA . VAL B 1 327 ? 22.016 -28.984 -13.836 1 86.69 327 VAL B CA 1
ATOM 5746 C C . VAL B 1 327 ? 23.078 -29.641 -14.711 1 86.69 327 VAL B C 1
ATOM 5748 O O . VAL B 1 327 ? 23.562 -30.734 -14.406 1 86.69 327 VAL B O 1
ATOM 5751 N N . TYR B 1 328 ? 23.328 -29.047 -15.789 1 89.25 328 TYR B N 1
ATOM 5752 C CA . TYR B 1 328 ? 24.375 -29.484 -16.703 1 89.25 328 TYR B CA 1
ATOM 5753 C C . TYR B 1 328 ? 25.438 -28.406 -16.875 1 89.25 328 TYR B C 1
ATOM 5755 O O . TYR B 1 328 ? 25.156 -27.219 -16.703 1 89.25 328 TYR B O 1
ATOM 5763 N N . GLN B 1 329 ? 26.625 -28.828 -17.125 1 89.56 329 GLN B N 1
ATOM 5764 C CA . GLN B 1 329 ? 27.719 -27.891 -17.375 1 89.56 329 GLN B CA 1
ATOM 5765 C C . GLN B 1 329 ? 27.891 -27.656 -18.875 1 89.56 329 GLN B C 1
ATOM 5767 O O . GLN B 1 329 ? 28.125 -28.594 -19.625 1 89.56 329 GLN B O 1
ATOM 5772 N N . VAL B 1 330 ? 27.688 -26.469 -19.281 1 87.06 330 VAL B N 1
ATOM 5773 C CA . VAL B 1 330 ? 27.922 -26.062 -20.672 1 87.06 330 VAL B CA 1
ATOM 5774 C C . VAL B 1 330 ? 28.922 -24.906 -20.703 1 87.06 330 VAL B C 1
ATOM 5776 O O . VAL B 1 330 ? 28.656 -23.828 -20.172 1 87.06 330 VAL B O 1
ATOM 5779 N N . SER B 1 331 ? 30.094 -25.156 -21.375 1 88.56 331 SER B N 1
ATOM 5780 C CA . SER B 1 331 ? 31.156 -24.156 -21.453 1 88.56 331 SER B CA 1
ATOM 5781 C C . SER B 1 331 ? 31.516 -23.609 -20.078 1 88.56 331 SER B C 1
ATOM 5783 O O . SER B 1 331 ? 31.625 -22.391 -19.906 1 88.56 331 SER B O 1
ATOM 5785 N N . GLY B 1 332 ? 31.438 -24.359 -19 1 85.06 332 GLY B N 1
ATOM 5786 C CA . GLY B 1 332 ? 31.875 -24.016 -17.656 1 85.06 332 GLY B CA 1
ATOM 5787 C C . GLY B 1 332 ? 30.781 -23.344 -16.844 1 85.06 332 GLY B C 1
ATOM 5788 O O . GLY B 1 332 ? 31 -22.984 -15.68 1 85.06 332 GLY B O 1
ATOM 5789 N N . LYS B 1 333 ? 29.688 -23.125 -17.453 1 86.62 333 LYS B N 1
ATOM 5790 C CA . LYS B 1 333 ? 28.594 -22.5 -16.703 1 86.62 333 LYS B CA 1
ATOM 5791 C C . LYS B 1 333 ? 27.484 -23.516 -16.391 1 86.62 333 LYS B C 1
ATOM 5793 O O . LYS B 1 333 ? 27.109 -24.297 -17.266 1 86.62 333 LYS B O 1
ATOM 5798 N N . PRO B 1 334 ? 27.109 -23.516 -15.172 1 86.56 334 PRO B N 1
ATOM 5799 C CA . PRO B 1 334 ? 26 -24.391 -14.828 1 86.56 334 PRO B CA 1
ATOM 5800 C C . PRO B 1 334 ? 24.672 -23.938 -15.438 1 86.56 334 PRO B C 1
ATOM 5802 O O . PRO B 1 334 ? 24.312 -22.766 -15.312 1 86.56 334 PRO B O 1
ATOM 5805 N N . ILE B 1 335 ? 24.031 -24.875 -16.141 1 86.75 335 ILE B N 1
ATOM 5806 C CA . ILE B 1 335 ? 22.781 -24.547 -16.797 1 86.75 335 ILE B CA 1
ATOM 5807 C C . ILE B 1 335 ? 21.719 -25.594 -16.469 1 86.75 335 ILE B C 1
ATOM 5809 O O . ILE B 1 335 ? 22.047 -26.797 -16.406 1 86.75 335 ILE B O 1
ATOM 5813 N N . LEU B 1 336 ? 20.547 -25.172 -16.219 1 86.31 336 LEU B N 1
ATOM 5814 C CA . LEU B 1 336 ? 19.422 -26.094 -16.094 1 86.31 336 LEU B CA 1
ATOM 5815 C C . LEU B 1 336 ? 18.969 -26.609 -17.453 1 86.31 336 LEU B C 1
ATOM 5817 O O . LEU B 1 336 ? 18.797 -25.812 -18.375 1 86.31 336 LEU B O 1
ATOM 5821 N N . GLY B 1 337 ? 18.906 -27.938 -17.5 1 89.31 337 GLY B N 1
ATOM 5822 C CA . GLY B 1 337 ? 18.531 -28.438 -18.812 1 89.31 337 GLY B CA 1
ATOM 5823 C C . GLY B 1 337 ? 18.016 -29.859 -18.797 1 89.31 337 GLY B C 1
ATOM 5824 O O . GLY B 1 337 ? 17.953 -30.484 -17.734 1 89.31 337 GLY B O 1
ATOM 5825 N N . ARG B 1 338 ? 17.469 -30.219 -19.891 1 87.81 338 ARG B N 1
ATOM 5826 C CA . ARG B 1 338 ? 17 -31.578 -20.156 1 87.81 338 ARG B CA 1
ATOM 5827 C C . ARG B 1 338 ? 17.75 -32.188 -21.328 1 87.81 338 ARG B C 1
ATOM 5829 O O . ARG B 1 338 ? 17.781 -31.641 -22.422 1 87.81 338 ARG B O 1
ATOM 5836 N N . ARG B 1 339 ? 18.328 -33.312 -21.016 1 88.38 339 ARG B N 1
ATOM 5837 C CA . ARG B 1 339 ? 19.078 -34 -22.047 1 88.38 339 ARG B CA 1
ATOM 5838 C C . ARG B 1 339 ? 18.172 -34.875 -22.891 1 88.38 339 ARG B C 1
ATOM 5840 O O . ARG B 1 339 ? 17.438 -35.719 -22.359 1 88.38 339 ARG B O 1
ATOM 5847 N N . THR B 1 340 ? 18.172 -34.594 -24.203 1 85.44 340 THR B N 1
ATOM 5848 C CA . THR B 1 340 ? 17.438 -35.438 -25.156 1 85.44 340 THR B CA 1
ATOM 5849 C C . THR B 1 340 ? 18.391 -36.125 -26.109 1 85.44 340 THR B C 1
ATOM 5851 O O . THR B 1 340 ? 19.609 -35.938 -26.062 1 85.44 340 THR B O 1
ATOM 5854 N N . ASN B 1 341 ? 17.844 -37.031 -26.906 1 84.25 341 ASN B N 1
ATOM 5855 C CA . ASN B 1 341 ? 18.656 -37.719 -27.906 1 84.25 341 ASN B CA 1
ATOM 5856 C C . ASN B 1 341 ? 19.25 -36.75 -28.922 1 84.25 341 ASN B C 1
ATOM 5858 O O . ASN B 1 341 ? 20.25 -37.062 -29.578 1 84.25 341 ASN B O 1
ATOM 5862 N N . TRP B 1 342 ? 18.703 -35.625 -29.031 1 82.94 342 TRP B N 1
ATOM 5863 C CA . TRP B 1 342 ? 19.062 -34.656 -30.062 1 82.94 342 TRP B CA 1
ATOM 5864 C C . TRP B 1 342 ? 19.938 -33.531 -29.469 1 82.94 342 TRP B C 1
ATOM 5866 O O . TRP B 1 342 ? 20.391 -32.656 -30.203 1 82.94 342 TRP B O 1
ATOM 5876 N N . GLY B 1 343 ? 20.109 -33.594 -28.172 1 86.31 343 GLY B N 1
ATOM 5877 C CA . GLY B 1 343 ? 20.922 -32.562 -27.547 1 86.31 343 GLY B CA 1
ATOM 5878 C C . GLY B 1 343 ? 20.391 -32.094 -26.219 1 86.31 343 GLY B C 1
ATOM 5879 O O . GLY B 1 343 ? 19.484 -32.719 -25.656 1 86.31 343 GLY B O 1
ATOM 5880 N N . LEU B 1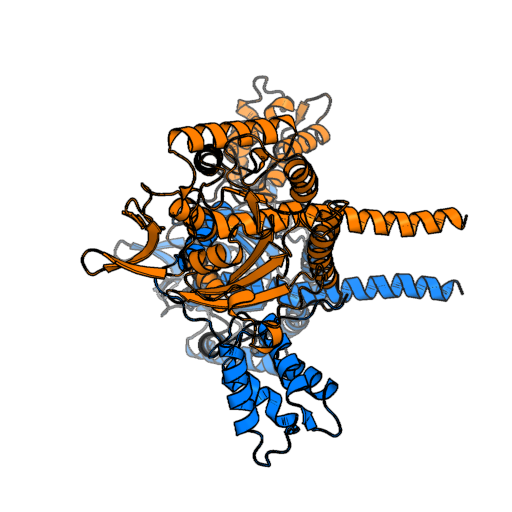 344 ? 21.031 -31.016 -25.844 1 90.38 344 LEU B N 1
ATOM 5881 C CA . LEU B 1 344 ? 20.672 -30.469 -24.547 1 90.38 344 LEU B CA 1
ATOM 5882 C C . LEU B 1 344 ? 19.734 -29.266 -24.703 1 90.38 344 LEU B C 1
ATOM 5884 O O . LEU B 1 344 ? 20.047 -28.328 -25.422 1 90.38 344 LEU B O 1
ATOM 5888 N N . ILE B 1 345 ? 18.609 -29.453 -24.125 1 90.31 345 ILE B N 1
ATOM 5889 C CA . ILE B 1 345 ? 17.688 -28.328 -24.078 1 90.31 345 ILE B CA 1
ATOM 5890 C C . ILE B 1 345 ? 18 -27.453 -22.859 1 90.31 345 ILE B C 1
ATOM 5892 O O . ILE B 1 345 ? 17.922 -27.922 -21.719 1 90.31 345 ILE B O 1
ATOM 5896 N N . GLU B 1 346 ? 18.406 -26.266 -23.172 1 91.5 346 GLU B N 1
ATOM 5897 C CA . GLU B 1 346 ? 18.641 -25.312 -22.109 1 91.5 346 GLU B CA 1
ATOM 5898 C C . GLU B 1 346 ? 17.359 -24.578 -21.719 1 91.5 346 GLU B C 1
ATOM 5900 O O . GLU B 1 346 ? 16.812 -23.812 -22.516 1 91.5 346 GLU B O 1
ATOM 5905 N N . VAL B 1 347 ? 16.969 -24.656 -20.484 1 91.12 347 VAL B N 1
ATOM 5906 C CA . VAL B 1 347 ? 15.648 -24.219 -20.031 1 91.12 347 VAL B CA 1
ATOM 5907 C C . VAL B 1 347 ? 15.57 -22.688 -20.109 1 91.12 347 VAL B C 1
ATOM 5909 O O . VAL B 1 347 ? 14.523 -22.125 -20.438 1 91.12 347 VAL B O 1
ATOM 5912 N N . GLU B 1 348 ? 16.703 -22.016 -19.859 1 90.75 348 GLU B N 1
ATOM 5913 C CA . GLU B 1 348 ? 16.688 -20.562 -19.781 1 90.75 348 GLU B CA 1
ATOM 5914 C C . GLU B 1 348 ? 17.078 -19.938 -21.125 1 90.75 348 GLU B C 1
ATOM 5916 O O . GLU B 1 348 ? 17.156 -18.719 -21.234 1 90.75 348 GLU B O 1
ATOM 5921 N N . ASN B 1 349 ? 17.312 -20.797 -22.094 1 91.31 349 ASN B N 1
ATOM 5922 C CA . ASN B 1 349 ? 17.625 -20.328 -23.438 1 91.31 349 ASN B CA 1
ATOM 5923 C C . ASN B 1 349 ? 16.359 -20.016 -24.234 1 91.31 349 ASN B C 1
ATOM 5925 O O . ASN B 1 349 ? 15.586 -20.906 -24.547 1 91.31 349 ASN B O 1
ATOM 5929 N N . ARG B 1 350 ? 16.219 -18.828 -24.641 1 91.88 350 ARG B N 1
ATOM 5930 C CA . ARG B 1 350 ? 15.008 -18.328 -25.297 1 91.88 350 ARG B CA 1
ATOM 5931 C C . ARG B 1 350 ? 14.844 -18.969 -26.688 1 91.88 350 ARG B C 1
ATOM 5933 O O . ARG B 1 350 ? 13.75 -18.984 -27.234 1 91.88 350 ARG B O 1
ATOM 5940 N N . ALA B 1 351 ? 15.883 -19.469 -27.156 1 90.25 351 ALA B N 1
ATOM 5941 C CA . ALA B 1 351 ? 15.828 -20.141 -28.453 1 90.25 351 ALA B CA 1
ATOM 5942 C C . ALA B 1 351 ? 15.25 -21.547 -28.328 1 90.25 351 ALA B C 1
ATOM 5944 O O . ALA B 1 351 ? 14.742 -22.109 -29.297 1 90.25 351 ALA B O 1
ATOM 5945 N N . HIS B 1 352 ? 15.391 -22.125 -27.156 1 91.06 352 HIS B N 1
ATOM 5946 C CA . HIS B 1 352 ? 14.969 -23.516 -26.953 1 91.06 352 HIS B CA 1
ATOM 5947 C C . HIS B 1 352 ? 13.523 -23.578 -26.469 1 91.06 352 HIS B C 1
ATOM 5949 O O . HIS B 1 352 ? 12.758 -24.438 -26.922 1 91.06 352 HIS B O 1
ATOM 5955 N N . CYS B 1 353 ? 13.141 -22.688 -25.547 1 92.88 353 CYS B N 1
ATOM 5956 C CA . CYS B 1 353 ? 11.773 -22.641 -25.016 1 92.88 353 CYS B CA 1
ATOM 5957 C C . CYS B 1 353 ? 11.453 -21.266 -24.453 1 92.88 353 CYS B C 1
ATOM 5959 O O . CYS B 1 353 ? 12.258 -20.344 -24.562 1 92.88 353 CYS B O 1
ATOM 5961 N N . GLU B 1 354 ? 10.281 -21.141 -23.938 1 95.62 354 GLU B N 1
ATOM 5962 C CA . GLU B 1 354 ? 9.805 -19.828 -23.516 1 95.62 354 GLU B CA 1
ATOM 5963 C C . GLU B 1 354 ? 9.734 -19.719 -22 1 95.62 354 GLU B C 1
ATOM 5965 O O . GLU B 1 354 ? 8.914 -18.969 -21.453 1 95.62 354 GLU B O 1
ATOM 5970 N N . PHE B 1 355 ? 10.555 -20.5 -21.328 1 94.81 355 PHE B N 1
ATOM 5971 C CA . PHE B 1 355 ? 10.609 -20.5 -19.875 1 94.81 355 PHE B CA 1
ATOM 5972 C C . PHE B 1 355 ? 11.047 -19.125 -19.344 1 94.81 355 PHE B C 1
ATOM 5974 O O . PHE B 1 355 ? 10.453 -18.594 -18.422 1 94.81 355 PHE B O 1
ATOM 5981 N N . ALA B 1 356 ? 12.055 -18.609 -19.969 1 93.81 356 ALA B N 1
ATOM 5982 C CA . ALA B 1 356 ? 12.57 -17.312 -19.547 1 93.81 356 ALA B CA 1
ATOM 5983 C C . ALA B 1 356 ? 11.5 -16.234 -19.656 1 93.81 356 ALA B C 1
ATOM 5985 O O . ALA B 1 356 ? 11.414 -15.344 -18.797 1 93.81 356 ALA B O 1
ATOM 5986 N N . ASN B 1 357 ? 10.695 -16.328 -20.656 1 95.25 357 ASN B N 1
ATOM 5987 C CA . ASN B 1 357 ? 9.594 -15.383 -20.844 1 95.25 357 ASN B CA 1
ATOM 5988 C C . ASN B 1 357 ? 8.555 -15.5 -19.734 1 95.25 357 ASN B C 1
ATOM 5990 O O . ASN B 1 357 ? 8.062 -14.492 -19.234 1 95.25 357 ASN B O 1
ATOM 5994 N N . LEU B 1 358 ? 8.281 -16.703 -19.375 1 96.38 358 LEU B N 1
ATOM 5995 C CA . LEU B 1 358 ? 7.332 -16.969 -18.297 1 96.38 358 LEU B CA 1
ATOM 5996 C C . LEU B 1 358 ? 7.855 -16.422 -16.984 1 96.38 358 LEU B C 1
ATOM 5998 O O . LEU B 1 358 ? 7.129 -15.727 -16.266 1 96.38 358 LEU B O 1
ATOM 6002 N N . ARG B 1 359 ? 9.047 -16.719 -16.688 1 94.31 359 ARG B N 1
ATOM 6003 C CA . ARG B 1 359 ? 9.656 -16.25 -15.438 1 94.31 359 ARG B CA 1
ATOM 6004 C C . ARG B 1 359 ? 9.68 -14.727 -15.375 1 94.31 359 ARG B C 1
ATOM 6006 O O . ARG B 1 359 ? 9.344 -14.141 -14.344 1 94.31 359 ARG B O 1
ATOM 6013 N N . ASP B 1 360 ? 10.102 -14.117 -16.469 1 94.88 360 ASP B N 1
ATOM 6014 C CA . ASP B 1 360 ? 10.148 -12.656 -16.531 1 94.88 360 ASP B CA 1
ATOM 6015 C C . ASP B 1 360 ? 8.766 -12.055 -16.281 1 94.88 360 ASP B C 1
ATOM 6017 O O . ASP B 1 360 ? 8.633 -11.102 -15.508 1 94.88 360 ASP B O 1
ATOM 6021 N N . MET B 1 361 ? 7.824 -12.609 -16.828 1 95.88 361 MET B N 1
ATOM 6022 C CA . MET B 1 361 ? 6.469 -12.086 -16.672 1 95.88 361 MET B CA 1
ATOM 6023 C C . MET B 1 361 ? 5.996 -12.25 -15.234 1 95.88 361 MET B C 1
ATOM 6025 O O . MET B 1 361 ? 5.531 -11.289 -14.617 1 95.88 361 MET B O 1
ATOM 6029 N N . LEU B 1 362 ? 6.164 -13.43 -14.656 1 95.75 362 LEU B N 1
ATOM 6030 C CA . LEU B 1 362 ? 5.613 -13.758 -13.344 1 95.75 362 LEU B CA 1
ATOM 6031 C C . LEU B 1 362 ? 6.359 -13.023 -12.234 1 95.75 362 LEU B C 1
ATOM 6033 O O . LEU B 1 362 ? 5.746 -12.547 -11.281 1 95.75 362 LEU B O 1
ATOM 6037 N N . ILE B 1 363 ? 7.684 -12.914 -12.445 1 94.5 363 ILE B N 1
ATOM 6038 C CA . ILE B 1 363 ? 8.5 -12.484 -11.312 1 94.5 363 ILE B CA 1
ATOM 6039 C C . ILE B 1 363 ? 9.016 -11.062 -11.555 1 94.5 363 ILE B C 1
ATOM 6041 O O . ILE B 1 363 ? 8.906 -10.195 -10.688 1 94.5 363 ILE B O 1
ATOM 6045 N N . ARG B 1 364 ? 9.43 -10.75 -12.719 1 93.81 364 ARG B N 1
ATOM 6046 C CA . ARG B 1 364 ? 10.219 -9.539 -12.93 1 93.81 364 ARG B CA 1
ATOM 6047 C C . ARG B 1 364 ? 9.344 -8.375 -13.375 1 93.81 364 ARG B C 1
ATOM 6049 O O . ARG B 1 364 ? 9.633 -7.219 -13.078 1 93.81 364 ARG B O 1
ATOM 6056 N N . SER B 1 365 ? 8.266 -8.695 -14.031 1 94.25 365 SER B N 1
ATOM 6057 C CA . SER B 1 365 ? 7.555 -7.555 -14.602 1 94.25 365 SER B CA 1
ATOM 6058 C C . SER B 1 365 ? 6.133 -7.461 -14.055 1 94.25 365 SER B C 1
ATOM 6060 O O . SER B 1 365 ? 5.598 -6.363 -13.891 1 94.25 365 SER B O 1
ATOM 6062 N N . HIS B 1 366 ? 5.441 -8.586 -13.742 1 95.94 366 HIS B N 1
ATOM 6063 C CA . HIS B 1 366 ? 4.004 -8.484 -13.523 1 95.94 366 HIS B CA 1
ATOM 6064 C C . HIS B 1 366 ? 3.611 -9.055 -12.164 1 95.94 366 HIS B C 1
ATOM 6066 O O . HIS B 1 366 ? 2.426 -9.25 -11.891 1 95.94 366 HIS B O 1
ATOM 6072 N N . MET B 1 367 ? 4.555 -9.336 -11.312 1 96.81 367 MET B N 1
ATOM 6073 C CA . MET B 1 367 ? 4.211 -9.891 -10.008 1 96.81 367 MET B CA 1
ATOM 6074 C C . MET B 1 367 ? 3.252 -8.969 -9.266 1 96.81 367 MET B C 1
ATOM 6076 O O . MET B 1 367 ? 2.203 -9.406 -8.789 1 96.81 367 MET B O 1
ATOM 6080 N N . GLN B 1 368 ? 3.658 -7.691 -9.18 1 95.62 368 GLN B N 1
ATOM 6081 C CA . GLN B 1 368 ? 2.828 -6.719 -8.477 1 95.62 368 GLN B CA 1
ATOM 6082 C C . GLN B 1 368 ? 1.485 -6.531 -9.18 1 95.62 368 GLN B C 1
ATOM 6084 O O . GLN B 1 368 ? 0.452 -6.379 -8.523 1 95.62 368 GLN B O 1
ATOM 6089 N N . ASP B 1 369 ? 1.464 -6.559 -10.477 1 94.94 369 ASP B N 1
ATOM 6090 C CA . ASP B 1 369 ? 0.226 -6.41 -11.234 1 94.94 369 ASP B CA 1
ATOM 6091 C C . ASP B 1 369 ? -0.736 -7.562 -10.945 1 94.94 369 ASP B C 1
ATOM 6093 O O . ASP B 1 369 ? -1.945 -7.352 -10.82 1 94.94 369 ASP B O 1
ATOM 6097 N N . LEU B 1 370 ? -0.176 -8.727 -10.883 1 97.38 370 LEU B N 1
ATOM 6098 C CA . LEU B 1 370 ? -0.989 -9.898 -10.57 1 97.38 370 LEU B CA 1
ATOM 6099 C C . LEU B 1 370 ? -1.652 -9.75 -9.211 1 97.38 370 LEU B C 1
ATOM 6101 O O . LEU B 1 370 ? -2.836 -10.062 -9.047 1 97.38 370 LEU B O 1
ATOM 6105 N N . LYS B 1 371 ? -0.923 -9.258 -8.258 1 97.12 371 LYS B N 1
ATOM 6106 C CA . LYS B 1 371 ? -1.464 -9.023 -6.922 1 97.12 371 LYS B CA 1
ATOM 6107 C C . LYS B 1 371 ? -2.547 -7.949 -6.953 1 97.12 371 LYS B C 1
ATOM 6109 O O . LYS B 1 371 ? -3.582 -8.086 -6.297 1 97.12 371 LYS B O 1
ATOM 6114 N N . ASP B 1 372 ? -2.301 -6.914 -7.719 1 94.88 372 ASP B N 1
ATOM 6115 C CA . ASP B 1 372 ? -3.252 -5.809 -7.801 1 94.88 372 ASP B CA 1
ATOM 6116 C C . ASP B 1 372 ? -4.566 -6.262 -8.438 1 94.88 372 ASP B C 1
ATOM 6118 O O . ASP B 1 372 ? -5.645 -5.879 -7.977 1 94.88 372 ASP B O 1
ATOM 6122 N N . VAL B 1 373 ? -4.465 -7.027 -9.508 1 95.75 373 VAL B N 1
ATOM 6123 C CA . VAL B 1 373 ? -5.66 -7.527 -10.172 1 95.75 373 VAL B CA 1
ATOM 6124 C C . VAL B 1 373 ? -6.43 -8.453 -9.234 1 95.75 373 VAL B C 1
ATOM 6126 O O . VAL B 1 373 ? -7.664 -8.406 -9.18 1 95.75 373 VAL B O 1
ATOM 6129 N N . THR B 1 374 ? -5.699 -9.289 -8.5 1 97.94 374 THR B N 1
ATOM 6130 C CA . THR B 1 374 ? -6.352 -10.133 -7.508 1 97.94 374 THR B CA 1
ATOM 6131 C C . THR B 1 374 ? -7.121 -9.281 -6.496 1 97.94 374 THR B C 1
ATOM 6133 O O . THR B 1 374 ? -8.273 -9.586 -6.172 1 97.94 374 THR B O 1
ATOM 6136 N N . GLU B 1 375 ? -6.5 -8.219 -6.027 1 96.19 375 GLU B N 1
ATOM 6137 C CA . GLU B 1 375 ? -7.086 -7.348 -5.012 1 96.19 375 GLU B CA 1
ATOM 6138 C C . GLU B 1 375 ? -8.273 -6.574 -5.566 1 96.19 375 GLU B C 1
ATOM 6140 O O . GLU B 1 375 ? -9.367 -6.609 -4.992 1 96.19 375 GLU B O 1
ATOM 6145 N N . SER B 1 376 ? -8.164 -5.961 -6.703 1 93.62 376 SER B N 1
ATOM 6146 C CA . SER B 1 376 ? -9.117 -4.953 -7.164 1 93.62 376 SER B CA 1
ATOM 6147 C C . SER B 1 376 ? -10.203 -5.574 -8.031 1 93.62 376 SER B C 1
ATOM 6149 O O . SER B 1 376 ? -11.273 -4.98 -8.219 1 93.62 376 SER B O 1
ATOM 6151 N N . ILE B 1 377 ? -9.914 -6.73 -8.555 1 94.5 377 ILE B N 1
ATOM 6152 C CA . ILE B 1 377 ? -10.898 -7.297 -9.477 1 94.5 377 ILE B CA 1
ATOM 6153 C C . ILE B 1 377 ? -11.484 -8.57 -8.883 1 94.5 377 ILE B C 1
ATOM 6155 O O . ILE B 1 377 ? -12.656 -8.602 -8.484 1 94.5 377 ILE B O 1
ATOM 6159 N N . HIS B 1 378 ? -10.695 -9.578 -8.688 1 96.81 378 HIS B N 1
ATOM 6160 C CA . HIS B 1 378 ? -11.203 -10.891 -8.289 1 96.81 378 HIS B CA 1
ATOM 6161 C C . HIS B 1 378 ? -11.727 -10.875 -6.859 1 96.81 378 HIS B C 1
ATOM 6163 O O . HIS B 1 378 ? -12.859 -11.273 -6.598 1 96.81 378 HIS B O 1
ATOM 6169 N N . TYR B 1 379 ? -10.875 -10.406 -5.949 1 97.88 379 TYR B N 1
ATOM 6170 C CA . TYR B 1 379 ? -11.297 -10.336 -4.555 1 97.88 379 TYR B CA 1
ATOM 6171 C C . TYR B 1 379 ? -12.492 -9.398 -4.395 1 97.88 379 TYR B C 1
ATOM 6173 O O . TYR B 1 379 ? -13.445 -9.719 -3.682 1 97.88 379 TYR B O 1
ATOM 6181 N N . GLU B 1 380 ? -12.398 -8.211 -5.023 1 96.31 380 GLU B N 1
ATOM 6182 C CA . GLU B 1 380 ? -13.484 -7.234 -4.906 1 96.31 380 GLU B CA 1
ATOM 6183 C C . GLU B 1 380 ? -14.797 -7.801 -5.434 1 96.31 380 GLU B C 1
ATOM 6185 O O . GLU B 1 380 ? -15.867 -7.523 -4.887 1 96.31 380 GLU B O 1
ATOM 6190 N N . LYS B 1 381 ? -14.75 -8.523 -6.531 1 95.38 381 LYS B N 1
ATOM 6191 C CA . LYS B 1 381 ? -15.945 -9.188 -7.039 1 95.38 381 LYS B CA 1
ATOM 6192 C C . LYS B 1 381 ? -16.516 -10.156 -6.004 1 95.38 381 LYS B C 1
ATOM 6194 O O . LYS B 1 381 ? -17.719 -10.141 -5.734 1 95.38 381 LYS B O 1
ATOM 6199 N N . PHE B 1 382 ? -15.664 -10.984 -5.445 1 97.31 382 PHE B N 1
ATOM 6200 C CA . PHE B 1 382 ? -16.078 -11.922 -4.41 1 97.31 382 PHE B CA 1
ATOM 6201 C C . PHE B 1 382 ? -16.703 -11.188 -3.225 1 97.31 382 PHE B C 1
ATOM 6203 O O . PHE B 1 382 ? -17.766 -11.578 -2.734 1 97.31 382 PHE B O 1
ATOM 6210 N N . ARG B 1 383 ? -15.984 -10.141 -2.713 1 96.62 383 ARG B N 1
ATOM 6211 C CA . ARG B 1 383 ? -16.438 -9.336 -1.581 1 96.62 383 ARG B CA 1
ATOM 6212 C C . ARG B 1 383 ? -17.828 -8.758 -1.839 1 96.62 383 ARG B C 1
ATOM 6214 O O . ARG B 1 383 ? -18.719 -8.859 -0.991 1 96.62 383 ARG B O 1
ATOM 6221 N N . ARG B 1 384 ? -18.078 -8.148 -3.002 1 95.38 384 ARG B N 1
ATOM 6222 C CA . ARG B 1 384 ? -19.359 -7.543 -3.359 1 95.38 384 ARG B CA 1
ATOM 6223 C C . ARG B 1 384 ? -20.469 -8.586 -3.357 1 95.38 384 ARG B C 1
ATOM 6225 O O . ARG B 1 384 ? -21.547 -8.344 -2.805 1 95.38 384 ARG B O 1
ATOM 6232 N N . GLU B 1 385 ? -20.172 -9.68 -3.949 1 95 385 GLU B N 1
ATOM 6233 C CA . GLU B 1 385 ? -21.172 -10.742 -4.023 1 95 385 GLU B CA 1
ATOM 6234 C C . GLU B 1 385 ? -21.5 -11.281 -2.637 1 95 385 GLU B C 1
ATOM 6236 O O . GLU B 1 385 ? -22.672 -11.555 -2.342 1 95 385 GLU B O 1
ATOM 6241 N N . THR B 1 386 ? -20.547 -11.445 -1.806 1 94.25 386 THR B N 1
ATOM 6242 C CA . THR B 1 386 ? -20.75 -11.953 -0.454 1 94.25 386 THR B CA 1
ATOM 6243 C C . THR B 1 386 ? -21.531 -10.961 0.389 1 94.25 386 THR B C 1
ATOM 6245 O O . THR B 1 386 ? -22.453 -11.344 1.107 1 94.25 386 THR B O 1
ATOM 6248 N N . LEU B 1 387 ? -21.188 -9.688 0.329 1 92.5 387 LEU B N 1
ATOM 6249 C CA . LEU B 1 387 ? -21.859 -8.656 1.123 1 92.5 387 LEU B CA 1
ATOM 6250 C C . LEU B 1 387 ? -23.297 -8.445 0.646 1 92.5 387 LEU B C 1
ATOM 6252 O O . LEU B 1 387 ? -24.188 -8.203 1.456 1 92.5 387 LEU B O 1
ATOM 6256 N N . LYS B 1 388 ? -23.531 -8.484 -0.643 1 90.75 388 LYS B N 1
ATOM 6257 C CA . LYS B 1 388 ? -24.875 -8.391 -1.188 1 90.75 388 LYS B CA 1
ATOM 6258 C C . LYS B 1 388 ? -25.734 -9.555 -0.714 1 90.75 388 LYS B C 1
ATOM 6260 O O . LYS B 1 388 ? -26.922 -9.383 -0.431 1 90.75 388 LYS B O 1
ATOM 6265 N N . GLY B 1 389 ? -25.156 -10.664 -0.727 1 86.25 389 GLY B N 1
ATOM 6266 C CA . GLY B 1 389 ? -25.859 -11.836 -0.235 1 86.25 389 GLY B CA 1
ATOM 6267 C C . GLY B 1 389 ? -26.266 -11.719 1.226 1 86.25 389 GLY B C 1
ATOM 6268 O O . GLY B 1 389 ? -27.359 -12.125 1.611 1 86.25 389 GLY B O 1
ATOM 6269 N N . ARG B 1 390 ? -25.438 -11.195 2.043 1 81.5 390 ARG B N 1
ATOM 6270 C CA . ARG B 1 390 ? -25.703 -11 3.461 1 81.5 390 ARG B CA 1
ATOM 6271 C C . ARG B 1 390 ? -26.828 -9.977 3.664 1 81.5 390 ARG B C 1
ATOM 6273 O O . ARG B 1 390 ? -27.656 -10.117 4.57 1 81.5 390 ARG B O 1
ATOM 6280 N N . GLU B 1 391 ? -26.797 -8.953 2.854 1 74.88 391 GLU B N 1
ATOM 6281 C CA . GLU B 1 391 ? -27.828 -7.93 2.936 1 74.88 391 GLU B CA 1
ATOM 6282 C C . GLU B 1 391 ? -29.203 -8.492 2.578 1 74.88 391 GLU B C 1
ATOM 6284 O O . GLU B 1 391 ? -30.188 -8.18 3.232 1 74.88 391 GLU B O 1
ATOM 6289 N N . LYS B 1 392 ? -29.219 -9.281 1.556 1 71.75 392 LYS B N 1
ATOM 6290 C CA . LYS B 1 392 ? -30.469 -9.906 1.137 1 71.75 392 LYS B CA 1
ATOM 6291 C C . LYS B 1 392 ? -30.969 -10.883 2.193 1 71.75 392 LYS B C 1
ATOM 6293 O O . LYS B 1 392 ? -32.188 -10.969 2.436 1 71.75 392 LYS B O 1
ATOM 6298 N N . ALA B 1 393 ? -30.125 -11.516 2.783 1 66.19 393 ALA B N 1
ATOM 6299 C CA . ALA B 1 393 ? -30.516 -12.469 3.82 1 66.19 393 ALA B CA 1
ATOM 6300 C C . ALA B 1 393 ? -31.125 -11.758 5.02 1 66.19 393 ALA B C 1
ATOM 6302 O O . ALA B 1 393 ? -32.094 -12.234 5.598 1 66.19 393 ALA B O 1
ATOM 6303 N N . VAL B 1 394 ? -30.547 -10.625 5.359 1 62.22 394 VAL B N 1
ATOM 6304 C CA . VAL B 1 394 ? -31.062 -9.844 6.477 1 62.22 394 VAL B CA 1
ATOM 6305 C C . VAL B 1 394 ? -32.406 -9.211 6.098 1 62.22 394 VAL B C 1
ATOM 6307 O O . VAL B 1 394 ? -33.344 -9.188 6.902 1 62.22 394 VAL B O 1
ATOM 6310 N N . ASN B 1 395 ? -32.406 -8.82 4.816 1 64.62 395 ASN B N 1
ATOM 6311 C CA . ASN B 1 395 ? -33.656 -8.219 4.352 1 64.62 395 ASN B CA 1
ATOM 6312 C C . ASN B 1 395 ? -34.719 -9.273 4.055 1 64.62 395 ASN B C 1
ATOM 6314 O O . ASN B 1 395 ? -35.906 -9.031 4.227 1 64.62 395 ASN B O 1
ATOM 6318 N N . GLY B 1 396 ? -34.281 -10.344 3.469 1 53.78 396 GLY B N 1
ATOM 6319 C CA . GLY B 1 396 ? -35.188 -11.438 3.227 1 53.78 396 GLY B CA 1
ATOM 6320 C C . GLY B 1 396 ? -35.781 -12.016 4.5 1 53.78 396 GLY B C 1
ATOM 6321 O O . GLY B 1 396 ? -36.938 -12.469 4.512 1 53.78 396 GLY B O 1
ATOM 6322 N N . LEU B 1 397 ? -35.062 -12.227 5.469 1 53.38 397 LEU B N 1
ATOM 6323 C CA . LEU B 1 397 ? -35.594 -12.633 6.77 1 53.38 397 LEU B CA 1
ATOM 6324 C C . LEU B 1 397 ? -36.562 -11.586 7.309 1 53.38 397 LEU B C 1
ATOM 6326 O O . LEU B 1 397 ? -37.5 -11.922 8.008 1 53.38 397 LEU B O 1
ATOM 6330 N N . GLU B 1 398 ? -36.312 -10.461 7.055 1 47.91 398 GLU B N 1
ATOM 6331 C CA . GLU B 1 398 ? -37.219 -9.414 7.477 1 47.91 398 GLU B CA 1
ATOM 6332 C C . GLU B 1 398 ? -38.562 -9.508 6.719 1 47.91 398 GLU B C 1
ATOM 6334 O O . GLU B 1 398 ? -39.625 -9.266 7.289 1 47.91 398 GLU B O 1
ATOM 6339 N N . GLU B 1 399 ? -38.5 -9.883 5.488 1 49.59 399 GLU B N 1
ATOM 6340 C CA . GLU B 1 399 ? -39.75 -10.039 4.75 1 49.59 399 GLU B CA 1
ATOM 6341 C C . GLU B 1 399 ? -40.5 -11.289 5.199 1 49.59 399 GLU B C 1
ATOM 6343 O O . GLU B 1 399 ? -41.75 -11.312 5.195 1 49.59 399 GLU B O 1
ATOM 6348 N N . SER B 1 400 ? -39.844 -12.352 5.379 1 40.25 400 SER B N 1
ATOM 6349 C CA . SER B 1 400 ? -40.594 -13.539 5.781 1 40.25 400 SER B CA 1
ATOM 6350 C C . SER B 1 400 ? -41.219 -13.367 7.168 1 40.25 400 SER B C 1
ATOM 6352 O O . SER B 1 400 ? -42 -14.18 7.602 1 40.25 400 SER B O 1
ATOM 6354 N N . ARG B 1 401 ? -40.812 -12.531 7.816 1 38.44 401 ARG B N 1
ATOM 6355 C CA . ARG B 1 401 ? -41.375 -12.32 9.133 1 38.44 401 ARG B CA 1
ATOM 6356 C C . ARG B 1 401 ? -42.562 -11.352 9.062 1 38.44 401 ARG B C 1
ATOM 6358 O O . ARG B 1 401 ? -43.25 -11.141 10.055 1 38.44 401 ARG B O 1
ATOM 6365 N N . CYS B 1 402 ? -42.656 -10.805 7.949 1 29.42 402 CYS B N 1
ATOM 6366 C CA . CYS B 1 402 ? -43.906 -10.062 7.797 1 29.42 402 CYS B CA 1
ATOM 6367 C C . CYS B 1 402 ? -44.969 -10.922 7.133 1 29.42 402 CYS B C 1
ATOM 6369 O O . CYS B 1 402 ? -44.688 -11.586 6.133 1 29.42 402 CYS B O 1
#

Secondary structure (DSSP, 8-state):
------BPPHHHHHHHHHHHHHH-TT-SSEEEGGGHHHHHHHHH-S--TT--HHHHHHHHHHT-BTTEEEHHHHHHHHHHHHHH-S--GGGPPP-SS---GGGHHHHHHHHHHHH-EEEEEEEEEBTTS-HHHHHHHHHTS--SHHHH--GGGG----------EEEEEEEEETTEEEEEEEEE-PPBSTTS-STTTTHHHHHHHHHHHHHHHHHHH-TT--SS----S--EEEEEE---SS---HHHHHHHHHHTTTS-EEEEE-SGGGS-HHHHHHHHHHHHHHHHHTT---SSPGGG--SHHHHHHHHHHHHHPSEE------EEEETTEEEEEEEETTEEEETT-TTT-SHHHHHIIIIIISHHHHHHHIIIIIIHHHHHHHHHHHHHHHHHHHHHT-/------BPPHHHHHHHHHHHHHH-TT-SSEEEGGGHHHHHHHHH-S--TT--HHHHHHHHHHT-BTTEEEHHHHHHHHHHHHHH-S--GGGPPP-SS---GGGHHHHHHHHHHHH-EEEEEEEEEBTTS-HHHHHHHHHTS--SHHHH--GGGG----------EEEEEEEEETTEEEEEEEEE-PPBSSSS-STTTTHHHHHHHHHHHHHHHHHHH-TT--SS----S--EEEEEE---SS---HHHHHHHHHHTTTS-EEEEE-SGGGS-HHHHHHHHHHHHHHHHHTT---SSPGGG--SHHHHHHHHHHHHHPSEE------EEEETTEEEEEEEETTEEEETT-TTT-SHHHHHIIIIIISHHHHHHHIIIIIIHHHHHHHHHHHHHHHHHHHHHT-